Protein AF-0000000068718502 (afdb_homodimer)

InterPro domains:
  IPR004925 HpaB/PvcC/4-BUDH [PIRSF000331] (7-475)
  IPR004925 HpaB/PvcC/4-BUDH [PTHR36117] (6-474)
  IPR009100 Acyl-CoA dehydrogenase/oxidase, N-terminal and middle domain superfamily [SSF56645] (7-271)
  IPR024674 HpaB/PvcC/4-BUDH N-terminal [PF11794] (6-270)
  IPR024719 HpaB/PvcC/4-BUDH C-terminal [PF03241] (285-476)
  IPR036250 Acyl-CoA dehydrogenase-like, C-terminal [SSF47203] (261-476)
  IPR046373 Acyl-CoA oxidase/dehydrogenase, middle domain superfamily [G3DSA:2.40.110.10] (144-272)

Sequence (954 aa):
MQNLKDYYIKSLQDGRNVWLYGQKVDVTTDKHFAGTLSTISNLFTLFDDPIRRDSIGYVSPKTKGFVHTAFLVPNSYNELLMRRTAFETWSYATDGVMSRLSDYARSRLTGWYVSRYFYKKFDAQFPDKITSYYEKARDNHLFLSVVQRDPQINRSTESILNAKNLGLLRVTKETSDGIYLNGAKMVGTASPYSNDLLIYPLAKLTDTQKDLAHFLIVAANSPGLHMVCREPFANANSSTVDSPLSSQYDEMDALLIFDNVFVPWERVLLYNNPEALWKLKSDIASSSLAYHQAIVRLVVKLEFITAIACEIAEAIGATTYLHVQEKLGELIMQIETIRALLIAAEVEGTTNETKTYLPNFKYIETARNLGSKYYPRAIEILQLIGAGGFIQIPSSSNDFLSPIADLLKKYFKGTNIDAEQRTKLFKLAWDIIGSPLGSRHELYERFYAGDPIRNTAMQYVNYDKNHFKKMISKYLHMQNLKDYYIKSLQDGRNVWLYGQKVDVTTDKHFAGTLSTISNLFTLFDDPIRRDSIGYVSPKTKGFVHTAFLVPNSYNELLMRRTAFETWSYATDGVMSRLSDYARSRLTGWYVSRYFYKKFDAQFPDKITSYYEKARDNHLFLSVVQRDPQINRSTESILNAKNLGLLRVTKETSDGIYLNGAKMVGTASPYSNDLLIYPLAKLTDTQKDLAHFLIVAANSPGLHMVCREPFANANSSTVDSPLSSQYDEMDALLIFDNVFVPWERVLLYNNPEALWKLKSDIASSSLAYHQAIVRLVVKLEFITAIACEIAEAIGATTYLHVQEKLGELIMQIETIRALLIAAEVEGTTNETKTYLPNFKYIETARNLGSKYYPRAIEILQLIGAGGFIQIPSSSNDFLSPIADLLKKYFKGTNIDAEQRTKLFKLAWDIIGSPLGSRHELYERFYAGDPIRNTAMQYVNYDKNHFKKMISKYLH

Organism: Bacillus thuringiensis (NCBI:txid1428)

Structure (mmCIF, N/CA/C/O backbone):
data_AF-0000000068718502-model_v1
#
loop_
_entity.id
_entity.type
_entity.pdbx_description
1 polymer '4-hydroxyphenylacetate 3-hydroxylase'
#
loop_
_atom_site.group_PDB
_atom_site.id
_atom_site.type_symbol
_atom_site.label_atom_id
_atom_site.label_alt_id
_atom_site.label_comp_id
_atom_site.label_asym_id
_atom_site.label_entity_id
_atom_site.label_seq_id
_atom_site.pdbx_PDB_ins_code
_atom_site.Cartn_x
_atom_site.Cartn_y
_atom_site.Cartn_z
_atom_site.occupancy
_atom_site.B_iso_or_equiv
_atom_site.auth_seq_id
_atom_site.auth_comp_id
_atom_site.auth_asym_id
_atom_site.auth_atom_id
_atom_site.pdbx_PDB_model_num
ATOM 1 N N . MET A 1 1 ? -14.906 -23.766 -36.219 1 41.81 1 MET A N 1
ATOM 2 C CA . MET A 1 1 ? -13.828 -23.609 -35.25 1 41.81 1 MET A CA 1
ATOM 3 C C . MET A 1 1 ? -14.156 -24.375 -33.969 1 41.81 1 MET A C 1
ATOM 5 O O . MET A 1 1 ? -15.258 -24.25 -33.438 1 41.81 1 MET A O 1
ATOM 9 N N . GLN A 1 2 ? -13.547 -25.484 -33.75 1 58.84 2 GLN A N 1
ATOM 10 C CA . GLN A 1 2 ? -13.859 -26.328 -32.594 1 58.84 2 GLN A CA 1
ATOM 11 C C . GLN A 1 2 ? -13.891 -25.516 -31.312 1 58.84 2 GLN A C 1
ATOM 13 O O . GLN A 1 2 ? -13.07 -24.625 -31.109 1 58.84 2 GLN A O 1
ATOM 18 N N . ASN A 1 3 ? -14.992 -25.594 -30.547 1 81 3 ASN A N 1
ATOM 19 C CA . ASN A 1 3 ? -15.211 -24.969 -29.25 1 81 3 ASN A CA 1
ATOM 20 C C . ASN A 1 3 ? -14.062 -25.25 -28.297 1 81 3 ASN A C 1
ATOM 22 O O . ASN A 1 3 ? -13.656 -26.406 -28.141 1 81 3 ASN A O 1
ATOM 26 N N . LEU A 1 4 ? -13.359 -24.219 -27.906 1 85.5 4 LEU A N 1
ATOM 27 C CA . LEU A 1 4 ? -12.156 -24.344 -27.094 1 85.5 4 LEU A CA 1
ATOM 28 C C . LEU A 1 4 ? -12.406 -25.219 -25.875 1 85.5 4 LEU A C 1
ATOM 30 O O . LEU A 1 4 ? -11.516 -25.953 -25.438 1 85.5 4 LEU A O 1
ATOM 34 N N . LYS A 1 5 ? -13.586 -25.141 -25.375 1 87.69 5 LYS A N 1
ATOM 35 C CA . LYS A 1 5 ? -13.93 -25.984 -24.234 1 87.69 5 LYS A CA 1
ATOM 36 C C . LYS A 1 5 ? -13.812 -27.453 -24.578 1 87.69 5 LYS A C 1
ATOM 38 O O . LYS A 1 5 ? -13.148 -28.219 -23.875 1 87.69 5 LYS A O 1
ATOM 43 N N . ASP A 1 6 ? -14.422 -27.844 -25.594 1 89.69 6 ASP A N 1
ATOM 44 C CA . ASP A 1 6 ? -14.406 -29.234 -26.016 1 89.69 6 ASP A CA 1
ATOM 45 C C . ASP A 1 6 ? -12.992 -29.703 -26.359 1 89.69 6 ASP A C 1
ATOM 47 O O . ASP A 1 6 ? -12.602 -30.812 -26.031 1 89.69 6 ASP A O 1
ATOM 51 N N . TYR A 1 7 ? -12.336 -28.797 -26.969 1 92 7 TYR A N 1
ATOM 52 C CA . TYR A 1 7 ? -10.961 -29.109 -27.344 1 92 7 TYR A CA 1
ATOM 53 C C . TYR A 1 7 ? -10.102 -29.359 -26.109 1 92 7 TYR A C 1
ATOM 55 O O . TYR A 1 7 ? -9.297 -30.281 -26.078 1 92 7 TYR A O 1
ATOM 63 N N . TYR A 1 8 ? -10.258 -28.578 -25.156 1 95.19 8 TYR A N 1
ATOM 64 C CA . TYR A 1 8 ? -9.484 -28.703 -23.922 1 95.19 8 TYR A CA 1
ATOM 65 C C . TYR A 1 8 ? -9.781 -30.031 -23.234 1 95.19 8 TYR A C 1
ATOM 67 O O . TYR A 1 8 ? -8.859 -30.781 -22.891 1 95.19 8 TYR A O 1
ATOM 75 N N . ILE A 1 9 ? -11.062 -30.297 -23.047 1 96.12 9 ILE A N 1
ATOM 76 C CA . ILE A 1 9 ? -11.453 -31.531 -22.359 1 96.12 9 ILE A CA 1
ATOM 77 C C . ILE A 1 9 ? -10.93 -32.75 -23.125 1 96.12 9 ILE A C 1
ATOM 79 O O . ILE A 1 9 ? -10.391 -33.688 -22.531 1 96.12 9 ILE A O 1
ATOM 83 N N . LYS A 1 10 ? -11.016 -32.688 -24.406 1 96.06 10 LYS A N 1
ATOM 84 C CA . LYS A 1 10 ? -10.539 -33.781 -25.25 1 96.06 10 LYS A CA 1
ATOM 85 C C . LYS A 1 10 ? -9.031 -33.938 -25.141 1 96.06 10 LYS A C 1
ATOM 87 O O . LYS A 1 10 ? -8.516 -35.062 -25.172 1 96.06 10 LYS A O 1
ATOM 92 N N . SER A 1 11 ? -8.398 -32.875 -25.031 1 96.62 11 SER A N 1
ATOM 93 C CA . SER A 1 11 ? -6.945 -32.875 -24.969 1 96.62 11 SER A CA 1
ATOM 94 C C . SER A 1 11 ? -6.457 -33.562 -23.688 1 96.62 11 SER A C 1
ATOM 96 O O . SER A 1 11 ? -5.305 -34 -23.609 1 96.62 11 SER A O 1
ATOM 98 N N . LEU A 1 12 ? -7.289 -33.688 -22.719 1 97.31 12 LEU A N 1
ATOM 99 C CA . LEU A 1 12 ? -6.91 -34.312 -21.438 1 97.31 12 LEU A CA 1
ATOM 100 C C . LEU A 1 12 ? -7.102 -35.812 -21.484 1 97.31 12 LEU A C 1
ATOM 102 O O . LEU A 1 12 ? -6.641 -36.531 -20.578 1 97.31 12 LEU A O 1
ATOM 106 N N . GLN A 1 13 ? -7.828 -36.25 -22.5 1 96.69 13 GLN A N 1
ATOM 107 C CA . GLN A 1 13 ? -8.008 -37.656 -22.688 1 96.69 13 GLN A CA 1
ATOM 108 C C . GLN A 1 13 ? -6.844 -38.281 -23.469 1 96.69 13 GLN A C 1
ATOM 110 O O . GLN A 1 13 ? -7.027 -38.781 -24.578 1 96.69 13 GLN A O 1
ATOM 115 N N . ASP A 1 14 ? -5.734 -38.375 -22.875 1 96.75 14 ASP A N 1
ATOM 116 C CA . ASP A 1 14 ? -4.5 -38.719 -23.578 1 96.75 14 ASP A CA 1
ATOM 117 C C . ASP A 1 14 ? -3.775 -39.875 -22.906 1 96.75 14 ASP A C 1
ATOM 119 O O . ASP A 1 14 ? -2.584 -40.094 -23.141 1 96.75 14 ASP A O 1
ATOM 123 N N . GLY A 1 15 ? -4.445 -40.5 -22 1 95.62 15 GLY A N 1
ATOM 124 C CA . GLY A 1 15 ? -3.893 -41.688 -21.375 1 95.62 15 GLY A CA 1
ATOM 125 C C . GLY A 1 15 ? -2.998 -41.375 -20.188 1 95.62 15 GLY A C 1
ATOM 126 O O . GLY A 1 15 ? -2.277 -42.219 -19.688 1 95.62 15 GLY A O 1
ATOM 127 N N . ARG A 1 16 ? -3.037 -40.188 -19.672 1 97.5 16 ARG A N 1
ATOM 128 C CA . ARG A 1 16 ? -2.23 -39.75 -18.531 1 97.5 16 ARG A CA 1
ATOM 129 C C . ARG A 1 16 ? -2.512 -40.625 -17.312 1 97.5 16 ARG A C 1
ATOM 131 O O . ARG A 1 16 ? -3.561 -41.281 -17.234 1 97.5 16 ARG A O 1
ATOM 138 N N . ASN A 1 17 ? -1.459 -40.656 -16.422 1 96.88 17 ASN A N 1
ATOM 139 C CA . ASN A 1 17 ? -1.576 -41.438 -15.195 1 96.88 17 ASN A CA 1
ATOM 140 C C . ASN A 1 17 ? -1.861 -40.562 -13.984 1 96.88 17 ASN A C 1
ATOM 142 O O . ASN A 1 17 ? -0.935 -40.062 -13.352 1 96.88 17 ASN A O 1
ATOM 146 N N . VAL A 1 18 ? -3.146 -40.5 -13.625 1 97.31 18 VAL A N 1
ATOM 147 C CA . VAL A 1 18 ? -3.584 -39.75 -12.445 1 97.31 18 VAL A CA 1
ATOM 148 C C . VAL A 1 18 ? -4.168 -40.719 -11.422 1 97.31 18 VAL A C 1
ATOM 150 O O . VAL A 1 18 ? -4.98 -41.594 -11.766 1 97.31 18 VAL A O 1
ATOM 153 N N . TRP A 1 19 ? -3.688 -40.594 -10.203 1 94.69 19 TRP A N 1
ATOM 154 C CA . TRP A 1 19 ? -4.059 -41.531 -9.164 1 94.69 19 TRP A CA 1
ATOM 155 C C . TRP A 1 19 ? -4.84 -40.844 -8.047 1 94.69 19 TRP A C 1
ATOM 157 O O . TRP A 1 19 ? -4.422 -39.812 -7.551 1 94.69 19 TRP A O 1
ATOM 167 N N . LEU A 1 20 ? -5.961 -41.438 -7.762 1 91.88 20 LEU A N 1
ATOM 168 C CA . LEU A 1 20 ? -6.816 -41 -6.668 1 91.88 20 LEU A CA 1
ATOM 169 C C . LEU A 1 20 ? -7.352 -42.188 -5.879 1 91.88 20 LEU A C 1
ATOM 171 O O . LEU A 1 20 ? -7.879 -43.156 -6.461 1 91.88 20 LEU A O 1
ATOM 175 N N . TYR A 1 21 ? -7.117 -42.156 -4.609 1 90.12 21 TYR A N 1
ATOM 176 C CA . TYR A 1 21 ? -7.566 -43.219 -3.719 1 90.12 21 TYR A CA 1
ATOM 177 C C . TYR A 1 21 ? -7.066 -44.594 -4.195 1 90.12 21 TYR A C 1
ATOM 179 O O . TYR A 1 21 ? -7.828 -45.562 -4.234 1 90.12 21 TYR A O 1
ATOM 187 N N . GLY A 1 22 ? -5.887 -44.594 -4.672 1 90 22 GLY A N 1
ATOM 188 C CA . GLY A 1 22 ? -5.219 -45.812 -5.039 1 90 22 GLY A CA 1
ATOM 189 C C . GLY A 1 22 ? -5.637 -46.344 -6.398 1 90 22 GLY A C 1
ATOM 190 O O . GLY A 1 22 ? -5.23 -47.438 -6.801 1 90 22 GLY A O 1
ATOM 191 N N . GLN A 1 23 ? -6.375 -45.562 -7.133 1 94.25 23 GLN A N 1
ATOM 192 C CA . GLN A 1 23 ? -6.84 -46 -8.453 1 94.25 23 GLN A CA 1
ATOM 193 C C . GLN A 1 23 ? -6.496 -44.938 -9.508 1 94.25 23 GLN A C 1
ATOM 195 O O . GLN A 1 23 ? -6.504 -43.75 -9.234 1 94.25 23 GLN A O 1
ATOM 200 N N . LYS A 1 24 ? -6.18 -45.5 -10.656 1 95.25 24 LYS A N 1
ATOM 201 C CA . LYS A 1 24 ? -6.012 -44.594 -11.789 1 95.25 24 LYS A CA 1
ATOM 202 C C . LYS A 1 24 ? -7.355 -44.031 -12.234 1 95.25 24 LYS A C 1
ATOM 204 O O . LYS A 1 24 ? -8.344 -44.75 -12.336 1 95.25 24 LYS A O 1
ATOM 209 N N . VAL A 1 25 ? -7.402 -42.781 -12.461 1 95.69 25 VAL A N 1
ATOM 210 C CA . VAL A 1 25 ? -8.68 -42.156 -12.805 1 95.69 25 VAL A CA 1
ATOM 211 C C . VAL A 1 25 ? -8.531 -41.344 -14.094 1 95.69 25 VAL A C 1
ATOM 213 O O . VAL A 1 25 ? -7.418 -40.938 -14.469 1 95.69 25 VAL A O 1
ATOM 216 N N . ASP A 1 26 ? -9.617 -41.25 -14.805 1 96.56 26 ASP A N 1
ATOM 217 C CA . ASP A 1 26 ? -9.742 -40.281 -15.898 1 96.56 26 ASP A CA 1
ATOM 218 C C . ASP A 1 26 ? -10.25 -38.938 -15.398 1 96.56 26 ASP A C 1
ATOM 220 O O . ASP A 1 26 ? -11.398 -38.812 -14.969 1 96.56 26 ASP A O 1
ATOM 224 N N . VAL A 1 27 ? -9.438 -37.938 -15.523 1 96.19 27 VAL A N 1
ATOM 225 C CA . VAL A 1 27 ? -9.742 -36.656 -14.938 1 96.19 27 VAL A CA 1
ATOM 226 C C . VAL A 1 27 ? -11 -36.062 -15.578 1 96.19 27 VAL A C 1
ATOM 228 O O . VAL A 1 27 ? -11.727 -35.281 -14.953 1 96.19 27 VAL A O 1
ATOM 231 N N . THR A 1 28 ? -11.359 -36.406 -16.812 1 96.56 28 THR A N 1
ATOM 232 C CA . THR A 1 28 ? -12.469 -35.812 -17.531 1 96.56 28 THR A CA 1
ATOM 233 C C . THR A 1 28 ? -13.797 -36.406 -17.109 1 96.56 28 THR A C 1
ATOM 235 O O . THR A 1 28 ? -14.859 -35.844 -17.359 1 96.56 28 THR A O 1
ATOM 238 N N . THR A 1 29 ? -13.719 -37.562 -16.453 1 95.19 29 THR A N 1
ATOM 239 C CA . THR A 1 29 ? -14.961 -38.219 -16.078 1 95.19 29 THR A CA 1
ATOM 240 C C . THR A 1 29 ? -15.062 -38.344 -14.562 1 95.19 29 THR A C 1
ATOM 242 O O . THR A 1 29 ? -16.156 -38.594 -14.023 1 95.19 29 THR A O 1
ATOM 245 N N . ASP A 1 30 ? -13.953 -38.344 -13.906 1 93.75 30 ASP A N 1
ATOM 246 C CA . ASP A 1 30 ? -13.969 -38.469 -12.453 1 93.75 30 ASP A CA 1
ATOM 247 C C . ASP A 1 30 ? -14.703 -37.281 -11.812 1 93.75 30 ASP A C 1
ATOM 249 O O . ASP A 1 30 ? -14.438 -36.125 -12.133 1 93.75 30 ASP A O 1
ATOM 253 N N . LYS A 1 31 ? -15.562 -37.562 -10.875 1 92.31 31 LYS A N 1
ATOM 254 C CA . LYS A 1 31 ? -16.453 -36.594 -10.281 1 92.31 31 LYS A CA 1
ATOM 255 C C . LYS A 1 31 ? -15.688 -35.562 -9.477 1 92.31 31 LYS A C 1
ATOM 257 O O . LYS A 1 31 ? -16.141 -34.406 -9.312 1 92.31 31 LYS A O 1
ATOM 262 N N . HIS A 1 32 ? -14.531 -35.906 -8.945 1 91.19 32 HIS A N 1
ATOM 263 C CA . HIS A 1 32 ? -13.766 -35.031 -8.078 1 91.19 32 HIS A CA 1
ATOM 264 C C . HIS A 1 32 ? -13.117 -33.906 -8.867 1 91.19 32 HIS A C 1
ATOM 266 O O . HIS A 1 32 ? -12.664 -32.906 -8.289 1 91.19 32 HIS A O 1
ATOM 272 N N . PHE A 1 33 ? -13.117 -34 -10.211 1 94.56 33 PHE A N 1
ATOM 273 C CA . PHE A 1 33 ? -12.539 -33 -11.07 1 94.56 33 PHE A CA 1
ATOM 274 C C . PHE A 1 33 ? -13.625 -32.219 -11.812 1 94.56 33 PHE A C 1
ATOM 276 O O . PHE A 1 33 ? -13.344 -31.234 -12.492 1 94.56 33 PHE A O 1
ATOM 283 N N . ALA A 1 34 ? -14.883 -32.656 -11.672 1 93.69 34 ALA A N 1
ATOM 284 C CA . ALA A 1 34 ? -15.977 -32.156 -12.5 1 93.69 34 ALA A CA 1
ATOM 285 C C . ALA A 1 34 ? -16.156 -30.656 -12.312 1 93.69 34 ALA A C 1
ATOM 287 O O . ALA A 1 34 ? -16.281 -29.906 -13.289 1 93.69 34 ALA A O 1
ATOM 288 N N . GLY A 1 35 ? -16.25 -30.203 -11.07 1 93.25 35 GLY A N 1
ATOM 289 C CA . GLY A 1 35 ? -16.438 -28.797 -10.805 1 93.25 35 GLY A CA 1
ATOM 290 C C . GLY A 1 35 ? -15.312 -27.922 -11.344 1 93.25 35 GLY A C 1
ATOM 291 O O . GLY A 1 35 ? -15.562 -26.875 -11.945 1 93.25 35 GLY A O 1
ATOM 292 N N . THR A 1 36 ? -14.078 -28.344 -11.125 1 94.62 36 THR A N 1
ATOM 293 C CA . THR A 1 36 ? -12.906 -27.625 -11.586 1 94.62 36 THR A CA 1
ATOM 294 C C . THR A 1 36 ? -12.875 -27.531 -13.109 1 94.62 36 THR A C 1
ATOM 296 O O . THR A 1 36 ? -12.672 -26.453 -13.664 1 94.62 36 THR A O 1
ATOM 299 N N . LEU A 1 37 ? -13.125 -28.641 -13.773 1 95.94 37 LEU A N 1
ATOM 300 C CA . LEU A 1 37 ? -13.062 -28.688 -15.227 1 95.94 37 LEU A CA 1
ATOM 301 C C . LEU A 1 37 ? -14.203 -27.875 -15.844 1 95.94 37 LEU A C 1
ATOM 303 O O . LEU A 1 37 ? -14.031 -27.234 -16.875 1 95.94 37 LEU A O 1
ATOM 307 N N . SER A 1 38 ? -15.344 -27.938 -15.156 1 94.75 38 SER A N 1
ATOM 308 C CA . SER A 1 38 ? -16.453 -27.109 -15.609 1 94.75 38 SER A CA 1
ATOM 309 C C . SER A 1 38 ? -16.109 -25.625 -15.531 1 94.75 38 SER A C 1
ATOM 311 O O . SER A 1 38 ? -16.391 -24.859 -16.453 1 94.75 38 SER A O 1
ATOM 313 N N . THR A 1 39 ? -15.492 -25.25 -14.445 1 95.44 39 THR A N 1
ATOM 314 C CA . THR A 1 39 ? -15.078 -23.859 -14.25 1 95.44 39 THR A CA 1
ATOM 315 C C . THR A 1 39 ? -14.094 -23.438 -15.328 1 95.44 39 THR A C 1
ATOM 317 O O . THR A 1 39 ? -14.258 -22.391 -15.961 1 95.44 39 THR A O 1
ATOM 320 N N . ILE A 1 40 ? -13.07 -24.203 -15.602 1 96.56 40 ILE A N 1
ATOM 321 C CA . ILE A 1 40 ? -12.047 -23.891 -16.594 1 96.56 40 ILE A CA 1
ATOM 322 C C . ILE A 1 40 ? -12.664 -23.828 -17.984 1 96.56 40 ILE A C 1
ATOM 324 O O . ILE A 1 40 ? -12.375 -22.922 -18.766 1 96.56 40 ILE A O 1
ATOM 328 N N . SER A 1 41 ? -13.523 -24.797 -18.234 1 95.19 41 SER A N 1
ATOM 329 C CA . SER A 1 41 ? -14.227 -24.812 -19.516 1 95.19 41 SER A CA 1
ATOM 330 C C . SER A 1 41 ? -15.039 -23.547 -19.734 1 95.19 41 SER A C 1
ATOM 332 O O . SER A 1 41 ? -15.062 -23 -20.828 1 95.19 41 SER A O 1
ATOM 334 N N . ASN A 1 42 ? -15.711 -23.156 -18.672 1 94.5 42 ASN A N 1
ATOM 335 C CA . ASN A 1 42 ? -16.484 -21.922 -18.75 1 94.5 42 ASN A CA 1
ATOM 336 C C . ASN A 1 42 ? -15.602 -20.703 -19.047 1 94.5 42 ASN A C 1
ATOM 338 O O . ASN A 1 42 ? -16.016 -19.781 -19.75 1 94.5 42 ASN A O 1
ATOM 342 N N . LEU A 1 43 ? -14.414 -20.672 -18.516 1 95.94 43 LEU A N 1
ATOM 343 C CA . LEU A 1 43 ? -13.484 -19.594 -18.844 1 95.94 43 LEU A CA 1
ATOM 344 C C . LEU A 1 43 ? -13.125 -19.609 -20.328 1 95.94 43 LEU A C 1
ATOM 346 O O . LEU A 1 43 ? -13.047 -18.547 -20.953 1 95.94 43 LEU A O 1
ATOM 350 N N . PHE A 1 44 ? -12.953 -20.766 -20.891 1 95.38 44 PHE A N 1
ATOM 351 C CA . PHE A 1 44 ? -12.602 -20.891 -22.297 1 95.38 44 PHE A CA 1
ATOM 352 C C . PHE A 1 44 ? -13.758 -20.453 -23.188 1 95.38 44 PHE A C 1
ATOM 354 O O . PHE A 1 44 ? -13.547 -19.938 -24.281 1 95.38 44 PHE A O 1
ATOM 361 N N . THR A 1 45 ? -14.969 -20.609 -22.703 1 94.38 45 THR A N 1
ATOM 362 C CA . THR A 1 45 ? -16.125 -20.234 -23.484 1 94.38 45 THR A CA 1
ATOM 363 C C . THR A 1 45 ? -16.203 -18.719 -23.672 1 94.38 45 THR A C 1
ATOM 365 O O . THR A 1 45 ? -16.906 -18.219 -24.531 1 94.38 45 THR A O 1
ATOM 368 N N . LEU A 1 46 ? -15.469 -18.016 -22.812 1 93.62 46 LEU A N 1
ATOM 369 C CA . LEU A 1 46 ? -15.445 -16.562 -22.938 1 93.62 46 LEU A CA 1
ATOM 370 C C . LEU A 1 46 ? -14.875 -16.141 -24.297 1 93.62 46 LEU A C 1
ATOM 372 O O . LEU A 1 46 ? -15.164 -15.055 -24.797 1 93.62 46 LEU A O 1
ATOM 376 N N . PHE A 1 47 ? -14.117 -17.016 -24.953 1 93.62 47 PHE A N 1
ATOM 377 C CA . PHE A 1 47 ? -13.539 -16.734 -26.266 1 93.62 47 PHE A CA 1
ATOM 378 C C . PHE A 1 47 ? -14.602 -16.797 -27.344 1 93.62 47 PHE A C 1
ATOM 380 O O . PHE A 1 47 ? -14.383 -16.312 -28.469 1 93.62 47 PHE A O 1
ATOM 387 N N . ASP A 1 48 ? -15.797 -17.359 -27 1 90.88 48 ASP A N 1
ATOM 388 C CA . ASP A 1 48 ? -16.859 -17.547 -27.984 1 90.88 48 ASP A CA 1
ATOM 389 C C . ASP A 1 48 ? -17.672 -16.266 -28.141 1 90.88 48 ASP A C 1
ATOM 391 O O . ASP A 1 48 ? -18.359 -16.094 -29.156 1 90.88 48 ASP A O 1
ATOM 395 N N . ASP A 1 49 ? -17.656 -15.43 -27.125 1 90.12 49 ASP A N 1
ATOM 396 C CA . ASP A 1 49 ? -18.344 -14.141 -27.172 1 90.12 49 ASP A CA 1
ATOM 397 C C . ASP A 1 49 ? -17.391 -13.031 -27.594 1 90.12 49 ASP A C 1
ATOM 399 O O . ASP A 1 49 ? -16.375 -12.781 -26.922 1 90.12 49 ASP A O 1
ATOM 403 N N . PRO A 1 50 ? -17.734 -12.344 -28.594 1 89.44 50 PRO A N 1
ATOM 404 C CA . PRO A 1 50 ? -16.797 -11.352 -29.125 1 89.44 50 PRO A CA 1
ATOM 405 C C . PRO A 1 50 ? -16.438 -10.273 -28.109 1 89.44 50 PRO A C 1
ATOM 407 O O . PRO A 1 50 ? -15.273 -9.852 -28.031 1 89.44 50 PRO A O 1
ATOM 410 N N . ILE A 1 51 ? -17.438 -9.844 -27.391 1 89.25 51 ILE A N 1
ATOM 411 C CA . ILE A 1 51 ? -17.172 -8.797 -26.406 1 89.25 51 ILE A CA 1
ATOM 412 C C . ILE A 1 51 ? -16.266 -9.336 -25.297 1 89.25 51 ILE A C 1
ATOM 414 O O . ILE A 1 51 ? -15.289 -8.688 -24.906 1 89.25 51 ILE A O 1
ATOM 418 N N . ARG A 1 52 ? -16.5 -10.445 -24.844 1 90.31 52 ARG A N 1
ATOM 419 C CA . ARG A 1 52 ? -15.719 -11.047 -23.766 1 90.31 52 ARG A CA 1
ATOM 420 C C . ARG A 1 52 ? -14.359 -11.508 -24.266 1 90.31 52 ARG A C 1
ATOM 422 O O . ARG A 1 52 ? -13.367 -11.445 -23.531 1 90.31 52 ARG A O 1
ATOM 429 N N . ARG A 1 53 ? -14.398 -11.859 -25.453 1 93.38 53 ARG A N 1
ATOM 430 C CA . ARG A 1 53 ? -13.164 -12.328 -26.078 1 93.38 53 ARG A CA 1
ATOM 431 C C . ARG A 1 53 ? -12.133 -11.211 -26.156 1 93.38 53 ARG A C 1
ATOM 433 O O . ARG A 1 53 ? -10.945 -11.43 -25.906 1 93.38 53 ARG A O 1
ATOM 440 N N . ASP A 1 54 ? -12.586 -9.992 -26.438 1 93.38 54 ASP A N 1
ATOM 441 C CA . ASP A 1 54 ? -11.68 -8.852 -26.562 1 93.38 54 ASP A CA 1
ATOM 442 C C . ASP A 1 54 ? -11.094 -8.461 -25.219 1 93.38 54 ASP A C 1
ATOM 444 O O . ASP A 1 54 ? -10.016 -7.871 -25.141 1 93.38 54 ASP A O 1
ATOM 448 N N . SER A 1 55 ? -11.758 -8.859 -24.172 1 94.12 55 SER A N 1
ATOM 449 C CA . SER A 1 55 ? -11.289 -8.516 -22.844 1 94.12 55 SER A CA 1
ATOM 450 C C . SER A 1 55 ? -10.258 -9.516 -22.344 1 94.12 55 SER A C 1
ATOM 452 O O . SER A 1 55 ? -9.5 -9.219 -21.406 1 94.12 55 SER A O 1
ATOM 454 N N . ILE A 1 56 ? -10.133 -10.703 -23 1 96.88 56 ILE A N 1
ATOM 455 C CA . ILE A 1 56 ? -9.258 -11.719 -22.422 1 96.88 56 ILE A CA 1
ATOM 456 C C . ILE A 1 56 ? -8.234 -12.172 -23.453 1 96.88 56 ILE A C 1
ATOM 458 O O . ILE A 1 56 ? -7.293 -12.898 -23.141 1 96.88 56 ILE A O 1
ATOM 462 N N . GLY A 1 57 ? -8.406 -11.68 -24.703 1 97 57 GLY A N 1
ATOM 463 C CA . GLY A 1 57 ? -7.555 -12.211 -25.75 1 97 57 GLY A CA 1
ATOM 464 C C . GLY A 1 57 ? -6.984 -11.141 -26.656 1 97 57 GLY A C 1
ATOM 465 O O . GLY A 1 57 ? -7.336 -9.961 -26.531 1 97 57 GLY A O 1
ATOM 466 N N . TYR A 1 58 ? -6.055 -11.555 -27.469 1 97.19 58 TYR A N 1
ATOM 467 C CA . TYR A 1 58 ? -5.484 -10.781 -28.562 1 97.19 58 TYR A CA 1
ATOM 468 C C . TYR A 1 58 ? -5.238 -11.664 -29.781 1 97.19 58 TYR A C 1
ATOM 470 O O . TYR A 1 58 ? -5.32 -12.891 -29.688 1 97.19 58 TYR A O 1
ATOM 478 N N . VAL A 1 59 ? -4.988 -11.055 -30.891 1 96.69 59 VAL A N 1
ATOM 479 C CA . VAL A 1 59 ? -4.859 -11.789 -32.125 1 96.69 59 VAL A CA 1
ATOM 480 C C . VAL A 1 59 ? -3.434 -12.32 -32.281 1 96.69 59 VAL A C 1
ATOM 482 O O . VAL A 1 59 ? -2.471 -11.547 -32.25 1 96.69 59 VAL A O 1
ATOM 485 N N . SER A 1 60 ? -3.311 -13.656 -32.406 1 96.56 60 SER A N 1
ATOM 486 C CA . SER A 1 60 ? -2.01 -14.273 -32.625 1 96.56 60 SER A CA 1
ATOM 487 C C . SER A 1 60 ? -1.389 -13.812 -33.938 1 96.56 60 SER A C 1
ATOM 489 O O . SER A 1 60 ? -2.055 -13.797 -34.969 1 96.56 60 SER A O 1
ATOM 491 N N . PRO A 1 61 ? -0.158 -13.477 -33.875 1 94.69 61 PRO A N 1
ATOM 492 C CA . PRO A 1 61 ? 0.484 -13.047 -35.125 1 94.69 61 PRO A CA 1
ATOM 493 C C . PRO A 1 61 ? 0.634 -14.188 -36.125 1 94.69 61 PRO A C 1
ATOM 495 O O . PRO A 1 61 ? 0.712 -13.938 -37.344 1 94.69 61 PRO A O 1
ATOM 498 N N . LYS A 1 62 ? 0.643 -15.352 -35.688 1 94.75 62 LYS A N 1
ATOM 499 C CA . LYS A 1 62 ? 0.897 -16.5 -36.562 1 94.75 62 LYS A CA 1
ATOM 500 C C . LYS A 1 62 ? -0.403 -17.047 -37.156 1 94.75 62 LYS A C 1
ATOM 502 O O . LYS A 1 62 ? -0.547 -17.172 -38.375 1 94.75 62 LYS A O 1
ATOM 507 N N . THR A 1 63 ? -1.392 -17.297 -36.312 1 95.81 63 THR A N 1
ATOM 508 C CA . THR A 1 63 ? -2.6 -18 -36.719 1 95.81 63 THR A CA 1
ATOM 509 C C . THR A 1 63 ? -3.723 -17 -37 1 95.81 63 THR A C 1
ATOM 511 O O . THR A 1 63 ? -4.73 -17.359 -37.625 1 95.81 63 THR A O 1
ATOM 514 N N . LYS A 1 64 ? -3.66 -15.836 -36.5 1 95 64 LYS A N 1
ATOM 515 C CA . LYS A 1 64 ? -4.641 -14.758 -36.625 1 95 64 LYS A CA 1
ATOM 516 C C . LYS A 1 64 ? -5.902 -15.062 -35.844 1 95 64 LYS A C 1
ATOM 518 O O . LYS A 1 64 ? -6.914 -14.367 -35.969 1 95 64 LYS A O 1
ATOM 523 N N . GLY A 1 65 ? -5.805 -16.109 -35.062 1 93.88 65 GLY A N 1
ATOM 524 C CA . GLY A 1 65 ? -6.871 -16.391 -34.125 1 93.88 65 GLY A CA 1
ATOM 525 C C . GLY A 1 65 ? -6.645 -15.75 -32.781 1 93.88 65 GLY A C 1
ATOM 526 O O . GLY A 1 65 ? -5.535 -15.312 -32.469 1 93.88 65 GLY A O 1
ATOM 527 N N . PHE A 1 66 ? -7.711 -15.734 -31.969 1 95.38 66 PHE A N 1
ATOM 528 C CA . PHE A 1 66 ? -7.594 -15.141 -30.641 1 95.38 66 PHE A CA 1
ATOM 529 C C . PHE A 1 66 ? -6.934 -16.109 -29.672 1 95.38 66 PHE A C 1
ATOM 531 O O . PHE A 1 66 ? -7.227 -17.312 -29.688 1 95.38 66 PHE A O 1
ATOM 538 N N . VAL A 1 67 ? -6.027 -15.586 -28.938 1 97.31 67 VAL A N 1
ATOM 539 C CA . VAL A 1 67 ? -5.344 -16.344 -27.891 1 97.31 67 VAL A CA 1
ATOM 540 C C . VAL A 1 67 ? -5.344 -15.539 -26.594 1 97.31 67 VAL A C 1
ATOM 542 O O . VAL A 1 67 ? -5.645 -14.344 -26.594 1 97.31 67 VAL A O 1
ATOM 545 N N . HIS A 1 68 ? -5.09 -16.156 -25.531 1 97.88 68 HIS A N 1
ATOM 546 C CA . HIS A 1 68 ? -5.168 -15.492 -24.234 1 97.88 68 HIS A CA 1
ATOM 547 C C . HIS A 1 68 ? -4.07 -14.445 -24.078 1 97.88 68 HIS A C 1
ATOM 549 O O . HIS A 1 68 ? -2.924 -14.68 -24.469 1 97.88 68 HIS A O 1
ATOM 555 N N . THR A 1 69 ? -4.336 -13.391 -23.438 1 98.38 69 THR A N 1
ATOM 556 C CA . THR A 1 69 ? -3.457 -12.227 -23.344 1 98.38 69 THR A CA 1
ATOM 557 C C . THR A 1 69 ? -2.277 -12.523 -22.422 1 98.38 69 THR A C 1
ATOM 559 O O . THR A 1 69 ? -1.284 -11.797 -22.422 1 98.38 69 THR A O 1
ATOM 562 N N . ALA A 1 70 ? -2.289 -13.617 -21.641 1 98.5 70 ALA A N 1
ATOM 563 C CA . ALA A 1 70 ? -1.145 -14.023 -20.828 1 98.5 70 ALA A CA 1
ATOM 564 C C . ALA A 1 70 ? 0.08 -14.281 -21.703 1 98.5 70 ALA A C 1
ATOM 566 O O . ALA A 1 70 ? 1.216 -14.195 -21.234 1 98.5 70 ALA A O 1
ATOM 567 N N . PHE A 1 71 ? -0.181 -14.555 -23 1 98.69 71 PHE A N 1
ATOM 568 C CA . PHE A 1 71 ? 0.903 -14.812 -23.938 1 98.69 71 PHE A CA 1
ATOM 569 C C . PHE A 1 71 ? 1.367 -13.523 -24.594 1 98.69 71 PHE A C 1
ATOM 571 O O . PHE A 1 71 ? 2.369 -13.516 -25.312 1 98.69 71 PHE A O 1
ATOM 578 N N . LEU A 1 72 ? 0.705 -12.453 -24.375 1 98.5 72 LEU A N 1
ATOM 579 C CA . LEU A 1 72 ? 1.059 -11.172 -24.984 1 98.5 72 LEU A CA 1
ATOM 580 C C . LEU A 1 72 ? 2.355 -10.633 -24.391 1 98.5 72 LEU A C 1
ATOM 582 O O . LEU A 1 72 ? 2.498 -10.539 -23.172 1 98.5 72 LEU A O 1
ATOM 586 N N . VAL A 1 73 ? 3.303 -10.406 -25.234 1 98.38 73 VAL A N 1
ATOM 587 C CA . VAL A 1 73 ? 4.48 -9.641 -24.859 1 98.38 73 VAL A CA 1
ATOM 588 C C . VAL A 1 73 ? 4.164 -8.148 -24.922 1 98.38 73 VAL A C 1
ATOM 590 O O . VAL A 1 73 ? 4.105 -7.559 -26 1 98.38 73 VAL A O 1
ATOM 593 N N . PRO A 1 74 ? 4 -7.547 -23.734 1 98.44 74 PRO A N 1
ATOM 594 C CA . PRO A 1 74 ? 3.562 -6.148 -23.766 1 98.44 74 PRO A CA 1
ATOM 595 C C . PRO A 1 74 ? 4.668 -5.191 -24.203 1 98.44 74 PRO A C 1
ATOM 597 O O . PRO A 1 74 ? 5.785 -5.254 -23.688 1 98.44 74 PRO A O 1
ATOM 600 N N . ASN A 1 75 ? 4.363 -4.316 -25.078 1 97.62 75 ASN A N 1
ATOM 601 C CA . ASN A 1 75 ? 5.344 -3.348 -25.562 1 97.62 75 ASN A CA 1
ATOM 602 C C . ASN A 1 75 ? 4.984 -1.927 -25.141 1 97.62 75 ASN A C 1
ATOM 604 O O . ASN A 1 75 ? 5.625 -0.965 -25.562 1 97.62 75 ASN A O 1
ATOM 608 N N . SER A 1 76 ? 3.943 -1.809 -24.375 1 97.75 76 SER A N 1
ATOM 609 C CA . SER A 1 76 ? 3.492 -0.505 -23.906 1 97.75 76 SER A CA 1
ATOM 610 C C . SER A 1 76 ? 2.693 -0.635 -22.609 1 97.75 76 SER A C 1
ATOM 612 O O . SER A 1 76 ? 2.295 -1.737 -22.234 1 97.75 76 SER A O 1
ATOM 614 N N . TYR A 1 77 ? 2.48 0.541 -22 1 97.56 77 TYR A N 1
ATOM 615 C CA . TYR A 1 77 ? 1.624 0.621 -20.828 1 97.56 77 TYR A CA 1
ATOM 616 C C . TYR A 1 77 ? 0.236 0.064 -21.125 1 97.56 77 TYR A C 1
ATOM 618 O O . TYR A 1 77 ? -0.309 -0.711 -20.328 1 97.56 77 TYR A O 1
ATOM 626 N N . ASN A 1 78 ? -0.315 0.415 -22.219 1 97.62 78 ASN A N 1
ATOM 627 C CA . ASN A 1 78 ? -1.663 -0.017 -22.562 1 97.62 78 ASN A CA 1
ATOM 628 C C . ASN A 1 78 ? -1.737 -1.531 -22.75 1 97.62 78 ASN A C 1
ATOM 630 O O . ASN A 1 78 ? -2.738 -2.154 -22.391 1 97.62 78 ASN A O 1
ATOM 634 N N . GLU A 1 79 ? -0.765 -2.145 -23.328 1 98 79 GLU A N 1
ATOM 635 C CA . GLU A 1 79 ? -0.772 -3.592 -23.5 1 98 79 GLU A CA 1
ATOM 636 C C . GLU A 1 79 ? -0.631 -4.316 -22.172 1 98 79 GLU A C 1
ATOM 638 O O . GLU A 1 79 ? -1.16 -5.418 -22 1 98 79 GLU A O 1
ATOM 643 N N . LEU A 1 80 ? 0.147 -3.715 -21.266 1 98.25 80 LEU A N 1
ATOM 644 C CA . LEU A 1 80 ? 0.184 -4.277 -19.922 1 98.25 80 LEU A CA 1
ATOM 645 C C . LEU A 1 80 ? -1.198 -4.234 -19.281 1 98.25 80 LEU A C 1
ATOM 647 O O . LEU A 1 80 ? -1.584 -5.168 -18.562 1 98.25 80 LEU A O 1
ATOM 651 N N . LEU A 1 81 ? -1.954 -3.158 -19.594 1 98.12 81 LEU A N 1
ATOM 652 C CA . LEU A 1 81 ? -3.309 -3.045 -19.062 1 98.12 81 LEU A CA 1
ATOM 653 C C . LEU A 1 81 ? -4.23 -4.078 -19.703 1 98.12 81 LEU A C 1
ATOM 655 O O . LEU A 1 81 ? -5.164 -4.562 -19.062 1 98.12 81 LEU A O 1
ATOM 659 N N . MET A 1 82 ? -3.975 -4.398 -20.938 1 98.06 82 MET A N 1
ATOM 660 C CA . MET A 1 82 ? -4.723 -5.484 -21.562 1 98.06 82 MET A CA 1
ATOM 661 C C . MET A 1 82 ? -4.535 -6.785 -20.781 1 98.06 82 MET A C 1
ATOM 663 O O . MET A 1 82 ? -5.496 -7.535 -20.578 1 98.06 82 MET A O 1
ATOM 667 N N . ARG A 1 83 ? -3.32 -7.055 -20.391 1 98.44 83 ARG A N 1
ATOM 668 C CA . ARG A 1 83 ? -3.053 -8.242 -19.578 1 98.44 83 ARG A CA 1
ATOM 669 C C . ARG A 1 83 ? -3.812 -8.188 -18.266 1 98.44 83 ARG A C 1
ATOM 671 O O . ARG A 1 83 ? -4.449 -9.164 -17.875 1 98.44 83 ARG A O 1
ATOM 678 N N . ARG A 1 84 ? -3.744 -7.035 -17.641 1 98.25 84 ARG A N 1
ATOM 679 C CA . ARG A 1 84 ? -4.477 -6.875 -16.391 1 98.25 84 ARG A CA 1
ATOM 680 C C . ARG A 1 84 ? -5.953 -7.199 -16.562 1 98.25 84 ARG A C 1
ATOM 682 O O . ARG A 1 84 ? -6.551 -7.898 -15.75 1 98.25 84 ARG A O 1
ATOM 689 N N . THR A 1 85 ? -6.512 -6.645 -17.562 1 98.12 85 THR A N 1
ATOM 690 C CA . THR A 1 85 ? -7.934 -6.836 -17.828 1 98.12 85 THR A CA 1
ATOM 691 C C . THR A 1 85 ? -8.258 -8.312 -18 1 98.12 85 THR A C 1
ATOM 693 O O . THR A 1 85 ? -9.273 -8.797 -17.5 1 98.12 85 THR A O 1
ATOM 696 N N . ALA A 1 86 ? -7.461 -8.977 -18.703 1 98.25 86 ALA A N 1
ATOM 697 C CA . ALA A 1 86 ? -7.66 -10.406 -18.906 1 98.25 86 ALA A CA 1
ATOM 698 C C . ALA A 1 86 ? -7.586 -11.164 -17.578 1 98.25 86 ALA A C 1
ATOM 700 O O . ALA A 1 86 ? -8.422 -12.031 -17.297 1 98.25 86 ALA A O 1
ATOM 701 N N . PHE A 1 87 ? -6.578 -10.828 -16.781 1 98.38 87 PHE A N 1
ATOM 702 C CA . PHE A 1 87 ? -6.402 -11.477 -15.484 1 98.38 87 PHE A CA 1
ATOM 703 C C . PHE A 1 87 ? -7.57 -11.156 -14.555 1 98.38 87 PHE A C 1
ATOM 705 O O . PHE A 1 87 ? -8.047 -12.031 -13.828 1 98.38 87 PHE A O 1
ATOM 712 N N . GLU A 1 88 ? -8.023 -9.914 -14.586 1 97.88 88 GLU A N 1
ATOM 713 C CA . GLU A 1 88 ? -9.172 -9.531 -13.781 1 97.88 88 GLU A CA 1
ATOM 714 C C . GLU A 1 88 ? -10.422 -10.312 -14.188 1 97.88 88 GLU A C 1
ATOM 716 O O . GLU A 1 88 ? -11.172 -10.781 -13.336 1 97.88 88 GLU A O 1
ATOM 721 N N . THR A 1 89 ? -10.602 -10.422 -15.445 1 97.38 89 THR A N 1
ATOM 722 C CA . THR A 1 89 ? -11.781 -11.109 -15.953 1 97.38 89 THR A CA 1
ATOM 723 C C . THR A 1 89 ? -11.82 -12.555 -15.461 1 97.38 89 THR A C 1
ATOM 725 O O . THR A 1 89 ? -12.844 -13.016 -14.945 1 97.38 89 THR A O 1
ATOM 728 N N . TRP A 1 90 ? -10.734 -13.258 -15.594 1 97.31 90 TRP A N 1
ATOM 729 C CA . TRP A 1 90 ? -10.688 -14.641 -15.133 1 97.31 90 TRP A CA 1
ATOM 730 C C . TRP A 1 90 ? -10.766 -14.711 -13.609 1 97.31 90 TRP A C 1
ATOM 732 O O . TRP A 1 90 ? -11.383 -15.625 -13.055 1 97.31 90 TRP A O 1
ATOM 742 N N . SER A 1 91 ? -10.148 -13.766 -12.922 1 97.38 91 SER A N 1
ATOM 743 C CA . SER A 1 91 ? -10.164 -13.758 -11.461 1 97.38 91 SER A CA 1
ATOM 744 C C . SER A 1 91 ? -11.562 -13.492 -10.93 1 97.38 91 SER A C 1
ATOM 746 O O . SER A 1 91 ? -12.008 -14.156 -9.984 1 97.38 91 SER A O 1
ATOM 748 N N . TYR A 1 92 ? -12.258 -12.555 -11.516 1 96.75 92 TYR A N 1
ATOM 749 C CA . TYR A 1 92 ? -13.609 -12.266 -11.055 1 96.75 92 TYR A CA 1
ATOM 750 C C . TYR A 1 92 ? -14.547 -13.43 -11.352 1 96.75 92 TYR A C 1
ATOM 752 O O . TYR A 1 92 ? -15.477 -13.703 -10.586 1 96.75 92 TYR A O 1
ATOM 760 N N . ALA A 1 93 ? -14.281 -14.141 -12.43 1 95.56 93 ALA A N 1
ATOM 761 C CA . ALA A 1 93 ? -15.102 -15.305 -12.773 1 95.56 93 ALA A CA 1
ATOM 762 C C . ALA A 1 93 ? -14.961 -16.406 -11.727 1 95.56 93 ALA A C 1
ATOM 764 O O . ALA A 1 93 ? -15.844 -17.25 -11.586 1 95.56 93 ALA A O 1
ATOM 765 N N . THR A 1 94 ? -13.852 -16.406 -11.008 1 96.69 94 THR A N 1
ATOM 766 C CA . THR A 1 94 ? -13.602 -17.438 -10 1 96.69 94 THR A CA 1
ATOM 767 C C . THR A 1 94 ? -13.461 -16.812 -8.617 1 96.69 94 THR A C 1
ATOM 769 O O . THR A 1 94 ? -12.922 -17.438 -7.699 1 96.69 94 THR A O 1
ATOM 772 N N . ASP A 1 95 ? -13.734 -15.547 -8.484 1 96.19 95 ASP A N 1
ATOM 773 C CA . ASP A 1 95 ? -13.727 -14.773 -7.246 1 96.19 95 ASP A CA 1
ATOM 774 C C . ASP A 1 95 ? -12.336 -14.766 -6.609 1 96.19 95 ASP A C 1
ATOM 776 O O . ASP A 1 95 ? -12.211 -14.734 -5.387 1 96.19 95 ASP A O 1
ATOM 780 N N . GLY A 1 96 ? -11.344 -14.945 -7.426 1 96 96 GLY A N 1
ATOM 781 C CA . GLY A 1 96 ? -9.969 -14.922 -6.965 1 96 96 GLY A CA 1
ATOM 782 C C . GLY A 1 96 ? -9.562 -16.188 -6.223 1 96 96 GLY A C 1
ATOM 783 O O . GLY A 1 96 ? -8.43 -16.297 -5.746 1 96 96 GLY A O 1
ATOM 784 N N . VAL A 1 97 ? -10.414 -17.156 -6.121 1 95.25 97 VAL A N 1
ATOM 785 C CA . VAL A 1 97 ? -10.148 -18.359 -5.336 1 95.25 97 VAL A CA 1
ATOM 786 C C . VAL A 1 97 ? -9.188 -19.281 -6.09 1 95.25 97 VAL A C 1
ATOM 788 O O . VAL A 1 97 ? -8.258 -19.828 -5.496 1 95.25 97 VAL A O 1
ATOM 791 N N . MET A 1 98 ? -9.367 -19.391 -7.395 1 95 98 MET A N 1
ATOM 792 C CA . MET A 1 98 ? -8.461 -20.25 -8.164 1 95 98 MET A CA 1
ATOM 793 C C . MET A 1 98 ? -7.18 -19.5 -8.516 1 95 98 MET A C 1
ATOM 795 O O . MET A 1 98 ? -7.219 -18.484 -9.219 1 95 98 MET A O 1
ATOM 799 N N . SER A 1 99 ? -6.109 -19.984 -8.164 1 90.94 99 SER A N 1
ATOM 800 C CA . SER A 1 99 ? -4.836 -19.281 -8.258 1 90.94 99 SER A CA 1
ATOM 801 C C . SER A 1 99 ? -4.047 -19.734 -9.484 1 90.94 99 SER A C 1
ATOM 803 O O . SER A 1 99 ? -3.168 -19.016 -9.961 1 90.94 99 SER A O 1
ATOM 805 N N . ARG A 1 100 ? -4.355 -20.891 -9.961 1 92.25 100 ARG A N 1
ATOM 806 C CA . ARG A 1 100 ? -3.543 -21.469 -11.023 1 92.25 100 ARG A CA 1
ATOM 807 C C . ARG A 1 100 ? -4.395 -21.797 -12.25 1 92.25 100 ARG A C 1
ATOM 809 O O . ARG A 1 100 ? -4.426 -22.938 -12.703 1 92.25 100 ARG A O 1
ATOM 816 N N . LEU A 1 101 ? -4.906 -20.75 -12.844 1 93.56 101 LEU A N 1
ATOM 817 C CA . LEU A 1 101 ? -5.723 -20.875 -14.047 1 93.56 101 LEU A CA 1
ATOM 818 C C . LEU A 1 101 ? -4.855 -20.875 -15.297 1 93.56 101 LEU A C 1
ATOM 820 O O . LEU A 1 101 ? -5.324 -20.531 -16.391 1 93.56 101 LEU A O 1
ATOM 824 N N . SER A 1 102 ? -3.588 -21.156 -15.133 1 96 102 SER A N 1
ATOM 825 C CA . SER A 1 102 ? -2.582 -21.281 -16.188 1 96 102 SER A CA 1
ATOM 826 C C . SER A 1 102 ? -2.105 -19.906 -16.641 1 96 102 SER A C 1
ATOM 828 O O . SER A 1 102 ? -1.078 -19.797 -17.328 1 96 102 SER A O 1
ATOM 830 N N . ASP A 1 103 ? -2.879 -18.859 -16.391 1 97.38 103 ASP A N 1
ATOM 831 C CA . ASP A 1 103 ? -2.432 -17.531 -16.812 1 97.38 103 ASP A CA 1
ATOM 832 C C . ASP A 1 103 ? -1.137 -17.141 -16.109 1 97.38 103 ASP A C 1
ATOM 834 O O . ASP A 1 103 ? -0.301 -16.438 -16.672 1 97.38 103 ASP A O 1
ATOM 838 N N . TYR A 1 104 ? -0.954 -17.656 -14.961 1 97.06 104 TYR A N 1
ATOM 839 C CA . TYR A 1 104 ? 0.326 -17.469 -14.289 1 97.06 104 TYR A CA 1
ATOM 840 C C . TYR A 1 104 ? 1.442 -18.203 -15.023 1 97.06 104 TYR A C 1
ATOM 842 O O . TYR A 1 104 ? 2.467 -17.609 -15.359 1 97.06 104 TYR A O 1
ATOM 850 N N . ALA A 1 105 ? 1.293 -19.469 -15.242 1 98 105 ALA A N 1
ATOM 851 C CA . ALA A 1 105 ? 2.299 -20.281 -15.922 1 98 105 ALA A CA 1
ATOM 852 C C . ALA A 1 105 ? 2.557 -19.766 -17.344 1 98 105 ALA A C 1
ATOM 854 O O . ALA A 1 105 ? 3.701 -19.734 -17.797 1 98 105 ALA A O 1
ATOM 855 N N . ARG A 1 106 ? 1.454 -19.406 -18.031 1 98.56 106 ARG A N 1
ATOM 856 C CA . ARG A 1 106 ? 1.585 -18.812 -19.359 1 98.56 106 ARG A CA 1
ATOM 857 C C . ARG A 1 106 ? 2.428 -17.531 -19.312 1 98.56 106 ARG A C 1
ATOM 859 O O . ARG A 1 106 ? 3.238 -17.281 -20.203 1 98.56 106 ARG A O 1
ATOM 866 N N . SER A 1 107 ? 2.248 -16.812 -18.234 1 98.56 107 SER A N 1
ATOM 867 C CA . SER A 1 107 ? 2.996 -15.57 -18.078 1 98.56 107 SER A CA 1
ATOM 868 C C . SER A 1 107 ? 4.469 -15.844 -17.797 1 98.56 107 SER A C 1
ATOM 870 O O . SER A 1 107 ? 5.344 -15.117 -18.281 1 98.56 107 SER A O 1
ATOM 872 N N . ARG A 1 108 ? 4.73 -16.891 -17 1 98.12 108 ARG A N 1
ATOM 873 C CA . ARG A 1 108 ? 6.121 -17.297 -16.797 1 98.12 108 ARG A CA 1
ATOM 874 C C . ARG A 1 108 ? 6.781 -17.641 -18.125 1 98.12 108 ARG A C 1
ATOM 876 O O . ARG A 1 108 ? 7.871 -17.156 -18.438 1 98.12 108 ARG A O 1
ATOM 883 N N . LEU A 1 109 ? 6.102 -18.438 -18.875 1 98.69 109 LEU A N 1
ATOM 884 C CA . LEU A 1 109 ? 6.605 -18.875 -20.172 1 98.69 109 LEU A CA 1
ATOM 885 C C . LEU A 1 109 ? 6.859 -17.672 -21.078 1 98.69 109 LEU A C 1
ATOM 887 O O . LEU A 1 109 ? 7.898 -17.594 -21.734 1 98.69 109 LEU A O 1
ATOM 891 N N . THR A 1 110 ? 5.898 -16.766 -21.109 1 98.69 110 THR A N 1
ATOM 892 C CA . THR A 1 110 ? 6.02 -15.562 -21.922 1 98.69 110 THR A CA 1
ATOM 893 C C . THR A 1 110 ? 7.262 -14.766 -21.531 1 98.69 110 THR A C 1
ATOM 895 O O . THR A 1 110 ? 7.984 -14.266 -22.406 1 98.69 110 THR A O 1
ATOM 898 N N . GLY A 1 111 ? 7.492 -14.672 -20.266 1 98.44 111 GLY A N 1
ATOM 899 C CA . GLY A 1 111 ? 8.672 -13.969 -19.797 1 98.44 111 GLY A CA 1
ATOM 900 C C . GLY A 1 111 ? 9.969 -14.625 -20.234 1 98.44 111 GLY A C 1
ATOM 901 O O . GLY A 1 111 ? 10.906 -13.938 -20.641 1 98.44 111 GLY A O 1
ATOM 902 N N . TRP A 1 112 ? 10.062 -15.945 -20.125 1 98.44 112 TRP A N 1
ATOM 903 C CA . TRP A 1 112 ? 11.258 -16.656 -20.562 1 98.44 112 TRP A CA 1
ATOM 904 C C . TRP A 1 112 ? 11.445 -16.531 -22.062 1 98.44 112 TRP A C 1
ATOM 906 O O . TRP A 1 112 ? 12.578 -16.469 -22.562 1 98.44 112 TRP A O 1
ATOM 916 N N . TYR A 1 113 ? 10.359 -16.531 -22.797 1 98.44 113 TYR A N 1
ATOM 917 C CA . TYR A 1 113 ? 10.414 -16.266 -24.234 1 98.44 113 TYR A CA 1
ATOM 918 C C . TYR A 1 113 ? 11.008 -14.898 -24.531 1 98.44 113 TYR A C 1
ATOM 920 O O . TYR A 1 113 ? 11.828 -14.75 -25.438 1 98.44 113 TYR A O 1
ATOM 928 N N . VAL A 1 114 ? 10.602 -13.906 -23.797 1 98.12 114 VAL A N 1
ATOM 929 C CA . VAL A 1 114 ? 11.117 -12.547 -23.938 1 98.12 114 VAL A CA 1
ATOM 930 C C . VAL A 1 114 ? 12.633 -12.547 -23.75 1 98.12 114 VAL A C 1
ATOM 932 O O . VAL A 1 114 ? 13.359 -11.883 -24.484 1 98.12 114 VAL A O 1
ATOM 935 N N . SER A 1 115 ? 13.086 -13.352 -22.781 1 97.69 115 SER A N 1
ATOM 936 C CA . SER A 1 115 ? 14.5 -13.352 -22.406 1 97.69 115 SER A CA 1
ATOM 937 C C . SER A 1 115 ? 15.289 -14.391 -23.203 1 97.69 115 SER A C 1
ATOM 939 O O . SER A 1 115 ? 16.438 -14.688 -22.875 1 97.69 115 SER A O 1
ATOM 941 N N . ARG A 1 116 ? 14.781 -14.906 -24.219 1 97.69 116 ARG A N 1
ATOM 942 C CA . ARG A 1 116 ? 15.281 -16.109 -24.859 1 97.69 116 ARG A CA 1
ATOM 943 C C . ARG A 1 116 ? 16.719 -15.922 -25.344 1 97.69 116 ARG A C 1
ATOM 945 O O . ARG A 1 116 ? 17.531 -16.844 -25.281 1 97.69 116 ARG A O 1
ATOM 952 N N . TYR A 1 117 ? 17.125 -14.797 -25.797 1 97.19 117 TYR A N 1
ATOM 953 C CA . TYR A 1 117 ? 18.453 -14.602 -26.359 1 97.19 117 TYR A CA 1
ATOM 954 C C . TYR A 1 117 ? 19.5 -14.492 -25.25 1 97.19 117 TYR A C 1
ATOM 956 O O . TYR A 1 117 ? 20.688 -14.75 -25.469 1 97.19 117 TYR A O 1
ATOM 964 N N . PHE A 1 118 ? 19.078 -14.094 -24.094 1 96.44 118 PHE A N 1
ATOM 965 C CA . PHE A 1 118 ? 19.984 -14.102 -22.953 1 96.44 118 PHE A CA 1
ATOM 966 C C . PHE A 1 118 ? 20.469 -15.523 -22.641 1 96.44 118 PHE A C 1
ATOM 968 O O . PHE A 1 118 ? 21.625 -15.727 -22.281 1 96.44 118 PHE A O 1
ATOM 975 N N . TYR A 1 119 ? 19.656 -16.484 -22.812 1 97.56 119 TYR A N 1
ATOM 976 C CA . TYR A 1 119 ? 19.938 -17.844 -22.391 1 97.56 119 TYR A CA 1
ATOM 977 C C . TYR A 1 119 ? 20.719 -18.594 -23.469 1 97.56 119 TYR A C 1
ATOM 979 O O . TYR A 1 119 ? 21.125 -19.734 -23.266 1 97.56 119 TYR A O 1
ATOM 987 N N . LYS A 1 120 ? 20.953 -17.953 -24.547 1 97.25 120 LYS A N 1
ATOM 988 C CA . LYS A 1 120 ? 21.734 -18.547 -25.625 1 97.25 120 LYS A CA 1
ATOM 989 C C . LYS A 1 120 ? 23.141 -18.938 -25.141 1 97.25 120 LYS A C 1
ATOM 991 O O . LYS A 1 120 ? 23.688 -19.938 -25.594 1 97.25 120 LYS A O 1
ATOM 996 N N . LYS A 1 121 ? 23.656 -18.188 -24.219 1 96.94 121 LYS A N 1
ATOM 997 C CA . LYS A 1 121 ? 25.016 -18.438 -23.719 1 96.94 121 LYS A CA 1
ATOM 998 C C . LYS A 1 121 ? 25.078 -19.75 -22.938 1 96.94 121 LYS A C 1
ATOM 1000 O O . LYS A 1 121 ? 26.156 -20.328 -22.797 1 96.94 121 LYS A O 1
ATOM 1005 N N . PHE A 1 122 ? 23.938 -20.234 -22.516 1 96.44 122 PHE A N 1
ATOM 1006 C CA . PHE A 1 122 ? 23.906 -21.484 -21.75 1 96.44 122 PHE A CA 1
ATOM 1007 C C . PHE A 1 122 ? 23.531 -22.656 -22.656 1 96.44 122 PHE A C 1
ATOM 1009 O O . PHE A 1 122 ? 23.953 -23.781 -22.422 1 96.44 122 PHE A O 1
ATOM 1016 N N . ASP A 1 123 ? 22.641 -22.406 -23.625 1 96.25 123 ASP A N 1
ATOM 1017 C CA . ASP A 1 123 ? 22.219 -23.359 -24.641 1 96.25 123 ASP A CA 1
ATOM 1018 C C . ASP A 1 123 ? 21.906 -22.641 -25.953 1 96.25 123 ASP A C 1
ATOM 1020 O O . ASP A 1 123 ? 20.906 -21.938 -26.062 1 96.25 123 ASP A O 1
ATOM 1024 N N . ALA A 1 124 ? 22.719 -22.891 -26.938 1 97 124 ALA A N 1
ATOM 1025 C CA . ALA A 1 124 ? 22.625 -22.203 -28.234 1 97 124 ALA A CA 1
ATOM 1026 C C . ALA A 1 124 ? 21.25 -22.422 -28.859 1 97 124 ALA A C 1
ATOM 1028 O O . ALA A 1 124 ? 20.781 -21.578 -29.641 1 97 124 ALA A O 1
ATOM 1029 N N . GLN A 1 125 ? 20.609 -23.469 -28.516 1 97.44 125 GLN A N 1
ATOM 1030 C CA . GLN A 1 125 ? 19.312 -23.797 -29.125 1 97.44 125 GLN A CA 1
ATOM 1031 C C . GLN A 1 125 ? 18.156 -23.281 -28.281 1 97.44 125 GLN A C 1
ATOM 1033 O O . GLN A 1 125 ? 17 -23.391 -28.672 1 97.44 125 GLN A O 1
ATOM 1038 N N . PHE A 1 126 ? 18.438 -22.703 -27.156 1 98.06 126 PHE A N 1
ATOM 1039 C CA . PHE A 1 126 ? 17.391 -22.266 -26.234 1 98.06 126 PHE A CA 1
ATOM 1040 C C . PHE A 1 126 ? 16.406 -21.344 -26.922 1 98.06 126 PHE A C 1
ATOM 1042 O O . PHE A 1 126 ? 15.188 -21.547 -26.844 1 98.06 126 PHE A O 1
ATOM 1049 N N . PRO A 1 127 ? 16.828 -20.312 -27.703 1 98.38 127 PRO A N 1
ATOM 1050 C CA . PRO A 1 127 ? 15.883 -19.406 -28.344 1 98.38 127 PRO A CA 1
ATOM 1051 C C . PRO A 1 127 ? 14.922 -20.125 -29.297 1 98.38 127 PRO A C 1
ATOM 1053 O O . PRO A 1 127 ? 13.711 -19.859 -29.266 1 98.38 127 PRO A O 1
ATOM 1056 N N . ASP A 1 128 ? 15.461 -21.016 -30.047 1 98.38 128 ASP A N 1
ATOM 1057 C CA . ASP A 1 128 ? 14.617 -21.719 -31 1 98.38 128 ASP A CA 1
ATOM 1058 C C . ASP A 1 128 ? 13.648 -22.656 -30.281 1 98.38 128 ASP A C 1
ATOM 1060 O O . ASP A 1 128 ? 12.469 -22.734 -30.641 1 98.38 128 ASP A O 1
ATOM 1064 N N . LYS A 1 129 ? 14.172 -23.359 -29.328 1 98.25 129 LYS A N 1
ATOM 1065 C CA . LYS A 1 129 ? 13.344 -24.312 -28.594 1 98.25 129 LYS A CA 1
ATOM 1066 C C . LYS A 1 129 ? 12.18 -23.609 -27.891 1 98.25 129 LYS A C 1
ATOM 1068 O O . LYS A 1 129 ? 11.023 -24 -28.047 1 98.25 129 LYS A O 1
ATOM 1073 N N . ILE A 1 130 ? 12.453 -22.547 -27.188 1 98.62 130 ILE A N 1
ATOM 1074 C CA . ILE A 1 130 ? 11.422 -21.906 -26.391 1 98.62 130 ILE A CA 1
ATOM 1075 C C . ILE A 1 130 ? 10.453 -21.156 -27.312 1 98.62 130 ILE A C 1
ATOM 1077 O O . ILE A 1 130 ? 9.258 -21.062 -27.031 1 98.62 130 ILE A O 1
ATOM 1081 N N . THR A 1 131 ? 10.961 -20.594 -28.422 1 98.5 131 THR A N 1
ATOM 1082 C CA . THR A 1 131 ? 10.086 -19.938 -29.375 1 98.5 131 THR A CA 1
ATOM 1083 C C . THR A 1 131 ? 9.07 -20.906 -29.953 1 98.5 131 THR A C 1
ATOM 1085 O O . THR A 1 131 ? 7.871 -20.625 -30 1 98.5 131 THR A O 1
ATOM 1088 N N . SER A 1 132 ? 9.586 -22.016 -30.359 1 98.5 132 SER A N 1
ATOM 1089 C CA . SER A 1 132 ? 8.711 -23.047 -30.922 1 98.5 132 SER A CA 1
ATOM 1090 C C . SER A 1 132 ? 7.648 -23.469 -29.906 1 98.5 132 SER A C 1
ATOM 1092 O O . SER A 1 132 ? 6.469 -23.578 -30.25 1 98.5 132 SER A O 1
ATOM 1094 N N . TYR A 1 133 ? 8.023 -23.703 -28.75 1 98.62 133 TYR A N 1
ATOM 1095 C CA . TYR A 1 133 ? 7.074 -24.156 -27.734 1 98.62 133 TYR A CA 1
ATOM 1096 C C . TYR A 1 133 ? 6.094 -23.047 -27.375 1 98.62 133 TYR A C 1
ATOM 1098 O O . TYR A 1 133 ? 4.898 -23.281 -27.203 1 98.62 133 TYR A O 1
ATOM 1106 N N . TYR A 1 134 ? 6.637 -21.859 -27.156 1 98.69 134 TYR A N 1
ATOM 1107 C CA . TYR A 1 134 ? 5.809 -20.703 -26.828 1 98.69 134 TYR A CA 1
ATOM 1108 C C . TYR A 1 134 ? 4.695 -20.516 -27.859 1 98.69 134 TYR A C 1
ATOM 1110 O O . TYR A 1 134 ? 3.525 -20.375 -27.5 1 98.69 134 TYR A O 1
ATOM 1118 N N . GLU A 1 135 ? 5.02 -20.562 -29.109 1 98.62 135 GLU A N 1
ATOM 1119 C CA . GLU A 1 135 ? 4.035 -20.391 -30.172 1 98.62 135 GLU A CA 1
ATOM 1120 C C . GLU A 1 135 ? 3.031 -21.531 -30.188 1 98.62 135 GLU A C 1
ATOM 1122 O O . GLU A 1 135 ? 1.835 -21.312 -30.391 1 98.62 135 GLU A O 1
ATOM 1127 N N . LYS A 1 136 ? 3.525 -22.688 -29.953 1 98.12 136 LYS A N 1
ATOM 1128 C CA . LYS A 1 136 ? 2.641 -23.844 -29.891 1 98.12 136 LYS A CA 1
ATOM 1129 C C . LYS A 1 136 ? 1.655 -23.734 -28.734 1 98.12 136 LYS A C 1
ATOM 1131 O O . LYS A 1 136 ? 0.455 -23.953 -28.906 1 98.12 136 LYS A O 1
ATOM 1136 N N . ALA A 1 137 ? 2.176 -23.438 -27.562 1 98.38 137 ALA A N 1
ATOM 1137 C CA . ALA A 1 137 ? 1.336 -23.297 -26.375 1 98.38 137 ALA A CA 1
ATOM 1138 C C . ALA A 1 137 ? 0.304 -22.188 -26.562 1 98.38 137 ALA A C 1
ATOM 1140 O O . ALA A 1 137 ? -0.864 -22.359 -26.203 1 98.38 137 ALA A O 1
ATOM 1141 N N . ARG A 1 138 ? 0.757 -21.078 -27.078 1 98.25 138 ARG A N 1
ATOM 1142 C CA . ARG A 1 138 ? -0.106 -19.938 -27.328 1 98.25 138 ARG A CA 1
ATOM 1143 C C . ARG A 1 138 ? -1.228 -20.281 -28.297 1 98.25 138 ARG A C 1
ATOM 1145 O O . ARG A 1 138 ? -2.408 -20.125 -27.984 1 98.25 138 ARG A O 1
ATOM 1152 N N . ASP A 1 139 ? -0.899 -20.875 -29.422 1 97.62 139 ASP A N 1
ATOM 1153 C CA . ASP A 1 139 ? -1.825 -21.031 -30.531 1 97.62 139 ASP A CA 1
ATOM 1154 C C . ASP A 1 139 ? -2.744 -22.234 -30.328 1 97.62 139 ASP A C 1
ATOM 1156 O O . ASP A 1 139 ? -3.799 -22.328 -30.953 1 97.62 139 ASP A O 1
ATOM 1160 N N . ASN A 1 140 ? -2.355 -23.078 -29.422 1 96.31 140 ASN A N 1
ATOM 1161 C CA . ASN A 1 140 ? -3.203 -24.219 -29.125 1 96.31 140 ASN A CA 1
ATOM 1162 C C . ASN A 1 140 ? -3.865 -24.094 -27.766 1 96.31 140 ASN A C 1
ATOM 1164 O O . ASN A 1 140 ? -4.465 -25.047 -27.266 1 96.31 140 ASN A O 1
ATOM 1168 N N . HIS A 1 141 ? -3.715 -22.984 -27.078 1 96.44 141 HIS A N 1
ATOM 1169 C CA . HIS A 1 141 ? -4.359 -22.688 -25.812 1 96.44 141 HIS A CA 1
ATOM 1170 C C . HIS A 1 141 ? -4.004 -23.734 -24.75 1 96.44 141 HIS A C 1
ATOM 1172 O O . HIS A 1 141 ? -4.871 -24.188 -24.016 1 96.44 141 HIS A O 1
ATOM 1178 N N . LEU A 1 142 ? -2.762 -24.125 -24.75 1 97.62 142 LEU A N 1
ATOM 1179 C CA . LEU A 1 142 ? -2.365 -25.172 -23.797 1 97.62 142 LEU A CA 1
ATOM 1180 C C . LEU A 1 142 ? -2.506 -24.688 -22.359 1 97.62 142 LEU A C 1
ATOM 1182 O O . LEU A 1 142 ? -2.219 -23.516 -22.062 1 97.62 142 LEU A O 1
ATOM 1186 N N . PHE A 1 143 ? -3.076 -25.531 -21.5 1 98.06 143 PHE A N 1
ATOM 1187 C CA . PHE A 1 143 ? -3.105 -25.312 -20.062 1 98.06 143 PHE A CA 1
ATOM 1188 C C . PHE A 1 143 ? -1.811 -25.797 -19.422 1 98.06 143 PHE A C 1
ATOM 1190 O O . PHE A 1 143 ? -1.485 -26.984 -19.469 1 98.06 143 PHE A O 1
ATOM 1197 N N . LEU A 1 144 ? -1.067 -24.859 -18.797 1 98.19 144 LEU A N 1
ATOM 1198 C CA . LEU A 1 144 ? 0.272 -25.141 -18.297 1 98.19 144 LEU A CA 1
ATOM 1199 C C . LEU A 1 144 ? 0.314 -25.016 -16.781 1 98.19 144 LEU A C 1
ATOM 1201 O O . LEU A 1 144 ? -0.457 -24.25 -16.188 1 98.19 144 LEU A O 1
ATOM 1205 N N . SER A 1 145 ? 1.157 -25.75 -16.172 1 97.12 145 SER A N 1
ATOM 1206 C CA . SER A 1 145 ? 1.479 -25.609 -14.758 1 97.12 145 SER A CA 1
ATOM 1207 C C . SER A 1 145 ? 2.988 -25.578 -14.531 1 97.12 145 SER A C 1
ATOM 1209 O O . SER A 1 145 ? 3.748 -26.188 -15.281 1 97.12 145 SER A O 1
ATOM 1211 N N . VAL A 1 146 ? 3.395 -24.844 -13.539 1 95.88 146 VAL A N 1
ATOM 1212 C CA . VAL A 1 146 ? 4.797 -24.766 -13.141 1 95.88 146 VAL A CA 1
ATOM 1213 C C . VAL A 1 146 ? 5.031 -25.641 -11.914 1 95.88 146 VAL A C 1
ATOM 1215 O O . VAL A 1 146 ? 4.281 -25.562 -10.938 1 95.88 146 VAL A O 1
ATOM 1218 N N . VAL A 1 147 ? 6.004 -26.453 -11.992 1 94.31 147 VAL A N 1
ATOM 1219 C CA . VAL A 1 147 ? 6.332 -27.344 -10.883 1 94.31 147 VAL A CA 1
ATOM 1220 C C . VAL A 1 147 ? 7.785 -27.141 -10.461 1 94.31 147 VAL A C 1
ATOM 1222 O O . VAL A 1 147 ? 8.703 -27.422 -11.227 1 94.31 147 VAL A O 1
ATOM 1225 N N . GLN A 1 148 ? 7.977 -26.734 -9.203 1 90.19 148 GLN A N 1
ATOM 1226 C CA . GLN A 1 148 ? 9.32 -26.328 -8.805 1 90.19 148 GLN A CA 1
ATOM 1227 C C . GLN A 1 148 ? 9.766 -27.062 -7.543 1 90.19 148 GLN A C 1
ATOM 1229 O O . GLN A 1 148 ? 10.945 -27.406 -7.398 1 90.19 148 GLN A O 1
ATOM 1234 N N . ARG A 1 149 ? 8.906 -27.375 -6.707 1 80.81 149 ARG A N 1
ATOM 1235 C CA . ARG A 1 149 ? 9.242 -27.797 -5.352 1 80.81 149 ARG A CA 1
ATOM 1236 C C . ARG A 1 149 ? 9.625 -29.281 -5.324 1 80.81 149 ARG A C 1
ATOM 1238 O O . ARG A 1 149 ? 9.031 -30.094 -6.035 1 80.81 149 ARG A O 1
ATOM 1245 N N . ASP A 1 150 ? 10.562 -29.469 -4.484 1 82 150 ASP A N 1
ATOM 1246 C CA . ASP A 1 150 ? 10.977 -30.844 -4.215 1 82 150 ASP A CA 1
ATOM 1247 C C . ASP A 1 150 ? 10.227 -31.422 -3.018 1 82 150 ASP A C 1
ATOM 1249 O O . ASP A 1 150 ? 9.75 -30.672 -2.158 1 82 150 ASP A O 1
ATOM 1253 N N . PRO A 1 151 ? 10.117 -32.719 -3.051 1 75.62 151 PRO A N 1
ATOM 1254 C CA . PRO A 1 151 ? 9.508 -33.312 -1.857 1 75.62 151 PRO A CA 1
ATOM 1255 C C . PRO A 1 151 ? 10.266 -32.969 -0.577 1 75.62 151 PRO A C 1
ATOM 1257 O O . PRO A 1 151 ? 11.477 -32.75 -0.612 1 75.62 151 PRO A O 1
ATOM 1260 N N . GLN A 1 152 ? 9.516 -32.75 0.454 1 70.75 152 GLN A N 1
ATOM 1261 C CA . GLN A 1 152 ? 10.148 -32.469 1.733 1 70.75 152 GLN A CA 1
ATOM 1262 C C . GLN A 1 152 ? 11.039 -33.625 2.188 1 70.75 152 GLN A C 1
ATOM 1264 O O . GLN A 1 152 ? 10.57 -34.719 2.373 1 70.75 152 GLN A O 1
ATOM 1269 N N . ILE A 1 153 ? 12.195 -33.438 1.842 1 62.41 153 ILE A N 1
ATOM 1270 C CA . ILE A 1 153 ? 13.141 -34.469 2.258 1 62.41 153 ILE A CA 1
ATOM 1271 C C . ILE A 1 153 ? 13.898 -34 3.496 1 62.41 153 ILE A C 1
ATOM 1273 O O . ILE A 1 153 ? 13.797 -32.812 3.889 1 62.41 153 ILE A O 1
ATOM 1277 N N . ASN A 1 154 ? 14.477 -34.875 4.191 1 55.31 154 ASN A N 1
ATOM 1278 C CA . ASN A 1 154 ? 15.305 -34.531 5.344 1 55.31 154 ASN A CA 1
ATOM 1279 C C . ASN A 1 154 ? 16.359 -33.5 4.988 1 55.31 154 ASN A C 1
ATOM 1281 O O . ASN A 1 154 ? 17.219 -33.75 4.133 1 55.31 154 ASN A O 1
ATOM 1285 N N . ARG A 1 155 ? 16.281 -32.344 5.465 1 56.88 155 ARG A N 1
ATOM 1286 C CA . ARG A 1 155 ? 17.109 -31.188 5.102 1 56.88 155 ARG A CA 1
ATOM 1287 C C . ARG A 1 155 ? 18.359 -31.109 5.984 1 56.88 155 ARG A C 1
ATOM 1289 O O . ARG A 1 155 ? 19.094 -30.125 5.941 1 56.88 155 ARG A O 1
ATOM 1296 N N . SER A 1 156 ? 18.484 -32 6.754 1 55.97 156 SER A N 1
ATOM 1297 C CA . SER A 1 156 ? 19.703 -31.984 7.57 1 55.97 156 SER A CA 1
ATOM 1298 C C . SER A 1 156 ? 20.938 -32.219 6.723 1 55.97 156 SER A C 1
ATOM 1300 O O . SER A 1 156 ? 20.859 -32.812 5.645 1 55.97 156 SER A O 1
ATOM 1302 N N . THR A 1 157 ? 22.094 -31.422 6.871 1 52.16 157 THR A N 1
ATOM 1303 C CA . THR A 1 157 ? 23.359 -31.422 6.164 1 52.16 157 THR A CA 1
ATOM 1304 C C . THR A 1 157 ? 23.734 -32.844 5.711 1 52.16 157 THR A C 1
ATOM 1306 O O . THR A 1 157 ? 24.219 -33.031 4.594 1 52.16 157 THR A O 1
ATOM 1309 N N . GLU A 1 158 ? 23.641 -33.75 6.512 1 47.81 158 GLU A N 1
ATOM 1310 C CA . GLU A 1 158 ? 24.031 -35.094 6.215 1 47.81 158 GLU A CA 1
ATOM 1311 C C . GLU A 1 158 ? 23.203 -35.688 5.082 1 47.81 158 GLU A C 1
ATOM 1313 O O . GLU A 1 158 ? 23.703 -36.438 4.25 1 47.81 158 GLU A O 1
ATOM 1318 N N . SER A 1 159 ? 22.141 -35.281 4.984 1 49.25 159 SER A N 1
ATOM 1319 C CA . SER A 1 159 ? 21.188 -35.875 4.031 1 49.25 159 SER A CA 1
ATOM 1320 C C . SER A 1 159 ? 21.406 -35.312 2.631 1 49.25 159 SER A C 1
ATOM 1322 O O . SER A 1 159 ? 21.266 -36.031 1.64 1 49.25 159 SER A O 1
ATOM 1324 N N . ILE A 1 160 ? 21.891 -34.125 2.492 1 54.44 160 ILE A N 1
ATOM 1325 C CA . ILE A 1 160 ? 22.109 -33.469 1.196 1 54.44 160 ILE A CA 1
ATOM 1326 C C . ILE A 1 160 ? 23.297 -34.125 0.491 1 54.44 160 ILE A C 1
ATOM 1328 O O . ILE A 1 160 ? 23.297 -34.25 -0.736 1 54.44 160 ILE A O 1
ATOM 1332 N N . LEU A 1 161 ? 24.312 -34.656 1.26 1 52.22 161 LEU A N 1
ATOM 1333 C CA . LEU A 1 161 ? 25.516 -35.312 0.739 1 52.22 161 LEU A CA 1
ATOM 1334 C C . LEU A 1 161 ? 25.156 -36.594 0.009 1 52.22 161 LEU A C 1
ATOM 1336 O O . LEU A 1 161 ? 25.891 -37.031 -0.874 1 52.22 161 LEU A O 1
ATOM 1340 N N . ASN A 1 162 ? 24.094 -37.219 0.382 1 52.72 162 ASN A N 1
ATOM 1341 C CA . ASN A 1 162 ? 23.688 -38.469 -0.297 1 52.72 162 ASN A CA 1
ATOM 1342 C C . ASN A 1 162 ? 22.453 -38.25 -1.176 1 52.72 162 ASN A C 1
ATOM 1344 O O . ASN A 1 162 ? 21.484 -38.969 -1.088 1 52.72 162 ASN A O 1
ATOM 1348 N N . ALA A 1 163 ? 22.484 -37.219 -1.956 1 56.94 163 ALA A N 1
ATOM 1349 C CA . ALA A 1 163 ? 21.422 -36.656 -2.773 1 56.94 163 ALA A CA 1
ATOM 1350 C C . ALA A 1 163 ? 20.812 -37.719 -3.684 1 56.94 163 ALA A C 1
ATOM 1352 O O . ALA A 1 163 ? 19.625 -37.656 -4.02 1 56.94 163 ALA A O 1
ATOM 1353 N N . LYS A 1 164 ? 21.531 -38.75 -4.09 1 59.78 164 LYS A N 1
ATOM 1354 C CA . LYS A 1 164 ? 21.078 -39.812 -4.996 1 59.78 164 LYS A CA 1
ATOM 1355 C C . LYS A 1 164 ? 19.938 -40.594 -4.387 1 59.78 164 LYS A C 1
ATOM 1357 O O . LYS A 1 164 ? 19.109 -41.188 -5.109 1 59.78 164 LYS A O 1
ATOM 1362 N N . ASN A 1 165 ? 19.906 -40.594 -3.143 1 62 165 ASN A N 1
ATOM 1363 C CA . ASN A 1 165 ? 18.891 -41.375 -2.457 1 62 165 ASN A CA 1
ATOM 1364 C C . ASN A 1 165 ? 17.734 -40.531 -1.972 1 62 165 ASN A C 1
ATOM 1366 O O . ASN A 1 165 ? 16.844 -41 -1.265 1 62 165 ASN A O 1
ATOM 1370 N N . LEU A 1 166 ? 17.719 -39.281 -2.42 1 68.25 166 LEU A N 1
ATOM 1371 C CA . LEU A 1 166 ? 16.734 -38.406 -1.812 1 68.25 166 LEU A CA 1
ATOM 1372 C C . LEU A 1 166 ? 15.469 -38.344 -2.664 1 68.25 166 LEU A C 1
ATOM 1374 O O . LEU A 1 166 ? 14.5 -37.656 -2.297 1 68.25 166 LEU A O 1
ATOM 1378 N N . GLY A 1 167 ? 15.391 -39.125 -3.771 1 80.44 167 GLY A N 1
ATOM 1379 C CA . GLY A 1 167 ? 14.188 -39.188 -4.586 1 80.44 167 GLY A CA 1
ATOM 1380 C C . GLY A 1 167 ? 13.953 -37.938 -5.395 1 80.44 167 GLY A C 1
ATOM 1381 O O . GLY A 1 167 ? 12.852 -37.688 -5.883 1 80.44 167 GLY A O 1
ATOM 1382 N N . LEU A 1 168 ? 14.977 -37.125 -5.488 1 86.06 168 LEU A N 1
ATOM 1383 C CA . LEU A 1 168 ? 14.883 -35.906 -6.266 1 86.06 168 LEU A CA 1
ATOM 1384 C C . LEU A 1 168 ? 14.883 -36.188 -7.762 1 86.06 168 LEU A C 1
ATOM 1386 O O . LEU A 1 168 ? 15.43 -37.219 -8.195 1 86.06 168 LEU A O 1
ATOM 1390 N N . LEU A 1 169 ? 14.25 -35.344 -8.477 1 90.31 169 LEU A N 1
ATOM 1391 C CA . LEU A 1 169 ? 14.156 -35.562 -9.914 1 90.31 169 LEU A CA 1
ATOM 1392 C C . LEU A 1 169 ? 15.523 -35.375 -10.57 1 90.31 169 LEU A C 1
ATOM 1394 O O . LEU A 1 169 ? 16.156 -34.344 -10.445 1 90.31 169 LEU A O 1
ATOM 1398 N N . ARG A 1 170 ? 15.969 -36.406 -11.242 1 91.69 170 ARG A N 1
ATOM 1399 C CA . ARG A 1 170 ? 17.281 -36.375 -11.875 1 91.69 170 ARG A CA 1
ATOM 1400 C C . ARG A 1 170 ? 17.25 -37.062 -13.242 1 91.69 170 ARG A C 1
ATOM 1402 O O . ARG A 1 170 ? 16.359 -37.875 -13.523 1 91.69 170 ARG A O 1
ATOM 1409 N N . VAL A 1 171 ? 18.219 -36.781 -14.039 1 93.25 171 VAL A N 1
ATOM 1410 C CA . VAL A 1 171 ? 18.438 -37.469 -15.305 1 93.25 171 VAL A CA 1
ATOM 1411 C C . VAL A 1 171 ? 19.188 -38.781 -15.062 1 93.25 171 VAL A C 1
ATOM 1413 O O . VAL A 1 171 ? 20.25 -38.781 -14.43 1 93.25 171 VAL A O 1
ATOM 1416 N N . THR A 1 172 ? 18.703 -39.844 -15.602 1 92.38 172 THR A N 1
ATOM 1417 C CA . THR A 1 172 ? 19.312 -41.156 -15.328 1 92.38 172 THR A CA 1
ATOM 1418 C C . THR A 1 172 ? 19.875 -41.75 -16.609 1 92.38 172 THR A C 1
ATOM 1420 O O . THR A 1 172 ? 20.703 -42.656 -16.547 1 92.38 172 THR A O 1
ATOM 1423 N N . LYS A 1 173 ? 19.391 -41.25 -17.688 1 95.25 173 LYS A N 1
ATOM 1424 C CA . LYS A 1 173 ? 19.859 -41.781 -18.969 1 95.25 173 LYS A CA 1
ATOM 1425 C C . LYS A 1 173 ? 19.781 -40.688 -20.062 1 95.25 173 LYS A C 1
ATOM 1427 O O . LYS A 1 173 ? 18.828 -39.938 -20.109 1 95.25 173 LYS A O 1
ATOM 1432 N N . GLU A 1 174 ? 20.828 -40.656 -20.891 1 96 174 GLU A N 1
ATOM 1433 C CA . GLU A 1 174 ? 20.875 -39.781 -22.062 1 96 174 GLU A CA 1
ATOM 1434 C C . GLU A 1 174 ? 20.891 -40.594 -23.359 1 96 174 GLU A C 1
ATOM 1436 O O . GLU A 1 174 ? 21.578 -41.594 -23.438 1 96 174 GLU A O 1
ATOM 1441 N N . THR A 1 175 ? 20.078 -40.156 -24.25 1 97.06 175 THR A N 1
ATOM 1442 C CA . THR A 1 175 ? 20.094 -40.75 -25.578 1 97.06 175 THR A CA 1
ATOM 1443 C C . THR A 1 175 ? 20.234 -39.688 -26.656 1 97.06 175 THR A C 1
ATOM 1445 O O . THR A 1 175 ? 20.297 -38.5 -26.359 1 97.06 175 THR A O 1
ATOM 1448 N N . SER A 1 176 ? 20.297 -40.156 -27.891 1 97.19 176 SER A N 1
ATOM 1449 C CA . SER A 1 176 ? 20.391 -39.219 -29.016 1 97.19 176 SER A CA 1
ATOM 1450 C C . SER A 1 176 ? 19.109 -38.406 -29.156 1 97.19 176 SER A C 1
ATOM 1452 O O . SER A 1 176 ? 19.141 -37.25 -29.625 1 97.19 176 SER A O 1
ATOM 1454 N N . ASP A 1 177 ? 18.031 -38.938 -28.656 1 97.5 177 ASP A N 1
ATOM 1455 C CA . ASP A 1 177 ? 16.734 -38.312 -28.906 1 97.5 177 ASP A CA 1
ATOM 1456 C C . ASP A 1 177 ? 16.297 -37.469 -27.719 1 97.5 177 ASP A C 1
ATOM 1458 O O . ASP A 1 177 ? 15.391 -36.625 -27.828 1 97.5 177 ASP A O 1
ATOM 1462 N N . GLY A 1 178 ? 16.891 -37.812 -26.594 1 97.81 178 GLY A N 1
ATOM 1463 C CA . GLY A 1 178 ? 16.469 -37.094 -25.406 1 97.81 178 GLY A CA 1
ATOM 1464 C C . GLY A 1 178 ? 17.016 -37.688 -24.125 1 97.81 178 GLY A C 1
ATOM 1465 O O . GLY A 1 178 ? 18.109 -38.281 -24.125 1 97.81 178 GLY A O 1
ATOM 1466 N N . ILE A 1 179 ? 16.328 -37.375 -23.047 1 97.56 179 ILE A N 1
ATOM 1467 C CA . ILE A 1 179 ? 16.797 -37.844 -21.75 1 97.56 179 ILE A CA 1
ATOM 1468 C C . ILE A 1 179 ? 15.688 -38.625 -21.031 1 97.56 179 ILE A C 1
ATOM 1470 O O . ILE A 1 179 ? 14.516 -38.531 -21.422 1 97.56 179 ILE A O 1
ATOM 1474 N N . TYR A 1 180 ? 16.078 -39.406 -20.031 1 96.81 180 TYR A N 1
ATOM 1475 C CA . TYR A 1 180 ? 15.125 -40.094 -19.141 1 96.81 180 TYR A CA 1
ATOM 1476 C C . TYR A 1 180 ? 15.234 -39.562 -17.719 1 96.81 180 TYR A C 1
ATOM 1478 O O . TYR A 1 180 ? 16.328 -39.281 -17.234 1 96.81 180 TYR A O 1
ATOM 1486 N N . LEU A 1 181 ? 14.102 -39.375 -17.109 1 95.75 181 LEU A N 1
ATOM 1487 C CA . LEU A 1 181 ? 14.023 -38.812 -15.773 1 95.75 181 LEU A CA 1
ATOM 1488 C C . LEU A 1 181 ? 13.531 -39.844 -14.766 1 95.75 181 LEU A C 1
ATOM 1490 O O . LEU A 1 181 ? 12.641 -40.656 -15.07 1 95.75 181 LEU A O 1
ATOM 1494 N N . ASN A 1 182 ? 14.102 -39.844 -13.609 1 94 182 ASN A N 1
ATOM 1495 C CA . ASN A 1 182 ? 13.625 -40.562 -12.43 1 94 182 ASN A CA 1
ATOM 1496 C C . ASN A 1 182 ? 13.594 -39.656 -11.203 1 94 182 ASN A C 1
ATOM 1498 O O . ASN A 1 182 ? 14.453 -38.781 -11.039 1 94 182 ASN A O 1
ATOM 1502 N N . GLY A 1 183 ? 12.523 -39.906 -10.367 1 92 183 GLY A N 1
ATOM 1503 C CA . GLY A 1 183 ? 12.414 -39.125 -9.141 1 92 183 GLY A CA 1
ATOM 1504 C C . GLY A 1 183 ? 11.039 -38.531 -8.945 1 92 183 GLY A C 1
ATOM 1505 O O . GLY A 1 183 ? 10.047 -39.062 -9.445 1 92 183 GLY A O 1
ATOM 1506 N N . ALA A 1 184 ? 11.023 -37.438 -8.102 1 89.88 184 ALA A N 1
ATOM 1507 C CA . ALA A 1 184 ? 9.711 -36.875 -7.781 1 89.88 184 ALA A CA 1
ATOM 1508 C C . ALA A 1 184 ? 9.781 -35.344 -7.609 1 89.88 184 ALA A C 1
ATOM 1510 O O . ALA A 1 184 ? 10.859 -34.812 -7.359 1 89.88 184 ALA A O 1
ATOM 1511 N N . LYS A 1 185 ? 8.695 -34.719 -7.875 1 91.5 185 LYS A N 1
ATOM 1512 C CA . LYS A 1 185 ? 8.477 -33.312 -7.602 1 91.5 185 LYS A CA 1
ATOM 1513 C C . LYS A 1 185 ? 7.176 -33.094 -6.832 1 91.5 185 LYS A C 1
ATOM 1515 O O . LYS A 1 185 ? 6.223 -33.844 -6.988 1 91.5 185 LYS A O 1
ATOM 1520 N N . MET A 1 186 ? 7.211 -32.156 -5.922 1 83.19 186 MET A N 1
ATOM 1521 C CA . MET A 1 186 ? 6.055 -31.703 -5.164 1 83.19 186 MET A CA 1
ATOM 1522 C C . MET A 1 186 ? 6.016 -30.172 -5.102 1 83.19 186 MET A C 1
ATOM 1524 O O . MET A 1 186 ? 7.059 -29.531 -5.051 1 83.19 186 MET A O 1
ATOM 1528 N N . VAL A 1 187 ? 4.906 -29.516 -5.078 1 83 187 VAL A N 1
ATOM 1529 C CA . VAL A 1 187 ? 3.471 -29.719 -5.25 1 83 187 VAL A CA 1
ATOM 1530 C C . VAL A 1 187 ? 3.043 -29.234 -6.633 1 83 187 VAL A C 1
ATOM 1532 O O . VAL A 1 187 ? 3.111 -28.047 -6.93 1 83 187 VAL A O 1
ATOM 1535 N N . GLY A 1 188 ? 2.598 -30.219 -7.414 1 91.88 188 GLY A N 1
ATOM 1536 C CA . GLY A 1 188 ? 2.104 -29.875 -8.734 1 91.88 188 GLY A CA 1
ATOM 1537 C C . GLY A 1 188 ? 0.632 -29.5 -8.742 1 91.88 188 GLY A C 1
ATOM 1538 O O . GLY A 1 188 ? -0.22 -30.328 -9.07 1 91.88 188 GLY A O 1
ATOM 1539 N N . THR A 1 189 ? 0.399 -28.172 -8.398 1 93.56 189 THR A N 1
ATOM 1540 C CA . THR A 1 189 ? -0.974 -27.688 -8.469 1 93.56 189 THR A CA 1
ATOM 1541 C C . THR A 1 189 ? -1.461 -27.641 -9.914 1 93.56 189 THR A C 1
ATOM 1543 O O . THR A 1 189 ? -0.745 -27.172 -10.805 1 93.56 189 THR A O 1
ATOM 1546 N N . ALA A 1 190 ? -2.633 -28.234 -10.172 1 96.38 190 ALA A N 1
ATOM 1547 C CA . ALA A 1 190 ? -3.32 -28.234 -11.461 1 96.38 190 ALA A CA 1
ATOM 1548 C C . ALA A 1 190 ? -2.652 -29.188 -12.438 1 96.38 190 ALA A C 1
ATOM 1550 O O . ALA A 1 190 ? -3.117 -29.359 -13.57 1 96.38 190 ALA A O 1
ATOM 1551 N N . SER A 1 191 ? -1.662 -29.922 -12.031 1 95.94 191 SER A N 1
ATOM 1552 C CA . SER A 1 191 ? -0.91 -30.812 -12.922 1 95.94 191 SER A CA 1
ATOM 1553 C C . SER A 1 191 ? -1.802 -31.891 -13.508 1 95.94 191 SER A C 1
ATOM 1555 O O . SER A 1 191 ? -1.716 -32.188 -14.703 1 95.94 191 SER A O 1
ATOM 1557 N N . PRO A 1 192 ? -2.729 -32.438 -12.742 1 96.12 192 PRO A N 1
ATOM 1558 C CA . PRO A 1 192 ? -3.535 -33.531 -13.273 1 96.12 192 PRO A CA 1
ATOM 1559 C C . PRO A 1 192 ? -4.379 -33.125 -14.477 1 96.12 192 PRO A C 1
ATOM 1561 O O . PRO A 1 192 ? -4.766 -33.969 -15.281 1 96.12 192 PRO A O 1
ATOM 1564 N N . TYR A 1 193 ? -4.684 -31.859 -14.562 1 97.44 193 TYR A N 1
ATOM 1565 C CA . TYR A 1 193 ? -5.512 -31.438 -15.68 1 97.44 193 TYR A CA 1
ATOM 1566 C C . TYR A 1 193 ? -4.789 -30.375 -16.516 1 97.44 193 TYR A C 1
ATOM 1568 O O . TYR A 1 193 ? -5.418 -29.453 -17.047 1 97.44 193 TYR A O 1
ATOM 1576 N N . SER A 1 194 ? -3.5 -30.406 -16.547 1 98.12 194 SER A N 1
ATOM 1577 C CA . SER A 1 194 ? -2.668 -29.578 -17.406 1 98.12 194 SER A CA 1
ATOM 1578 C C . SER A 1 194 ? -2.186 -30.375 -18.625 1 98.12 194 SER A C 1
ATOM 1580 O O . SER A 1 194 ? -2.096 -31.594 -18.578 1 98.12 194 SER A O 1
ATOM 1582 N N . ASN A 1 195 ? -1.89 -29.625 -19.719 1 98.38 195 ASN A N 1
ATOM 1583 C CA . ASN A 1 195 ? -1.328 -30.281 -20.906 1 98.38 195 ASN A CA 1
ATOM 1584 C C . ASN A 1 195 ? 0.167 -30.531 -20.734 1 98.38 195 ASN A C 1
ATOM 1586 O O . ASN A 1 195 ? 0.653 -31.609 -21.094 1 98.38 195 ASN A O 1
ATOM 1590 N N . ASP A 1 196 ? 0.864 -29.562 -20.266 1 98.56 196 ASP A N 1
ATOM 1591 C CA . ASP A 1 196 ? 2.307 -29.672 -20.078 1 98.56 196 ASP A CA 1
ATOM 1592 C C . ASP A 1 196 ? 2.719 -29.094 -18.719 1 98.56 196 ASP A C 1
ATOM 1594 O O . ASP A 1 196 ? 1.98 -28.297 -18.125 1 98.56 196 ASP A O 1
ATOM 1598 N N . LEU A 1 197 ? 3.844 -29.531 -18.25 1 98.31 197 LEU A N 1
ATOM 1599 C CA . LEU A 1 197 ? 4.43 -29.109 -16.984 1 98.31 197 LEU A CA 1
ATOM 1600 C C . LEU A 1 197 ? 5.793 -28.453 -17.203 1 98.31 197 LEU A C 1
ATOM 1602 O O . LEU A 1 197 ? 6.676 -29.062 -17.812 1 98.31 197 LEU A O 1
ATOM 1606 N N . LEU A 1 198 ? 5.914 -27.234 -16.781 1 98.19 198 LEU A N 1
ATOM 1607 C CA . LEU A 1 198 ? 7.207 -26.547 -16.766 1 98.19 198 LEU A CA 1
ATOM 1608 C C . LEU A 1 198 ? 7.953 -26.844 -15.461 1 98.19 198 LEU A C 1
ATOM 1610 O O . LEU A 1 198 ? 7.559 -26.375 -14.391 1 98.19 198 LEU A O 1
ATOM 1614 N N . ILE A 1 199 ? 9.078 -27.547 -15.555 1 97.12 199 ILE A N 1
ATOM 1615 C CA . ILE A 1 199 ? 9.695 -28.094 -14.359 1 97.12 199 ILE A CA 1
ATOM 1616 C C . ILE A 1 199 ? 11.109 -27.547 -14.211 1 97.12 199 ILE A C 1
ATOM 1618 O O . ILE A 1 199 ? 11.914 -27.625 -15.141 1 97.12 199 ILE A O 1
ATOM 1622 N N . TYR A 1 200 ? 11.43 -26.984 -13.125 1 94.88 200 TYR A N 1
ATOM 1623 C CA . TYR A 1 200 ? 12.781 -26.594 -12.734 1 94.88 200 TYR A CA 1
ATOM 1624 C C . TYR A 1 200 ? 12.891 -26.484 -11.219 1 94.88 200 TYR A C 1
ATOM 1626 O O . TYR A 1 200 ? 11.898 -26.25 -10.531 1 94.88 200 TYR A O 1
ATOM 1634 N N . PRO A 1 201 ? 14.055 -26.672 -10.656 1 90.06 201 PRO A N 1
ATOM 1635 C CA . PRO A 1 201 ? 14.203 -26.656 -9.203 1 90.06 201 PRO A CA 1
ATOM 1636 C C . PRO A 1 201 ? 14.203 -25.234 -8.625 1 90.06 201 PRO A C 1
ATOM 1638 O O . PRO A 1 201 ? 14.75 -24.328 -9.242 1 90.06 201 PRO A O 1
ATOM 1641 N N . LEU A 1 202 ? 13.688 -25.109 -7.414 1 84.12 202 LEU A N 1
ATOM 1642 C CA . LEU A 1 202 ? 13.609 -23.828 -6.734 1 84.12 202 LEU A CA 1
ATOM 1643 C C . LEU A 1 202 ? 14.914 -23.516 -6.004 1 84.12 202 LEU A C 1
ATOM 1645 O O . LEU A 1 202 ? 15.336 -22.359 -5.93 1 84.12 202 LEU A O 1
ATOM 1649 N N . ALA A 1 203 ? 15.602 -24.516 -5.512 1 79.31 203 ALA A N 1
ATOM 1650 C CA . ALA A 1 203 ? 16.797 -24.344 -4.688 1 79.31 203 ALA A CA 1
ATOM 1651 C C . ALA A 1 203 ? 17.984 -23.906 -5.535 1 79.31 203 ALA A C 1
ATOM 1653 O O . ALA A 1 203 ? 18.094 -24.281 -6.707 1 79.31 203 ALA A O 1
ATOM 1654 N N . LYS A 1 204 ? 18.875 -23.156 -4.902 1 82.19 204 LYS A N 1
ATOM 1655 C CA . LYS A 1 204 ? 20.156 -22.859 -5.543 1 82.19 204 LYS A CA 1
ATOM 1656 C C . LYS A 1 204 ? 21.062 -24.094 -5.551 1 82.19 204 LYS A C 1
ATOM 1658 O O . LYS A 1 204 ? 21.375 -24.641 -4.496 1 82.19 204 LYS A O 1
ATOM 1663 N N . LEU A 1 205 ? 21.422 -24.438 -6.699 1 87.06 205 LEU A N 1
ATOM 1664 C CA . LEU A 1 205 ? 22.234 -25.641 -6.883 1 87.06 205 LEU A CA 1
ATOM 1665 C C . LEU A 1 205 ? 23.688 -25.281 -7.156 1 87.06 205 LEU A C 1
ATOM 1667 O O . LEU A 1 205 ? 23.984 -24.172 -7.625 1 87.06 205 LEU A O 1
ATOM 1671 N N . THR A 1 206 ? 24.516 -26.172 -6.777 1 89.06 206 THR A N 1
ATOM 1672 C CA . THR A 1 206 ? 25.938 -26.016 -7.039 1 89.06 206 THR A CA 1
ATOM 1673 C C . THR A 1 206 ? 26.391 -26.938 -8.164 1 89.06 206 THR A C 1
ATOM 1675 O O . THR A 1 206 ? 25.594 -27.734 -8.672 1 89.06 206 THR A O 1
ATOM 1678 N N . ASP A 1 207 ? 27.672 -26.875 -8.422 1 88.19 207 ASP A N 1
ATOM 1679 C CA . ASP A 1 207 ? 28.219 -27.672 -9.516 1 88.19 207 ASP A CA 1
ATOM 1680 C C . ASP A 1 207 ? 28.219 -29.156 -9.164 1 88.19 207 ASP A C 1
ATOM 1682 O O . ASP A 1 207 ? 28.188 -30 -10.055 1 88.19 207 ASP A O 1
ATOM 1686 N N . THR A 1 208 ? 28.203 -29.422 -7.902 1 85.88 208 THR A N 1
ATOM 1687 C CA . THR A 1 208 ? 28.172 -30.812 -7.477 1 85.88 208 THR A CA 1
ATOM 1688 C C . THR A 1 208 ? 26.781 -31.406 -7.637 1 85.88 208 THR A C 1
ATOM 1690 O O . THR A 1 208 ? 26.594 -32.625 -7.535 1 85.88 208 THR A O 1
ATOM 1693 N N . GLN A 1 209 ? 25.766 -30.562 -8.008 1 86.06 209 GLN A N 1
ATOM 1694 C CA . GLN A 1 209 ? 24.391 -31 -8.148 1 86.06 209 GLN A CA 1
ATOM 1695 C C . GLN A 1 209 ? 23.875 -30.734 -9.562 1 86.06 209 GLN A C 1
ATOM 1697 O O . GLN A 1 209 ? 22.688 -30.406 -9.75 1 86.06 209 GLN A O 1
ATOM 1702 N N . LYS A 1 210 ? 24.703 -30.797 -10.492 1 87 210 LYS A N 1
ATOM 1703 C CA . LYS A 1 210 ? 24.344 -30.438 -11.867 1 87 210 LYS A CA 1
ATOM 1704 C C . LYS A 1 210 ? 23.281 -31.391 -12.422 1 87 210 LYS A C 1
ATOM 1706 O O . LYS A 1 210 ? 22.484 -31 -13.273 1 87 210 LYS A O 1
ATOM 1711 N N . ASP A 1 211 ? 23.266 -32.594 -11.969 1 86.25 211 ASP A N 1
ATOM 1712 C CA . ASP A 1 211 ? 22.312 -33.594 -12.469 1 86.25 211 ASP A CA 1
ATOM 1713 C C . ASP A 1 211 ? 20.891 -33.25 -12.047 1 86.25 211 ASP A C 1
ATOM 1715 O O . ASP A 1 211 ? 19.938 -33.875 -12.531 1 86.25 211 ASP A O 1
ATOM 1719 N N . LEU A 1 212 ? 20.766 -32.25 -11.227 1 88.25 212 LEU A N 1
ATOM 1720 C CA . LEU A 1 212 ? 19.453 -31.766 -10.797 1 88.25 212 LEU A CA 1
ATOM 1721 C C . LEU A 1 212 ? 19.078 -30.484 -11.531 1 88.25 212 LEU A C 1
ATOM 1723 O O . LEU A 1 212 ? 17.922 -30.047 -11.477 1 88.25 212 LEU A O 1
ATOM 1727 N N . ALA A 1 213 ? 20 -29.938 -12.234 1 93.31 213 ALA A N 1
ATOM 1728 C CA . ALA A 1 213 ? 19.875 -28.547 -12.695 1 93.31 213 ALA A CA 1
ATOM 1729 C C . ALA A 1 213 ? 19.375 -28.5 -14.133 1 93.31 213 ALA A C 1
ATOM 1731 O O . ALA A 1 213 ? 20.141 -28.234 -15.055 1 93.31 213 ALA A O 1
ATOM 1732 N N . HIS A 1 214 ? 18.109 -28.703 -14.312 1 95.12 214 HIS A N 1
ATOM 1733 C CA . HIS A 1 214 ? 17.531 -28.672 -15.648 1 95.12 214 HIS A CA 1
ATOM 1734 C C . HIS A 1 214 ? 16.219 -27.891 -15.664 1 95.12 214 HIS A C 1
ATOM 1736 O O . HIS A 1 214 ? 15.562 -27.75 -14.625 1 95.12 214 HIS A O 1
ATOM 1742 N N . PHE A 1 215 ? 15.922 -27.312 -16.781 1 97.81 215 PHE A N 1
ATOM 1743 C CA . PHE A 1 215 ? 14.617 -26.75 -17.109 1 97.81 215 PHE A CA 1
ATOM 1744 C C . PHE A 1 215 ? 13.961 -27.547 -18.234 1 97.81 215 PHE A C 1
ATOM 1746 O O . PHE A 1 215 ? 14.477 -27.578 -19.359 1 97.81 215 PHE A O 1
ATOM 1753 N N . LEU A 1 216 ? 12.812 -28.141 -17.891 1 98.12 216 LEU A N 1
ATOM 1754 C CA . LEU A 1 216 ? 12.203 -29.125 -18.781 1 98.12 216 LEU A CA 1
ATOM 1755 C C . LEU A 1 216 ? 10.734 -28.797 -19.031 1 98.12 216 LEU A C 1
ATOM 1757 O O . LEU A 1 216 ? 10.062 -28.25 -18.156 1 98.12 216 LEU A O 1
ATOM 1761 N N . ILE A 1 217 ? 10.266 -29.078 -20.188 1 98.56 217 ILE A N 1
ATOM 1762 C CA . ILE A 1 217 ? 8.836 -29.156 -20.5 1 98.56 217 ILE A CA 1
ATOM 1763 C C . ILE A 1 217 ? 8.422 -30.625 -20.609 1 98.56 217 ILE A C 1
ATOM 1765 O O . ILE A 1 217 ? 8.867 -31.328 -21.516 1 98.56 217 ILE A O 1
ATOM 1769 N N . VAL A 1 218 ? 7.621 -31.062 -19.719 1 98.5 218 VAL A N 1
ATOM 1770 C CA . VAL A 1 218 ? 7.219 -32.469 -19.703 1 98.5 218 VAL A CA 1
ATOM 1771 C C . VAL A 1 218 ? 5.73 -32.594 -20.031 1 98.5 218 VAL A C 1
ATOM 1773 O O . VAL A 1 218 ? 4.902 -31.906 -19.406 1 98.5 218 VAL A O 1
ATOM 1776 N N . ALA A 1 219 ? 5.438 -33.406 -20.969 1 98.44 219 ALA A N 1
ATOM 1777 C CA . ALA A 1 219 ? 4.031 -33.656 -21.281 1 98.44 219 ALA A CA 1
ATOM 1778 C C . ALA A 1 219 ? 3.344 -34.375 -20.125 1 98.44 219 ALA A C 1
ATOM 1780 O O . ALA A 1 219 ? 3.902 -35.344 -19.562 1 98.44 219 ALA A O 1
ATOM 1781 N N . ALA A 1 220 ? 2.139 -33.969 -19.812 1 98 220 ALA A N 1
ATOM 1782 C CA . ALA A 1 220 ? 1.433 -34.562 -18.672 1 98 220 ALA A CA 1
ATOM 1783 C C . ALA A 1 220 ? 1.056 -36 -18.922 1 98 220 ALA A C 1
ATOM 1785 O O . ALA A 1 220 ? 0.791 -36.75 -17.984 1 98 220 ALA A O 1
ATOM 1786 N N . ASN A 1 221 ? 1.06 -36.375 -20.188 1 97.81 221 ASN A N 1
ATOM 1787 C CA . ASN A 1 221 ? 0.705 -37.75 -20.531 1 97.81 221 ASN A CA 1
ATOM 1788 C C . ASN A 1 221 ? 1.944 -38.594 -20.781 1 97.81 221 ASN A C 1
ATOM 1790 O O . ASN A 1 221 ? 1.852 -39.688 -21.375 1 97.81 221 ASN A O 1
ATOM 1794 N N . SER A 1 222 ? 3.055 -38.125 -20.422 1 98.06 222 SER A N 1
ATOM 1795 C CA . SER A 1 222 ? 4.273 -38.906 -20.656 1 98.06 222 SER A CA 1
ATOM 1796 C C . SER A 1 222 ? 4.191 -40.281 -20 1 98.06 222 SER A C 1
ATOM 1798 O O . SER A 1 222 ? 3.824 -40.375 -18.828 1 98.06 222 SER A O 1
ATOM 1800 N N . PRO A 1 223 ? 4.598 -41.312 -20.797 1 97.44 223 PRO A N 1
ATOM 1801 C CA . PRO A 1 223 ? 4.684 -42.625 -20.156 1 97.44 223 PRO A CA 1
ATOM 1802 C C . PRO A 1 223 ? 5.641 -42.656 -18.969 1 97.44 223 PRO A C 1
ATOM 1804 O O . PRO A 1 223 ? 6.738 -42.094 -19.047 1 97.44 223 PRO A O 1
ATOM 1807 N N . GLY A 1 224 ? 5.168 -43.188 -17.844 1 97.31 224 GLY A N 1
ATOM 1808 C CA . GLY A 1 224 ? 6.008 -43.281 -16.656 1 97.31 224 GLY A CA 1
ATOM 1809 C C . GLY A 1 224 ? 5.793 -42.125 -15.68 1 97.31 224 GLY A C 1
ATOM 1810 O O . GLY A 1 224 ? 6.262 -42.188 -14.539 1 97.31 224 GLY A O 1
ATOM 1811 N N . LEU A 1 225 ? 5.094 -41.062 -16.109 1 97.56 225 LEU A N 1
ATOM 1812 C CA . LEU A 1 225 ? 4.746 -40 -15.203 1 97.56 225 LEU A CA 1
ATOM 1813 C C . LEU A 1 225 ? 3.471 -40.312 -14.43 1 97.56 225 LEU A C 1
ATOM 1815 O O . LEU A 1 225 ? 2.422 -40.562 -15.039 1 97.56 225 LEU A O 1
ATOM 1819 N N . HIS A 1 226 ? 3.592 -40.438 -13.117 1 95.19 226 HIS A N 1
ATOM 1820 C CA . HIS A 1 226 ? 2.457 -40.688 -12.242 1 95.19 226 HIS A CA 1
ATOM 1821 C C . HIS A 1 226 ? 2.146 -39.469 -11.375 1 95.19 226 HIS A C 1
ATOM 1823 O O . HIS A 1 226 ? 3.025 -38.969 -10.672 1 95.19 226 HIS A O 1
ATOM 1829 N N . MET A 1 227 ? 0.897 -39.031 -11.445 1 96.56 227 MET A N 1
ATOM 1830 C CA . MET A 1 227 ? 0.453 -37.906 -10.617 1 96.56 227 MET A CA 1
ATOM 1831 C C . MET A 1 227 ? -0.473 -38.375 -9.5 1 96.56 227 MET A C 1
ATOM 1833 O O . MET A 1 227 ? -1.624 -38.75 -9.758 1 96.56 227 MET A O 1
ATOM 1837 N N . VAL A 1 228 ? 0.03 -38.312 -8.328 1 93.19 228 VAL A N 1
ATOM 1838 C CA . VAL A 1 228 ? -0.716 -38.812 -7.168 1 93.19 228 VAL A CA 1
ATOM 1839 C C . VAL A 1 228 ? -1.403 -37.625 -6.473 1 93.19 228 VAL A C 1
ATOM 1841 O O . VAL A 1 228 ? -0.746 -36.812 -5.824 1 93.19 228 VAL A O 1
ATOM 1844 N N . CYS A 1 229 ? -2.684 -37.688 -6.535 1 93.56 229 CYS A N 1
ATOM 1845 C CA . CYS A 1 229 ? -3.471 -36.562 -6.051 1 93.56 229 CYS A CA 1
ATOM 1846 C C . CYS A 1 229 ? -3.654 -36.625 -4.543 1 93.56 229 CYS A C 1
ATOM 1848 O O . CYS A 1 229 ? -3.674 -37.719 -3.965 1 93.56 229 CYS A O 1
ATOM 1850 N N . ARG A 1 230 ? -3.75 -35.5 -3.922 1 89.75 230 ARG A N 1
ATOM 1851 C CA . ARG A 1 230 ? -4.238 -35.438 -2.547 1 89.75 230 ARG A CA 1
ATOM 1852 C C . ARG A 1 230 ? -5.734 -35.719 -2.484 1 89.75 230 ARG A C 1
ATOM 1854 O O . ARG A 1 230 ? -6.379 -35.906 -3.52 1 89.75 230 ARG A O 1
ATOM 1861 N N . GLU A 1 231 ? -6.238 -35.781 -1.299 1 85.44 231 GLU A N 1
ATOM 1862 C CA . GLU A 1 231 ? -7.68 -35.906 -1.126 1 85.44 231 GLU A CA 1
ATOM 1863 C C . GLU A 1 231 ? -8.438 -34.75 -1.746 1 85.44 231 GLU A C 1
ATOM 1865 O O . GLU A 1 231 ? -8.047 -33.594 -1.583 1 85.44 231 GLU A O 1
ATOM 1870 N N . PRO A 1 232 ? -9.422 -35.125 -2.529 1 85.12 232 PRO A N 1
ATOM 1871 C CA . PRO A 1 232 ? -10.227 -34.031 -3.09 1 85.12 232 PRO A CA 1
ATOM 1872 C C . PRO A 1 232 ? -11 -33.25 -2.025 1 85.12 232 PRO A C 1
ATOM 1874 O O . PRO A 1 232 ? -11.492 -33.844 -1.062 1 85.12 232 PRO A O 1
ATOM 1877 N N . PHE A 1 233 ? -11.016 -32.031 -2.207 1 82.81 233 PHE A N 1
ATOM 1878 C CA . PHE A 1 233 ? -11.805 -31.172 -1.328 1 82.81 233 PHE A CA 1
ATOM 1879 C C . PHE A 1 233 ? -13.148 -30.844 -1.967 1 82.81 233 PHE A C 1
ATOM 1881 O O . PHE A 1 233 ? -14.008 -30.219 -1.329 1 82.81 233 PHE A O 1
ATOM 1888 N N . ALA A 1 234 ? -13.203 -31.219 -3.23 1 74.31 234 ALA A N 1
ATOM 1889 C CA . ALA A 1 234 ? -14.492 -31.078 -3.914 1 74.31 234 ALA A CA 1
ATOM 1890 C C . ALA A 1 234 ? -15.547 -31.984 -3.291 1 74.31 234 ALA A C 1
ATOM 1892 O O . ALA A 1 234 ? -15.32 -33.188 -3.123 1 74.31 234 ALA A O 1
ATOM 1893 N N . ASN A 1 235 ? -16.359 -31.422 -2.525 1 64.88 235 ASN A N 1
ATOM 1894 C CA . ASN A 1 235 ? -17.422 -32.219 -1.938 1 64.88 235 ASN A CA 1
ATOM 1895 C C . ASN A 1 235 ? -18.453 -32.656 -2.986 1 64.88 235 ASN A C 1
ATOM 1897 O O . ASN A 1 235 ? -19.422 -31.938 -3.234 1 64.88 235 ASN A O 1
ATOM 1901 N N . ALA A 1 236 ? -18.172 -33.781 -3.635 1 60 236 ALA A N 1
ATOM 1902 C CA . ALA A 1 236 ? -18.984 -34.25 -4.742 1 60 236 ALA A CA 1
ATOM 1903 C C . ALA A 1 236 ? -20.406 -34.562 -4.281 1 60 236 ALA A C 1
ATOM 1905 O O . ALA A 1 236 ? -21.344 -34.562 -5.086 1 60 236 ALA A O 1
ATOM 1906 N N . ASN A 1 237 ? -20.406 -34.812 -3.035 1 58.38 237 ASN A N 1
ATOM 1907 C CA . ASN A 1 237 ? -21.734 -35.156 -2.529 1 58.38 237 ASN A CA 1
ATOM 1908 C C . ASN A 1 237 ? -22.484 -33.906 -2.088 1 58.38 237 ASN A C 1
ATOM 1910 O O . ASN A 1 237 ? -23.688 -33.938 -1.815 1 58.38 237 ASN A O 1
ATOM 1914 N N . SER A 1 238 ? -21.672 -32.781 -2.125 1 60.78 238 SER A N 1
ATOM 1915 C CA . SER A 1 238 ? -22.328 -31.578 -1.657 1 60.78 238 SER A CA 1
ATOM 1916 C C . SER A 1 238 ? -22.75 -30.688 -2.826 1 60.78 238 SER A C 1
ATOM 1918 O O . SER A 1 238 ? -22.109 -30.672 -3.869 1 60.78 238 SER A O 1
ATOM 1920 N N . SER A 1 239 ? -23.984 -30.297 -2.713 1 69.44 239 SER A N 1
ATOM 1921 C CA . SER A 1 239 ? -24.578 -29.391 -3.695 1 69.44 239 SER A CA 1
ATOM 1922 C C . SER A 1 239 ? -23.828 -28.062 -3.734 1 69.44 239 SER A C 1
ATOM 1924 O O . SER A 1 239 ? -23.109 -27.719 -2.791 1 69.44 239 SER A O 1
ATOM 1926 N N . THR A 1 240 ? -23.875 -27.453 -4.824 1 78.62 240 THR A N 1
ATOM 1927 C CA . THR A 1 240 ? -23.312 -26.125 -5.031 1 78.62 240 THR A CA 1
ATOM 1928 C C . THR A 1 240 ? -23.875 -25.125 -4.023 1 78.62 240 THR A C 1
ATOM 1930 O O . THR A 1 240 ? -23.297 -24.062 -3.793 1 78.62 240 THR A O 1
ATOM 1933 N N . VAL A 1 241 ? -24.859 -25.562 -3.393 1 78.62 241 VAL A N 1
ATOM 1934 C CA . VAL A 1 241 ? -25.453 -24.672 -2.402 1 78.62 241 VAL A CA 1
ATOM 1935 C C . VAL A 1 241 ? -24.75 -24.844 -1.059 1 78.62 241 VAL A C 1
ATOM 1937 O O . VAL A 1 241 ? -24.453 -23.875 -0.368 1 78.62 241 VAL A O 1
ATOM 1940 N N . ASP A 1 242 ? -24.438 -26.078 -0.754 1 82.56 242 ASP A N 1
ATOM 1941 C CA . ASP A 1 242 ? -23.875 -26.359 0.562 1 82.56 242 ASP A CA 1
ATOM 1942 C C . ASP A 1 242 ? -22.359 -26.109 0.582 1 82.56 242 ASP A C 1
ATOM 1944 O O . ASP A 1 242 ? -21.781 -25.828 1.638 1 82.56 242 ASP A O 1
ATOM 1948 N N . SER A 1 243 ? -21.75 -26.234 -0.589 1 88.25 243 SER A N 1
ATOM 1949 C CA . SER A 1 243 ? -20.312 -25.984 -0.732 1 88.25 243 SER A CA 1
ATOM 1950 C C . SER A 1 243 ? -20.016 -25.25 -2.033 1 88.25 243 SER A C 1
ATOM 1952 O O . SER A 1 243 ? -19.359 -25.797 -2.922 1 88.25 243 SER A O 1
ATOM 1954 N N . PRO A 1 244 ? -20.375 -24.062 -2.01 1 90.38 244 PRO A N 1
ATOM 1955 C CA . PRO A 1 244 ? -20.359 -23.359 -3.291 1 90.38 244 PRO A CA 1
ATOM 1956 C C . PRO A 1 244 ? -18.953 -23.203 -3.869 1 90.38 244 PRO A C 1
ATOM 1958 O O . PRO A 1 244 ? -18.781 -23.188 -5.09 1 90.38 244 PRO A O 1
ATOM 1961 N N . LEU A 1 245 ? -17.922 -23.125 -3.057 1 93.44 245 LEU A N 1
ATOM 1962 C CA . LEU A 1 245 ? -16.562 -22.938 -3.555 1 93.44 245 LEU A CA 1
ATOM 1963 C C . LEU A 1 245 ? -15.867 -24.281 -3.76 1 93.44 245 LEU A C 1
ATOM 1965 O O . LEU A 1 245 ? -15.328 -24.531 -4.836 1 93.44 245 LEU A O 1
ATOM 1969 N N . SER A 1 246 ? -15.984 -25.141 -2.785 1 92 246 SER A N 1
ATOM 1970 C CA . SER A 1 246 ? -15.297 -26.438 -2.85 1 92 246 SER A CA 1
ATOM 1971 C C . SER A 1 246 ? -15.82 -27.281 -4.008 1 92 246 SER A C 1
ATOM 1973 O O . SER A 1 246 ? -15.062 -28.047 -4.602 1 92 246 SER A O 1
ATOM 1975 N N . SER A 1 247 ? -17.016 -27.078 -4.367 1 90.81 247 SER A N 1
ATOM 1976 C CA . SER A 1 247 ? -17.609 -27.875 -5.426 1 90.81 247 SER A CA 1
ATOM 1977 C C . SER A 1 247 ? -17.141 -27.406 -6.801 1 90.81 247 SER A C 1
ATOM 1979 O O . SER A 1 247 ? -17.281 -28.141 -7.785 1 90.81 247 SER A O 1
ATOM 1981 N N . GLN A 1 248 ? -16.5 -26.266 -6.816 1 92.56 248 GLN A N 1
ATOM 1982 C CA . GLN A 1 248 ? -16.203 -25.719 -8.133 1 92.56 248 GLN A CA 1
ATOM 1983 C C . GLN A 1 248 ? -14.734 -25.359 -8.273 1 92.56 248 GLN A C 1
ATOM 1985 O O . GLN A 1 248 ? -14.188 -25.359 -9.383 1 92.56 248 GLN A O 1
ATOM 1990 N N . TYR A 1 249 ? -14.094 -25.047 -7.195 1 94.19 249 TYR A N 1
ATOM 1991 C CA . TYR A 1 249 ? -12.836 -24.312 -7.336 1 94.19 249 TYR A CA 1
ATOM 1992 C C . TYR A 1 249 ? -11.68 -25.109 -6.719 1 94.19 249 TYR A C 1
ATOM 1994 O O . TYR A 1 249 ? -10.648 -24.531 -6.375 1 94.19 249 TYR A O 1
ATOM 2002 N N . ASP A 1 250 ? -11.797 -26.359 -6.594 1 93.62 250 ASP A N 1
ATOM 2003 C CA . ASP A 1 250 ? -10.727 -27.156 -6 1 93.62 250 ASP A CA 1
ATOM 2004 C C . ASP A 1 250 ? -9.594 -27.391 -6.992 1 93.62 250 ASP A C 1
ATOM 2006 O O . ASP A 1 250 ? -9.68 -28.297 -7.84 1 93.62 250 ASP A O 1
ATOM 2010 N N . GLU A 1 251 ? -8.562 -26.672 -6.848 1 93.94 251 GLU A N 1
ATOM 2011 C CA . GLU A 1 251 ? -7.363 -26.891 -7.648 1 93.94 251 GLU A CA 1
ATOM 2012 C C . GLU A 1 251 ? -6.539 -28.047 -7.094 1 93.94 251 GLU A C 1
ATOM 2014 O O . GLU A 1 251 ? -5.785 -27.875 -6.133 1 93.94 251 GLU A O 1
ATOM 2019 N N . MET A 1 252 ? -6.547 -29.125 -7.773 1 93.38 252 MET A N 1
ATOM 2020 C CA . MET A 1 252 ? -5.953 -30.359 -7.297 1 93.38 252 MET A CA 1
ATOM 2021 C C . MET A 1 252 ? -4.434 -30.25 -7.238 1 93.38 252 MET A C 1
ATOM 2023 O O . MET A 1 252 ? -3.805 -29.75 -8.164 1 93.38 252 MET A O 1
ATOM 2027 N N . ASP A 1 253 ? -3.885 -30.656 -6.109 1 92.44 253 ASP A N 1
ATOM 2028 C CA . ASP A 1 253 ? -2.441 -30.812 -5.949 1 92.44 253 ASP A CA 1
ATOM 2029 C C . ASP A 1 253 ? -2.029 -32.281 -6.109 1 92.44 253 ASP A C 1
ATOM 2031 O O . ASP A 1 253 ? -2.752 -33.188 -5.684 1 92.44 253 ASP A O 1
ATOM 2035 N N . ALA A 1 254 ? -0.824 -32.438 -6.703 1 93.25 254 ALA A N 1
ATOM 2036 C CA . ALA A 1 254 ? -0.375 -33.812 -6.898 1 93.25 254 ALA A CA 1
ATOM 2037 C C . ALA A 1 254 ? 1.128 -33.938 -6.668 1 93.25 254 ALA A C 1
ATOM 2039 O O . ALA A 1 254 ? 1.883 -33 -6.926 1 93.25 254 ALA A O 1
ATOM 2040 N N . LEU A 1 255 ? 1.5 -35.062 -6.113 1 90.62 255 LEU A N 1
ATOM 2041 C CA . LEU A 1 255 ? 2.885 -35.5 -6.172 1 90.62 255 LEU A CA 1
ATOM 2042 C C . LEU A 1 255 ? 3.205 -36.094 -7.543 1 90.62 255 LEU A C 1
ATOM 2044 O O . LEU A 1 255 ? 2.5 -37 -8.023 1 90.62 255 LEU A O 1
ATOM 2048 N N . LEU A 1 256 ? 4.223 -35.594 -8.156 1 94.5 256 LEU A N 1
ATOM 2049 C CA . LEU A 1 256 ? 4.637 -36.125 -9.461 1 94.5 256 LEU A CA 1
ATOM 2050 C C . LEU A 1 256 ? 5.785 -37.094 -9.312 1 94.5 256 LEU A C 1
ATOM 2052 O O . LEU A 1 256 ? 6.855 -36.75 -8.812 1 94.5 256 LEU A O 1
ATOM 2056 N N . ILE A 1 257 ? 5.555 -38.312 -9.742 1 93.25 257 ILE A N 1
ATOM 2057 C CA . ILE A 1 257 ? 6.574 -39.344 -9.719 1 93.25 257 ILE A CA 1
ATOM 2058 C C . ILE A 1 257 ? 7 -39.688 -11.148 1 93.25 257 ILE A C 1
ATOM 2060 O O . ILE A 1 257 ? 6.172 -40.062 -11.977 1 93.25 257 ILE A O 1
ATOM 2064 N N . PHE A 1 258 ? 8.219 -39.531 -11.383 1 95.56 258 PHE A N 1
ATOM 2065 C CA . PHE A 1 258 ? 8.812 -39.875 -12.672 1 95.56 258 PHE A CA 1
ATOM 2066 C C . PHE A 1 258 ? 9.5 -41.219 -12.641 1 95.56 258 PHE A C 1
ATOM 2068 O O . PHE A 1 258 ? 10.492 -41.406 -11.922 1 95.56 258 PHE A O 1
ATOM 2075 N N . ASP A 1 259 ? 8.969 -42.094 -13.344 1 95.94 259 ASP A N 1
ATOM 2076 C CA . ASP A 1 259 ? 9.523 -43.438 -13.492 1 95.94 259 ASP A CA 1
ATOM 2077 C C . ASP A 1 259 ? 9.992 -43.688 -14.922 1 95.94 259 ASP A C 1
ATOM 2079 O O . ASP A 1 259 ? 9.227 -44.188 -15.742 1 95.94 259 ASP A O 1
ATOM 2083 N N . ASN A 1 260 ? 11.188 -43.375 -15.148 1 97.06 260 ASN A N 1
ATOM 2084 C CA . ASN A 1 260 ? 11.789 -43.531 -16.469 1 97.06 260 ASN A CA 1
ATOM 2085 C C . ASN A 1 260 ? 11.031 -42.719 -17.516 1 97.06 260 ASN A C 1
ATOM 2087 O O . ASN A 1 260 ? 10.633 -43.281 -18.547 1 97.06 260 ASN A O 1
ATOM 2091 N N . VAL A 1 261 ? 10.82 -41.531 -17.297 1 97.75 261 VAL A N 1
ATOM 2092 C CA . VAL A 1 261 ? 10.055 -40.656 -18.188 1 97.75 261 VAL A CA 1
ATOM 2093 C C . VAL A 1 261 ? 10.961 -40.062 -19.25 1 97.75 261 VAL A C 1
ATOM 2095 O O . VAL A 1 261 ? 12 -39.469 -18.953 1 97.75 261 VAL A O 1
ATOM 2098 N N . PHE A 1 262 ? 10.586 -40.219 -20.453 1 98.31 262 PHE A N 1
ATOM 2099 C CA . PHE A 1 262 ? 11.359 -39.719 -21.578 1 98.31 262 PHE A CA 1
ATOM 2100 C C . PHE A 1 262 ? 10.984 -38.281 -21.906 1 98.31 262 PHE A C 1
ATOM 2102 O O . PHE A 1 262 ? 9.797 -37.938 -22 1 98.31 262 PHE A O 1
ATOM 2109 N N . VAL A 1 263 ? 11.977 -37.406 -22.062 1 98.25 263 VAL A N 1
ATOM 2110 C CA . VAL A 1 263 ? 11.812 -36.031 -22.516 1 98.25 263 VAL A CA 1
ATOM 2111 C C . VAL A 1 263 ? 12.703 -35.781 -23.734 1 98.25 263 VAL A C 1
ATOM 2113 O O . VAL A 1 263 ? 13.93 -35.875 -23.641 1 98.25 263 VAL A O 1
ATOM 2116 N N . PRO A 1 264 ? 12.148 -35.469 -24.859 1 98.31 264 PRO A N 1
ATOM 2117 C CA . PRO A 1 264 ? 12.953 -35.188 -26.047 1 98.31 264 PRO A CA 1
ATOM 2118 C C . PRO A 1 264 ? 13.789 -33.906 -25.906 1 98.31 264 PRO A C 1
ATOM 2120 O O . PRO A 1 264 ? 13.383 -32.969 -25.219 1 98.31 264 PRO A O 1
ATOM 2123 N N . TRP A 1 265 ? 14.867 -33.812 -26.641 1 97.69 265 TRP A N 1
ATOM 2124 C CA . TRP A 1 265 ? 15.82 -32.719 -26.516 1 97.69 265 TRP A CA 1
ATOM 2125 C C . TRP A 1 265 ? 15.156 -31.391 -26.812 1 97.69 265 TRP A C 1
ATOM 2127 O O . TRP A 1 265 ? 15.531 -30.359 -26.25 1 97.69 265 TRP A O 1
ATOM 2137 N N . GLU A 1 266 ? 14.195 -31.375 -27.672 1 97.38 266 GLU A N 1
ATOM 2138 C CA . GLU A 1 266 ? 13.5 -30.141 -28.031 1 97.38 266 GLU A CA 1
ATOM 2139 C C . GLU A 1 266 ? 12.758 -29.562 -26.828 1 97.38 266 GLU A C 1
ATOM 2141 O O . GLU A 1 266 ? 12.398 -28.375 -26.812 1 97.38 266 GLU A O 1
ATOM 2146 N N . ARG A 1 267 ? 12.539 -30.375 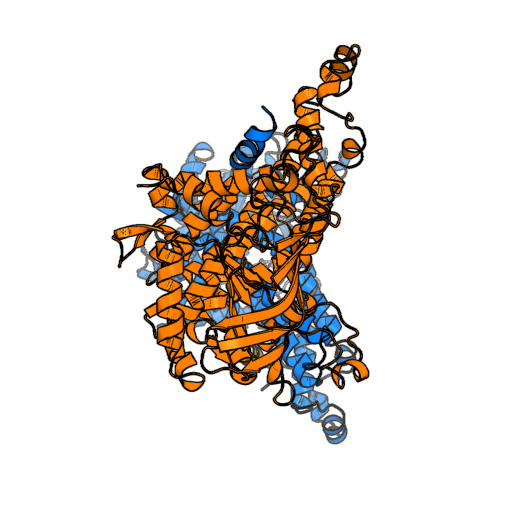-25.781 1 98.25 267 ARG A N 1
ATOM 2147 C CA . ARG A 1 267 ? 11.797 -29.969 -24.594 1 98.25 267 ARG A CA 1
ATOM 2148 C C . ARG A 1 267 ? 12.719 -29.859 -23.375 1 98.25 267 ARG A C 1
ATOM 2150 O O . ARG A 1 267 ? 12.25 -29.672 -22.25 1 98.25 267 ARG A O 1
ATOM 2157 N N . VAL A 1 268 ? 13.992 -30.094 -23.609 1 98.12 268 VAL A N 1
ATOM 2158 C CA . VAL A 1 268 ? 15.031 -29.812 -22.625 1 98.12 268 VAL A CA 1
ATOM 2159 C C . VAL A 1 268 ? 15.625 -28.438 -22.875 1 98.12 268 VAL A C 1
ATOM 2161 O O . VAL A 1 268 ? 16.547 -28.281 -23.672 1 98.12 268 VAL A O 1
ATOM 2164 N N . LEU A 1 269 ? 15.211 -27.469 -22.172 1 98.12 269 LEU A N 1
ATOM 2165 C CA . LEU A 1 269 ? 15.555 -26.078 -22.469 1 98.12 269 LEU A CA 1
ATOM 2166 C C . LEU A 1 269 ? 16.906 -25.703 -21.844 1 98.12 269 LEU A C 1
ATOM 2168 O O . LEU A 1 269 ? 17.688 -24.984 -22.453 1 98.12 269 LEU A O 1
ATOM 2172 N N . LEU A 1 270 ? 17.109 -26.094 -20.609 1 97.56 270 LEU A N 1
ATOM 2173 C CA . LEU A 1 270 ? 18.406 -26.016 -19.938 1 97.56 270 LEU A CA 1
ATOM 2174 C C . LEU A 1 270 ? 18.797 -27.359 -19.328 1 97.56 270 LEU A C 1
ATOM 2176 O O . LEU A 1 270 ? 17.938 -28.062 -18.781 1 97.56 270 LEU A O 1
ATOM 2180 N N . TYR A 1 271 ? 20.062 -27.672 -19.453 1 96.25 271 TYR A N 1
ATOM 2181 C CA . TYR A 1 271 ? 20.516 -29 -19.078 1 96.25 271 TYR A CA 1
ATOM 2182 C C . TYR A 1 271 ? 21.797 -28.938 -18.25 1 96.25 271 TYR A C 1
ATOM 2184 O O . TYR A 1 271 ? 22.797 -28.359 -18.688 1 96.25 271 TYR A O 1
ATOM 2192 N N . ASN A 1 272 ? 21.766 -29.5 -17.094 1 94.06 272 ASN A N 1
ATOM 2193 C CA . ASN A 1 272 ? 22.953 -29.688 -16.25 1 94.06 272 ASN A CA 1
ATOM 2194 C C . ASN A 1 272 ? 23.688 -28.375 -16.016 1 94.06 272 ASN A C 1
ATOM 2196 O O . ASN A 1 272 ? 24.906 -28.297 -16.172 1 94.06 272 ASN A O 1
ATOM 2200 N N . ASN A 1 273 ? 23 -27.391 -15.641 1 95.5 273 ASN A N 1
ATOM 2201 C CA . ASN A 1 273 ? 23.625 -26.078 -15.508 1 95.5 273 ASN A CA 1
ATOM 2202 C C . ASN A 1 273 ? 23.047 -25.281 -14.336 1 95.5 273 ASN A C 1
ATOM 2204 O O . ASN A 1 273 ? 22.141 -24.469 -14.516 1 95.5 273 ASN A O 1
ATOM 2208 N N . PRO A 1 274 ? 23.641 -25.391 -13.211 1 94.94 274 PRO A N 1
ATOM 2209 C CA . PRO A 1 274 ? 23.156 -24.703 -12.016 1 94.94 274 PRO A CA 1
ATOM 2210 C C . PRO A 1 274 ? 23.125 -23.188 -12.18 1 94.94 274 PRO A C 1
ATOM 2212 O O . PRO A 1 274 ? 22.172 -22.531 -11.719 1 94.94 274 PRO A O 1
ATOM 2215 N N . GLU A 1 275 ? 24.094 -22.641 -12.812 1 95.19 275 GLU A N 1
ATOM 2216 C CA . GLU A 1 275 ? 24.141 -21.188 -13.008 1 95.19 275 GLU A CA 1
ATOM 2217 C C . GLU A 1 275 ? 22.953 -20.719 -13.859 1 95.19 275 GLU A C 1
ATOM 2219 O O . GLU A 1 275 ? 22.312 -19.719 -13.531 1 95.19 275 GLU A O 1
ATOM 2224 N N . ALA A 1 276 ? 22.734 -21.422 -14.93 1 96.12 276 ALA A N 1
ATOM 2225 C CA . ALA A 1 276 ? 21.625 -21.078 -15.82 1 96.12 276 ALA A CA 1
ATOM 2226 C C . ALA A 1 276 ? 20.297 -21.141 -15.078 1 96.12 276 ALA A C 1
ATOM 2228 O O . ALA A 1 276 ? 19.422 -20.297 -15.281 1 96.12 276 ALA A O 1
ATOM 2229 N N . LEU A 1 277 ? 20.172 -22.094 -14.242 1 95.38 277 LEU A N 1
ATOM 2230 C CA . LEU A 1 277 ? 18.922 -22.266 -13.508 1 95.38 277 LEU A CA 1
ATOM 2231 C C . LEU A 1 277 ? 18.719 -21.125 -12.516 1 95.38 277 LEU A C 1
ATOM 2233 O O . LEU A 1 277 ? 17.594 -20.688 -12.289 1 95.38 277 LEU A O 1
ATOM 2237 N N . TRP A 1 278 ? 19.75 -20.719 -11.961 1 93.19 278 TRP A N 1
ATOM 2238 C CA . TRP A 1 278 ? 19.656 -19.594 -11.039 1 93.19 278 TRP A CA 1
ATOM 2239 C C . TRP A 1 278 ? 19.203 -18.344 -11.766 1 93.19 278 TRP A C 1
ATOM 2241 O O . TRP A 1 278 ? 18.375 -17.578 -11.25 1 93.19 278 TRP A O 1
ATOM 2251 N N . LYS A 1 279 ? 19.734 -18.156 -12.891 1 94.75 279 LYS A N 1
ATOM 2252 C CA . LYS A 1 279 ? 19.328 -17.016 -13.703 1 94.75 279 LYS A CA 1
ATOM 2253 C C . LYS A 1 279 ? 17.875 -17.125 -14.133 1 94.75 279 LYS A C 1
ATOM 2255 O O . LYS A 1 279 ? 17.141 -16.141 -14.164 1 94.75 279 LYS A O 1
ATOM 2260 N N . LEU A 1 280 ? 17.484 -18.344 -14.445 1 95.62 280 LEU A N 1
ATOM 2261 C CA . LEU A 1 280 ? 16.109 -18.609 -14.859 1 95.62 280 LEU A CA 1
ATOM 2262 C C . LEU A 1 280 ? 15.141 -18.266 -13.742 1 95.62 280 LEU A C 1
ATOM 2264 O O . LEU A 1 280 ? 14.109 -17.625 -13.977 1 95.62 280 LEU A O 1
ATOM 2268 N N . LYS A 1 281 ? 15.477 -18.656 -12.594 1 91.38 281 LYS A N 1
ATOM 2269 C CA . LYS A 1 281 ? 14.625 -18.438 -11.43 1 91.38 281 LYS A CA 1
ATOM 2270 C C . LYS A 1 281 ? 14.461 -16.938 -11.148 1 91.38 281 LYS A C 1
ATOM 2272 O O . LYS A 1 281 ? 13.383 -16.5 -10.742 1 91.38 281 LYS A O 1
ATOM 2277 N N . SER A 1 282 ? 15.477 -16.188 -11.398 1 90.19 282 SER A N 1
ATOM 2278 C CA . SER A 1 282 ? 15.492 -14.766 -11.07 1 90.19 282 SER A CA 1
ATOM 2279 C C . SER A 1 282 ? 15.219 -13.914 -12.305 1 90.19 282 SER A C 1
ATOM 2281 O O . SER A 1 282 ? 15.469 -12.703 -12.297 1 90.19 282 SER A O 1
ATOM 2283 N N . ASP A 1 283 ? 14.805 -14.602 -13.367 1 95.06 283 ASP A N 1
ATOM 2284 C CA . ASP A 1 283 ? 14.555 -13.875 -14.609 1 95.06 283 ASP A CA 1
ATOM 2285 C C . ASP A 1 283 ? 13.531 -12.766 -14.398 1 95.06 283 ASP A C 1
ATOM 2287 O O . ASP A 1 283 ? 12.406 -13.023 -13.961 1 95.06 283 ASP A O 1
ATOM 2291 N N . ILE A 1 284 ? 13.867 -11.602 -14.734 1 93.88 284 ILE A N 1
ATOM 2292 C CA . ILE A 1 284 ? 13.078 -10.414 -14.406 1 93.88 284 ILE A CA 1
ATOM 2293 C C . ILE A 1 284 ? 11.789 -10.414 -15.227 1 93.88 284 ILE A C 1
ATOM 2295 O O . ILE A 1 284 ? 10.711 -10.141 -14.703 1 93.88 284 ILE A O 1
ATOM 2299 N N . ALA A 1 285 ? 11.914 -10.672 -16.484 1 97.12 285 ALA A N 1
ATOM 2300 C CA . ALA A 1 285 ? 10.734 -10.641 -17.344 1 97.12 285 ALA A CA 1
ATOM 2301 C C . ALA A 1 285 ? 9.719 -11.703 -16.906 1 97.12 285 ALA A C 1
ATOM 2303 O O . ALA A 1 285 ? 8.531 -11.398 -16.75 1 97.12 285 ALA A O 1
ATOM 2304 N N . SER A 1 286 ? 10.195 -12.898 -16.703 1 97.62 286 SER A N 1
ATOM 2305 C CA . SER A 1 286 ? 9.32 -14 -16.328 1 97.62 286 SER A CA 1
ATOM 2306 C C . SER A 1 286 ? 8.656 -13.734 -14.977 1 97.62 286 SER A C 1
ATOM 2308 O O . SER A 1 286 ? 7.445 -13.898 -14.828 1 97.62 286 SER A O 1
ATOM 2310 N N . SER A 1 287 ? 9.43 -13.297 -14.016 1 96 287 SER A N 1
ATOM 2311 C CA . SER A 1 287 ? 8.906 -13.031 -12.68 1 96 287 SER A CA 1
ATOM 2312 C C . SER A 1 287 ? 7.918 -11.867 -12.695 1 96 287 SER A C 1
ATOM 2314 O O . SER A 1 287 ? 6.844 -11.961 -12.094 1 96 287 SER A O 1
ATOM 2316 N N . SER A 1 288 ? 8.266 -10.844 -13.352 1 97 288 SER A N 1
ATOM 2317 C CA . SER A 1 288 ? 7.434 -9.648 -13.352 1 97 288 SER A CA 1
ATOM 2318 C C . SER A 1 288 ? 6.078 -9.914 -14 1 97 288 SER A C 1
ATOM 2320 O O . SER A 1 288 ? 5.043 -9.5 -13.477 1 97 288 SER A O 1
ATOM 2322 N N . LEU A 1 289 ? 6.105 -10.594 -15.102 1 98.12 289 LEU A N 1
ATOM 2323 C CA . LEU A 1 289 ? 4.855 -10.844 -15.812 1 98.12 289 LEU A CA 1
ATOM 2324 C C . LEU A 1 289 ? 3.99 -11.836 -15.039 1 98.12 289 LEU A C 1
ATOM 2326 O O . LEU A 1 289 ? 2.766 -11.695 -15 1 98.12 289 LEU A O 1
ATOM 2330 N N . ALA A 1 290 ? 4.598 -12.797 -14.469 1 97.62 290 ALA A N 1
ATOM 2331 C CA . ALA A 1 290 ? 3.85 -13.812 -13.727 1 97.62 290 ALA A CA 1
ATOM 2332 C C . ALA A 1 290 ? 3.244 -13.234 -12.453 1 97.62 290 ALA A C 1
ATOM 2334 O O . ALA A 1 290 ? 2.066 -13.445 -12.164 1 97.62 290 ALA A O 1
ATOM 2335 N N . TYR A 1 291 ? 4.035 -12.492 -11.719 1 97.5 291 TYR A N 1
ATOM 2336 C CA . TYR A 1 291 ? 3.543 -11.969 -10.445 1 97.5 291 TYR A CA 1
ATOM 2337 C C . TYR A 1 291 ? 2.592 -10.797 -10.68 1 97.5 291 TYR A C 1
ATOM 2339 O O . TYR A 1 291 ? 1.785 -10.461 -9.805 1 97.5 291 TYR A O 1
ATOM 2347 N N . HIS A 1 292 ? 2.693 -10.148 -11.82 1 98.44 292 HIS A N 1
ATOM 2348 C CA . HIS A 1 292 ? 1.646 -9.211 -12.203 1 98.44 292 HIS A CA 1
ATOM 2349 C C . HIS A 1 292 ? 0.27 -9.867 -12.148 1 98.44 292 HIS A C 1
ATOM 2351 O O . HIS A 1 292 ? -0.663 -9.312 -11.562 1 98.44 292 HIS A O 1
ATOM 2357 N N . GLN A 1 293 ? 0.205 -11.016 -12.719 1 98.19 293 GLN A N 1
ATOM 2358 C CA . GLN A 1 293 ? -1.028 -11.797 -12.68 1 98.19 293 GLN A CA 1
ATOM 2359 C C . GLN A 1 293 ? -1.409 -12.141 -11.242 1 98.19 293 GLN A C 1
ATOM 2361 O O . GLN A 1 293 ? -2.576 -12.039 -10.859 1 98.19 293 GLN A O 1
ATOM 2366 N N . ALA A 1 294 ? -0.477 -12.562 -10.43 1 97.44 294 ALA A N 1
ATOM 2367 C CA . ALA A 1 294 ? -0.722 -13 -9.062 1 97.44 294 ALA A CA 1
ATOM 2368 C C . ALA A 1 294 ? -1.291 -11.867 -8.211 1 97.44 294 ALA A C 1
ATOM 2370 O O . ALA A 1 294 ? -2.166 -12.094 -7.375 1 97.44 294 ALA A O 1
ATOM 2371 N N . ILE A 1 295 ? -0.818 -10.695 -8.438 1 97.94 295 ILE A N 1
ATOM 2372 C CA . ILE A 1 295 ? -1.258 -9.562 -7.633 1 97.94 295 ILE A CA 1
ATOM 2373 C C . ILE A 1 295 ? -2.662 -9.141 -8.062 1 97.94 295 ILE A C 1
ATOM 2375 O O . ILE A 1 295 ? -3.471 -8.719 -7.227 1 97.94 295 ILE A O 1
ATOM 2379 N N . VAL A 1 296 ? -2.951 -9.195 -9.344 1 98.44 296 VAL A N 1
ATOM 2380 C CA . VAL A 1 296 ? -4.305 -8.93 -9.812 1 98.44 296 VAL A CA 1
ATOM 2381 C C . VAL A 1 296 ? -5.285 -9.883 -9.133 1 98.44 296 VAL A C 1
ATOM 2383 O O . VAL A 1 296 ? -6.328 -9.461 -8.633 1 98.44 296 VAL A O 1
ATOM 2386 N N . ARG A 1 297 ? -4.949 -11.102 -9.133 1 97.81 297 ARG A N 1
ATOM 2387 C CA . ARG A 1 297 ? -5.793 -12.109 -8.5 1 97.81 297 ARG A CA 1
ATOM 2388 C C . ARG A 1 297 ? -5.941 -11.836 -7.008 1 97.81 297 ARG A C 1
ATOM 2390 O O . ARG A 1 297 ? -7.02 -12.023 -6.441 1 97.81 297 ARG A O 1
ATOM 2397 N N . LEU A 1 298 ? -4.875 -11.445 -6.363 1 98.12 298 LEU A N 1
ATOM 2398 C CA . LEU A 1 298 ? -4.898 -11.164 -4.93 1 98.12 298 LEU A CA 1
ATOM 2399 C C . LEU A 1 298 ? -5.895 -10.062 -4.609 1 98.12 298 LEU A C 1
ATOM 2401 O O . LEU A 1 298 ? -6.609 -10.133 -3.609 1 98.12 298 LEU A O 1
ATOM 2405 N N . VAL A 1 299 ? -5.945 -8.992 -5.434 1 98.56 299 VAL A N 1
ATOM 2406 C CA . VAL A 1 299 ? -6.914 -7.918 -5.238 1 98.56 299 VAL A CA 1
ATOM 2407 C C . VAL A 1 299 ? -8.328 -8.492 -5.227 1 98.56 299 VAL A C 1
ATOM 2409 O O . VAL A 1 299 ? -9.109 -8.227 -4.305 1 98.56 299 VAL A O 1
ATOM 2412 N N . VAL A 1 300 ? -8.648 -9.305 -6.188 1 98.38 300 VAL A N 1
ATOM 2413 C CA . VAL A 1 300 ? -9.984 -9.867 -6.34 1 98.38 300 VAL A CA 1
ATOM 2414 C C . VAL A 1 300 ? -10.305 -10.781 -5.16 1 98.38 300 VAL A C 1
ATOM 2416 O O . VAL A 1 300 ? -11.422 -10.766 -4.637 1 98.38 300 VAL A O 1
ATOM 2419 N N . LYS A 1 301 ? -9.32 -11.57 -4.77 1 98.06 301 LYS A N 1
ATOM 2420 C CA . LYS A 1 301 ? -9.508 -12.484 -3.648 1 98.06 301 LYS A CA 1
ATOM 2421 C C . LYS A 1 301 ? -9.812 -11.727 -2.359 1 98.06 301 LYS A C 1
ATOM 2423 O O . LYS A 1 301 ? -10.703 -12.117 -1.601 1 98.06 301 LYS A O 1
ATOM 2428 N N . LEU A 1 302 ? -9.109 -10.672 -2.115 1 98.44 302 LEU A N 1
ATOM 2429 C CA . LEU A 1 302 ? -9.352 -9.859 -0.931 1 98.44 302 LEU A CA 1
ATOM 2430 C C . LEU A 1 302 ? -10.711 -9.18 -1.008 1 98.44 302 LEU A C 1
ATOM 2432 O O . LEU A 1 302 ? -11.406 -9.047 0.005 1 98.44 302 LEU A O 1
ATOM 2436 N N . GLU A 1 303 ? -11.086 -8.703 -2.162 1 98.44 303 GLU A N 1
ATOM 2437 C CA . GLU A 1 303 ? -12.414 -8.141 -2.35 1 98.44 303 GLU A CA 1
ATOM 2438 C C . GLU A 1 303 ? -13.5 -9.156 -1.996 1 98.44 303 GLU A C 1
ATOM 2440 O O . GLU A 1 303 ? -14.5 -8.812 -1.369 1 98.44 303 GLU A O 1
ATOM 2445 N N . PHE A 1 304 ? -13.289 -10.375 -2.418 1 98.31 304 PHE A N 1
ATOM 2446 C CA . PHE A 1 304 ? -14.281 -11.422 -2.197 1 98.31 304 PHE A CA 1
ATOM 2447 C C . PHE A 1 304 ? -14.469 -11.68 -0.708 1 98.31 304 PHE A C 1
ATOM 2449 O O . PHE A 1 304 ? -15.602 -11.742 -0.221 1 98.31 304 PHE A O 1
ATOM 2456 N N . ILE A 1 305 ? -13.398 -11.82 0.035 1 98.19 305 ILE A N 1
ATOM 2457 C CA . ILE A 1 305 ? -13.469 -12.031 1.477 1 98.19 305 ILE A CA 1
ATOM 2458 C C . ILE A 1 305 ? -14.172 -10.844 2.139 1 98.19 305 ILE A C 1
ATOM 2460 O O . ILE A 1 305 ? -15 -11.023 3.033 1 98.19 305 ILE A O 1
ATOM 2464 N N . THR A 1 306 ? -13.797 -9.648 1.699 1 98.56 306 THR A N 1
ATOM 2465 C CA . THR A 1 306 ? -14.391 -8.438 2.254 1 98.56 306 THR A CA 1
ATOM 2466 C C . THR A 1 306 ? -15.891 -8.391 1.978 1 98.56 306 THR A C 1
ATOM 2468 O O . THR A 1 306 ? -16.672 -8 2.846 1 98.56 306 THR A O 1
ATOM 2471 N N . ALA A 1 307 ? -16.266 -8.773 0.764 1 98.38 307 ALA A N 1
ATOM 2472 C CA . ALA A 1 307 ? -17.688 -8.82 0.401 1 98.38 307 ALA A CA 1
ATOM 2473 C C . ALA A 1 307 ? -18.453 -9.742 1.343 1 98.38 307 ALA A C 1
ATOM 2475 O O . ALA A 1 307 ? -19.531 -9.375 1.831 1 98.38 307 ALA A O 1
ATOM 2476 N N . ILE A 1 308 ? -17.906 -10.914 1.604 1 97.56 308 ILE A N 1
ATOM 2477 C CA . ILE A 1 308 ? -18.547 -11.875 2.496 1 97.56 308 ILE A CA 1
ATOM 2478 C C . ILE A 1 308 ? -18.641 -11.289 3.904 1 97.56 308 ILE A C 1
ATOM 2480 O O . ILE A 1 308 ? -19.688 -11.352 4.543 1 97.56 308 ILE A O 1
ATOM 2484 N N . ALA A 1 309 ? -17.578 -10.695 4.371 1 98 309 ALA A N 1
ATOM 2485 C CA . ALA A 1 309 ? -17.531 -10.133 5.719 1 98 309 ALA A CA 1
ATOM 2486 C C . ALA A 1 309 ? -18.562 -9.023 5.883 1 98 309 ALA A C 1
ATOM 2488 O O . ALA A 1 309 ? -19.25 -8.953 6.91 1 98 309 ALA A O 1
ATOM 2489 N N . CYS A 1 310 ? -18.641 -8.141 4.914 1 97.5 310 CYS A N 1
ATOM 2490 C CA . CYS A 1 310 ? -19.625 -7.055 4.957 1 97.5 310 CYS A CA 1
ATOM 2491 C C . CYS A 1 310 ? -21.047 -7.602 5.023 1 97.5 310 CYS A C 1
ATOM 2493 O O . CYS A 1 310 ? -21.859 -7.113 5.797 1 97.5 310 CYS A O 1
ATOM 2495 N N . GLU A 1 311 ? -21.328 -8.617 4.203 1 95.88 311 GLU A N 1
ATOM 2496 C CA . GLU A 1 311 ? -22.656 -9.188 4.164 1 95.88 311 GLU A CA 1
ATOM 2497 C C . GLU A 1 311 ? -23 -9.898 5.473 1 95.88 311 GLU A C 1
ATOM 2499 O O . GLU A 1 311 ? -24.141 -9.836 5.945 1 95.88 311 GLU A O 1
ATOM 2504 N N . ILE A 1 312 ? -22.062 -10.594 6.039 1 95.5 312 ILE A N 1
ATOM 2505 C CA . ILE A 1 312 ? -22.25 -11.266 7.316 1 95.5 312 ILE A CA 1
ATOM 2506 C C . ILE A 1 312 ? -22.562 -10.234 8.398 1 95.5 312 ILE A C 1
ATOM 2508 O O . ILE A 1 312 ? -23.5 -10.406 9.18 1 95.5 312 ILE A O 1
ATOM 2512 N N . ALA A 1 313 ? -21.766 -9.188 8.477 1 96.25 313 ALA A N 1
ATOM 2513 C CA . ALA A 1 313 ? -22 -8.141 9.461 1 96.25 313 ALA A CA 1
ATOM 2514 C C . ALA A 1 313 ? -23.391 -7.551 9.328 1 96.25 313 ALA A C 1
ATOM 2516 O O . ALA A 1 313 ? -24.062 -7.297 10.328 1 96.25 313 ALA A O 1
ATOM 2517 N N . GLU A 1 314 ? -23.828 -7.34 8.133 1 94.44 314 GLU A N 1
ATOM 2518 C CA . GLU A 1 314 ? -25.156 -6.824 7.887 1 94.44 314 GLU A CA 1
ATOM 2519 C C . GLU A 1 314 ? -26.234 -7.828 8.312 1 94.44 314 GLU A C 1
ATOM 2521 O O . GLU A 1 314 ? -27.234 -7.457 8.938 1 94.44 314 GLU A O 1
ATOM 2526 N N . ALA A 1 315 ? -26.047 -9.086 7.953 1 92.5 315 ALA A N 1
ATOM 2527 C CA . ALA A 1 315 ? -27 -10.148 8.242 1 92.5 315 ALA A CA 1
ATOM 2528 C C . ALA A 1 315 ? -27.219 -10.297 9.742 1 92.5 315 ALA A C 1
ATOM 2530 O O . ALA A 1 315 ? -28.328 -10.617 10.188 1 92.5 315 ALA A O 1
ATOM 2531 N N . ILE A 1 316 ? -26.25 -10 10.523 1 92 316 ILE A N 1
ATOM 2532 C CA . ILE A 1 316 ? -26.375 -10.234 11.961 1 92 316 ILE A CA 1
ATOM 2533 C C . ILE A 1 316 ? -26.578 -8.906 12.68 1 92 316 ILE A C 1
ATOM 2535 O O . ILE A 1 316 ? -26.594 -8.859 13.914 1 92 316 ILE A O 1
ATOM 2539 N N . GLY A 1 317 ? -26.641 -7.785 11.961 1 92.31 317 GLY A N 1
ATOM 2540 C CA . GLY A 1 317 ? -26.922 -6.48 12.531 1 92.31 317 GLY A CA 1
ATOM 2541 C C . GLY A 1 317 ? -25.75 -5.91 13.32 1 92.31 317 GLY A C 1
ATOM 2542 O O . GLY A 1 317 ? -25.953 -5.258 14.344 1 92.31 317 GLY A O 1
ATOM 2543 N N . ALA A 1 318 ? -24.594 -6.215 12.875 1 92.69 318 ALA A N 1
ATOM 2544 C CA . ALA A 1 318 ? -23.422 -5.82 13.648 1 92.69 318 ALA A CA 1
ATOM 2545 C C . ALA A 1 318 ? -22.719 -4.617 13.023 1 92.69 318 ALA A C 1
ATOM 2547 O O . ALA A 1 318 ? -21.672 -4.176 13.5 1 92.69 318 ALA A O 1
ATOM 2548 N N . THR A 1 319 ? -23.25 -3.992 12.008 1 93.81 319 THR A N 1
ATOM 2549 C CA . THR A 1 319 ? -22.578 -2.969 11.219 1 93.81 319 THR A CA 1
ATOM 2550 C C . THR A 1 319 ? -22.453 -1.671 12.008 1 93.81 319 THR A C 1
ATOM 2552 O O . THR A 1 319 ? -21.688 -0.779 11.633 1 93.81 319 THR A O 1
ATOM 2555 N N . THR A 1 320 ? -23.125 -1.484 13.141 1 92.75 320 THR A N 1
ATOM 2556 C CA . THR A 1 320 ? -23.125 -0.226 13.875 1 92.75 320 THR A CA 1
ATOM 2557 C C . THR A 1 320 ? -22.047 -0.245 14.961 1 92.75 320 THR A C 1
ATOM 2559 O O . THR A 1 320 ? -21.719 0.796 15.539 1 92.75 320 THR A O 1
ATOM 2562 N N . TYR A 1 321 ? -21.578 -1.465 15.281 1 93.56 321 TYR A N 1
ATOM 2563 C CA . TYR A 1 321 ? -20.562 -1.57 16.312 1 93.56 321 TYR A CA 1
ATOM 2564 C C . TYR A 1 321 ? -19.219 -1.076 15.797 1 93.56 321 TYR A C 1
ATOM 2566 O O . TYR A 1 321 ? -18.734 -1.524 14.75 1 93.56 321 TYR A O 1
ATOM 2574 N N . LEU A 1 322 ? -18.531 -0.258 16.609 1 94.75 322 LEU A N 1
ATOM 2575 C CA . LEU A 1 322 ? -17.281 0.385 16.203 1 94.75 322 LEU A CA 1
ATOM 2576 C C . LEU A 1 322 ? -16.188 -0.652 15.938 1 94.75 322 LEU A C 1
ATOM 2578 O O . LEU A 1 322 ? -15.438 -0.536 14.969 1 94.75 322 LEU A O 1
ATOM 2582 N N . HIS A 1 323 ? -16.094 -1.609 16.812 1 94.56 323 HIS A N 1
ATOM 2583 C CA . HIS A 1 323 ? -15.039 -2.594 16.656 1 94.56 323 HIS A CA 1
ATOM 2584 C C . HIS A 1 323 ? -15.242 -3.424 15.398 1 94.56 323 HIS A C 1
ATOM 2586 O O . HIS A 1 323 ? -14.273 -3.906 14.805 1 94.56 323 HIS A O 1
ATOM 2592 N N . VAL A 1 324 ? -16.484 -3.664 14.961 1 96.44 324 VAL A N 1
ATOM 2593 C CA . VAL A 1 324 ? -16.781 -4.363 13.711 1 96.44 324 VAL A CA 1
ATOM 2594 C C . VAL A 1 324 ? -16.438 -3.467 12.523 1 96.44 324 VAL A C 1
ATOM 2596 O O . VAL A 1 324 ? -15.797 -3.916 11.57 1 96.44 324 VAL A O 1
ATOM 2599 N N . GLN A 1 325 ? -16.812 -2.205 12.648 1 97.25 325 GLN A N 1
ATOM 2600 C CA . GLN A 1 325 ? -16.5 -1.246 11.586 1 97.25 325 GLN A CA 1
ATOM 2601 C C . GLN A 1 325 ? -15 -1.118 11.383 1 97.25 325 GLN A C 1
ATOM 2603 O O . GLN A 1 325 ? -14.523 -1.018 10.25 1 97.25 325 GLN A O 1
ATOM 2608 N N . GLU A 1 326 ? -14.273 -1.104 12.406 1 97.38 326 GLU A N 1
ATOM 2609 C CA . GLU A 1 326 ? -12.812 -1.012 12.312 1 97.38 326 GLU A CA 1
ATOM 2610 C C . GLU A 1 326 ? -12.234 -2.215 11.578 1 97.38 326 GLU A C 1
ATOM 2612 O O . GLU A 1 326 ? -11.328 -2.068 10.758 1 97.38 326 GLU A O 1
ATOM 2617 N N . LYS A 1 327 ? -12.695 -3.414 11.906 1 97.88 327 LYS A N 1
ATOM 2618 C CA . LYS A 1 327 ? -12.211 -4.625 11.25 1 97.88 327 LYS A CA 1
ATOM 2619 C C . LYS A 1 327 ? -12.547 -4.609 9.758 1 97.88 327 LYS A C 1
ATOM 2621 O O . LYS A 1 327 ? -11.711 -4.98 8.93 1 97.88 327 LYS A O 1
ATOM 2626 N N . LEU A 1 328 ? -13.789 -4.203 9.445 1 98.19 328 LEU A N 1
ATOM 2627 C CA . LEU A 1 328 ? -14.18 -4.102 8.047 1 98.19 328 LEU A CA 1
ATOM 2628 C C . LEU A 1 328 ? -13.359 -3.039 7.324 1 98.19 328 LEU A C 1
ATOM 2630 O O . LEU A 1 328 ? -13 -3.207 6.156 1 98.19 328 LEU A O 1
ATOM 2634 N N . GLY A 1 329 ? -13.062 -1.946 8.031 1 98.25 329 GLY A N 1
ATOM 2635 C CA . GLY A 1 329 ? -12.172 -0.93 7.48 1 98.25 329 GLY A CA 1
ATOM 2636 C C . GLY A 1 329 ? -10.781 -1.452 7.18 1 98.25 329 GLY A C 1
ATOM 2637 O O . GLY A 1 329 ? -10.18 -1.081 6.168 1 98.25 329 GLY A O 1
ATOM 2638 N N . GLU A 1 330 ? -10.289 -2.281 8.047 1 97.94 330 GLU A N 1
ATOM 2639 C CA . GLU A 1 330 ? -8.984 -2.902 7.824 1 97.94 330 GLU A CA 1
ATOM 2640 C C . GLU A 1 330 ? -8.977 -3.727 6.543 1 97.94 330 GLU A C 1
ATOM 2642 O O . GLU A 1 330 ? -8.008 -3.703 5.785 1 97.94 330 GLU A O 1
ATOM 2647 N N . LEU A 1 331 ? -10.055 -4.461 6.27 1 98.5 331 LEU A N 1
ATOM 2648 C CA . LEU A 1 331 ? -10.164 -5.25 5.047 1 98.5 331 LEU A CA 1
ATOM 2649 C C . LEU A 1 331 ? -10.133 -4.352 3.814 1 98.5 331 LEU A C 1
ATOM 2651 O O . LEU A 1 331 ? -9.453 -4.656 2.834 1 98.5 331 LEU A O 1
ATOM 2655 N N . ILE A 1 332 ? -10.844 -3.24 3.867 1 98.38 332 ILE A N 1
ATOM 2656 C CA . ILE A 1 332 ? -10.883 -2.299 2.756 1 98.38 332 ILE A CA 1
ATOM 2657 C C . ILE A 1 332 ? -9.5 -1.698 2.535 1 98.38 332 ILE A C 1
ATOM 2659 O O . ILE A 1 332 ? -9.047 -1.562 1.395 1 98.38 332 ILE A O 1
ATOM 2663 N N . MET A 1 333 ? -8.797 -1.387 3.605 1 98.06 333 MET A N 1
ATOM 2664 C CA . MET A 1 333 ? -7.438 -0.861 3.508 1 98.06 333 MET A CA 1
ATOM 2665 C C . MET A 1 333 ? -6.523 -1.851 2.795 1 98.06 333 MET A C 1
ATOM 2667 O O . MET A 1 333 ? -5.672 -1.452 1.998 1 98.06 333 MET A O 1
ATOM 2671 N N . GLN A 1 334 ? -6.688 -3.133 3.068 1 98.25 334 GLN A N 1
ATOM 2672 C CA . GLN A 1 334 ? -5.875 -4.156 2.416 1 98.25 334 GLN A CA 1
ATOM 2673 C C . GLN A 1 334 ? -6.102 -4.156 0.907 1 98.25 334 GLN A C 1
ATOM 2675 O O . GLN A 1 334 ? -5.145 -4.195 0.131 1 98.25 334 GLN A O 1
ATOM 2680 N N . ILE A 1 335 ? -7.371 -4.074 0.497 1 98.62 335 ILE A N 1
ATOM 2681 C CA . ILE A 1 335 ? -7.727 -4.082 -0.918 1 98.62 335 ILE A CA 1
ATOM 2682 C C . ILE A 1 335 ? -7.078 -2.893 -1.62 1 98.62 335 ILE A C 1
ATOM 2684 O O . ILE A 1 335 ? -6.383 -3.061 -2.627 1 98.62 335 ILE A O 1
ATOM 2688 N N . GLU A 1 336 ? -7.246 -1.725 -1.055 1 98.5 336 GLU A N 1
ATOM 2689 C CA . GLU A 1 336 ? -6.801 -0.503 -1.718 1 98.5 336 GLU A CA 1
ATOM 2690 C C . GLU A 1 336 ? -5.281 -0.401 -1.723 1 98.5 336 GLU A C 1
ATOM 2692 O O . GLU A 1 336 ? -4.691 0.16 -2.65 1 98.5 336 GLU A O 1
ATOM 2697 N N . THR A 1 337 ? -4.645 -0.995 -0.722 1 98.69 337 THR A N 1
ATOM 2698 C CA . THR A 1 337 ? -3.186 -1.055 -0.683 1 98.69 337 THR A CA 1
ATOM 2699 C C . THR A 1 337 ? -2.646 -1.885 -1.845 1 98.69 337 THR A C 1
ATOM 2701 O O . THR A 1 337 ? -1.785 -1.424 -2.596 1 98.69 337 THR A O 1
ATOM 2704 N N . ILE A 1 338 ? -3.145 -3.082 -2.004 1 98.75 338 ILE A N 1
ATOM 2705 C CA . ILE A 1 338 ? -2.66 -3.963 -3.061 1 98.75 338 ILE A CA 1
ATOM 2706 C C . ILE A 1 338 ? -3.014 -3.375 -4.426 1 98.75 338 ILE A C 1
ATOM 2708 O O . ILE A 1 338 ? -2.207 -3.42 -5.355 1 98.75 338 ILE A O 1
ATOM 2712 N N . ARG A 1 339 ? -4.191 -2.826 -4.523 1 98.62 339 ARG A N 1
ATOM 2713 C CA . ARG A 1 339 ? -4.586 -2.168 -5.766 1 98.62 339 ARG A CA 1
ATOM 2714 C C . ARG A 1 339 ? -3.619 -1.042 -6.121 1 98.62 339 ARG A C 1
ATOM 2716 O O . ARG A 1 339 ? -3.229 -0.892 -7.277 1 98.62 339 ARG A O 1
ATOM 2723 N N . ALA A 1 340 ? -3.271 -0.253 -5.133 1 98.81 340 ALA A N 1
ATOM 2724 C CA . ALA A 1 340 ? -2.348 0.855 -5.363 1 98.81 340 ALA A CA 1
ATOM 2725 C C . ALA A 1 340 ? -0.984 0.348 -5.82 1 98.81 340 ALA A C 1
ATOM 2727 O O . ALA A 1 340 ? -0.362 0.938 -6.707 1 98.81 340 ALA A O 1
ATOM 2728 N N . LEU A 1 341 ? -0.527 -0.671 -5.219 1 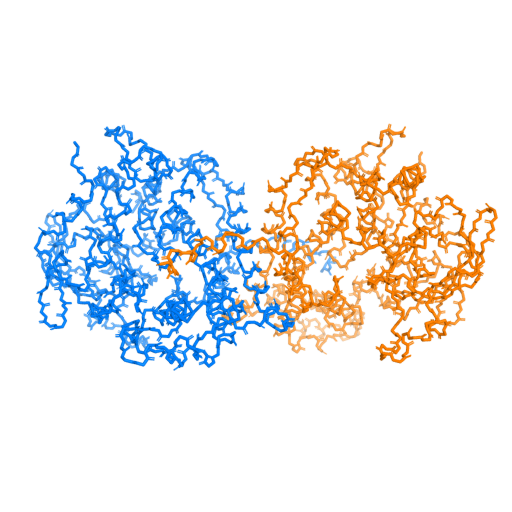98.81 341 LEU A N 1
ATOM 2729 C CA . LEU A 1 341 ? 0.754 -1.259 -5.598 1 98.81 341 LEU A CA 1
ATOM 2730 C C . LEU A 1 341 ? 0.714 -1.774 -7.031 1 98.81 341 LEU A C 1
ATOM 2732 O O . LEU A 1 341 ? 1.687 -1.628 -7.773 1 98.81 341 LEU A O 1
ATOM 2736 N N . LEU A 1 342 ? -0.402 -2.373 -7.395 1 98.69 342 LEU A N 1
ATOM 2737 C CA . LEU A 1 342 ? -0.594 -2.818 -8.773 1 98.69 342 LEU A CA 1
ATOM 2738 C C . LEU A 1 342 ? -0.513 -1.645 -9.742 1 98.69 342 LEU A C 1
ATOM 2740 O O . LEU A 1 342 ? 0.222 -1.699 -10.727 1 98.69 342 LEU A O 1
ATOM 2744 N N . ILE A 1 343 ? -1.198 -0.579 -9.445 1 98.56 343 ILE A N 1
ATOM 2745 C CA . ILE A 1 343 ? -1.241 0.607 -10.297 1 98.56 343 ILE A CA 1
ATOM 2746 C C . ILE A 1 343 ? 0.155 1.216 -10.406 1 98.56 343 ILE A C 1
ATOM 2748 O O . ILE A 1 343 ? 0.615 1.538 -11.5 1 98.56 343 ILE A O 1
ATOM 2752 N N . ALA A 1 344 ? 0.802 1.328 -9.281 1 98.62 344 ALA A N 1
ATOM 2753 C CA . ALA A 1 344 ? 2.145 1.903 -9.281 1 98.62 344 ALA A CA 1
ATOM 2754 C C . ALA A 1 344 ? 3.102 1.062 -10.125 1 98.62 344 ALA A C 1
ATOM 2756 O O . ALA A 1 344 ? 3.926 1.603 -10.867 1 98.62 344 ALA A O 1
ATOM 2757 N N . ALA A 1 345 ? 3.016 -0.274 -10.023 1 98.62 345 ALA A N 1
ATOM 2758 C CA . ALA A 1 345 ? 3.867 -1.176 -10.789 1 98.62 345 ALA A CA 1
ATOM 2759 C C . ALA A 1 345 ? 3.68 -0.96 -12.289 1 98.62 345 ALA A C 1
ATOM 2761 O O . ALA A 1 345 ? 4.648 -0.991 -13.055 1 98.62 345 ALA A O 1
ATOM 2762 N N . GLU A 1 346 ? 2.457 -0.75 -12.688 1 98.62 346 GLU A N 1
ATOM 2763 C CA . GLU A 1 346 ? 2.125 -0.579 -14.102 1 98.62 346 GLU A CA 1
ATOM 2764 C C . GLU A 1 346 ? 2.566 0.791 -14.609 1 98.62 346 GLU A C 1
ATOM 2766 O O . GLU A 1 346 ? 3.189 0.894 -15.664 1 98.62 346 GLU A O 1
ATOM 2771 N N . VAL A 1 347 ? 2.316 1.836 -13.82 1 97.88 347 VAL A N 1
ATOM 2772 C CA . VAL A 1 347 ? 2.57 3.219 -14.211 1 97.88 347 VAL A CA 1
ATOM 2773 C C . VAL A 1 347 ? 4.074 3.473 -14.266 1 97.88 347 VAL A C 1
ATOM 2775 O O . VAL A 1 347 ? 4.559 4.18 -15.156 1 97.88 347 VAL A O 1
ATOM 2778 N N . GLU A 1 348 ? 4.773 2.9 -13.336 1 97.5 348 GLU A N 1
ATOM 2779 C CA . GLU A 1 348 ? 6.215 3.104 -13.289 1 97.5 348 GLU A CA 1
ATOM 2780 C C . GLU A 1 348 ? 6.957 1.963 -13.977 1 97.5 348 GLU A C 1
ATOM 2782 O O . GLU A 1 348 ? 8.133 1.711 -13.688 1 97.5 348 GLU A O 1
ATOM 2787 N N . GLY A 1 349 ? 6.277 1.228 -14.852 1 97.44 349 GLY A N 1
ATOM 2788 C CA . GLY A 1 349 ? 6.945 0.21 -15.648 1 97.44 349 GLY A CA 1
ATOM 2789 C C . GLY A 1 349 ? 8.008 0.777 -16.562 1 97.44 349 GLY A C 1
ATOM 2790 O O . GLY A 1 349 ? 8.062 1.989 -16.797 1 97.44 349 GLY A O 1
ATOM 2791 N N . THR A 1 350 ? 8.891 -0.052 -17.031 1 96.31 350 THR A N 1
ATOM 2792 C CA . THR A 1 350 ? 9.953 0.379 -17.938 1 96.31 350 THR A CA 1
ATOM 2793 C C . THR A 1 350 ? 10.078 -0.577 -19.125 1 96.31 350 THR A C 1
ATOM 2795 O O . THR A 1 350 ? 9.703 -1.748 -19.016 1 96.31 350 THR A O 1
ATOM 2798 N N . THR A 1 351 ? 10.555 -0.034 -20.188 1 96.75 351 THR A N 1
ATOM 2799 C CA . THR A 1 351 ? 10.844 -0.841 -21.375 1 96.75 351 THR A CA 1
ATOM 2800 C C . THR A 1 351 ? 12.266 -1.4 -21.312 1 96.75 351 THR A C 1
ATOM 2802 O O . THR A 1 351 ? 13.219 -0.656 -21.109 1 96.75 351 THR A O 1
ATOM 2805 N N . ASN A 1 352 ? 12.344 -2.668 -21.438 1 92.94 352 ASN A N 1
ATOM 2806 C CA . ASN A 1 352 ? 13.664 -3.281 -21.375 1 92.94 352 ASN A CA 1
ATOM 2807 C C . ASN A 1 352 ? 14.328 -3.338 -22.734 1 92.94 352 ASN A C 1
ATOM 2809 O O . ASN A 1 352 ? 13.836 -2.732 -23.703 1 92.94 352 ASN A O 1
ATOM 2813 N N . GLU A 1 353 ? 15.461 -3.971 -22.844 1 90.19 353 GLU A N 1
ATOM 2814 C CA . GLU A 1 353 ? 16.266 -3.984 -24.062 1 90.19 353 GLU A CA 1
ATOM 2815 C C . GLU A 1 353 ? 15.539 -4.699 -25.203 1 90.19 353 GLU A C 1
ATOM 2817 O O . GLU A 1 353 ? 15.781 -4.418 -26.375 1 90.19 353 GLU A O 1
ATOM 2822 N N . THR A 1 354 ? 14.602 -5.586 -24.875 1 92.44 354 THR A N 1
ATOM 2823 C CA . THR A 1 354 ? 13.852 -6.332 -25.891 1 92.44 354 THR A CA 1
ATOM 2824 C C . THR A 1 354 ? 12.578 -5.586 -26.281 1 92.44 354 THR A C 1
ATOM 2826 O O . THR A 1 354 ? 11.68 -6.164 -26.891 1 92.44 354 THR A O 1
ATOM 2829 N N . LYS A 1 355 ? 12.461 -4.352 -25.812 1 94.06 355 LYS A N 1
ATOM 2830 C CA . LYS A 1 355 ? 11.32 -3.488 -26.094 1 94.06 355 LYS A CA 1
ATOM 2831 C C . LYS A 1 355 ? 10.055 -4.012 -25.422 1 94.06 355 LYS A C 1
ATOM 2833 O O . LYS A 1 355 ? 8.953 -3.844 -25.953 1 94.06 355 LYS A O 1
ATOM 2838 N N . THR A 1 356 ? 10.234 -4.754 -24.422 1 97.56 356 THR A N 1
ATOM 2839 C CA . THR A 1 356 ? 9.125 -5.238 -23.609 1 97.56 356 THR A CA 1
ATOM 2840 C C . THR A 1 356 ? 8.875 -4.309 -22.422 1 97.56 356 THR A C 1
ATOM 2842 O O . THR A 1 356 ? 9.805 -3.955 -21.688 1 97.56 356 THR A O 1
ATOM 2845 N N . TYR A 1 357 ? 7.633 -3.83 -22.297 1 98.38 357 TYR A N 1
ATOM 2846 C CA . TYR A 1 357 ? 7.25 -3.01 -21.141 1 98.38 357 TYR A CA 1
ATOM 2847 C C . TYR A 1 357 ? 6.922 -3.879 -19.938 1 98.38 357 TYR A C 1
ATOM 2849 O O . TYR A 1 357 ? 5.941 -4.625 -19.953 1 98.38 357 TYR A O 1
ATOM 2857 N N . LEU A 1 358 ? 7.766 -3.832 -18.953 1 98.19 358 LEU A N 1
ATOM 2858 C CA . LEU A 1 358 ? 7.602 -4.652 -17.75 1 98.19 358 LEU A CA 1
ATOM 2859 C C . LEU A 1 358 ? 7.164 -3.805 -16.562 1 98.19 358 LEU A C 1
ATOM 2861 O O . LEU A 1 358 ? 7.625 -2.67 -16.406 1 98.19 358 LEU A O 1
ATOM 2865 N N . PRO A 1 359 ? 6.219 -4.312 -15.781 1 98.06 359 PRO A N 1
ATOM 2866 C CA . PRO A 1 359 ? 5.879 -3.574 -14.555 1 98.06 359 PRO A CA 1
ATOM 2867 C C . PRO A 1 359 ? 7.07 -3.42 -13.617 1 98.06 359 PRO A C 1
ATOM 2869 O O . PRO A 1 359 ? 7.973 -4.262 -13.609 1 98.06 359 PRO A O 1
ATOM 2872 N N . ASN A 1 360 ? 7.125 -2.326 -12.844 1 97.5 360 ASN A N 1
ATOM 2873 C CA . ASN A 1 360 ? 8.18 -2.119 -11.859 1 97.5 360 ASN A CA 1
ATOM 2874 C C . ASN A 1 360 ? 8.117 -3.16 -10.742 1 97.5 360 ASN A C 1
ATOM 2876 O O . ASN A 1 360 ? 7.176 -3.17 -9.953 1 97.5 360 ASN A O 1
ATOM 2880 N N . PHE A 1 361 ? 9.102 -3.941 -10.633 1 96.06 361 PHE A N 1
ATOM 2881 C CA . PHE A 1 361 ? 9.062 -5.148 -9.82 1 96.06 361 PHE A CA 1
ATOM 2882 C C . PHE A 1 361 ? 9.055 -4.797 -8.336 1 96.06 361 PHE A C 1
ATOM 2884 O O . PHE A 1 361 ? 8.57 -5.574 -7.512 1 96.06 361 PHE A O 1
ATOM 2891 N N . LYS A 1 362 ? 9.562 -3.643 -7.898 1 95.44 362 LYS A N 1
ATOM 2892 C CA . LYS A 1 362 ? 9.609 -3.293 -6.484 1 95.44 362 LYS A CA 1
ATOM 2893 C C . LYS A 1 362 ? 8.203 -3.26 -5.883 1 95.44 362 LYS A C 1
ATOM 2895 O O . LYS A 1 362 ? 8.008 -3.676 -4.738 1 95.44 362 LYS A O 1
ATOM 2900 N N . TYR A 1 363 ? 7.25 -2.781 -6.633 1 98 363 TYR A N 1
ATOM 2901 C CA . TYR A 1 363 ? 5.875 -2.727 -6.148 1 98 363 TYR A CA 1
ATOM 2902 C C . TYR A 1 363 ? 5.234 -4.109 -6.164 1 98 363 TYR A C 1
ATOM 2904 O O . TYR A 1 363 ? 4.449 -4.445 -5.277 1 98 363 TYR A O 1
ATOM 2912 N N . ILE A 1 364 ? 5.555 -4.906 -7.16 1 96.81 364 ILE A N 1
ATOM 2913 C CA . ILE A 1 364 ? 5.066 -6.277 -7.246 1 96.81 364 ILE A CA 1
ATOM 2914 C C . ILE A 1 364 ? 5.57 -7.086 -6.055 1 96.81 364 ILE A C 1
ATOM 2916 O O . ILE A 1 364 ? 4.801 -7.801 -5.41 1 96.81 364 ILE A O 1
ATOM 2920 N N . GLU A 1 365 ? 6.84 -6.949 -5.828 1 96.31 365 GLU A N 1
ATOM 2921 C CA . GLU A 1 365 ? 7.457 -7.648 -4.707 1 96.31 365 GLU A CA 1
ATOM 2922 C C . GLU A 1 365 ? 6.82 -7.234 -3.383 1 96.31 365 GLU A C 1
ATOM 2924 O O . GLU A 1 365 ? 6.562 -8.078 -2.521 1 96.31 365 GLU A O 1
ATOM 2929 N N . THR A 1 366 ? 6.551 -5.992 -3.205 1 98.19 366 THR A N 1
ATOM 2930 C CA . THR A 1 366 ? 5.914 -5.477 -1.997 1 98.19 366 THR A CA 1
ATOM 2931 C C . THR A 1 366 ? 4.508 -6.051 -1.842 1 98.19 366 THR A C 1
ATOM 2933 O O . THR A 1 366 ? 4.125 -6.488 -0.754 1 98.19 366 THR A O 1
ATOM 2936 N N . ALA A 1 367 ? 3.75 -6.02 -2.908 1 98.12 367 ALA A N 1
ATOM 2937 C CA . ALA A 1 367 ? 2.393 -6.562 -2.881 1 98.12 367 ALA A CA 1
ATOM 2938 C C . ALA A 1 367 ? 2.402 -8.047 -2.523 1 98.12 367 ALA A C 1
ATOM 2940 O O . ALA A 1 367 ? 1.583 -8.5 -1.724 1 98.12 367 ALA A O 1
ATOM 2941 N N . ARG A 1 368 ? 3.318 -8.742 -3.168 1 96.38 368 ARG A N 1
ATOM 2942 C CA . ARG A 1 368 ? 3.447 -10.172 -2.918 1 96.38 368 ARG A CA 1
ATOM 2943 C C . ARG A 1 368 ? 3.758 -10.445 -1.449 1 96.38 368 ARG A C 1
ATOM 2945 O O . ARG A 1 368 ? 3.137 -11.312 -0.829 1 96.38 368 ARG A O 1
ATOM 2952 N N . ASN A 1 369 ? 4.676 -9.742 -0.871 1 96.56 369 ASN A N 1
ATOM 2953 C CA . ASN A 1 369 ? 5.074 -9.938 0.521 1 96.56 369 ASN A CA 1
ATOM 2954 C C . ASN A 1 369 ? 3.951 -9.555 1.481 1 96.56 369 ASN A C 1
ATOM 2956 O O . ASN A 1 369 ? 3.732 -10.227 2.488 1 96.56 369 ASN A O 1
ATOM 2960 N N . LEU A 1 370 ? 3.24 -8.484 1.165 1 97.31 370 LEU A N 1
ATOM 2961 C CA . LEU A 1 370 ? 2.102 -8.086 1.985 1 97.31 370 LEU A CA 1
ATOM 2962 C C . LEU A 1 370 ? 0.985 -9.125 1.903 1 97.31 370 LEU A C 1
ATOM 2964 O O . LEU A 1 370 ? 0.286 -9.367 2.889 1 97.31 370 LEU A O 1
ATOM 2968 N N . GLY A 1 371 ? 0.81 -9.688 0.728 1 96.75 371 GLY A N 1
ATOM 2969 C CA . GLY A 1 371 ? -0.249 -10.656 0.523 1 96.75 371 GLY A CA 1
ATOM 2970 C C . GLY A 1 371 ? -0.17 -11.836 1.479 1 96.75 371 GLY A C 1
ATOM 2971 O O . GLY A 1 371 ? -1.196 -12.328 1.956 1 96.75 371 GLY A O 1
ATOM 2972 N N . SER A 1 372 ? 1.013 -12.25 1.767 1 95.12 372 SER A N 1
ATOM 2973 C CA . SER A 1 372 ? 1.218 -13.398 2.648 1 95.12 372 SER A CA 1
ATOM 2974 C C . SER A 1 372 ? 0.756 -13.086 4.07 1 95.12 372 SER A C 1
ATOM 2976 O O . SER A 1 372 ? 0.501 -14 4.855 1 95.12 372 SER A O 1
ATOM 2978 N N . LYS A 1 373 ? 0.591 -11.844 4.367 1 95.06 373 LYS A N 1
ATOM 2979 C CA . LYS A 1 373 ? 0.118 -11.422 5.684 1 95.06 373 LYS A CA 1
ATOM 2980 C C . LYS A 1 373 ? -1.348 -11 5.629 1 95.06 373 LYS A C 1
ATOM 2982 O O . LYS A 1 373 ? -2.115 -11.289 6.551 1 95.06 373 LYS A O 1
ATOM 2987 N N . TYR A 1 374 ? -1.702 -10.32 4.602 1 97.19 374 TYR A N 1
ATOM 2988 C CA . TYR A 1 374 ? -3.031 -9.727 4.488 1 97.19 374 TYR A CA 1
ATOM 2989 C C . TYR A 1 374 ? -4.102 -10.805 4.398 1 97.19 374 TYR A C 1
ATOM 2991 O O . TYR A 1 374 ? -5.152 -10.703 5.035 1 97.19 374 TYR A O 1
ATOM 2999 N N . TYR A 1 375 ? -3.879 -11.867 3.633 1 96.81 375 TYR A N 1
ATOM 3000 C CA . TYR A 1 375 ? -4.938 -12.844 3.418 1 96.81 375 TYR A CA 1
ATOM 3001 C C . TYR A 1 375 ? -5.254 -13.594 4.707 1 96.81 375 TYR A C 1
ATOM 3003 O O . TYR A 1 375 ? -6.414 -13.656 5.129 1 96.81 375 TYR A O 1
ATOM 3011 N N . PRO A 1 376 ? -4.238 -14.172 5.406 1 95.75 376 PRO A N 1
ATOM 3012 C CA . PRO A 1 376 ? -4.555 -14.812 6.688 1 95.75 376 PRO A CA 1
ATOM 3013 C C . PRO A 1 376 ? -5.246 -13.867 7.664 1 95.75 376 PRO A C 1
ATOM 3015 O O . PRO A 1 376 ? -6.156 -14.273 8.391 1 95.75 376 PRO A O 1
ATOM 3018 N N . ARG A 1 377 ? -4.836 -12.633 7.68 1 97.19 377 ARG A N 1
ATOM 3019 C CA . ARG A 1 377 ? -5.48 -11.641 8.531 1 97.19 377 ARG A CA 1
ATOM 3020 C C . ARG A 1 377 ? -6.934 -11.43 8.125 1 97.19 377 ARG A C 1
ATOM 3022 O O . ARG A 1 377 ? -7.809 -11.273 8.977 1 97.19 377 ARG A O 1
ATOM 3029 N N . ALA A 1 378 ? -7.207 -11.398 6.879 1 97.81 378 ALA A N 1
ATOM 3030 C CA . ALA A 1 378 ? -8.57 -11.242 6.387 1 97.81 378 ALA A CA 1
ATOM 3031 C C . ALA A 1 378 ? -9.445 -12.406 6.832 1 97.81 378 ALA A C 1
ATOM 3033 O O . ALA A 1 378 ? -10.594 -12.211 7.238 1 97.81 378 ALA A O 1
ATOM 3034 N N . ILE A 1 379 ? -8.883 -13.602 6.75 1 96.62 379 ILE A N 1
ATOM 3035 C CA . ILE A 1 379 ? -9.602 -14.789 7.191 1 96.62 379 ILE A CA 1
ATOM 3036 C C . ILE A 1 379 ? -9.898 -14.688 8.688 1 96.62 379 ILE A C 1
ATOM 3038 O O . ILE A 1 379 ? -11.016 -14.977 9.125 1 96.62 379 ILE A O 1
ATOM 3042 N N . GLU A 1 380 ? -8.953 -14.273 9.43 1 96.19 380 GLU A N 1
ATOM 3043 C CA . GLU A 1 380 ? -9.133 -14.102 10.867 1 96.19 380 GLU A CA 1
ATOM 3044 C C . GLU A 1 380 ? -10.25 -13.102 11.164 1 96.19 380 GLU A C 1
ATOM 3046 O O . GLU A 1 380 ? -11.094 -13.344 12.031 1 96.19 380 GLU A O 1
ATOM 3051 N N . ILE A 1 381 ? -10.25 -12 10.477 1 97.5 381 ILE A N 1
ATOM 3052 C CA . ILE A 1 381 ? -11.258 -10.969 10.68 1 97.5 381 ILE A CA 1
ATOM 3053 C C . ILE A 1 381 ? -12.641 -11.523 10.375 1 97.5 381 ILE A C 1
ATOM 3055 O O . ILE A 1 381 ? -13.594 -11.289 11.125 1 97.5 381 ILE A O 1
ATOM 3059 N N . LEU A 1 382 ? -12.742 -12.266 9.25 1 96.38 382 LEU A N 1
ATOM 3060 C CA . LEU A 1 382 ? -14.016 -12.891 8.906 1 96.38 382 LEU A CA 1
ATOM 3061 C C . LEU A 1 382 ? -14.484 -13.828 10.008 1 96.38 382 LEU A C 1
ATOM 3063 O O . LEU A 1 382 ? -15.664 -13.836 10.367 1 96.38 382 LEU A O 1
ATOM 3067 N N . GLN A 1 383 ? -13.57 -14.586 10.617 1 94.56 383 GLN A N 1
ATOM 3068 C CA . GLN A 1 383 ? -13.891 -15.484 11.727 1 94.56 383 GLN A CA 1
ATOM 3069 C C . GLN A 1 383 ? -14.359 -14.703 12.945 1 94.56 383 GLN A C 1
ATOM 3071 O O . GLN A 1 383 ? -15.32 -15.102 13.617 1 94.56 383 GLN A O 1
ATOM 3076 N N . LEU A 1 384 ? -13.742 -13.602 13.203 1 94.56 384 LEU A N 1
ATOM 3077 C CA . LEU A 1 384 ? -14.047 -12.797 14.375 1 94.56 384 LEU A CA 1
ATOM 3078 C C . LEU A 1 384 ? -15.422 -12.141 14.234 1 94.56 384 LEU A C 1
ATOM 3080 O O . LEU A 1 384 ? -16.125 -11.969 15.227 1 94.56 384 LEU A O 1
ATOM 3084 N N . ILE A 1 385 ? -15.773 -11.797 13.023 1 94.19 385 ILE A N 1
ATOM 3085 C CA . ILE A 1 385 ? -17.047 -11.133 12.797 1 94.19 385 ILE A CA 1
ATOM 3086 C C . ILE A 1 385 ? -18.188 -12.156 12.828 1 94.19 385 ILE A C 1
ATOM 3088 O O . ILE A 1 385 ? -19.203 -11.938 13.484 1 94.19 385 ILE A O 1
ATOM 3092 N N . GLY A 1 386 ? -18 -13.281 12.172 1 91.38 386 GLY A N 1
ATOM 3093 C CA . GLY A 1 386 ? -19.047 -14.289 12.117 1 91.38 386 GLY A CA 1
ATOM 3094 C C . GLY A 1 386 ? -19.172 -15.094 13.398 1 91.38 386 GLY A C 1
ATOM 3095 O O . GLY A 1 386 ? -20.266 -15.555 13.742 1 91.38 386 GLY A O 1
ATOM 3096 N N . ALA A 1 387 ? -18.062 -15.367 14.047 1 87.5 387 ALA A N 1
ATOM 3097 C CA . ALA A 1 387 ? -17.969 -16.016 15.344 1 87.5 387 ALA A CA 1
ATOM 3098 C C . ALA A 1 387 ? -18.828 -17.297 15.383 1 87.5 387 ALA A C 1
ATOM 3100 O O . ALA A 1 387 ? -18.672 -18.172 14.523 1 87.5 387 ALA A O 1
ATOM 3101 N N . GLY A 1 388 ? -19.672 -17.391 16.312 1 77 388 GLY A N 1
ATOM 3102 C CA . GLY A 1 388 ? -20.484 -18.578 16.547 1 77 388 GLY A CA 1
ATOM 3103 C C . GLY A 1 388 ? -21.484 -18.844 15.422 1 77 388 GLY A C 1
ATOM 3104 O O . GLY A 1 388 ? -21.953 -19.969 15.273 1 77 388 GLY A O 1
ATOM 3105 N N . GLY A 1 389 ? -21.703 -17.922 14.578 1 81.38 389 GLY A N 1
ATOM 3106 C CA . GLY A 1 389 ? -22.641 -18.078 13.469 1 81.38 389 GLY A CA 1
ATOM 3107 C C . GLY A 1 389 ? -22.203 -19.156 12.492 1 81.38 389 GLY A C 1
ATOM 3108 O O . GLY A 1 389 ? -23.047 -19.75 11.812 1 81.38 389 GLY A O 1
ATOM 3109 N N . PHE A 1 390 ? -21 -19.5 12.477 1 82.62 390 PHE A N 1
ATOM 3110 C CA . PHE A 1 390 ? -20.469 -20.469 11.516 1 82.62 390 PHE A CA 1
ATOM 3111 C C . PHE A 1 390 ? -20.75 -21.891 11.977 1 82.62 390 PHE A C 1
ATOM 3113 O O . PHE A 1 390 ? -20.812 -22.812 11.156 1 82.62 390 PHE A O 1
ATOM 3120 N N . ILE A 1 391 ? -20.984 -22.031 13.289 1 75.38 391 ILE A N 1
ATOM 3121 C CA . ILE A 1 391 ? -21.094 -23.391 13.82 1 75.38 391 ILE A CA 1
ATOM 3122 C C . ILE A 1 391 ? -22.562 -23.75 13.992 1 75.38 391 ILE A C 1
ATOM 3124 O O . ILE A 1 391 ? -22.906 -24.922 14.156 1 75.38 391 ILE A O 1
ATOM 3128 N N . GLN A 1 392 ? -23.438 -22.812 13.742 1 71 392 GLN A N 1
ATOM 3129 C CA . GLN A 1 392 ? -24.844 -23.047 14.023 1 71 392 GLN A CA 1
ATOM 3130 C C . GLN A 1 392 ? -25.641 -23.203 12.734 1 71 392 GLN A C 1
ATOM 3132 O O . GLN A 1 392 ? -26.875 -23.25 12.75 1 71 392 GLN A O 1
ATOM 3137 N N . ILE A 1 393 ? -25.031 -23.562 11.703 1 75.88 393 ILE A N 1
ATOM 3138 C CA . ILE A 1 393 ? -25.75 -23.594 10.438 1 75.88 393 ILE A CA 1
ATOM 3139 C C . ILE A 1 393 ? -26.297 -25 10.188 1 75.88 393 ILE A C 1
ATOM 3141 O O . ILE A 1 393 ? -25.688 -25.984 10.617 1 75.88 393 ILE A O 1
ATOM 3145 N N . PRO A 1 394 ? -27.469 -24.984 9.633 1 75.69 394 PRO A N 1
ATOM 3146 C CA . PRO A 1 394 ? -28.016 -26.297 9.297 1 75.69 394 PRO A CA 1
ATOM 3147 C C . PRO A 1 394 ? -27.062 -27.141 8.461 1 75.69 394 PRO A C 1
ATOM 3149 O O . PRO A 1 394 ? -26.188 -26.594 7.781 1 75.69 394 PRO A O 1
ATOM 3152 N N . SER A 1 395 ? -27.266 -28.438 8.562 1 72.81 395 SER A N 1
ATOM 3153 C CA . SER A 1 395 ? -26.359 -29.359 7.883 1 72.81 395 SER A CA 1
ATOM 3154 C C . SER A 1 395 ? -26.438 -29.188 6.367 1 72.81 395 SER A C 1
ATOM 3156 O O . SER A 1 395 ? -25.438 -29.406 5.664 1 72.81 395 SER A O 1
ATOM 3158 N N . SER A 1 396 ? -27.641 -28.922 5.898 1 80.25 396 SER A N 1
ATOM 3159 C CA . SER A 1 396 ? -27.859 -28.766 4.461 1 80.25 396 SER A CA 1
ATOM 3160 C C . SER A 1 396 ? -29.016 -27.828 4.168 1 80.25 396 SER A C 1
ATOM 3162 O O . SER A 1 396 ? -29.891 -27.625 5.016 1 80.25 396 SER A O 1
ATOM 3164 N N . SER A 1 397 ? -28.953 -27.281 2.967 1 80.56 397 SER A N 1
ATOM 3165 C CA . SER A 1 397 ? -30.094 -26.484 2.514 1 80.56 397 SER A CA 1
ATOM 3166 C C . SER A 1 397 ? -31.344 -27.328 2.381 1 80.56 397 SER A C 1
ATOM 3168 O O . SER A 1 397 ? -32.469 -26.812 2.4 1 80.56 397 SER A O 1
ATOM 3170 N N . ASN A 1 398 ? -31.156 -28.547 2.336 1 80.56 398 ASN A N 1
ATOM 3171 C CA . ASN A 1 398 ? -32.281 -29.469 2.25 1 80.56 398 ASN A CA 1
ATOM 3172 C C . ASN A 1 398 ? -33.125 -29.453 3.521 1 80.56 398 ASN A C 1
ATOM 3174 O O . ASN A 1 398 ? -34.281 -29.906 3.523 1 80.56 398 ASN A O 1
ATOM 3178 N N . ASP A 1 399 ? -32.531 -28.969 4.5 1 83.25 399 ASP A N 1
ATOM 3179 C CA . ASP A 1 399 ? -33.25 -28.875 5.762 1 83.25 399 ASP A CA 1
ATOM 3180 C C . ASP A 1 399 ? -34.469 -27.969 5.625 1 83.25 399 ASP A C 1
ATOM 3182 O O . ASP A 1 399 ? -35.438 -28.109 6.355 1 83.25 399 ASP A O 1
ATOM 3186 N N . PHE A 1 400 ? -34.438 -27.141 4.719 1 87.56 400 PHE A N 1
ATOM 3187 C CA . PHE A 1 400 ? -35.562 -26.203 4.523 1 87.56 400 PHE A CA 1
ATOM 3188 C C . PHE A 1 400 ? -36.688 -26.875 3.764 1 87.56 400 PHE A C 1
ATOM 3190 O O . PHE A 1 400 ? -37.75 -26.281 3.576 1 87.56 400 PHE A O 1
ATOM 3197 N N . LEU A 1 401 ? -36.5 -28.141 3.352 1 86.44 401 LEU A N 1
ATOM 3198 C CA . LEU A 1 401 ? -37.562 -28.938 2.723 1 86.44 401 LEU A CA 1
ATOM 3199 C C . LEU A 1 401 ? -38.125 -29.969 3.701 1 86.44 401 LEU A C 1
ATOM 3201 O O . LEU A 1 401 ? -39.031 -30.703 3.365 1 86.44 401 LEU A O 1
ATOM 3205 N N . SER A 1 402 ? -37.594 -29.938 4.852 1 85.75 402 SER A N 1
ATOM 3206 C CA . SER A 1 402 ? -37.969 -30.906 5.875 1 85.75 402 SER A CA 1
ATOM 3207 C C . SER A 1 402 ? -39.25 -30.438 6.598 1 85.75 402 SER A C 1
ATOM 3209 O O . SER A 1 402 ? -39.688 -29.312 6.406 1 85.75 402 SER A O 1
ATOM 3211 N N . PRO A 1 403 ? -39.75 -31.312 7.434 1 86.88 403 PRO A N 1
ATOM 3212 C CA . PRO A 1 403 ? -40.969 -30.953 8.188 1 86.88 403 PRO A CA 1
ATOM 3213 C C . PRO A 1 403 ? -40.75 -29.812 9.172 1 86.88 403 PRO A C 1
ATOM 3215 O O . PRO A 1 403 ? -41.688 -29.203 9.641 1 86.88 403 PRO A O 1
ATOM 3218 N N . ILE A 1 404 ? -39.594 -29.484 9.492 1 86.5 404 ILE A N 1
ATOM 3219 C CA . ILE A 1 404 ? -39.344 -28.438 10.469 1 86.5 404 ILE A CA 1
ATOM 3220 C C . ILE A 1 404 ? -38.969 -27.156 9.742 1 86.5 404 ILE A C 1
ATOM 3222 O O . ILE A 1 404 ? -38.406 -26.234 10.352 1 86.5 404 ILE A O 1
ATOM 3226 N N . ALA A 1 405 ? -39.156 -27.125 8.469 1 88.44 405 ALA A N 1
ATOM 3227 C CA . ALA A 1 405 ? -38.781 -26 7.637 1 88.44 405 ALA A CA 1
ATOM 3228 C C . ALA A 1 405 ? -39.312 -24.688 8.211 1 88.44 405 ALA A C 1
ATOM 3230 O O . ALA A 1 405 ? -38.594 -23.672 8.227 1 88.44 405 ALA A O 1
ATOM 3231 N N . ASP A 1 406 ? -40.5 -24.641 8.656 1 87.62 406 ASP A N 1
ATOM 3232 C CA . ASP A 1 406 ? -41.094 -23.422 9.188 1 87.62 406 ASP A CA 1
ATOM 3233 C C . ASP A 1 406 ? -40.375 -22.938 10.445 1 87.62 406 ASP A C 1
ATOM 3235 O O . ASP A 1 406 ? -40.219 -21.734 10.656 1 87.62 406 ASP A O 1
ATOM 3239 N N . LEU A 1 407 ? -39.969 -23.875 11.219 1 83.75 407 LEU A N 1
ATOM 3240 C CA . LEU A 1 407 ? -39.188 -23.531 12.406 1 83.75 407 LEU A CA 1
ATOM 3241 C C . LEU A 1 407 ? -37.844 -22.922 12.031 1 83.75 407 LEU A C 1
ATOM 3243 O O . LEU A 1 407 ? -37.406 -21.953 12.641 1 83.75 407 LEU A O 1
ATOM 3247 N N . LEU A 1 408 ? -37.281 -23.547 11.055 1 86.12 408 LEU A N 1
ATOM 3248 C CA . LEU A 1 408 ? -36 -23.031 10.594 1 86.12 408 LEU A CA 1
ATOM 3249 C C . LEU A 1 408 ? -36.125 -21.609 10.055 1 86.12 408 LEU A C 1
ATOM 3251 O O . LEU A 1 408 ? -35.312 -20.75 10.367 1 86.12 408 LEU A O 1
ATOM 3255 N N . LYS A 1 409 ? -37.156 -21.422 9.281 1 88.69 409 LYS A N 1
ATOM 3256 C CA . LYS A 1 409 ? -37.375 -20.109 8.703 1 88.69 409 LYS A CA 1
ATOM 3257 C C . LYS A 1 409 ? -37.594 -19.062 9.789 1 88.69 409 LYS A C 1
ATOM 3259 O O . LYS A 1 409 ? -37.188 -17.906 9.641 1 88.69 409 LYS A O 1
ATOM 3264 N N . LYS A 1 410 ? -38.156 -19.484 10.828 1 84.38 410 LYS A N 1
ATOM 3265 C CA . LYS A 1 410 ? -38.438 -18.578 11.93 1 84.38 410 LYS A CA 1
ATOM 3266 C C . LYS A 1 410 ? -37.188 -18.281 12.758 1 84.38 410 LYS A C 1
ATOM 3268 O O . LYS A 1 410 ? -36.938 -17.125 13.117 1 84.38 410 LYS A O 1
ATOM 3273 N N . TYR A 1 411 ? -36.406 -19.281 12.969 1 81.25 411 TYR A N 1
ATOM 3274 C CA . TYR A 1 411 ? -35.375 -19.141 13.984 1 81.25 411 TYR A CA 1
ATOM 3275 C C . TYR A 1 411 ? -34.031 -18.812 13.352 1 81.25 411 TYR A C 1
ATOM 3277 O O . TYR A 1 411 ? -33.094 -18.359 14.031 1 81.25 411 TYR A O 1
ATOM 3285 N N . PHE A 1 412 ? -33.875 -18.984 12.133 1 82 412 PHE A N 1
ATOM 3286 C CA . PHE A 1 412 ? -32.594 -18.75 11.492 1 82 412 PHE A CA 1
ATOM 3287 C C . PHE A 1 412 ? -32.625 -17.469 10.664 1 82 412 PHE A C 1
ATOM 3289 O O . PHE A 1 412 ? -31.75 -17.219 9.844 1 82 412 PHE A O 1
ATOM 3296 N N . LYS A 1 413 ? -33.625 -16.75 10.875 1 83.25 413 LYS A N 1
ATOM 3297 C CA . LYS A 1 413 ? -33.75 -15.477 10.164 1 83.25 413 LYS A CA 1
ATOM 3298 C C . LYS A 1 413 ? -32.719 -14.477 10.656 1 83.25 413 LYS A C 1
ATOM 3300 O O . LYS A 1 413 ? -32.344 -14.477 11.836 1 83.25 413 LYS A O 1
ATOM 3305 N N . GLY A 1 414 ? -32.219 -13.719 9.734 1 84.62 414 GLY A N 1
ATOM 3306 C CA . GLY A 1 414 ? -31.328 -12.633 10.078 1 84.62 414 GLY A CA 1
ATOM 3307 C C . GLY A 1 414 ? -32.031 -11.281 10.156 1 84.62 414 GLY A C 1
ATOM 3308 O O . GLY A 1 414 ? -33.25 -11.203 10.117 1 84.62 414 GLY A O 1
ATOM 3309 N N . THR A 1 415 ? -31.297 -10.18 10.438 1 84.31 415 THR A N 1
ATOM 3310 C CA . THR A 1 415 ? -31.859 -8.836 10.586 1 84.31 415 THR A CA 1
ATOM 3311 C C . THR A 1 415 ? -32.531 -8.391 9.305 1 84.31 415 THR A C 1
ATOM 3313 O O . THR A 1 415 ? -33.688 -7.898 9.336 1 84.31 415 THR A O 1
ATOM 3316 N N . ASN A 1 416 ? -32 -8.648 8.039 1 83.75 416 ASN A N 1
ATOM 3317 C CA . ASN A 1 416 ? -32.562 -8.234 6.762 1 83.75 416 ASN A CA 1
ATOM 3318 C C . ASN A 1 416 ? -32.375 -9.289 5.684 1 83.75 416 ASN A C 1
ATOM 3320 O O . ASN A 1 416 ? -32.125 -8.961 4.523 1 83.75 416 ASN A O 1
ATOM 3324 N N . ILE A 1 417 ? -32.406 -10.5 6.172 1 89.06 417 ILE A N 1
ATOM 3325 C CA . ILE A 1 417 ? -32.188 -11.617 5.258 1 89.06 417 ILE A CA 1
ATOM 3326 C C . ILE A 1 417 ? -32.969 -12.836 5.738 1 89.06 417 ILE A C 1
ATOM 3328 O O . ILE A 1 417 ? -33.094 -13.078 6.941 1 89.06 417 ILE A O 1
ATOM 3332 N N . ASP A 1 418 ? -33.594 -13.492 4.82 1 89.88 418 ASP A N 1
ATOM 3333 C CA . ASP A 1 418 ? -34.375 -14.648 5.242 1 89.88 418 ASP A CA 1
ATOM 3334 C C . ASP A 1 418 ? -33.469 -15.82 5.617 1 89.88 418 ASP A C 1
ATOM 3336 O O . ASP A 1 418 ? -32.25 -15.758 5.426 1 89.88 418 ASP A O 1
ATOM 3340 N N . ALA A 1 419 ? -34.062 -16.797 6.176 1 86.62 419 ALA A N 1
ATOM 3341 C CA . ALA A 1 419 ? -33.344 -17.922 6.754 1 86.62 419 ALA A CA 1
ATOM 3342 C C . ALA A 1 419 ? -32.562 -18.672 5.684 1 86.62 419 ALA A C 1
ATOM 3344 O O . ALA A 1 419 ? -31.438 -19.109 5.922 1 86.62 419 ALA A O 1
ATOM 3345 N N . GLU A 1 420 ? -33.125 -18.828 4.578 1 88.31 420 GLU A N 1
ATOM 3346 C CA . GLU A 1 420 ? -32.438 -19.562 3.508 1 88.31 420 GLU A CA 1
ATOM 3347 C C . GLU A 1 420 ? -31.234 -18.812 2.986 1 88.31 420 GLU A C 1
ATOM 3349 O O . GLU A 1 420 ? -30.156 -19.391 2.838 1 88.31 420 GLU A O 1
ATOM 3354 N N . GLN A 1 421 ? -31.438 -17.562 2.754 1 90.5 421 GLN A N 1
ATOM 3355 C CA . GLN A 1 421 ? -30.344 -16.734 2.277 1 90.5 421 GLN A CA 1
ATOM 3356 C C . GLN A 1 421 ? -29.234 -16.641 3.322 1 90.5 421 GLN A C 1
ATOM 3358 O O . GLN A 1 421 ? -28.047 -16.656 2.98 1 90.5 421 GLN A O 1
ATOM 3363 N N . ARG A 1 422 ? -29.656 -16.516 4.465 1 89.75 422 ARG A N 1
ATOM 3364 C CA . ARG A 1 422 ? -28.672 -16.484 5.543 1 89.75 422 ARG A CA 1
ATOM 3365 C C . ARG A 1 422 ? -27.859 -17.766 5.598 1 89.75 422 ARG A C 1
ATOM 3367 O O . ARG A 1 422 ? -26.641 -17.734 5.758 1 89.75 422 ARG A O 1
ATOM 3374 N N . THR A 1 423 ? -28.562 -18.828 5.52 1 88.31 423 THR A N 1
ATOM 3375 C CA . THR A 1 423 ? -27.891 -20.125 5.543 1 88.31 423 THR A CA 1
ATOM 3376 C C . THR A 1 423 ? -26.906 -20.25 4.387 1 88.31 423 THR A C 1
ATOM 3378 O O . THR A 1 423 ? -25.766 -20.688 4.574 1 88.31 423 THR A O 1
ATOM 3381 N N . LYS A 1 424 ? -27.297 -19.828 3.223 1 91 424 LYS A N 1
ATOM 3382 C CA . LYS A 1 424 ? -26.422 -19.844 2.059 1 91 424 LYS A CA 1
ATOM 3383 C C . LYS A 1 424 ? -25.172 -19 2.289 1 91 424 LYS A C 1
ATOM 3385 O O . LYS A 1 424 ? -24.062 -19.406 1.953 1 91 424 LYS A O 1
ATOM 3390 N N . LEU A 1 425 ? -25.375 -17.844 2.832 1 92.75 425 LEU A N 1
ATOM 3391 C CA . LEU A 1 425 ? -24.281 -16.922 3.107 1 92.75 425 LEU A CA 1
ATOM 3392 C C . LEU A 1 425 ? -23.281 -17.531 4.074 1 92.75 425 LEU A C 1
ATOM 3394 O O . LEU A 1 425 ? -22.078 -17.484 3.842 1 92.75 425 LEU A O 1
ATOM 3398 N N . PHE A 1 426 ? -23.75 -18.125 5.07 1 90.75 426 PHE A N 1
ATOM 3399 C CA . PHE A 1 426 ? -22.859 -18.688 6.086 1 90.75 426 PHE A CA 1
ATOM 3400 C C . PHE A 1 426 ? -22.188 -19.953 5.586 1 90.75 426 PHE A C 1
ATOM 3402 O O . PHE A 1 426 ? -21.062 -20.266 5.984 1 90.75 426 PHE A O 1
ATOM 3409 N N . LYS A 1 427 ? -22.859 -20.672 4.77 1 90.44 427 LYS A N 1
ATOM 3410 C CA . LYS A 1 427 ? -22.219 -21.812 4.141 1 90.44 427 LYS A CA 1
ATOM 3411 C C . LYS A 1 427 ? -21.078 -21.375 3.219 1 90.44 427 LYS A C 1
ATOM 3413 O O . LYS A 1 427 ? -20.016 -22.016 3.18 1 90.44 427 LYS A O 1
ATOM 3418 N N . LEU A 1 428 ? -21.344 -20.344 2.471 1 93.06 428 LEU A N 1
ATOM 3419 C CA . LEU A 1 428 ? -20.297 -19.75 1.638 1 93.06 428 LEU A CA 1
ATOM 3420 C C . LEU A 1 428 ? -19.094 -19.344 2.48 1 93.06 428 LEU A C 1
ATOM 3422 O O . LEU A 1 428 ? -17.953 -19.672 2.15 1 93.06 428 LEU A O 1
ATOM 3426 N N . ALA A 1 429 ? -19.391 -18.656 3.562 1 93.94 429 ALA A N 1
ATOM 3427 C CA . ALA A 1 429 ? -18.328 -18.188 4.445 1 93.94 429 ALA A CA 1
ATOM 3428 C C . ALA A 1 429 ? -17.578 -19.359 5.066 1 93.94 429 ALA A C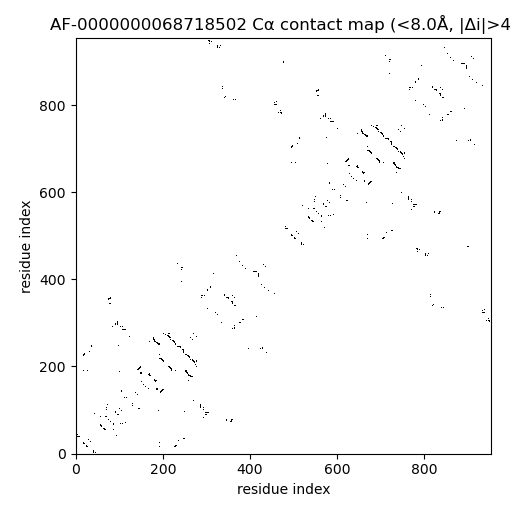 1
ATOM 3430 O O . ALA A 1 429 ? -16.344 -19.328 5.145 1 93.94 429 ALA A O 1
ATOM 3431 N N . TRP A 1 430 ? -18.281 -20.344 5.469 1 90.12 430 TRP A N 1
ATOM 3432 C CA . TRP A 1 430 ? -17.656 -21.516 6.066 1 90.12 430 TRP A CA 1
ATOM 3433 C C . TRP A 1 430 ? -16.75 -22.234 5.062 1 90.12 430 TRP A C 1
ATOM 3435 O O . TRP A 1 430 ? -15.688 -22.734 5.418 1 90.12 430 TRP A O 1
ATOM 3445 N N . ASP A 1 431 ? -17.219 -22.297 3.861 1 91.81 431 ASP A N 1
ATOM 3446 C CA . ASP A 1 431 ? -16.469 -22.938 2.795 1 91.81 431 ASP A CA 1
ATOM 3447 C C . ASP A 1 431 ? -15.109 -22.281 2.605 1 91.81 431 ASP A C 1
ATOM 3449 O O . ASP A 1 431 ? -14.148 -22.922 2.174 1 91.81 431 ASP A O 1
ATOM 3453 N N . ILE A 1 432 ? -14.984 -21.047 2.994 1 92.56 432 ILE A N 1
ATOM 3454 C CA . ILE A 1 432 ? -13.734 -20.312 2.805 1 92.56 432 ILE A CA 1
ATOM 3455 C C . ILE A 1 432 ? -12.898 -20.375 4.078 1 92.56 432 ILE A C 1
ATOM 3457 O O . ILE A 1 432 ? -11.664 -20.375 4.02 1 92.56 432 ILE A O 1
ATOM 346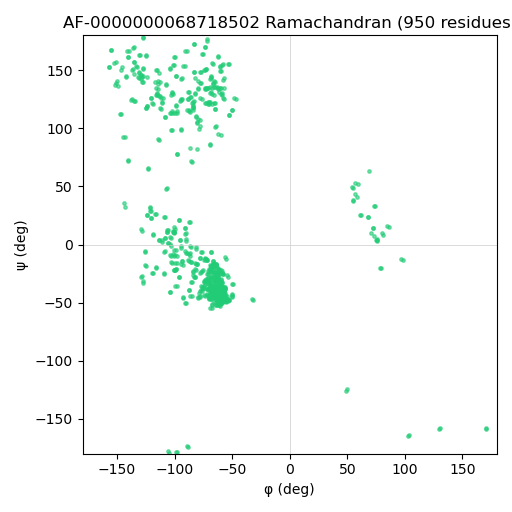1 N N . ILE A 1 433 ? -13.492 -20.516 5.223 1 90.94 433 ILE A N 1
ATOM 3462 C CA . ILE A 1 433 ? -12.703 -20.359 6.445 1 90.94 433 ILE A CA 1
ATOM 3463 C C . ILE A 1 433 ? -12.531 -21.719 7.121 1 90.94 433 ILE A C 1
ATOM 3465 O O . ILE A 1 433 ? -11.578 -21.922 7.879 1 90.94 433 ILE A O 1
ATOM 3469 N N . GLY A 1 434 ? -13.398 -22.578 6.887 1 86.75 434 GLY A N 1
ATOM 3470 C CA . GLY A 1 434 ? -13.422 -23.75 7.746 1 86.75 434 GLY A CA 1
ATOM 3471 C C . GLY A 1 434 ? -13.328 -25.062 6.98 1 86.75 434 GLY A C 1
ATOM 3472 O O . GLY A 1 434 ? -13.117 -26.125 7.574 1 86.75 434 GLY A O 1
ATOM 3473 N N . SER A 1 435 ? -13.594 -25.047 5.734 1 87.31 435 SER A N 1
ATOM 3474 C CA . SER A 1 435 ? -13.492 -26.25 4.93 1 87.31 435 SER A CA 1
ATOM 3475 C C . SER A 1 435 ? -12.039 -26.609 4.633 1 87.31 435 SER A C 1
ATOM 3477 O O . SER A 1 435 ? -11.148 -25.781 4.828 1 87.31 435 SER A O 1
ATOM 3479 N N . PRO A 1 436 ? -11.852 -27.844 4.199 1 86.56 436 PRO A N 1
ATOM 3480 C CA . PRO A 1 436 ? -10.5 -28.172 3.746 1 86.56 436 PRO A CA 1
ATOM 3481 C C . PRO A 1 436 ? -9.992 -27.266 2.635 1 86.56 436 PRO A C 1
ATOM 3483 O O . PRO A 1 436 ? -8.812 -26.906 2.609 1 86.56 436 PRO A O 1
ATOM 3486 N N . LEU A 1 437 ? -10.891 -26.891 1.767 1 90.56 437 LEU A N 1
ATOM 3487 C CA . LEU A 1 437 ? -10.5 -25.953 0.719 1 90.56 437 LEU A CA 1
ATOM 3488 C C . LEU A 1 437 ? -10.039 -24.641 1.319 1 90.56 437 LEU A C 1
ATOM 3490 O O . LEU A 1 437 ? -9 -24.109 0.929 1 90.56 437 LEU A O 1
ATOM 3494 N N . GLY A 1 438 ? -10.859 -24.125 2.188 1 91.25 438 GLY A N 1
ATOM 3495 C CA . GLY A 1 438 ? -10.492 -22.875 2.854 1 91.25 438 GLY A CA 1
ATOM 3496 C C . GLY A 1 438 ? -9.156 -22.953 3.57 1 91.25 438 GLY A C 1
ATOM 3497 O O . GLY A 1 438 ? -8.344 -22.047 3.479 1 91.25 438 GLY A O 1
ATOM 3498 N N . SER A 1 439 ? -8.961 -24.031 4.262 1 86 439 SER A N 1
ATOM 3499 C CA . SER A 1 439 ? -7.703 -24.234 4.973 1 86 439 SER A CA 1
ATOM 3500 C C . SER A 1 439 ? -6.527 -24.281 4.004 1 86 439 SER A C 1
ATOM 3502 O O . SER A 1 439 ? -5.461 -23.734 4.281 1 86 439 SER A O 1
ATOM 3504 N N . ARG A 1 440 ? -6.688 -24.953 2.971 1 89.69 440 ARG A N 1
ATOM 3505 C CA . ARG A 1 440 ? -5.656 -25 1.941 1 89.69 440 ARG A CA 1
ATOM 3506 C C . ARG A 1 440 ? -5.305 -23.609 1.438 1 89.69 440 ARG A C 1
ATOM 3508 O O . ARG A 1 440 ? -4.125 -23.281 1.275 1 89.69 440 ARG A O 1
ATOM 3515 N N . HIS A 1 441 ? -6.285 -22.844 1.181 1 91.69 441 HIS A N 1
ATOM 3516 C CA . HIS A 1 441 ? -6.047 -21.516 0.639 1 91.69 441 HIS A CA 1
ATOM 3517 C C . HIS A 1 441 ? -5.297 -20.641 1.639 1 91.69 441 HIS A C 1
ATOM 3519 O O . HIS A 1 441 ? -4.414 -19.859 1.255 1 91.69 441 HIS A O 1
ATOM 3525 N N . GLU A 1 442 ? -5.645 -20.703 2.846 1 89.75 442 GLU A N 1
ATOM 3526 C CA . GLU A 1 442 ? -4.938 -19.922 3.855 1 89.75 442 GLU A CA 1
ATOM 3527 C C . GLU A 1 442 ? -3.461 -20.312 3.914 1 89.75 442 GLU A C 1
ATOM 3529 O O . GLU A 1 442 ? -2.586 -19.438 3.932 1 89.75 442 GLU A O 1
ATOM 3534 N N . LEU A 1 443 ? -3.236 -21.609 3.9 1 81.5 443 LEU A N 1
ATOM 3535 C CA . LEU A 1 443 ? -1.864 -22.109 3.92 1 81.5 443 LEU A CA 1
ATOM 3536 C C . LEU A 1 443 ? -1.128 -21.719 2.643 1 81.5 443 LEU A C 1
ATOM 3538 O O . LEU A 1 443 ? 0.011 -21.25 2.695 1 81.5 443 LEU A O 1
ATOM 3542 N N . TYR A 1 444 ? -1.797 -21.906 1.591 1 88.19 444 TYR A N 1
ATOM 3543 C CA . TYR A 1 444 ? -1.218 -21.609 0.283 1 88.19 444 TYR A CA 1
ATOM 3544 C C . TYR A 1 444 ? -0.835 -20.141 0.17 1 88.19 444 TYR A C 1
ATOM 3546 O O . TYR A 1 444 ? 0.26 -19.812 -0.294 1 88.19 444 TYR A O 1
ATOM 3554 N N . GLU A 1 445 ? -1.648 -19.25 0.599 1 90.25 445 GLU A N 1
ATOM 3555 C CA . GLU A 1 445 ? -1.391 -17.828 0.488 1 90.25 445 GLU A CA 1
ATOM 3556 C C . GLU A 1 445 ? -0.272 -17.391 1.431 1 90.25 445 GLU A C 1
ATOM 3558 O O . GLU A 1 445 ? 0.495 -16.484 1.113 1 90.25 445 GLU A O 1
ATOM 3563 N N . ARG A 1 446 ? -0.117 -18.016 2.521 1 86.69 446 ARG A N 1
ATOM 3564 C CA . ARG A 1 446 ? 0.969 -17.734 3.451 1 86.69 446 ARG A CA 1
ATOM 3565 C C . ARG A 1 446 ? 2.326 -17.969 2.801 1 86.69 446 ARG A C 1
ATOM 3567 O O . ARG A 1 446 ? 3.293 -17.266 3.086 1 86.69 446 ARG A O 1
ATOM 3574 N N . PHE A 1 447 ? 2.352 -18.969 1.867 1 83.56 447 PHE A N 1
ATOM 3575 C CA . PHE A 1 447 ? 3.627 -19.375 1.295 1 83.56 447 PHE A CA 1
ATOM 3576 C C . PHE A 1 447 ? 3.598 -19.281 -0.225 1 83.56 447 PHE A C 1
ATOM 3578 O O . PHE A 1 447 ? 4.281 -20.031 -0.916 1 83.56 447 PHE A O 1
ATOM 3585 N N . TYR A 1 448 ? 2.766 -18.438 -0.663 1 82.88 448 TYR A N 1
ATOM 3586 C CA . TYR A 1 448 ? 2.508 -18.328 -2.094 1 82.88 448 TYR A CA 1
ATOM 3587 C C . TYR A 1 448 ? 3.811 -18.219 -2.877 1 82.88 448 TYR A C 1
ATOM 3589 O O . TYR A 1 448 ? 3.969 -18.859 -3.924 1 82.88 448 TYR A O 1
ATOM 3597 N N . ALA A 1 449 ? 4.707 -17.422 -2.404 1 83.5 449 ALA A N 1
ATOM 3598 C CA . ALA A 1 449 ? 5.965 -17.188 -3.111 1 83.5 449 ALA A CA 1
ATOM 3599 C C . ALA A 1 449 ? 7.156 -17.672 -2.287 1 83.5 449 ALA A C 1
ATOM 3601 O O . ALA A 1 449 ? 8.25 -17.109 -2.381 1 83.5 449 ALA A O 1
ATOM 3602 N N . GLY A 1 450 ? 6.918 -18.625 -1.441 1 85.06 450 GLY A N 1
ATOM 3603 C CA . GLY A 1 450 ? 7.996 -19.141 -0.609 1 85.06 450 GLY A CA 1
ATOM 3604 C C . GLY A 1 450 ? 7.934 -18.625 0.821 1 85.06 450 GLY A C 1
ATOM 3605 O O . GLY A 1 450 ? 6.883 -18.172 1.279 1 85.06 450 GLY A O 1
ATOM 3606 N N . ASP A 1 451 ? 9.023 -18.797 1.486 1 87.5 451 ASP A N 1
ATOM 3607 C CA . ASP A 1 451 ? 9.109 -18.391 2.889 1 87.5 451 ASP A CA 1
ATOM 3608 C C . ASP A 1 451 ? 8.977 -16.891 3.045 1 87.5 451 ASP A C 1
ATOM 3610 O O . ASP A 1 451 ? 9.812 -16.125 2.543 1 87.5 451 ASP A O 1
ATOM 3614 N N . PRO A 1 452 ? 7.973 -16.5 3.824 1 90.62 452 PRO A N 1
ATOM 3615 C CA . PRO A 1 452 ? 7.723 -15.062 3.922 1 90.62 452 PRO A CA 1
ATOM 3616 C C . PRO A 1 452 ? 8.875 -14.312 4.594 1 90.62 452 PRO A C 1
ATOM 3618 O O . PRO A 1 452 ? 9.141 -13.164 4.25 1 90.62 452 PRO A O 1
ATOM 3621 N N . ILE A 1 453 ? 9.508 -14.875 5.539 1 91 453 ILE A N 1
ATOM 3622 C CA . ILE A 1 453 ? 10.625 -14.234 6.227 1 91 453 ILE A CA 1
ATOM 3623 C C . ILE A 1 453 ? 11.766 -13.992 5.238 1 91 453 ILE A C 1
ATOM 3625 O O . ILE A 1 453 ? 12.289 -12.883 5.148 1 91 453 ILE A O 1
ATOM 3629 N N . ARG A 1 454 ? 12.062 -14.977 4.426 1 90.94 454 ARG A N 1
ATOM 3630 C CA . ARG A 1 454 ? 13.141 -14.867 3.449 1 90.94 454 ARG A CA 1
ATOM 3631 C C . ARG A 1 454 ? 12.773 -13.875 2.346 1 90.94 454 ARG A C 1
ATOM 3633 O O . ARG A 1 454 ? 13.625 -13.109 1.888 1 90.94 454 ARG A O 1
ATOM 3640 N N . ASN A 1 455 ? 11.586 -13.953 1.94 1 93.19 455 ASN A N 1
ATOM 3641 C CA . ASN A 1 455 ? 11.141 -13.039 0.898 1 93.19 455 ASN A CA 1
ATOM 3642 C C . ASN A 1 455 ? 11.266 -11.586 1.34 1 93.19 455 ASN A C 1
ATOM 3644 O O . ASN A 1 455 ? 11.758 -10.742 0.586 1 93.19 455 ASN A O 1
ATOM 3648 N N . THR A 1 456 ? 10.883 -11.305 2.557 1 95.31 456 THR A N 1
ATOM 3649 C CA . THR A 1 456 ? 10.977 -9.945 3.09 1 95.31 456 THR A CA 1
ATOM 3650 C C . THR A 1 456 ? 12.438 -9.539 3.266 1 95.31 456 THR A C 1
ATOM 3652 O O . THR A 1 456 ? 12.812 -8.406 2.957 1 95.31 456 THR A O 1
ATOM 3655 N N . ALA A 1 457 ? 13.203 -10.445 3.703 1 95.81 457 ALA A N 1
ATOM 3656 C CA . ALA A 1 457 ? 14.633 -10.18 3.859 1 95.81 457 ALA A CA 1
ATOM 3657 C C . ALA A 1 457 ? 15.281 -9.875 2.514 1 95.81 457 ALA A C 1
ATOM 3659 O O . ALA A 1 457 ? 16.109 -8.969 2.412 1 95.81 457 ALA A O 1
ATOM 3660 N N . MET A 1 458 ? 14.883 -10.656 1.542 1 93.31 458 MET A N 1
ATOM 3661 C CA . MET A 1 458 ? 15.469 -10.484 0.214 1 93.31 458 MET A CA 1
ATOM 3662 C C . MET A 1 458 ? 15.117 -9.117 -0.361 1 93.31 458 MET A C 1
ATOM 3664 O O . MET A 1 458 ? 15.898 -8.531 -1.117 1 93.31 458 MET A O 1
ATOM 3668 N N . GLN A 1 459 ? 14.016 -8.633 0.005 1 94.81 459 GLN A N 1
ATOM 3669 C CA . GLN A 1 459 ? 13.648 -7.289 -0.44 1 94.81 459 GLN A CA 1
ATOM 3670 C C . GLN A 1 459 ? 14.656 -6.254 0.04 1 94.81 459 GLN A C 1
ATOM 3672 O O . GLN A 1 459 ? 14.984 -5.316 -0.689 1 94.81 459 GLN A O 1
ATOM 3677 N N . TYR A 1 460 ? 15.133 -6.375 1.222 1 96.5 460 TYR A N 1
ATOM 3678 C CA . TYR A 1 460 ? 16.188 -5.5 1.72 1 96.5 460 TYR A CA 1
ATOM 3679 C C . TYR A 1 460 ? 17.484 -5.723 0.955 1 96.5 460 TYR A C 1
ATOM 3681 O O . TYR A 1 460 ? 18.125 -4.766 0.503 1 96.5 460 TYR A O 1
ATOM 3689 N N . VAL A 1 461 ? 17.766 -6.98 0.792 1 94.75 461 VAL A N 1
ATOM 3690 C CA . VAL A 1 461 ? 19.062 -7.32 0.193 1 94.75 461 VAL A CA 1
ATOM 3691 C C . VAL A 1 461 ? 19.141 -6.746 -1.221 1 94.75 461 VAL A C 1
ATOM 3693 O O . VAL A 1 461 ? 20.156 -6.168 -1.605 1 94.75 461 VAL A O 1
ATOM 3696 N N . ASN A 1 462 ? 18.078 -6.824 -1.953 1 92.25 462 ASN A N 1
ATOM 3697 C CA . ASN A 1 462 ? 18.078 -6.465 -3.369 1 92.25 462 ASN A CA 1
ATOM 3698 C C . ASN A 1 462 ? 17.797 -4.98 -3.57 1 92.25 462 ASN A C 1
ATOM 3700 O O . ASN A 1 462 ? 18 -4.449 -4.664 1 92.25 462 ASN A O 1
ATOM 3704 N N . TYR A 1 463 ? 17.438 -4.266 -2.535 1 95.19 463 TYR A N 1
ATOM 3705 C CA . TYR A 1 463 ? 17 -2.881 -2.666 1 95.19 463 TYR A CA 1
ATOM 3706 C C . TYR A 1 463 ? 18.203 -1.951 -2.852 1 95.19 463 TYR A C 1
ATOM 3708 O O . TYR A 1 463 ? 19.234 -2.129 -2.211 1 95.19 463 TYR A O 1
ATOM 3716 N N . ASP A 1 464 ? 18.047 -0.982 -3.746 1 93.94 464 ASP A N 1
ATOM 3717 C CA . ASP A 1 464 ? 19.062 0.047 -3.898 1 93.94 464 ASP A CA 1
ATOM 3718 C C . ASP A 1 464 ? 19.094 0.979 -2.689 1 93.94 464 ASP A C 1
ATOM 3720 O O . ASP A 1 464 ? 18.141 1.719 -2.447 1 93.94 464 ASP A O 1
ATOM 3724 N N . LYS A 1 465 ? 20.234 1.074 -1.99 1 95 465 LYS A N 1
ATOM 3725 C CA . LYS A 1 465 ? 20.297 1.819 -0.736 1 95 465 LYS A CA 1
ATOM 3726 C C . LYS A 1 465 ? 21.047 3.131 -0.914 1 95 465 LYS A C 1
ATOM 3728 O O . LYS A 1 465 ? 21.297 3.852 0.057 1 95 465 LYS A O 1
ATOM 3733 N N . ASN A 1 466 ? 21.344 3.533 -2.111 1 94.56 466 ASN A N 1
ATOM 3734 C CA . ASN A 1 466 ? 22.109 4.746 -2.355 1 94.56 466 ASN A CA 1
ATOM 3735 C C . ASN A 1 466 ? 21.375 5.992 -1.893 1 94.56 466 ASN A C 1
ATOM 3737 O O . ASN A 1 466 ? 21.969 6.902 -1.316 1 94.56 466 ASN A O 1
ATOM 3741 N N . HIS A 1 467 ? 20.172 5.973 -2.18 1 94.81 467 HIS A N 1
ATOM 3742 C CA . HIS A 1 467 ? 19.375 7.113 -1.761 1 94.81 467 HIS A CA 1
ATOM 3743 C C . HIS A 1 467 ? 19.375 7.266 -0.244 1 94.81 467 HIS A C 1
ATOM 3745 O O . HIS A 1 467 ? 19.453 8.383 0.271 1 94.81 467 HIS A O 1
ATOM 3751 N N . PHE A 1 468 ? 19.312 6.164 0.467 1 95.69 468 PHE A N 1
ATOM 3752 C CA . PHE A 1 468 ? 19.328 6.18 1.925 1 95.69 468 PHE A CA 1
ATOM 3753 C C . PHE A 1 468 ? 20.656 6.727 2.436 1 95.69 468 PHE A C 1
ATOM 3755 O O . PHE A 1 468 ? 20.688 7.559 3.344 1 95.69 468 PHE A O 1
ATOM 3762 N N . LYS A 1 469 ? 21.688 6.301 1.802 1 94.38 469 LYS A N 1
ATOM 3763 C CA . LYS A 1 469 ? 23.016 6.758 2.195 1 94.38 469 LYS A CA 1
ATOM 3764 C C . LYS A 1 469 ? 23.156 8.266 2.012 1 94.38 469 LYS A C 1
ATOM 3766 O O . LYS A 1 469 ? 23.719 8.945 2.865 1 94.38 469 LYS A O 1
ATOM 3771 N N . LYS A 1 470 ? 22.641 8.711 0.995 1 94.62 470 LYS A N 1
ATOM 3772 C CA . LYS A 1 470 ? 22.703 10.148 0.712 1 94.62 470 LYS A CA 1
ATOM 3773 C C . LYS A 1 470 ? 21.922 10.945 1.745 1 94.62 470 LYS A C 1
ATOM 3775 O O . LYS A 1 470 ? 22.344 12.023 2.162 1 94.62 470 LYS A O 1
ATOM 3780 N N . MET A 1 471 ? 20.875 10.508 2.158 1 94.44 471 MET A N 1
ATOM 3781 C CA . MET A 1 471 ? 20.016 11.203 3.109 1 94.44 471 MET A CA 1
ATOM 3782 C C . MET A 1 471 ? 20.719 11.414 4.438 1 94.44 471 MET A C 1
ATOM 3784 O O . MET A 1 471 ? 20.562 12.453 5.082 1 94.44 471 MET A O 1
ATOM 3788 N N . ILE A 1 472 ? 21.562 10.477 4.828 1 94 472 ILE A N 1
ATOM 3789 C CA . ILE A 1 472 ? 22.109 10.531 6.176 1 94 472 ILE A CA 1
ATOM 3790 C C . ILE A 1 472 ? 23.531 11.094 6.133 1 94 472 ILE A C 1
ATOM 3792 O O . ILE A 1 472 ? 24.094 11.461 7.168 1 94 472 ILE A O 1
ATOM 3796 N N . SER A 1 473 ? 24.062 11.258 4.969 1 93.62 473 SER A N 1
ATOM 3797 C CA . SER A 1 473 ? 25.453 11.664 4.816 1 93.62 473 SER A CA 1
ATOM 3798 C C . SER A 1 473 ? 25.703 13.008 5.488 1 93.62 473 SER A C 1
ATOM 3800 O O . SER A 1 473 ? 26.781 13.219 6.066 1 93.62 473 SER A O 1
ATOM 3802 N N . LYS A 1 474 ? 24.766 13.883 5.457 1 91.75 474 LYS A N 1
ATOM 3803 C CA . LYS A 1 474 ? 24.938 15.227 6.004 1 91.75 474 LYS A CA 1
ATOM 3804 C C . LYS A 1 474 ? 25.062 15.188 7.523 1 91.75 474 LYS A C 1
ATOM 3806 O O . LYS A 1 474 ? 25.547 16.141 8.133 1 91.75 474 LYS A O 1
ATOM 3811 N N . TYR A 1 475 ? 24.656 14.164 8.094 1 92.25 475 TYR A N 1
ATOM 3812 C CA . TYR A 1 475 ? 24.719 14.07 9.547 1 92.25 475 TYR A CA 1
ATOM 3813 C C . TYR A 1 475 ? 26 13.391 10 1 92.25 475 TYR A C 1
ATOM 3815 O O . TYR A 1 475 ? 26.359 13.445 11.18 1 92.25 475 TYR A O 1
ATOM 3823 N N . LEU A 1 476 ? 26.703 12.758 9.102 1 88.69 476 LEU A N 1
ATOM 3824 C CA . LEU A 1 476 ? 27.859 11.938 9.484 1 88.69 476 LEU A CA 1
ATOM 3825 C C . LEU A 1 476 ? 29.156 12.664 9.195 1 88.69 476 LEU A C 1
ATOM 3827 O O . LEU A 1 476 ? 30.219 12.289 9.711 1 88.69 476 LEU A O 1
ATOM 3831 N N . HIS A 1 477 ? 29.203 13.719 8.398 1 79.75 477 HIS A N 1
ATOM 3832 C CA . HIS A 1 477 ? 30.422 14.453 8.117 1 79.75 477 HIS A CA 1
ATOM 3833 C C . HIS A 1 477 ? 30.562 15.68 9.008 1 79.75 477 HIS A C 1
ATOM 3835 O O . HIS A 1 477 ? 29.547 16.234 9.461 1 79.75 477 HIS A O 1
ATOM 3841 N N . MET B 1 1 ? 13.992 43.094 -4.715 1 41.34 1 MET B N 1
ATOM 3842 C CA . MET B 1 1 ? 12.969 42.188 -4.188 1 41.34 1 MET B CA 1
ATOM 3843 C C . MET B 1 1 ? 13.375 41.656 -2.824 1 41.34 1 MET B C 1
ATOM 3845 O O . MET B 1 1 ? 14.5 41.188 -2.65 1 41.34 1 MET B O 1
ATOM 3849 N N . GLN B 1 2 ? 12.844 42.156 -1.779 1 58.56 2 GLN B N 1
ATOM 3850 C CA . GLN B 1 2 ? 13.219 41.781 -0.424 1 58.56 2 GLN B CA 1
ATOM 3851 C C . GLN B 1 2 ? 13.289 40.25 -0.274 1 58.56 2 GLN B C 1
ATOM 3853 O O . GLN B 1 2 ? 12.445 39.531 -0.814 1 58.56 2 GLN B O 1
ATOM 3858 N N . ASN B 1 3 ? 14.414 39.719 0.182 1 81.25 3 ASN B N 1
ATOM 3859 C CA . ASN B 1 3 ? 14.664 38.312 0.475 1 81.25 3 ASN B CA 1
ATOM 3860 C C . ASN B 1 3 ? 13.562 37.719 1.348 1 81.25 3 ASN B C 1
ATOM 3862 O O . ASN B 1 3 ? 13.195 38.281 2.369 1 81.25 3 ASN B O 1
ATOM 3866 N N . LEU B 1 4 ? 12.852 36.781 0.806 1 85.94 4 LEU B N 1
ATOM 3867 C CA . LEU B 1 4 ? 11.688 36.188 1.455 1 85.94 4 LEU B CA 1
ATOM 3868 C C . LEU B 1 4 ? 12.008 35.781 2.891 1 85.94 4 LEU B C 1
ATOM 3870 O O . LEU B 1 4 ? 11.156 35.875 3.773 1 85.94 4 LEU B O 1
ATOM 3874 N N . LYS B 1 5 ? 13.211 35.375 3.086 1 88.06 5 LYS B N 1
ATOM 3875 C CA . LYS B 1 5 ? 13.625 35 4.434 1 88.06 5 LYS B CA 1
ATOM 3876 C C . LYS B 1 5 ? 13.523 36.188 5.391 1 88.06 5 LYS B C 1
ATOM 3878 O O . LYS B 1 5 ? 12.906 36.094 6.453 1 88.06 5 LYS B O 1
ATOM 3883 N N . ASP B 1 6 ? 14.086 37.219 5.027 1 89.81 6 ASP B N 1
ATOM 3884 C CA . ASP B 1 6 ? 14.078 38.406 5.871 1 89.81 6 ASP B CA 1
ATOM 3885 C C . ASP B 1 6 ? 12.664 38.938 6.07 1 89.81 6 ASP B C 1
ATOM 3887 O O . ASP B 1 6 ? 12.305 39.375 7.168 1 89.81 6 ASP B O 1
ATOM 3891 N N . TYR B 1 7 ? 11.961 38.844 5.027 1 92.06 7 TYR B N 1
ATOM 3892 C CA . TYR B 1 7 ? 10.578 39.312 5.098 1 92.06 7 TYR B CA 1
ATOM 3893 C C . TYR B 1 7 ? 9.781 38.469 6.098 1 92.06 7 TYR B C 1
ATOM 3895 O O . TYR B 1 7 ? 8.984 39.031 6.871 1 92.06 7 TYR B O 1
ATOM 3903 N N . TYR B 1 8 ? 9.969 37.25 6.07 1 95.06 8 TYR B N 1
ATOM 3904 C CA . TYR B 1 8 ? 9.25 36.344 6.973 1 95.06 8 TYR B CA 1
ATOM 3905 C C . TYR B 1 8 ? 9.609 36.656 8.43 1 95.06 8 TYR B C 1
ATOM 3907 O O . TYR B 1 8 ? 8.719 36.844 9.266 1 95.06 8 TYR B O 1
ATOM 3915 N N . ILE B 1 9 ? 10.898 36.688 8.695 1 96.06 9 ILE B N 1
ATOM 3916 C CA . ILE B 1 9 ? 11.344 36.938 10.062 1 96.06 9 ILE B CA 1
ATOM 3917 C C . ILE B 1 9 ? 10.812 38.281 10.547 1 96.06 9 ILE B C 1
ATOM 3919 O O . ILE B 1 9 ? 10.32 38.375 11.68 1 96.06 9 ILE B O 1
ATOM 3923 N N . LYS B 1 10 ? 10.844 39.25 9.719 1 96 10 LYS B N 1
ATOM 3924 C CA . LYS B 1 10 ? 10.352 40.594 10.07 1 96 10 LYS B CA 1
ATOM 3925 C C . LYS B 1 10 ? 8.852 40.562 10.336 1 96 10 LYS B C 1
ATOM 3927 O O . LYS B 1 10 ? 8.359 41.281 11.211 1 96 10 LYS B O 1
ATOM 3932 N N . SER B 1 11 ? 8.195 39.781 9.578 1 96.56 11 SER B N 1
ATOM 3933 C CA . SER B 1 11 ? 6.742 39.719 9.703 1 96.56 11 SER B CA 1
ATOM 3934 C C . SER B 1 11 ? 6.328 39.125 11.047 1 96.56 11 SER B C 1
ATOM 3936 O O . SER B 1 11 ? 5.188 39.312 11.484 1 96.56 11 SER B O 1
ATOM 3938 N N . LEU B 1 12 ? 7.215 38.469 11.727 1 97.25 12 LEU B N 1
ATOM 3939 C CA . LEU B 1 12 ? 6.91 37.844 13.008 1 97.25 12 LEU B CA 1
ATOM 3940 C C . LEU B 1 12 ? 7.129 38.812 14.156 1 97.25 12 LEU B C 1
ATOM 3942 O O . LEU B 1 12 ? 6.723 38.562 15.289 1 97.25 12 LEU B O 1
ATOM 3946 N N . GLN B 1 13 ? 7.812 39.906 13.82 1 96.62 13 GLN B N 1
ATOM 3947 C CA . GLN B 1 13 ? 8.016 40.938 14.812 1 96.62 13 GLN B CA 1
ATOM 3948 C C . GLN B 1 13 ? 6.832 41.906 14.852 1 96.62 13 GLN B C 1
ATOM 3950 O O . GLN B 1 13 ? 6.977 43.094 14.547 1 96.62 13 GLN B O 1
ATOM 3955 N N . ASP B 1 14 ? 5.758 41.469 15.352 1 96.69 14 ASP B N 1
ATOM 3956 C CA . ASP B 1 14 ? 4.5 42.219 15.227 1 96.69 14 ASP B CA 1
ATOM 3957 C C . ASP B 1 14 ? 3.832 42.375 16.594 1 96.69 14 ASP B C 1
ATOM 3959 O O . ASP B 1 14 ? 2.635 42.656 16.672 1 96.69 14 ASP B O 1
ATOM 3963 N N . GLY B 1 15 ? 4.547 42.094 17.609 1 95.56 15 GLY B N 1
ATOM 3964 C CA . GLY B 1 15 ? 4.051 42.312 18.969 1 95.56 15 GLY B CA 1
ATOM 3965 C C . GLY B 1 15 ? 3.205 41.156 19.484 1 95.56 15 GLY B C 1
ATOM 3966 O O . GLY B 1 15 ? 2.527 41.281 20.5 1 95.56 15 GLY B O 1
ATOM 3967 N N . ARG B 1 16 ? 3.246 40.031 18.875 1 97.44 16 ARG B N 1
ATOM 3968 C CA . ARG B 1 16 ? 2.488 38.844 19.297 1 97.44 16 ARG B CA 1
ATOM 3969 C C . ARG B 1 16 ? 2.844 38.469 20.719 1 97.44 16 ARG B C 1
ATOM 3971 O O . ARG B 1 16 ? 3.91 38.812 21.219 1 97.44 16 ARG B O 1
ATOM 3978 N N . ASN B 1 17 ? 1.835 37.75 21.344 1 96.69 17 ASN B N 1
ATOM 3979 C CA . ASN B 1 17 ? 2.027 37.281 22.719 1 96.69 17 ASN B CA 1
ATOM 3980 C C . ASN B 1 17 ? 2.346 35.781 22.766 1 96.69 17 ASN B C 1
ATOM 3982 O O . ASN B 1 17 ? 1.438 34.938 22.781 1 96.69 17 ASN B O 1
ATOM 3986 N N . VAL B 1 18 ? 3.641 35.5 22.875 1 97.25 18 VAL B N 1
ATOM 3987 C CA . VAL B 1 18 ? 4.113 34.125 23.016 1 97.25 18 VAL B CA 1
ATOM 3988 C C . VAL B 1 18 ? 4.766 33.938 24.375 1 97.25 18 VAL B C 1
ATOM 3990 O O . VAL B 1 18 ? 5.578 34.75 24.812 1 97.25 18 VAL B O 1
ATOM 3993 N N . TRP B 1 19 ? 4.34 32.875 25.047 1 94.62 19 TRP B N 1
ATOM 3994 C CA . TRP B 1 19 ? 4.781 32.656 26.422 1 94.62 19 TRP B CA 1
ATOM 3995 C C . TRP B 1 19 ? 5.594 31.391 26.547 1 94.62 19 TRP B C 1
ATOM 3997 O O . TRP B 1 19 ? 5.176 30.328 26.047 1 94.62 19 TRP B O 1
ATOM 4007 N N . LEU B 1 20 ? 6.734 31.547 27.141 1 91.75 20 LEU B N 1
ATOM 4008 C CA . LEU B 1 20 ? 7.633 30.438 27.438 1 91.75 20 LEU B CA 1
ATOM 4009 C C . LEU B 1 20 ? 8.227 30.562 28.828 1 91.75 20 LEU B C 1
ATOM 4011 O O . LEU B 1 20 ? 8.75 31.625 29.188 1 91.75 20 LEU B O 1
ATOM 4015 N N . TYR B 1 21 ? 8.047 29.547 29.594 1 89.94 21 TYR B N 1
ATOM 4016 C CA . TYR B 1 21 ? 8.555 29.516 30.969 1 89.94 21 TYR B CA 1
ATOM 4017 C C . TYR B 1 21 ? 8.055 30.719 31.766 1 89.94 21 TYR B C 1
ATOM 4019 O O . TYR B 1 21 ? 8.836 31.375 32.469 1 89.94 21 TYR B O 1
ATOM 4027 N N . GLY B 1 22 ? 6.852 31.062 31.5 1 89.88 22 GLY B N 1
ATOM 4028 C CA . GLY B 1 22 ? 6.191 32.125 32.281 1 89.88 22 GLY B CA 1
ATOM 4029 C C . GLY B 1 22 ? 6.562 33.5 31.828 1 89.88 22 GLY B C 1
ATOM 4030 O O . GLY B 1 22 ? 6.156 34.5 32.438 1 89.88 22 GLY B O 1
ATOM 4031 N N . GLN B 1 23 ? 7.266 33.625 30.734 1 94.12 23 GLN B N 1
ATOM 4032 C CA . GLN B 1 23 ? 7.68 34.938 30.234 1 94.12 23 GLN B CA 1
ATOM 4033 C C . GLN B 1 23 ? 7.262 35.094 28.781 1 94.12 23 GLN B C 1
ATOM 4035 O O . GLN B 1 23 ? 7.25 34.125 28 1 94.12 23 GLN B O 1
ATOM 4040 N N . LYS B 1 24 ? 6.914 36.344 28.5 1 95.19 24 LYS B N 1
ATOM 4041 C CA . LYS B 1 24 ? 6.676 36.656 27.109 1 95.19 24 LYS B CA 1
ATOM 4042 C C . LYS B 1 24 ? 7.98 36.688 26.312 1 95.19 24 LYS B C 1
ATOM 4044 O O . LYS B 1 24 ? 8.984 37.219 26.781 1 95.19 24 LYS B O 1
ATOM 4049 N N . VAL B 1 25 ? 8 36.094 25.188 1 95.62 25 VAL B N 1
ATOM 4050 C CA . VAL B 1 25 ? 9.242 36 24.422 1 95.62 25 VAL B CA 1
ATOM 4051 C C . VAL B 1 25 ? 9.016 36.5 23 1 95.62 25 VAL B C 1
ATOM 4053 O O . VAL B 1 25 ? 7.879 36.531 22.516 1 95.62 25 VAL B O 1
ATOM 4056 N N . ASP B 1 26 ? 10.062 37 22.438 1 96.5 26 ASP B N 1
ATOM 4057 C CA . ASP B 1 26 ? 10.117 37.281 21 1 96.5 26 ASP B CA 1
ATOM 4058 C C . ASP B 1 26 ? 10.617 36.062 20.219 1 96.5 26 ASP B C 1
ATOM 4060 O O . ASP B 1 26 ? 11.781 35.688 20.344 1 96.5 26 ASP B O 1
ATOM 4064 N N . VAL B 1 27 ? 9.781 35.531 19.406 1 96.12 27 VAL B N 1
ATOM 4065 C CA . VAL B 1 27 ? 10.078 34.281 18.75 1 96.12 27 VAL B CA 1
ATOM 4066 C C . VAL B 1 27 ? 11.289 34.438 17.828 1 96.12 27 VAL B C 1
ATOM 4068 O O . VAL B 1 27 ? 12.023 33.469 17.578 1 96.12 27 VAL B O 1
ATOM 4071 N N . THR B 1 28 ? 11.602 35.625 17.312 1 96.56 28 THR B N 1
ATOM 4072 C CA . THR B 1 28 ? 12.672 35.844 16.344 1 96.56 28 THR B CA 1
ATOM 4073 C C . THR B 1 28 ? 14.023 35.906 17.031 1 96.56 28 THR B C 1
ATOM 4075 O O . THR B 1 28 ? 15.07 35.781 16.391 1 96.56 28 THR B O 1
ATOM 4078 N N . THR B 1 29 ? 14 36.094 18.328 1 95.19 29 THR B N 1
ATOM 4079 C CA . THR B 1 29 ? 15.273 36.25 19.031 1 95.19 29 THR B CA 1
ATOM 4080 C C . THR B 1 29 ? 15.445 35.156 20.078 1 95.19 29 THR B C 1
ATOM 4082 O O . THR B 1 29 ? 16.562 34.906 20.531 1 95.19 29 THR B O 1
ATOM 4085 N N . ASP B 1 30 ? 14.367 34.625 20.516 1 93.69 30 ASP B N 1
ATOM 4086 C CA . ASP B 1 30 ? 14.461 33.562 21.531 1 93.69 30 ASP B CA 1
ATOM 4087 C C . ASP B 1 30 ? 15.195 32.344 20.969 1 93.69 30 ASP B C 1
ATOM 4089 O O . ASP B 1 30 ? 14.883 31.859 19.875 1 93.69 30 ASP B O 1
ATOM 4093 N N . LYS B 1 31 ? 16.094 31.797 21.734 1 92.19 31 LYS B N 1
ATOM 4094 C CA . LYS B 1 31 ? 17 30.734 21.281 1 92.19 31 LYS B CA 1
ATOM 4095 C C . LYS B 1 31 ? 16.234 29.453 21.016 1 92.19 31 LYS B C 1
ATOM 4097 O O . LYS B 1 31 ? 16.672 28.625 20.203 1 92.19 31 LYS B O 1
ATOM 4102 N N . HIS B 1 32 ? 15.125 29.234 21.672 1 91.12 32 HIS B N 1
ATOM 4103 C CA . HIS B 1 32 ? 14.375 28 21.562 1 91.12 32 HIS B CA 1
ATOM 4104 C C . HIS B 1 32 ? 13.672 27.891 20.219 1 91.12 32 HIS B C 1
ATOM 4106 O O . HIS B 1 32 ? 13.219 26.812 19.828 1 91.12 32 HIS B O 1
ATOM 4112 N N . PHE B 1 33 ? 13.609 29.016 19.469 1 94.44 33 PHE B N 1
ATOM 4113 C CA . PHE B 1 33 ? 12.977 29.031 18.156 1 94.44 33 PHE B CA 1
ATOM 4114 C C . PHE B 1 33 ? 14.008 29.156 17.047 1 94.44 33 PHE B C 1
ATOM 4116 O O . PHE B 1 33 ? 13.68 29.062 15.867 1 94.44 33 PHE B O 1
ATOM 4123 N N . ALA B 1 34 ? 15.281 29.344 17.438 1 93.62 34 ALA B N 1
ATOM 4124 C CA . ALA B 1 34 ? 16.328 29.703 16.469 1 93.62 34 ALA B CA 1
ATOM 4125 C C . ALA B 1 34 ? 16.484 28.625 15.406 1 93.62 34 ALA B C 1
ATOM 4127 O O . ALA B 1 34 ? 16.547 28.938 14.211 1 93.62 34 ALA B O 1
ATOM 4128 N N . GLY B 1 35 ? 16.625 27.375 15.82 1 93.19 35 GLY B N 1
ATOM 4129 C CA . GLY B 1 35 ? 16.781 26.297 14.875 1 93.19 35 GLY B CA 1
ATOM 4130 C C . GLY B 1 35 ? 15.625 26.156 13.914 1 93.19 35 GLY B C 1
ATOM 4131 O O . GLY B 1 35 ? 15.82 25.984 12.711 1 93.19 35 GLY B O 1
ATOM 4132 N N . THR B 1 36 ? 14.414 26.219 14.43 1 94.56 36 THR B N 1
ATOM 4133 C CA . THR B 1 36 ? 13.203 26.094 13.625 1 94.56 36 THR B CA 1
ATOM 4134 C C . THR B 1 36 ? 13.109 27.219 12.617 1 94.56 36 THR B C 1
ATOM 4136 O O . THR B 1 36 ? 12.852 26.984 11.43 1 94.56 36 THR B O 1
ATOM 4139 N N . LEU B 1 37 ? 13.344 28.453 13.062 1 95.88 37 LEU B N 1
ATOM 4140 C CA . LEU B 1 37 ? 13.219 29.609 12.188 1 95.88 37 LEU B CA 1
ATOM 4141 C C . LEU B 1 37 ? 14.312 29.609 11.133 1 95.88 37 LEU B C 1
ATOM 4143 O O . LEU B 1 37 ? 14.078 30.031 9.992 1 95.88 37 LEU B O 1
ATOM 4147 N N . SER B 1 38 ? 15.484 29.141 11.555 1 94.75 38 SER B N 1
ATOM 4148 C CA . SER B 1 38 ? 16.562 29 10.57 1 94.75 38 SER B CA 1
ATOM 4149 C C . SER B 1 38 ? 16.172 28.016 9.477 1 94.75 38 SER B C 1
ATOM 4151 O O . SER B 1 38 ? 16.406 28.266 8.289 1 94.75 38 SER B O 1
ATOM 4153 N N . THR B 1 39 ? 15.602 26.922 9.875 1 95.44 39 THR B N 1
ATOM 4154 C CA . THR B 1 39 ? 15.172 25.891 8.93 1 95.44 39 THR B CA 1
ATOM 4155 C C . THR B 1 39 ? 14.125 26.453 7.973 1 95.44 39 THR B C 1
ATOM 4157 O O . THR B 1 39 ? 14.242 26.297 6.754 1 95.44 39 THR B O 1
ATOM 4160 N N . ILE B 1 40 ? 13.109 27.125 8.445 1 96.5 40 ILE B N 1
ATOM 4161 C CA . ILE B 1 40 ? 12.039 27.672 7.633 1 96.5 40 ILE B CA 1
ATOM 4162 C C . ILE B 1 40 ? 12.594 28.75 6.699 1 96.5 40 ILE B C 1
ATOM 4164 O O . ILE B 1 40 ? 12.242 28.797 5.52 1 96.5 40 ILE B O 1
ATOM 4168 N N . SER B 1 41 ? 13.461 29.562 7.262 1 95.12 41 SER B N 1
ATOM 4169 C CA . SER B 1 41 ? 14.102 30.594 6.453 1 95.12 41 SER B CA 1
ATOM 4170 C C . SER B 1 41 ? 14.875 29.984 5.289 1 95.12 41 SER B C 1
ATOM 4172 O O . SER B 1 41 ? 14.836 30.5 4.172 1 95.12 41 SER B O 1
ATOM 4174 N N . ASN B 1 42 ? 15.586 28.922 5.598 1 94.44 42 ASN B N 1
ATOM 4175 C CA . ASN B 1 42 ? 16.344 28.234 4.555 1 94.44 42 ASN B CA 1
ATOM 4176 C C . ASN B 1 42 ? 15.414 27.703 3.465 1 94.44 42 ASN B C 1
ATOM 4178 O O . ASN B 1 42 ? 15.781 27.688 2.287 1 94.44 42 ASN B O 1
ATOM 4182 N N . LEU B 1 43 ? 14.25 27.234 3.814 1 95.88 43 LEU B N 1
ATOM 4183 C CA . LEU B 1 43 ? 13.273 26.797 2.82 1 95.88 43 LEU B CA 1
ATOM 4184 C C . LEU B 1 43 ? 12.859 27.953 1.922 1 95.88 43 LEU B C 1
ATOM 4186 O O . LEU B 1 43 ? 12.727 27.781 0.707 1 95.88 43 LEU B O 1
ATOM 4190 N N . PHE B 1 44 ? 12.68 29.109 2.492 1 95.31 44 PHE B N 1
ATOM 4191 C CA . PHE B 1 44 ? 12.273 30.281 1.726 1 95.31 44 PHE B CA 1
ATOM 4192 C C . PHE B 1 44 ? 13.383 30.734 0.782 1 95.31 44 PHE B C 1
ATOM 4194 O O . PHE B 1 44 ? 13.109 31.266 -0.296 1 95.31 44 PHE B O 1
ATOM 4201 N N . THR B 1 45 ? 14.609 30.469 1.147 1 94.31 45 THR B N 1
ATOM 4202 C CA . THR B 1 45 ? 15.734 30.875 0.307 1 94.31 45 THR B CA 1
ATOM 4203 C C . THR B 1 45 ? 15.758 30.062 -0.988 1 94.31 45 THR B C 1
ATOM 4205 O O . THR B 1 45 ? 16.422 30.453 -1.954 1 94.31 45 THR B O 1
ATOM 4208 N N . LEU B 1 46 ? 15.055 28.953 -0.974 1 93.62 46 LEU B N 1
ATOM 4209 C CA . LEU B 1 46 ? 14.984 28.156 -2.191 1 93.62 46 LEU B CA 1
ATOM 4210 C C . LEU B 1 46 ? 14.352 28.938 -3.33 1 93.62 46 LEU B C 1
ATOM 4212 O O . LEU B 1 46 ? 14.594 28.656 -4.504 1 93.62 46 LEU B O 1
ATOM 4216 N N . PHE B 1 47 ? 13.578 29.969 -3.025 1 93.62 47 PHE B N 1
ATOM 4217 C CA . PHE B 1 47 ? 12.938 30.812 -4.031 1 93.62 47 PHE B CA 1
ATOM 4218 C C . PHE B 1 47 ? 13.953 31.719 -4.715 1 93.62 47 PHE B C 1
ATOM 4220 O O . PHE B 1 47 ? 13.672 32.281 -5.77 1 93.62 47 PHE B O 1
ATOM 4227 N N . ASP B 1 48 ? 15.18 31.812 -4.113 1 90.75 48 ASP B N 1
ATOM 4228 C CA . ASP B 1 48 ? 16.203 32.719 -4.629 1 90.75 48 ASP B CA 1
ATOM 4229 C C . ASP B 1 48 ? 16.984 32.062 -5.762 1 90.75 48 ASP B C 1
ATOM 4231 O O . ASP B 1 48 ? 17.641 32.75 -6.555 1 90.75 48 ASP B O 1
ATOM 4235 N N . ASP B 1 49 ? 16.984 30.75 -5.789 1 90 49 ASP B N 1
ATOM 4236 C CA . ASP B 1 49 ? 17.641 29.984 -6.848 1 90 49 ASP B CA 1
ATOM 4237 C C . ASP B 1 49 ? 16.641 29.609 -7.938 1 90 49 ASP B C 1
ATOM 4239 O O . ASP B 1 49 ? 15.664 28.906 -7.672 1 90 49 ASP B O 1
ATOM 4243 N N . PRO B 1 50 ? 16.922 29.984 -9.109 1 89.38 50 PRO B N 1
ATOM 4244 C CA . PRO B 1 50 ? 15.945 29.766 -10.18 1 89.38 50 PRO B CA 1
ATOM 4245 C C . PRO B 1 50 ? 15.602 28.281 -10.367 1 89.38 50 PRO B C 1
ATOM 4247 O O . PRO B 1 50 ? 14.438 27.953 -10.602 1 89.38 50 PRO B O 1
ATOM 4250 N N . ILE B 1 51 ? 16.609 27.469 -10.297 1 89.12 51 ILE B N 1
ATOM 4251 C CA . ILE B 1 51 ? 16.359 26.047 -10.492 1 89.12 51 ILE B CA 1
ATOM 4252 C C . ILE B 1 51 ? 15.523 25.5 -9.344 1 89.12 51 ILE B C 1
ATOM 4254 O O . ILE B 1 51 ? 14.547 24.766 -9.562 1 89.12 51 ILE B O 1
ATOM 4258 N N . ARG B 1 52 ? 15.812 25.828 -8.195 1 90.31 52 ARG B N 1
ATOM 4259 C CA . ARG B 1 52 ? 15.094 25.344 -7.023 1 90.31 52 ARG B CA 1
ATOM 4260 C C . ARG B 1 52 ? 13.719 26 -6.906 1 90.31 52 ARG B C 1
ATOM 4262 O O . ARG B 1 52 ? 12.758 25.359 -6.469 1 90.31 52 ARG B O 1
ATOM 4269 N N . ARG B 1 53 ? 13.727 27.156 -7.375 1 93.19 53 ARG B N 1
ATOM 4270 C CA . ARG B 1 53 ? 12.477 27.906 -7.34 1 93.19 53 ARG B CA 1
ATOM 4271 C C . ARG B 1 53 ? 11.414 27.25 -8.219 1 93.19 53 ARG B C 1
ATOM 4273 O O . ARG B 1 53 ? 10.25 27.172 -7.832 1 93.19 53 ARG B O 1
ATOM 4280 N N . ASP B 1 54 ? 11.828 26.734 -9.367 1 93.31 54 ASP B N 1
ATOM 4281 C CA . ASP B 1 54 ? 10.891 26.109 -10.297 1 93.31 54 ASP B CA 1
ATOM 4282 C C . ASP B 1 54 ? 10.359 24.797 -9.734 1 93.31 54 ASP B C 1
ATOM 4284 O O . ASP B 1 54 ? 9.273 24.359 -10.109 1 93.31 54 ASP B O 1
ATOM 4288 N N . SER B 1 55 ? 11.07 24.25 -8.812 1 94.12 55 SER B N 1
ATOM 4289 C CA . SER B 1 55 ? 10.656 22.969 -8.234 1 94.12 55 SER B CA 1
ATOM 4290 C C . SER B 1 55 ? 9.664 23.188 -7.094 1 94.12 55 SER B C 1
ATOM 4292 O O . SER B 1 55 ? 8.938 22.266 -6.711 1 94.12 55 SER B O 1
ATOM 4294 N N . ILE B 1 56 ? 9.547 24.438 -6.562 1 96.88 56 ILE B N 1
ATOM 4295 C CA . ILE B 1 56 ? 8.719 24.594 -5.375 1 96.88 56 ILE B CA 1
ATOM 4296 C C . ILE B 1 56 ? 7.664 25.672 -5.617 1 96.88 56 ILE B C 1
ATOM 4298 O O . ILE B 1 56 ? 6.754 25.859 -4.805 1 96.88 56 ILE B O 1
ATOM 4302 N N . GLY B 1 57 ? 7.773 26.344 -6.789 1 97 57 GLY B N 1
ATOM 4303 C CA . GLY B 1 57 ? 6.891 27.469 -6.984 1 97 57 GLY B CA 1
ATOM 4304 C C . GLY B 1 57 ? 6.258 27.516 -8.359 1 97 57 GLY B C 1
ATOM 4305 O O . GLY B 1 57 ? 6.598 26.703 -9.227 1 97 57 GLY B O 1
ATOM 4306 N N . TYR B 1 58 ? 5.297 28.375 -8.492 1 97.19 58 TYR B N 1
ATOM 4307 C CA . TYR B 1 58 ? 4.664 28.75 -9.75 1 97.19 58 TYR B CA 1
ATOM 4308 C C . TYR B 1 58 ? 4.379 30.25 -9.805 1 97.19 58 TYR B C 1
ATOM 4310 O O . TYR B 1 58 ? 4.492 30.938 -8.789 1 97.19 58 TYR B O 1
ATOM 4318 N N . VAL B 1 59 ? 4.07 30.734 -10.945 1 96.69 59 VAL B N 1
ATOM 4319 C CA . VAL B 1 59 ? 3.898 32.156 -11.148 1 96.69 59 VAL B CA 1
ATOM 4320 C C . VAL B 1 59 ? 2.482 32.594 -10.758 1 96.69 59 VAL B C 1
ATOM 4322 O O . VAL B 1 59 ? 1.505 32.062 -11.305 1 96.69 59 VAL B O 1
ATOM 4325 N N . SER B 1 60 ? 2.381 33.5 -9.781 1 96.5 60 SER B N 1
ATOM 4326 C CA . SER B 1 60 ? 1.083 34.031 -9.375 1 96.5 60 SER B CA 1
ATOM 4327 C C . SER B 1 60 ? 0.396 34.75 -10.531 1 96.5 60 SER B C 1
ATOM 4329 O O . SER B 1 60 ? 1.016 35.594 -11.211 1 96.5 60 SER B O 1
ATOM 4331 N N . PRO B 1 61 ? -0.837 34.469 -10.688 1 94.62 61 PRO B N 1
ATOM 4332 C CA . PRO B 1 61 ? -1.542 35.156 -11.766 1 94.62 61 PRO B CA 1
ATOM 4333 C C . PRO B 1 61 ? -1.713 36.656 -11.5 1 94.62 61 PRO B C 1
ATOM 4335 O O . PRO B 1 61 ? -1.847 37.438 -12.438 1 94.62 61 PRO B O 1
ATOM 4338 N N . LYS B 1 62 ? -1.68 37.062 -10.32 1 94.69 62 LYS B N 1
ATOM 4339 C CA . LYS B 1 62 ? -1.946 38.438 -9.945 1 94.69 62 LYS B CA 1
ATOM 4340 C C . LYS B 1 62 ? -0.662 39.25 -9.93 1 94.69 62 LYS B C 1
ATOM 4342 O O . LYS B 1 62 ? -0.574 40.281 -10.594 1 94.69 62 LYS B O 1
ATOM 4347 N N . THR B 1 63 ? 0.37 38.781 -9.266 1 95.75 63 THR B N 1
ATOM 4348 C CA . THR B 1 63 ? 1.572 39.562 -9.047 1 95.75 63 THR B CA 1
ATOM 4349 C C . THR B 1 63 ? 2.66 39.188 -10.047 1 95.75 63 THR B C 1
ATOM 4351 O O . THR B 1 63 ? 3.646 39.906 -10.203 1 95.75 63 THR B O 1
ATOM 4354 N N . LYS B 1 64 ? 2.598 38.062 -10.625 1 94.94 64 LYS B N 1
ATOM 4355 C CA . LYS B 1 64 ? 3.549 37.531 -11.594 1 94.94 64 LYS B CA 1
ATOM 4356 C C . LYS B 1 64 ? 4.852 37.125 -10.914 1 94.94 64 LYS B C 1
ATOM 4358 O O . LYS B 1 64 ? 5.836 36.812 -11.586 1 94.94 64 LYS B O 1
ATOM 4363 N N . GLY B 1 65 ? 4.809 37.188 -9.617 1 93.81 65 GLY B N 1
ATOM 4364 C CA . GLY B 1 65 ? 5.918 36.625 -8.852 1 93.81 65 GLY B CA 1
ATOM 4365 C C . GLY B 1 65 ? 5.738 35.156 -8.508 1 93.81 65 GLY B C 1
ATOM 4366 O O . GLY B 1 65 ? 4.633 34.625 -8.602 1 93.81 65 GLY B O 1
ATOM 4367 N N . PHE B 1 66 ? 6.844 34.562 -8.07 1 95.38 66 PHE B N 1
ATOM 4368 C CA . PHE B 1 66 ? 6.773 33.156 -7.715 1 95.38 66 PHE B CA 1
ATOM 4369 C C . PHE B 1 66 ? 6.176 32.969 -6.324 1 95.38 66 PHE B C 1
ATOM 4371 O O . PHE B 1 66 ? 6.492 33.719 -5.406 1 95.38 66 PHE B O 1
ATOM 4378 N N . VAL B 1 67 ? 5.285 32.062 -6.238 1 97.25 67 VAL B N 1
ATOM 4379 C CA . VAL B 1 67 ? 4.668 31.688 -4.969 1 97.25 67 VAL B CA 1
ATOM 4380 C C . VAL B 1 67 ? 4.707 30.172 -4.789 1 97.25 67 VAL B C 1
ATOM 4382 O O . VAL B 1 67 ? 4.98 29.438 -5.742 1 97.25 67 VAL B O 1
ATOM 4385 N N . HIS B 1 68 ? 4.523 29.703 -3.645 1 97.88 68 HIS B N 1
ATOM 4386 C CA . HIS B 1 68 ? 4.645 28.281 -3.357 1 97.88 68 HIS B CA 1
ATOM 4387 C C . HIS B 1 68 ? 3.531 27.484 -4.031 1 97.88 68 HIS B C 1
ATOM 4389 O O . HIS B 1 68 ? 2.375 27.922 -4.039 1 97.88 68 HIS B O 1
ATOM 4395 N N . THR B 1 69 ? 3.811 26.328 -4.477 1 98.38 69 THR B N 1
ATOM 4396 C CA . THR B 1 69 ? 2.91 25.516 -5.281 1 98.38 69 THR B CA 1
ATOM 4397 C C . THR B 1 69 ? 1.779 24.953 -4.426 1 98.38 69 THR B C 1
ATOM 4399 O O . THR B 1 69 ? 0.77 24.484 -4.953 1 98.38 69 THR B O 1
ATOM 4402 N N . ALA B 1 70 ? 1.846 25.016 -3.092 1 98.5 70 ALA B N 1
ATOM 4403 C CA . ALA B 1 70 ? 0.747 24.625 -2.219 1 98.5 70 ALA B CA 1
ATOM 4404 C C . ALA B 1 70 ? -0.51 25.438 -2.504 1 98.5 70 ALA B C 1
ATOM 4406 O O . ALA B 1 70 ? -1.626 24.984 -2.23 1 98.5 70 ALA B O 1
ATOM 4407 N N . PHE B 1 71 ? -0.304 26.625 -3.102 1 98.62 71 PHE B N 1
ATOM 4408 C CA . PHE B 1 71 ? -1.423 27.5 -3.43 1 98.62 71 PHE B CA 1
ATOM 4409 C C . PHE B 1 71 ? -1.945 27.219 -4.832 1 98.62 71 PHE B C 1
ATOM 4411 O O . PHE B 1 71 ? -2.977 27.75 -5.238 1 98.62 71 PHE B O 1
ATOM 4418 N N . LEU B 1 72 ? -1.293 26.375 -5.562 1 98.5 72 LEU B N 1
ATOM 4419 C CA . LEU B 1 72 ? -1.701 26.062 -6.926 1 98.5 72 LEU B CA 1
ATOM 4420 C C . LEU B 1 72 ? -2.984 25.234 -6.93 1 98.5 72 LEU B C 1
ATOM 4422 O O . LEU B 1 72 ? -3.074 24.219 -6.234 1 98.5 72 LEU B O 1
ATOM 4426 N N . VAL B 1 73 ? -3.977 25.719 -7.582 1 98.38 73 VAL B N 1
ATOM 4427 C CA . VAL B 1 73 ? -5.156 24.922 -7.898 1 98.38 73 VAL B CA 1
ATOM 4428 C C . VAL B 1 73 ? -4.875 24.047 -9.117 1 98.38 73 VAL B C 1
ATOM 4430 O O . VAL B 1 73 ? -4.879 24.531 -10.25 1 98.38 73 VAL B O 1
ATOM 4433 N N . PRO B 1 74 ? -4.672 22.766 -8.859 1 98.44 74 PRO B N 1
ATOM 4434 C CA . PRO B 1 74 ? -4.266 21.922 -9.992 1 98.44 74 PRO B CA 1
ATOM 4435 C C . PRO B 1 74 ? -5.41 21.656 -10.961 1 98.44 74 PRO B C 1
ATOM 4437 O O . PRO B 1 74 ? -6.504 21.266 -10.547 1 98.44 74 PRO B O 1
ATOM 4440 N N . ASN B 1 75 ? -5.156 21.797 -12.211 1 97.62 75 ASN B N 1
ATOM 4441 C CA . ASN B 1 75 ? -6.184 21.547 -13.219 1 97.62 75 ASN B CA 1
ATOM 4442 C C . ASN B 1 75 ? -5.836 20.344 -14.086 1 97.62 75 ASN B C 1
ATOM 4444 O O . ASN B 1 75 ? -6.512 20.062 -15.078 1 97.62 75 ASN B O 1
ATOM 4448 N N . SER B 1 76 ? -4.766 19.703 -13.758 1 97.75 76 SER B N 1
ATOM 4449 C CA . SER B 1 76 ? -4.32 18.531 -14.508 1 97.75 76 SER B CA 1
ATOM 4450 C C . SER B 1 76 ? -3.463 17.625 -13.633 1 97.75 76 SER B C 1
ATOM 4452 O O . SER B 1 76 ? -3.027 18.016 -12.555 1 97.75 76 SER B O 1
ATOM 4454 N N . TYR B 1 77 ? -3.25 16.406 -14.195 1 97.56 77 TYR B N 1
ATOM 4455 C CA . TYR B 1 77 ? -2.346 15.461 -13.562 1 97.56 77 TYR B CA 1
ATOM 4456 C C . TYR B 1 77 ? -0.961 16.062 -13.375 1 97.56 77 TYR B C 1
ATOM 4458 O O . TYR B 1 77 ? -0.366 15.938 -12.297 1 97.56 77 TYR B O 1
ATOM 4466 N N . ASN B 1 78 ? -0.467 16.719 -14.344 1 97.62 78 ASN B N 1
ATOM 4467 C CA . ASN B 1 78 ? 0.873 17.281 -14.289 1 97.62 78 ASN B CA 1
ATOM 4468 C C . ASN B 1 78 ? 0.974 18.375 -13.219 1 97.62 78 ASN B C 1
ATOM 4470 O O . ASN B 1 78 ? 2.004 18.5 -12.555 1 97.62 78 ASN B O 1
ATOM 4474 N N . GLU B 1 79 ? -0.014 19.172 -13.047 1 97.94 79 GLU B N 1
ATOM 4475 C CA . GLU B 1 79 ? 0.018 20.219 -12.023 1 97.94 79 GLU B CA 1
ATOM 4476 C C . GLU B 1 79 ? -0.049 19.625 -10.625 1 97.94 79 GLU B C 1
ATOM 4478 O O . GLU B 1 79 ? 0.51 20.188 -9.68 1 97.94 79 GLU B O 1
ATOM 4483 N N . LEU B 1 80 ? -0.797 18.531 -10.5 1 98.25 80 LEU B N 1
ATOM 4484 C CA . LEU B 1 80 ? -0.763 17.828 -9.227 1 98.25 80 LEU B CA 1
ATOM 4485 C C . LEU B 1 80 ? 0.645 17.328 -8.922 1 98.25 80 LEU B C 1
ATOM 4487 O O . LEU B 1 80 ? 1.082 17.359 -7.766 1 98.25 80 LEU B O 1
ATOM 4491 N N . LEU B 1 81 ? 1.362 16.922 -9.992 1 98.12 81 LEU B N 1
ATOM 4492 C CA . LEU B 1 81 ? 2.734 16.453 -9.812 1 98.12 81 LEU B CA 1
ATOM 4493 C C . LEU B 1 81 ? 3.652 17.609 -9.438 1 98.12 81 LEU B C 1
ATOM 4495 O O . LEU B 1 81 ? 4.625 17.438 -8.703 1 98.12 81 LEU B O 1
ATOM 4499 N N . MET B 1 82 ? 3.348 18.766 -9.945 1 98.06 82 MET B N 1
ATOM 4500 C CA . MET B 1 82 ? 4.094 19.953 -9.516 1 98.06 82 MET B CA 1
ATOM 4501 C C . MET B 1 82 ? 3.971 20.156 -8.008 1 98.06 82 MET B C 1
ATOM 4503 O O . MET B 1 82 ? 4.953 20.469 -7.344 1 98.06 82 MET B O 1
ATOM 4507 N N . ARG B 1 83 ? 2.779 19.984 -7.496 1 98.38 83 ARG B N 1
ATOM 4508 C CA . ARG B 1 83 ? 2.574 20.078 -6.055 1 98.38 83 ARG B CA 1
ATOM 4509 C C . ARG B 1 83 ? 3.391 19.031 -5.312 1 98.38 83 ARG B C 1
ATOM 4511 O O . ARG B 1 83 ? 4.066 19.344 -4.328 1 98.38 83 ARG B O 1
ATOM 4518 N N . ARG B 1 84 ? 3.332 17.828 -5.824 1 98.25 84 ARG B N 1
ATOM 4519 C CA . ARG B 1 84 ? 4.117 16.75 -5.207 1 98.25 84 ARG B CA 1
ATOM 4520 C C . ARG B 1 84 ? 5.59 17.141 -5.133 1 98.25 84 ARG B C 1
ATOM 4522 O O . ARG B 1 84 ? 6.238 16.938 -4.102 1 98.25 84 ARG B O 1
ATOM 4529 N N . THR B 1 85 ? 6.086 17.578 -6.215 1 98.12 85 THR B N 1
ATOM 4530 C CA . THR B 1 85 ? 7.5 17.938 -6.293 1 98.12 85 THR B CA 1
ATOM 4531 C C . THR B 1 85 ? 7.848 19 -5.258 1 98.12 85 THR B C 1
ATOM 4533 O O . THR B 1 85 ? 8.891 18.922 -4.605 1 98.12 85 THR B O 1
ATOM 4536 N N . ALA B 1 86 ? 7.039 19.938 -5.137 1 98.25 86 ALA B N 1
ATOM 4537 C CA . ALA B 1 86 ? 7.262 21 -4.148 1 98.25 86 ALA B CA 1
ATOM 4538 C C . ALA B 1 86 ? 7.262 20.422 -2.734 1 98.25 86 ALA B C 1
ATOM 4540 O O . ALA B 1 86 ? 8.125 20.766 -1.922 1 98.25 86 ALA B O 1
ATOM 4541 N N . PHE B 1 87 ? 6.277 19.562 -2.453 1 98.38 87 PHE B N 1
ATOM 4542 C CA . PHE B 1 87 ? 6.176 18.953 -1.134 1 98.38 87 PHE B CA 1
ATOM 4543 C C . PHE B 1 87 ? 7.375 18.062 -0.857 1 98.38 87 PHE B C 1
ATOM 4545 O O . PHE B 1 87 ? 7.902 18.047 0.258 1 98.38 87 PHE B O 1
ATOM 4552 N N . GLU B 1 88 ? 7.793 17.312 -1.869 1 97.81 88 GLU B N 1
ATOM 4553 C CA . GLU B 1 88 ? 8.977 16.469 -1.727 1 97.81 88 GLU B CA 1
ATOM 4554 C C . GLU B 1 88 ? 10.219 17.297 -1.423 1 97.81 88 GLU B C 1
ATOM 4556 O O . GLU B 1 88 ? 11.016 16.938 -0.557 1 97.81 88 GLU B O 1
ATOM 4561 N N . THR B 1 89 ? 10.352 18.359 -2.119 1 97.31 89 THR B N 1
ATOM 4562 C CA . THR B 1 89 ? 11.523 19.219 -1.948 1 97.31 89 THR B CA 1
ATOM 4563 C C . THR B 1 89 ? 11.617 19.719 -0.514 1 97.31 89 THR B C 1
ATOM 4565 O O . THR B 1 89 ? 12.672 19.625 0.12 1 97.31 89 THR B O 1
ATOM 4568 N N . TRP B 1 90 ? 10.539 20.25 -0.003 1 97.31 90 TRP B N 1
ATOM 4569 C CA . TRP B 1 90 ? 10.547 20.75 1.368 1 97.31 90 TRP B CA 1
ATOM 4570 C C . TRP B 1 90 ? 10.688 19.594 2.365 1 97.31 90 TRP B C 1
ATOM 4572 O O . TRP B 1 90 ? 11.352 19.75 3.396 1 97.31 90 TRP B O 1
ATOM 4582 N N . SER B 1 91 ? 10.078 18.453 2.076 1 97.31 91 SER B N 1
ATOM 4583 C CA . SER B 1 91 ? 10.164 17.312 2.977 1 97.31 91 SER B CA 1
ATOM 4584 C C . SER B 1 91 ? 11.578 16.766 3.037 1 97.31 91 SER B C 1
ATOM 4586 O O . SER B 1 91 ? 12.078 16.438 4.117 1 97.31 91 SER B O 1
ATOM 4588 N N . TYR B 1 92 ? 12.227 16.656 1.91 1 96.69 92 TYR B N 1
ATOM 4589 C CA . TYR B 1 92 ? 13.594 16.156 1.901 1 96.69 92 TYR B CA 1
ATOM 4590 C C . TYR B 1 92 ? 14.539 17.125 2.59 1 96.69 92 TYR B C 1
ATOM 4592 O O . TYR B 1 92 ? 15.508 16.703 3.232 1 96.69 92 TYR B O 1
ATOM 4600 N N . ALA B 1 93 ? 14.242 18.406 2.494 1 95.5 93 ALA B N 1
ATOM 4601 C CA . ALA B 1 93 ? 15.07 19.406 3.15 1 95.5 93 ALA B CA 1
ATOM 4602 C C . ALA B 1 93 ? 15 19.266 4.668 1 95.5 93 ALA B C 1
ATOM 4604 O O . ALA B 1 93 ? 15.906 19.703 5.379 1 95.5 93 ALA B O 1
ATOM 4605 N N . THR B 1 94 ? 13.922 18.688 5.168 1 96.62 94 THR B N 1
ATOM 4606 C CA . THR B 1 94 ? 13.75 18.531 6.605 1 96.62 94 THR B CA 1
ATOM 4607 C C . THR B 1 94 ? 13.648 17.047 6.98 1 96.62 94 THR B C 1
ATOM 4609 O O . THR B 1 94 ? 13.172 16.703 8.062 1 96.62 94 THR B O 1
ATOM 4612 N N . ASP B 1 95 ? 13.898 16.172 6.055 1 96.19 95 ASP B N 1
ATOM 4613 C CA . ASP B 1 95 ? 13.938 14.719 6.223 1 96.19 95 ASP B CA 1
ATOM 4614 C C . ASP B 1 95 ? 12.578 14.188 6.676 1 96.19 95 ASP B C 1
ATOM 4616 O O . ASP B 1 95 ? 12.5 13.203 7.406 1 96.19 95 ASP B O 1
ATOM 4620 N N . GLY B 1 96 ? 11.555 14.922 6.359 1 95.94 96 GLY B N 1
ATOM 4621 C CA . GLY B 1 96 ? 10.195 14.516 6.688 1 95.94 96 GLY B CA 1
ATOM 4622 C C . GLY B 1 96 ? 9.859 14.711 8.156 1 95.94 96 GLY B C 1
ATOM 4623 O O . GLY B 1 96 ? 8.75 14.383 8.586 1 95.94 96 GLY B O 1
ATOM 4624 N N . VAL B 1 97 ? 10.734 15.266 8.953 1 95.19 97 VAL B N 1
ATOM 4625 C CA . VAL B 1 97 ? 10.539 15.391 10.391 1 95.19 97 VAL B CA 1
ATOM 4626 C C . VAL B 1 97 ? 9.562 16.531 10.68 1 95.19 97 VAL B C 1
ATOM 4628 O O . VAL B 1 97 ? 8.68 16.391 11.539 1 95.19 97 VAL B O 1
ATOM 4631 N N . MET B 1 98 ? 9.672 17.609 9.945 1 94.94 98 MET B N 1
ATOM 4632 C CA . MET B 1 98 ? 8.758 18.734 10.172 1 94.94 98 MET B CA 1
ATOM 4633 C C . MET B 1 98 ? 7.445 18.516 9.43 1 94.94 98 MET B C 1
ATOM 4635 O O . MET B 1 98 ? 7.434 18.453 8.195 1 94.94 98 MET B O 1
ATOM 4639 N N . SER B 1 99 ? 6.406 18.516 10.086 1 90.75 99 SER B N 1
ATOM 4640 C CA . SER B 1 99 ? 5.113 18.125 9.531 1 90.75 99 SER B CA 1
ATOM 4641 C C . SER B 1 99 ? 4.281 19.344 9.156 1 90.75 99 SER B C 1
ATOM 4643 O O . SER B 1 99 ? 3.369 19.25 8.336 1 90.75 99 SER B O 1
ATOM 4645 N N . ARG B 1 100 ? 4.59 20.453 9.758 1 92.06 100 ARG B N 1
ATOM 4646 C CA . ARG B 1 100 ? 3.738 21.625 9.586 1 92.06 100 ARG B CA 1
ATOM 4647 C C . ARG B 1 100 ? 4.535 22.797 9.039 1 92.06 100 ARG B C 1
ATOM 4649 O O . ARG B 1 100 ? 4.566 23.875 9.656 1 92.06 100 ARG B O 1
ATOM 4656 N N . LEU B 1 101 ? 5.004 22.625 7.828 1 93.5 101 LEU B N 1
ATOM 4657 C CA . LEU B 1 101 ? 5.77 23.656 7.145 1 93.5 101 LEU B CA 1
ATOM 4658 C C . LEU B 1 101 ? 4.844 24.625 6.41 1 93.5 101 LEU B C 1
ATOM 4660 O O . LEU B 1 101 ? 5.254 25.266 5.441 1 93.5 101 LEU B O 1
ATOM 4664 N N . SER B 1 102 ? 3.596 24.641 6.797 1 95.94 102 SER B N 1
ATOM 4665 C CA . SER B 1 102 ? 2.545 25.516 6.281 1 95.94 102 SER B CA 1
ATOM 4666 C C . SER B 1 102 ? 2.02 25.016 4.941 1 95.94 102 SER B C 1
ATOM 4668 O O . SER B 1 102 ? 0.959 25.453 4.484 1 95.94 102 SER B O 1
ATOM 4670 N N . ASP B 1 103 ? 2.785 24.188 4.242 1 97.31 103 ASP B N 1
ATOM 4671 C CA . ASP B 1 103 ? 2.289 23.688 2.963 1 97.31 103 ASP B CA 1
ATOM 4672 C C . ASP B 1 103 ? 1.021 22.859 3.148 1 97.31 103 ASP B C 1
ATOM 4674 O O . ASP B 1 103 ? 0.147 22.844 2.279 1 97.31 103 ASP B O 1
ATOM 4678 N N . TYR B 1 104 ? 0.897 22.297 4.281 1 97.06 104 TYR B N 1
ATOM 4679 C CA . TYR B 1 104 ? -0.353 21.609 4.609 1 97.06 104 TYR B CA 1
ATOM 4680 C C . TYR B 1 104 ? -1.486 22.625 4.777 1 97.06 104 TYR B C 1
ATOM 4682 O O . TYR B 1 104 ? -2.537 22.484 4.141 1 97.06 104 TYR B O 1
ATOM 4690 N N . ALA B 1 105 ? -1.314 23.594 5.621 1 98 105 ALA B N 1
ATOM 4691 C CA . ALA B 1 105 ? -2.334 24.594 5.883 1 98 105 ALA B CA 1
ATOM 4692 C C . ALA B 1 105 ? -2.666 25.375 4.613 1 98 105 ALA B C 1
ATOM 4694 O O . ALA B 1 105 ? -3.83 25.703 4.355 1 98 105 ALA B O 1
ATOM 4695 N N . ARG B 1 106 ? -1.606 25.719 3.848 1 98.56 106 ARG B N 1
ATOM 4696 C CA . ARG B 1 106 ? -1.81 26.391 2.564 1 98.56 106 ARG B CA 1
ATOM 4697 C C . ARG B 1 106 ? -2.676 25.547 1.64 1 98.56 106 ARG B C 1
ATOM 4699 O O . ARG B 1 106 ? -3.531 26.078 0.925 1 98.56 106 ARG B O 1
ATOM 4706 N N . SER B 1 107 ? -2.465 24.25 1.741 1 98.56 107 SER B N 1
ATOM 4707 C CA . SER B 1 107 ? -3.234 23.344 0.9 1 98.56 107 SER B CA 1
ATOM 4708 C C . SER B 1 107 ? -4.688 23.266 1.357 1 98.56 107 SER B C 1
ATOM 4710 O O . SER B 1 107 ? -5.598 23.156 0.533 1 98.56 107 SER B O 1
ATOM 4712 N N . ARG B 1 108 ? -4.887 23.281 2.67 1 98.06 108 ARG B N 1
ATOM 4713 C CA . ARG B 1 108 ? -6.254 23.344 3.176 1 98.06 108 ARG B CA 1
ATOM 4714 C C . ARG B 1 108 ? -6.973 24.594 2.662 1 98.06 108 ARG B C 1
ATOM 4716 O O . ARG B 1 108 ? -8.086 24.5 2.135 1 98.06 108 ARG B O 1
ATOM 4723 N N . LEU B 1 109 ? -6.309 25.688 2.787 1 98.69 109 LEU B N 1
ATOM 4724 C CA . LEU B 1 109 ? -6.859 26.953 2.34 1 98.69 109 LEU B CA 1
ATOM 4725 C C . LEU B 1 109 ? -7.18 26.922 0.85 1 98.69 109 LEU B C 1
ATOM 4727 O O . LEU B 1 109 ? -8.25 27.359 0.429 1 98.69 109 LEU B O 1
ATOM 4731 N N . THR B 1 110 ? -6.238 26.406 0.08 1 98.69 110 THR B N 1
ATOM 4732 C CA . THR B 1 110 ? -6.426 26.297 -1.363 1 98.69 110 THR B CA 1
ATOM 4733 C C . THR B 1 110 ? -7.664 25.469 -1.689 1 98.69 110 THR B C 1
ATOM 4735 O O . THR B 1 110 ? -8.438 25.812 -2.58 1 98.69 110 THR B O 1
ATOM 4738 N N . GLY B 1 111 ? -7.836 24.406 -0.958 1 98.44 111 GLY B N 1
ATOM 4739 C CA . GLY B 1 111 ? -9.016 23.578 -1.172 1 98.44 111 GLY B CA 1
ATOM 4740 C C . GLY B 1 111 ? -10.312 24.281 -0.868 1 98.44 111 GLY B C 1
ATOM 4741 O O . GLY B 1 111 ? -11.289 24.156 -1.614 1 98.44 111 GLY B O 1
ATOM 4742 N N . TRP B 1 112 ? -10.375 25.016 0.236 1 98.44 112 TRP B N 1
ATOM 4743 C CA . TRP B 1 112 ? -11.578 25.781 0.57 1 98.44 112 TRP B CA 1
ATOM 4744 C C . TRP B 1 112 ? -11.836 26.875 -0.452 1 98.44 112 TRP B C 1
ATOM 4746 O O . TRP B 1 112 ? -12.984 27.203 -0.749 1 98.44 112 TRP B O 1
ATOM 4756 N N . TYR B 1 113 ? -10.781 27.469 -0.962 1 98.44 113 TYR B N 1
ATOM 4757 C CA . TYR B 1 113 ? -10.906 28.438 -2.047 1 98.44 113 TYR B CA 1
ATOM 4758 C C . TYR B 1 113 ? -11.539 27.797 -3.277 1 98.44 113 TYR B C 1
ATOM 4760 O O . TYR B 1 113 ? -12.406 28.391 -3.916 1 98.44 113 TYR B O 1
ATOM 4768 N N . VAL B 1 114 ? -11.125 26.625 -3.617 1 98.12 114 VAL B N 1
ATOM 4769 C CA . VAL B 1 114 ? -11.672 25.875 -4.746 1 98.12 114 VAL B CA 1
ATOM 4770 C C . VAL B 1 114 ? -13.172 25.688 -4.559 1 98.12 114 VAL B C 1
ATOM 4772 O O . VAL B 1 114 ? -13.945 25.828 -5.504 1 98.12 114 VAL B O 1
ATOM 4775 N N . SER B 1 115 ? -13.57 25.422 -3.314 1 97.69 115 SER B N 1
ATOM 4776 C CA . SER B 1 115 ? -14.961 25.094 -3.012 1 97.69 115 SER B CA 1
ATOM 4777 C C . SER B 1 115 ? -15.766 26.344 -2.658 1 97.69 115 SER B C 1
ATOM 4779 O O . SER B 1 115 ? -16.891 26.25 -2.166 1 97.69 115 SER B O 1
ATOM 4781 N N . ARG B 1 116 ? -15.297 27.469 -2.904 1 97.69 116 ARG B N 1
ATOM 4782 C CA . ARG B 1 116 ? -15.797 28.719 -2.34 1 97.69 116 ARG B CA 1
ATOM 4783 C C . ARG B 1 116 ? -17.266 28.938 -2.717 1 97.69 116 ARG B C 1
ATOM 4785 O O . ARG B 1 116 ? -18.047 29.453 -1.912 1 97.69 116 ARG B O 1
ATOM 4792 N N . TYR B 1 117 ? -17.703 28.594 -3.857 1 97.25 117 TYR B N 1
ATOM 4793 C CA . TYR B 1 117 ? -19.062 28.891 -4.297 1 97.25 117 TYR B CA 1
ATOM 4794 C C . TYR B 1 117 ? -20.062 27.922 -3.65 1 97.25 117 TYR B C 1
ATOM 4796 O O . TYR B 1 117 ? -21.234 28.25 -3.531 1 97.25 117 TYR B O 1
ATOM 4804 N N . PHE B 1 118 ? -19.594 26.781 -3.258 1 96.5 118 PHE B N 1
ATOM 4805 C CA . PHE B 1 118 ? -20.453 25.875 -2.502 1 96.5 118 PHE B CA 1
ATOM 4806 C C . PHE B 1 118 ? -20.875 26.5 -1.184 1 96.5 118 PHE B C 1
ATOM 4808 O O . PHE B 1 118 ? -22.016 26.328 -0.74 1 96.5 118 PHE B O 1
ATOM 4815 N N . TYR B 1 119 ? -20.062 27.25 -0.571 1 97.56 119 TYR B N 1
ATOM 4816 C CA . TYR B 1 119 ? -20.297 27.766 0.772 1 97.56 119 TYR B CA 1
ATOM 4817 C C . TYR B 1 119 ? -21.109 29.062 0.726 1 97.56 119 TYR B C 1
ATOM 4819 O O . TYR B 1 119 ? -21.484 29.594 1.768 1 97.56 119 TYR B O 1
ATOM 4827 N N . LYS B 1 120 ? -21.422 29.5 -0.442 1 97.25 120 LYS B N 1
ATOM 4828 C CA . LYS B 1 120 ? -22.234 30.688 -0.611 1 97.25 120 LYS B CA 1
ATOM 4829 C C . LYS B 1 120 ? -23.594 30.531 0.061 1 97.25 120 LYS B C 1
ATOM 4831 O O . LYS B 1 120 ? -24.156 31.5 0.579 1 97.25 120 LYS B O 1
ATOM 4836 N N . LYS B 1 121 ? -24.109 29.328 0.076 1 97 121 LYS B N 1
ATOM 4837 C CA . LYS B 1 121 ? -25.422 29.062 0.64 1 97 121 LYS B CA 1
ATOM 4838 C C . LYS B 1 121 ? -25.422 29.281 2.152 1 97 121 LYS B C 1
ATOM 4840 O O . LYS B 1 121 ? -26.484 29.5 2.752 1 97 121 LYS B O 1
ATOM 4845 N N . PHE B 1 122 ? -24.266 29.25 2.75 1 96.5 122 PHE B N 1
ATOM 4846 C CA . PHE B 1 122 ? -24.172 29.438 4.195 1 96.5 122 PHE B CA 1
ATOM 4847 C C . PHE B 1 122 ? -23.812 30.875 4.531 1 96.5 122 PHE B C 1
ATOM 4849 O O . PHE B 1 122 ? -24.203 31.391 5.582 1 96.5 122 PHE B O 1
ATOM 4856 N N . ASP B 1 123 ? -22.969 31.516 3.707 1 96.31 123 ASP B N 1
ATOM 4857 C CA . ASP B 1 123 ? -22.578 32.906 3.791 1 96.31 123 ASP B CA 1
ATOM 4858 C C . ASP B 1 123 ? -22.328 33.5 2.4 1 96.31 123 ASP B C 1
ATOM 4860 O O . ASP B 1 123 ? -21.359 33.156 1.736 1 96.31 123 ASP B O 1
ATOM 4864 N N . ALA B 1 124 ? -23.172 34.406 2.008 1 97 124 ALA B N 1
ATOM 4865 C CA . ALA B 1 124 ? -23.156 35 0.666 1 97 124 ALA B CA 1
ATOM 4866 C C . ALA B 1 124 ? -21.812 35.656 0.379 1 97 124 ALA B C 1
ATOM 4868 O O . ALA B 1 124 ? -21.391 35.75 -0.779 1 97 124 ALA B O 1
ATOM 4869 N N . GLN B 1 125 ? -21.125 36.062 1.401 1 97.44 125 GLN B N 1
ATOM 4870 C CA . GLN B 1 125 ? -19.859 36.75 1.214 1 97.44 125 GLN B CA 1
ATOM 4871 C C . GLN B 1 125 ? -18.672 35.812 1.292 1 97.44 125 GLN B C 1
ATOM 4873 O O . GLN B 1 125 ? -17.531 36.219 1.078 1 97.44 125 GLN B O 1
ATOM 4878 N N . PHE B 1 126 ? -18.906 34.531 1.542 1 98 126 PHE B N 1
ATOM 4879 C CA . PHE B 1 126 ? -17.844 33.562 1.725 1 98 126 PHE B CA 1
ATOM 4880 C C . PHE B 1 126 ? -16.906 33.562 0.523 1 98 126 PHE B C 1
ATOM 4882 O O . PHE B 1 126 ? -15.68 33.656 0.681 1 98 126 PHE B O 1
ATOM 4889 N N . PRO B 1 127 ? -17.391 33.531 -0.736 1 98.38 127 PRO B N 1
ATOM 4890 C CA . PRO B 1 127 ? -16.484 33.469 -1.887 1 98.38 127 PRO B CA 1
ATOM 4891 C C . PRO B 1 127 ? -15.547 34.688 -1.96 1 98.38 127 PRO B C 1
ATOM 4893 O O . PRO B 1 127 ? -14.352 34.531 -2.201 1 98.38 127 PRO B O 1
ATOM 4896 N N . ASP B 1 128 ? -16.094 35.812 -1.702 1 98.38 128 ASP B N 1
ATOM 4897 C CA . ASP B 1 128 ? -15.289 37.031 -1.777 1 98.38 128 ASP B CA 1
ATOM 4898 C C . ASP B 1 128 ? -14.266 37.062 -0.646 1 98.38 128 ASP B C 1
ATOM 4900 O O . ASP B 1 128 ? -13.102 37.438 -0.867 1 98.38 128 ASP B O 1
ATOM 4904 N N . LYS B 1 129 ? -14.727 36.75 0.521 1 98.25 129 LYS B N 1
ATOM 4905 C CA . LYS B 1 129 ? -13.852 36.781 1.685 1 98.25 129 LYS B CA 1
ATOM 4906 C C . LYS B 1 129 ? -12.672 35.812 1.512 1 98.25 129 LYS B C 1
ATOM 4908 O O . LYS B 1 129 ? -11.516 36.219 1.689 1 98.25 129 LYS B O 1
ATOM 4913 N N . ILE B 1 130 ? -12.938 34.625 1.135 1 98.62 130 ILE B N 1
ATOM 4914 C CA . ILE B 1 130 ? -11.883 33.594 1.071 1 98.62 130 ILE B CA 1
ATOM 4915 C C . ILE B 1 130 ? -10.977 33.875 -0.128 1 98.62 130 ILE B C 1
ATOM 4917 O O . ILE B 1 130 ? -9.773 33.625 -0.075 1 98.62 130 ILE B O 1
ATOM 4921 N N . THR B 1 131 ? -11.547 34.375 -1.216 1 98.5 131 THR B N 1
ATOM 4922 C CA . THR B 1 131 ? -10.734 34.75 -2.371 1 98.5 131 THR B CA 1
ATOM 4923 C C . THR B 1 131 ? -9.719 35.812 -2.002 1 98.5 131 THR B C 1
ATOM 4925 O O . THR B 1 131 ? -8.531 35.688 -2.314 1 98.5 131 THR B O 1
ATOM 4928 N N . SER B 1 132 ? -10.227 36.812 -1.374 1 98.5 132 SER B N 1
ATOM 4929 C CA . SER B 1 132 ? -9.359 37.906 -0.957 1 98.5 132 SER B CA 1
ATOM 4930 C C . SER B 1 132 ? -8.242 37.406 -0.046 1 98.5 132 SER B C 1
ATOM 4932 O O . SER B 1 132 ? -7.074 37.781 -0.236 1 98.5 132 SER B O 1
ATOM 4934 N N . TYR B 1 133 ? -8.555 36.625 0.869 1 98.62 133 TYR B N 1
ATOM 4935 C CA . TYR B 1 133 ? -7.555 36.156 1.809 1 98.62 133 TYR B CA 1
ATOM 4936 C C . TYR B 1 133 ? -6.586 35.188 1.122 1 98.62 133 TYR B C 1
ATOM 4938 O O . TYR B 1 133 ? -5.379 35.25 1.363 1 98.62 133 TYR B O 1
ATOM 4946 N N . TYR B 1 134 ? -7.141 34.281 0.347 1 98.69 134 TYR B N 1
ATOM 4947 C CA . TYR B 1 134 ? -6.324 33.312 -0.396 1 98.69 134 TYR B CA 1
ATOM 4948 C C . TYR B 1 134 ? -5.266 34.031 -1.222 1 98.69 134 TYR B C 1
ATOM 4950 O O . TYR B 1 134 ? -4.082 33.688 -1.167 1 98.69 134 TYR B O 1
ATOM 4958 N N . GLU B 1 135 ? -5.641 35.031 -1.947 1 98.62 135 GLU B N 1
ATOM 4959 C CA . GLU B 1 135 ? -4.711 35.781 -2.787 1 98.62 135 GLU B CA 1
ATOM 4960 C C . GLU B 1 135 ? -3.684 36.531 -1.943 1 98.62 135 GLU B C 1
ATOM 4962 O O . GLU B 1 135 ? -2.504 36.562 -2.297 1 98.62 135 GLU B O 1
ATOM 4967 N N . LYS B 1 136 ? -4.148 37.031 -0.864 1 98.12 136 LYS B N 1
ATOM 4968 C CA . LYS B 1 136 ? -3.238 37.75 0.041 1 98.12 136 LYS B CA 1
ATOM 4969 C C . LYS B 1 136 ? -2.201 36.781 0.62 1 98.12 136 LYS B C 1
ATOM 4971 O O . LYS B 1 136 ? -1.007 37.094 0.632 1 98.12 136 LYS B O 1
ATOM 4976 N N . ALA B 1 137 ? -2.674 35.688 1.124 1 98.38 137 ALA B N 1
ATOM 4977 C CA . ALA B 1 137 ? -1.782 34.688 1.715 1 98.38 137 ALA B CA 1
ATOM 4978 C C . ALA B 1 137 ? -0.786 34.156 0.685 1 98.38 137 ALA B C 1
ATOM 4980 O O . ALA B 1 137 ? 0.402 34 0.983 1 98.38 137 ALA B O 1
ATOM 4981 N N . ARG B 1 138 ? -1.289 33.875 -0.48 1 98.25 138 ARG B N 1
ATOM 4982 C CA . ARG B 1 138 ? -0.464 33.375 -1.575 1 98.25 138 ARG B CA 1
ATOM 4983 C C . ARG B 1 138 ? 0.62 34.375 -1.949 1 98.25 138 ARG B C 1
ATOM 4985 O O . ARG B 1 138 ? 1.809 34.031 -1.934 1 98.25 138 ARG B O 1
ATOM 4992 N N . ASP B 1 139 ? 0.262 35.594 -2.16 1 97.62 139 ASP B N 1
ATOM 4993 C CA . ASP B 1 139 ? 1.141 36.594 -2.777 1 97.62 139 ASP B CA 1
ATOM 4994 C C . ASP B 1 139 ? 2.094 37.188 -1.749 1 97.62 139 ASP B C 1
ATOM 4996 O O . ASP B 1 139 ? 3.123 37.781 -2.111 1 97.62 139 ASP B O 1
ATOM 5000 N N . ASN B 1 140 ? 1.764 37 -0.507 1 96.25 140 ASN B N 1
ATOM 5001 C CA . ASN B 1 140 ? 2.648 37.5 0.539 1 96.25 140 ASN B CA 1
ATOM 5002 C C . ASN B 1 140 ? 3.367 36.375 1.259 1 96.25 140 ASN B C 1
ATOM 5004 O O . ASN B 1 140 ? 4.012 36.594 2.285 1 96.25 140 ASN B O 1
ATOM 5008 N N . HIS B 1 141 ? 3.221 35.156 0.812 1 96.38 141 HIS B N 1
ATOM 5009 C CA . HIS B 1 141 ? 3.912 33.969 1.348 1 96.38 141 HIS B CA 1
ATOM 5010 C C . HIS B 1 141 ? 3.629 33.812 2.836 1 96.38 141 HIS B C 1
ATOM 5012 O O . HIS B 1 141 ? 4.539 33.531 3.617 1 96.38 141 HIS B O 1
ATOM 5018 N N . LEU B 1 142 ? 2.398 34 3.195 1 97.56 142 LEU B N 1
ATOM 5019 C CA . LEU B 1 142 ? 2.068 33.906 4.613 1 97.56 142 LEU B CA 1
ATOM 5020 C C . LEU B 1 142 ? 2.264 32.469 5.121 1 97.56 142 LEU B C 1
ATOM 5022 O O . LEU B 1 142 ? 1.965 31.516 4.41 1 97.56 142 LEU B O 1
ATOM 5026 N N . PHE B 1 143 ? 2.885 32.344 6.305 1 98 143 PHE B N 1
ATOM 5027 C CA . PHE B 1 143 ? 2.971 31.078 7.023 1 98 143 PHE B CA 1
ATOM 5028 C C . PHE B 1 143 ? 1.717 30.844 7.855 1 98 143 PHE B C 1
ATOM 5030 O O . PHE B 1 143 ? 1.414 31.609 8.766 1 98 143 PHE B O 1
ATOM 5037 N N . LEU B 1 144 ? 0.986 29.766 7.535 1 98.19 144 LEU B N 1
ATOM 5038 C CA . LEU B 1 144 ? -0.324 29.516 8.125 1 98.19 144 LEU B CA 1
ATOM 5039 C C . LEU B 1 144 ? -0.302 28.25 8.969 1 98.19 144 LEU B C 1
ATOM 5041 O O . LEU B 1 144 ? 0.476 27.328 8.695 1 98.19 144 LEU B O 1
ATOM 5045 N N . SER B 1 145 ? -1.096 28.219 9.961 1 97.12 145 SER B N 1
ATOM 5046 C CA . SER B 1 145 ? -1.356 27.016 10.75 1 97.12 145 SER B CA 1
ATOM 5047 C C . SER B 1 145 ? -2.854 26.781 10.922 1 97.12 145 SER B C 1
ATOM 5049 O O . SER B 1 145 ? -3.635 27.734 10.969 1 97.12 145 SER B O 1
ATOM 5051 N N . VAL B 1 146 ? -3.225 25.547 11 1 95.88 146 VAL B N 1
ATOM 5052 C CA . VAL B 1 146 ? -4.605 25.156 11.25 1 95.88 146 VAL B CA 1
ATOM 5053 C C . VAL B 1 146 ? -4.766 24.719 12.711 1 95.88 146 VAL B C 1
ATOM 5055 O O . VAL B 1 146 ? -3.969 23.938 13.219 1 95.88 146 VAL B O 1
ATOM 5058 N N . VAL B 1 147 ? -5.727 25.281 13.344 1 94.25 147 VAL B N 1
ATOM 5059 C CA . VAL B 1 147 ? -5.98 24.953 14.742 1 94.25 147 VAL B CA 1
ATOM 5060 C C . VAL B 1 147 ? -7.414 24.469 14.914 1 94.25 147 VAL B C 1
ATOM 5062 O O . VAL B 1 147 ? -8.367 25.219 14.703 1 94.25 147 VAL B O 1
ATOM 5065 N N . GLN B 1 148 ? -7.555 23.219 15.391 1 90.25 148 GLN B N 1
ATOM 5066 C CA . GLN B 1 148 ? -8.891 22.625 15.391 1 90.25 148 GLN B CA 1
ATOM 5067 C C . GLN B 1 148 ? -9.25 22.094 16.766 1 90.25 148 GLN B C 1
ATOM 5069 O O . GLN B 1 148 ? -10.406 22.188 17.188 1 90.25 148 GLN B O 1
ATOM 5074 N N . ARG B 1 149 ? -8.344 21.641 17.469 1 81.88 149 ARG B N 1
ATOM 5075 C CA . ARG B 1 149 ? -8.594 20.844 18.656 1 81.88 149 ARG B CA 1
ATOM 5076 C C . ARG B 1 149 ? -8.953 21.719 19.844 1 81.88 149 ARG B C 1
ATOM 5078 O O . ARG B 1 149 ? -8.375 22.797 20.031 1 81.88 149 ARG B O 1
ATOM 5085 N N . ASP B 1 150 ? -9.867 21.188 20.547 1 81.38 150 ASP B N 1
ATOM 5086 C CA . ASP B 1 150 ? -10.25 21.812 21.812 1 81.38 150 ASP B CA 1
ATOM 5087 C C . ASP B 1 150 ? -9.445 21.25 22.984 1 81.38 150 ASP B C 1
ATOM 5089 O O . ASP B 1 150 ? -8.938 20.125 22.906 1 81.38 150 ASP B O 1
ATOM 5093 N N . PRO B 1 151 ? -9.32 22.062 23.969 1 75.62 151 PRO B N 1
ATOM 5094 C CA . PRO B 1 151 ? -8.656 21.516 25.156 1 75.62 151 PRO B CA 1
ATOM 5095 C C . PRO B 1 151 ? -9.359 20.281 25.703 1 75.62 151 PRO B C 1
ATOM 5097 O O . PRO B 1 151 ? -10.578 20.141 25.547 1 75.62 151 PRO B O 1
ATOM 5100 N N . GLN B 1 152 ? -8.586 19.359 26.172 1 70.69 152 GLN B N 1
ATOM 5101 C CA . GLN B 1 152 ? -9.164 18.156 26.75 1 70.69 152 GLN B CA 1
ATOM 5102 C C . GLN B 1 152 ? -10.016 18.5 27.969 1 70.69 152 GLN B C 1
ATOM 5104 O O . GLN B 1 152 ? -9.516 19.062 28.953 1 70.69 152 GLN B O 1
ATOM 5109 N N . ILE B 1 153 ? -11.203 18.625 27.672 1 62.59 153 ILE B N 1
ATOM 5110 C CA . ILE B 1 153 ? -12.117 18.922 28.781 1 62.59 153 ILE B CA 1
ATOM 5111 C C . ILE B 1 153 ? -12.828 17.641 29.203 1 62.59 153 ILE B C 1
ATOM 5113 O O . ILE B 1 153 ? -12.734 16.609 28.531 1 62.59 153 ILE B O 1
ATOM 5117 N N . ASN B 1 154 ? -13.359 17.656 30.344 1 55.25 154 ASN B N 1
ATOM 5118 C CA . ASN B 1 154 ? -14.148 16.531 30.828 1 55.25 154 ASN B CA 1
ATOM 5119 C C . ASN B 1 154 ? -15.242 16.141 29.828 1 55.25 154 ASN B C 1
ATOM 5121 O O . ASN B 1 154 ? -16.125 16.953 29.516 1 55.25 154 ASN B O 1
ATOM 5125 N N . ARG B 1 155 ? -15.156 15.055 29.219 1 56.19 155 ARG B N 1
ATOM 5126 C CA . ARG B 1 155 ? -16.016 14.609 28.125 1 56.19 155 ARG B CA 1
ATOM 5127 C C . ARG B 1 155 ? -17.219 13.836 28.656 1 56.19 155 ARG B C 1
ATOM 5129 O O . ARG B 1 155 ? -17.969 13.242 27.875 1 56.19 155 ARG B O 1
ATOM 5136 N N . SER B 1 156 ? -17.312 13.789 29.859 1 55.78 156 SER B N 1
ATOM 5137 C CA . SER B 1 156 ? -18.484 13.094 30.375 1 55.78 156 SER B CA 1
ATOM 5138 C C . SER B 1 156 ? -19.766 13.883 30.094 1 55.78 156 SER B C 1
ATOM 5140 O O . SER B 1 156 ? -19.719 15.094 29.891 1 55.78 156 SER B O 1
ATOM 5142 N N . THR B 1 157 ? -20.891 13.25 29.625 1 52.06 157 THR B N 1
ATOM 5143 C CA . THR B 1 157 ? -22.203 13.766 29.234 1 52.06 157 THR B CA 1
ATOM 5144 C C . THR B 1 157 ? -22.562 14.992 30.062 1 52.06 157 THR B C 1
ATOM 5146 O O . THR B 1 157 ? -23.094 15.969 29.531 1 52.06 157 THR B O 1
ATOM 5149 N N . GLU B 1 158 ? -22.406 14.922 31.266 1 47.78 158 GLU B N 1
ATOM 5150 C CA . GLU B 1 158 ? -22.797 16 32.156 1 47.78 158 GLU B CA 1
ATOM 5151 C C . GLU B 1 158 ? -22 17.266 31.891 1 47.78 158 GLU B C 1
ATOM 5153 O O . GLU B 1 158 ? -22.531 18.375 31.969 1 47.78 158 GLU B O 1
ATOM 5158 N N . SER B 1 159 ? -20.938 17.125 31.484 1 48.94 159 SER B N 1
ATOM 5159 C CA . SER B 1 159 ? -20.016 18.25 31.312 1 48.94 159 SER B CA 1
ATOM 5160 C C . SER B 1 159 ? -20.281 18.984 30 1 48.94 159 SER B C 1
ATOM 5162 O O . SER B 1 159 ? -20.188 20.203 29.953 1 48.94 159 SER B O 1
ATOM 5164 N N . ILE B 1 160 ? -20.781 18.344 29.016 1 54.34 160 ILE B N 1
ATOM 5165 C CA . ILE B 1 160 ? -21.062 18.953 27.719 1 54.34 160 ILE B CA 1
ATOM 5166 C C . ILE B 1 160 ? -22.266 19.875 27.812 1 54.34 160 ILE B C 1
ATOM 5168 O O . ILE B 1 160 ? -22.328 20.922 27.156 1 54.34 160 ILE B O 1
ATOM 5172 N N . LEU B 1 161 ? -23.234 19.594 28.719 1 51.97 161 LEU B N 1
ATOM 5173 C CA . LEU B 1 161 ? -24.453 20.375 28.938 1 51.97 161 LEU B CA 1
ATOM 5174 C C . LEU B 1 161 ? -24.109 21.75 29.5 1 51.97 161 LEU B C 1
ATOM 5176 O O . LEU B 1 161 ? -24.875 22.703 29.312 1 51.97 161 LEU B O 1
ATOM 5180 N N . ASN B 1 162 ? -23.047 21.859 30.203 1 53.06 162 ASN B N 1
ATOM 5181 C CA . ASN B 1 162 ? -22.672 23.172 30.75 1 53.06 162 ASN B CA 1
ATOM 5182 C C . ASN B 1 162 ? -21.484 23.75 30 1 53.06 162 ASN B C 1
ATOM 5184 O O . ASN B 1 162 ? -20.5 24.172 30.609 1 53.06 162 ASN B O 1
ATOM 5188 N N . ALA B 1 163 ? -21.562 23.734 28.719 1 57.03 163 ALA B N 1
ATOM 5189 C CA . ALA B 1 163 ? -20.516 24.062 27.734 1 57.03 163 ALA B CA 1
ATOM 5190 C C . ALA B 1 163 ? -19.938 25.453 27.984 1 57.03 163 ALA B C 1
ATOM 5192 O O . ALA B 1 163 ? -18.781 25.703 27.688 1 57.03 163 ALA B O 1
ATOM 5193 N N . LYS B 1 164 ? -20.641 26.391 28.578 1 60.03 164 LYS B N 1
ATOM 5194 C CA . LYS B 1 164 ? -20.219 27.781 28.812 1 60.03 164 LYS B CA 1
ATOM 5195 C C . LYS B 1 164 ? -19.031 27.828 29.766 1 60.03 164 LYS B C 1
ATOM 5197 O O . LYS B 1 164 ? -18.25 28.781 29.734 1 60.03 164 LYS B O 1
ATOM 5202 N N . ASN B 1 165 ? -18.938 26.859 30.531 1 61.94 165 ASN B N 1
ATOM 5203 C CA . ASN B 1 165 ? -17.875 26.844 31.531 1 61.94 165 ASN B CA 1
ATOM 5204 C C . ASN B 1 165 ? -16.719 25.953 31.109 1 61.94 165 ASN B C 1
ATOM 5206 O O . ASN B 1 165 ? -15.789 25.719 31.906 1 61.94 165 ASN B O 1
ATOM 5210 N N . LEU B 1 166 ? -16.75 25.531 29.875 1 67.81 166 LEU B N 1
ATOM 5211 C CA . LEU B 1 166 ? -15.75 24.516 29.516 1 67.81 166 LEU B CA 1
ATOM 5212 C C . LEU B 1 166 ? -14.523 25.172 28.875 1 67.81 166 LEU B C 1
ATOM 5214 O O . LEU B 1 166 ? -13.555 24.484 28.531 1 67.81 166 LEU B O 1
ATOM 5218 N N . GLY B 1 167 ? -14.477 26.531 28.797 1 80.25 167 GLY B N 1
ATOM 5219 C CA . GLY B 1 167 ? -13.312 27.219 28.281 1 80.25 167 GLY B CA 1
ATOM 5220 C C . GLY B 1 167 ? -13.141 27.078 26.781 1 80.25 167 GLY B C 1
ATOM 5221 O O . GLY B 1 167 ? -12.062 27.328 26.25 1 80.25 167 GLY B O 1
ATOM 5222 N N . LEU B 1 168 ? -14.172 26.625 26.141 1 85.94 168 LEU B N 1
ATOM 5223 C CA . LEU B 1 168 ? -14.141 26.469 24.703 1 85.94 168 LEU B CA 1
ATOM 5224 C C . LEU B 1 168 ? -14.203 27.828 24 1 85.94 168 LEU B C 1
ATOM 5226 O O . LEU B 1 168 ? -14.742 28.781 24.562 1 85.94 168 LEU B O 1
ATOM 5230 N N . LEU B 1 169 ? -13.625 27.859 22.875 1 90.12 169 LEU B N 1
ATOM 5231 C CA . LEU B 1 169 ? -13.594 29.109 22.125 1 90.12 169 LEU B CA 1
ATOM 5232 C C . LEU B 1 169 ? -14.992 29.5 21.656 1 90.12 169 LEU B C 1
ATOM 5234 O O . LEU B 1 169 ? -15.641 28.734 20.938 1 90.12 169 LEU B O 1
ATOM 5238 N N . ARG B 1 170 ? -15.445 30.656 22.062 1 91.62 170 ARG B N 1
ATOM 5239 C CA . ARG B 1 170 ? -16.781 31.109 21.703 1 91.62 170 ARG B CA 1
ATOM 5240 C C . ARG B 1 170 ? -16.797 32.594 21.375 1 91.62 170 ARG B C 1
ATOM 5242 O O . ARG B 1 170 ? -15.906 33.344 21.797 1 91.62 170 ARG B O 1
ATOM 5249 N N . VAL B 1 171 ? -17.812 33 20.703 1 93.19 171 VAL B N 1
ATOM 5250 C CA . VAL B 1 171 ? -18.078 34.438 20.453 1 93.19 171 VAL B CA 1
ATOM 5251 C C . VAL B 1 171 ? -18.781 35.031 21.672 1 93.19 171 VAL B C 1
ATOM 5253 O O . VAL B 1 171 ? -19.812 34.531 22.109 1 93.19 171 VAL B O 1
ATOM 5256 N N . THR B 1 172 ? -18.281 36.125 22.156 1 92.31 172 THR B N 1
ATOM 5257 C CA . THR B 1 172 ? -18.859 36.719 23.359 1 92.31 172 THR B CA 1
ATOM 5258 C C . THR B 1 172 ? -19.469 38.094 23.078 1 92.31 172 THR B C 1
ATOM 5260 O O . THR B 1 172 ? -20.266 38.594 23.859 1 92.31 172 THR B O 1
ATOM 5263 N N . LYS B 1 173 ? -19.031 38.656 21.984 1 95.25 173 LYS B N 1
ATOM 5264 C CA . LYS B 1 173 ? -19.562 39.969 21.625 1 95.25 173 LYS B CA 1
ATOM 5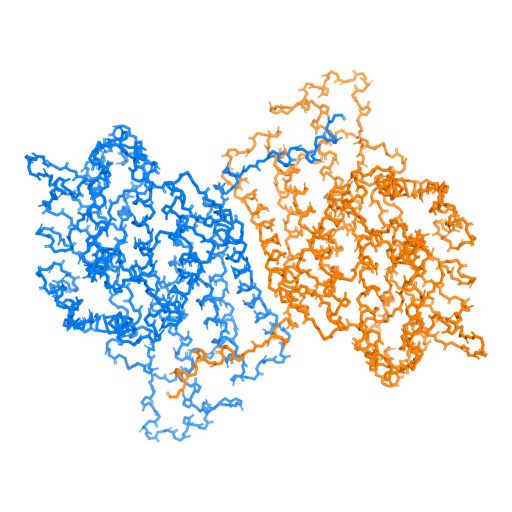265 C C . LYS B 1 173 ? -19.562 40.125 20.109 1 95.25 173 LYS B C 1
ATOM 5267 O O . LYS B 1 173 ? -18.609 39.719 19.422 1 95.25 173 LYS B O 1
ATOM 5272 N N . GLU B 1 174 ? -20.641 40.75 19.578 1 96 174 GLU B N 1
ATOM 5273 C CA . GLU B 1 174 ? -20.75 41.094 18.172 1 96 174 GLU B CA 1
ATOM 5274 C C . GLU B 1 174 ? -20.812 42.625 18 1 96 174 GLU B C 1
ATOM 5276 O O . GLU B 1 174 ? -21.484 43.312 18.781 1 96 174 GLU B O 1
ATOM 5281 N N . THR B 1 175 ? -20.047 43.062 17.062 1 97 175 THR B N 1
ATOM 5282 C CA . THR B 1 175 ? -20.109 44.5 16.719 1 97 175 THR B CA 1
ATOM 5283 C C . THR B 1 175 ? -20.328 44.688 15.227 1 97 175 THR B C 1
ATOM 5285 O O . THR B 1 175 ? -20.391 43.688 14.477 1 97 175 THR B O 1
ATOM 5288 N N . SER B 1 176 ? -20.422 45.938 14.82 1 97.12 176 SER B N 1
ATOM 5289 C CA . SER B 1 176 ? -20.594 46.219 13.398 1 97.12 176 SER B CA 1
ATOM 5290 C C . SER B 1 176 ? -19.344 45.875 12.609 1 97.12 176 SER B C 1
ATOM 5292 O O . SER B 1 176 ? -19.422 45.531 11.43 1 97.12 176 SER B O 1
ATOM 5294 N N . ASP B 1 177 ? -18.234 45.812 13.297 1 97.44 177 ASP B N 1
ATOM 5295 C CA . ASP B 1 177 ? -16.953 45.656 12.609 1 97.44 177 ASP B CA 1
ATOM 5296 C C . ASP B 1 177 ? -16.469 44.219 12.656 1 97.44 177 ASP B C 1
ATOM 5298 O O . ASP B 1 177 ? -15.602 43.812 11.891 1 97.44 177 ASP B O 1
ATOM 5302 N N . GLY B 1 178 ? -17 43.531 13.648 1 97.81 178 GLY B N 1
ATOM 5303 C CA . GLY B 1 178 ? -16.547 42.156 13.812 1 97.81 178 GLY B CA 1
ATOM 5304 C C . GLY B 1 178 ? -17.031 41.531 15.102 1 97.81 178 GLY B C 1
ATOM 5305 O O . GLY B 1 178 ? -18.109 41.844 15.609 1 97.81 178 GLY B O 1
ATOM 5306 N N . ILE B 1 179 ? -16.297 40.5 15.492 1 97.56 179 ILE B N 1
ATOM 5307 C CA . ILE B 1 179 ? -16.703 39.75 16.672 1 97.56 179 ILE B CA 1
ATOM 5308 C C . ILE B 1 179 ? -15.547 39.719 17.672 1 97.56 179 ILE B C 1
ATOM 5310 O O . ILE B 1 179 ? -14.398 40 17.312 1 97.56 179 ILE B O 1
ATOM 5314 N N . TYR B 1 180 ? -15.875 39.375 18.938 1 96.81 180 TYR B N 1
ATOM 5315 C CA . TYR B 1 180 ? -14.875 39.156 19.969 1 96.81 180 TYR B CA 1
ATOM 5316 C C . TYR B 1 180 ? -14.93 37.688 20.453 1 96.81 180 TYR B C 1
ATOM 5318 O O . TYR B 1 180 ? -16.016 37.125 20.594 1 96.81 180 TYR B O 1
ATOM 5326 N N . LEU B 1 181 ? -13.781 37.156 20.656 1 95.75 181 LEU B N 1
ATOM 5327 C CA . LEU B 1 181 ? -13.656 35.75 21.031 1 95.75 181 LEU B CA 1
ATOM 5328 C C . LEU B 1 181 ? -13.094 35.625 22.438 1 95.75 181 LEU B C 1
ATOM 5330 O O . LEU B 1 181 ? -12.195 36.375 22.828 1 95.75 181 LEU B O 1
ATOM 5334 N N . ASN B 1 182 ? -13.617 34.688 23.188 1 93.94 182 ASN B N 1
ATOM 5335 C CA . ASN B 1 182 ? -13.07 34.219 24.453 1 93.94 182 ASN B CA 1
ATOM 5336 C C . ASN B 1 182 ? -13 32.688 24.5 1 93.94 182 ASN B C 1
ATOM 5338 O O . ASN B 1 182 ? -13.875 32.031 23.969 1 93.94 182 ASN B O 1
ATOM 5342 N N . GLY B 1 183 ? -11.891 32.25 25.172 1 92 183 GLY B N 1
ATOM 5343 C CA . GLY B 1 183 ? -11.742 30.797 25.312 1 92 183 GLY B CA 1
ATOM 5344 C C . GLY B 1 183 ? -10.375 30.297 24.891 1 92 183 GLY B C 1
ATOM 5345 O O . GLY B 1 183 ? -9.391 31.031 24.953 1 92 183 GLY B O 1
ATOM 5346 N N . ALA B 1 184 ? -10.344 28.938 24.562 1 89.94 184 ALA B N 1
ATOM 5347 C CA . ALA B 1 184 ? -9.023 28.391 24.281 1 89.94 184 ALA B CA 1
ATOM 5348 C C . ALA B 1 184 ? -9.109 27.297 23.203 1 89.94 184 ALA B C 1
ATOM 5350 O O . ALA B 1 184 ? -10.18 26.719 22.984 1 89.94 184 ALA B O 1
ATOM 5351 N N . LYS B 1 185 ? -8.102 27.156 22.484 1 91.31 185 LYS B N 1
ATOM 5352 C CA . LYS B 1 185 ? -7.84 26.047 21.578 1 91.31 185 LYS B CA 1
ATOM 5353 C C . LYS B 1 185 ? -6.496 25.375 21.891 1 91.31 185 LYS B C 1
ATOM 5355 O O . LYS B 1 185 ? -5.586 26.031 22.406 1 91.31 185 LYS B O 1
ATOM 5360 N N . MET B 1 186 ? -6.602 24.062 21.688 1 84.12 186 MET B N 1
ATOM 5361 C CA . MET B 1 186 ? -5.375 23.344 22.016 1 84.12 186 MET B CA 1
ATOM 5362 C C . MET B 1 186 ? -4.742 22.734 20.766 1 84.12 186 MET B C 1
ATOM 5364 O O . MET B 1 186 ? -5.445 22.359 19.828 1 84.12 186 MET B O 1
ATOM 5368 N N . VAL B 1 187 ? -3.432 22.75 20.969 1 80 187 VAL B N 1
ATOM 5369 C CA . VAL B 1 187 ? -2.297 22.234 20.219 1 80 187 VAL B CA 1
ATOM 5370 C C . VAL B 1 187 ? -2.135 23.031 18.922 1 80 187 VAL B C 1
ATOM 5372 O O . VAL B 1 187 ? -2.461 22.531 17.844 1 80 187 VAL B O 1
ATOM 5375 N N . GLY B 1 188 ? -1.892 24.125 19.031 1 91.94 188 GLY B N 1
ATOM 5376 C CA . GLY B 1 188 ? -1.525 24.938 17.891 1 91.94 188 GLY B CA 1
ATOM 5377 C C . GLY B 1 188 ? -0.075 24.781 17.469 1 91.94 188 GLY B C 1
ATOM 5378 O O . GLY B 1 188 ? 0.773 25.594 17.812 1 91.94 188 GLY B O 1
ATOM 5379 N N . THR B 1 189 ? 0.099 23.641 16.656 1 93.38 189 THR B N 1
ATOM 5380 C CA . THR B 1 189 ? 1.451 23.422 16.156 1 93.38 189 THR B CA 1
ATOM 5381 C C . THR B 1 189 ? 1.861 24.547 15.195 1 93.38 189 THR B C 1
ATOM 5383 O O . THR B 1 189 ? 1.091 24.922 14.312 1 93.38 189 THR B O 1
ATOM 5386 N N . ALA B 1 190 ? 3.023 25.141 15.445 1 96.31 190 ALA B N 1
ATOM 5387 C CA . ALA B 1 190 ? 3.648 26.172 14.609 1 96.31 190 ALA B CA 1
ATOM 5388 C C . ALA B 1 190 ? 2.955 27.516 14.781 1 96.31 190 ALA B C 1
ATOM 5390 O O . ALA B 1 190 ? 3.371 28.516 14.195 1 96.31 190 ALA B O 1
ATOM 5391 N N . SER B 1 191 ? 2 27.625 15.672 1 95.81 191 SER B N 1
ATOM 5392 C CA . SER B 1 191 ? 1.227 28.844 15.844 1 95.81 191 SER B CA 1
ATOM 5393 C C . SER B 1 191 ? 2.113 30.016 16.281 1 95.81 191 SER B C 1
ATOM 5395 O O . SER B 1 191 ? 1.979 31.125 15.789 1 95.81 191 SER B O 1
ATOM 5397 N N . PRO B 1 192 ? 3.086 29.766 17.141 1 96 192 PRO B N 1
ATOM 5398 C CA . PRO B 1 192 ? 3.893 30.891 17.641 1 96 192 PRO B CA 1
ATOM 5399 C C . PRO B 1 192 ? 4.672 31.594 16.531 1 96 192 PRO B C 1
ATOM 5401 O O . PRO B 1 192 ? 5.035 32.75 16.688 1 96 192 PRO B O 1
ATOM 5404 N N . TYR B 1 193 ? 4.957 30.891 15.477 1 97.44 193 TYR B N 1
ATOM 5405 C CA . TYR B 1 193 ? 5.719 31.516 14.406 1 97.44 193 TYR B CA 1
ATOM 5406 C C . TYR B 1 193 ? 4.938 31.5 13.102 1 97.44 193 TYR B C 1
ATOM 5408 O O . TYR B 1 193 ? 5.516 31.359 12.023 1 97.44 193 TYR B O 1
ATOM 5416 N N . SER B 1 194 ? 3.646 31.516 13.172 1 98.12 194 SER B N 1
ATOM 5417 C CA . SER B 1 194 ? 2.758 31.656 12.023 1 98.12 194 SER B CA 1
ATOM 5418 C C . SER B 1 194 ? 2.236 33.094 11.914 1 98.12 194 SER B C 1
ATOM 5420 O O . SER B 1 194 ? 2.178 33.812 12.906 1 98.12 194 SER B O 1
ATOM 5422 N N . ASN B 1 195 ? 1.875 33.469 10.664 1 98.31 195 ASN B N 1
ATOM 5423 C CA . ASN B 1 195 ? 1.271 34.781 10.453 1 98.31 195 ASN B CA 1
ATOM 5424 C C . ASN B 1 195 ? -0.208 34.781 10.828 1 98.31 195 ASN B C 1
ATOM 5426 O O . ASN B 1 195 ? -0.689 35.719 11.477 1 98.31 195 ASN B O 1
ATOM 5430 N N . ASP B 1 196 ? -0.905 33.812 10.398 1 98.56 196 ASP B N 1
ATOM 5431 C CA . ASP B 1 196 ? -2.334 33.688 10.664 1 98.56 196 ASP B CA 1
ATOM 5432 C C . ASP B 1 196 ? -2.695 32.25 11.07 1 98.56 196 ASP B C 1
ATOM 5434 O O . ASP B 1 196 ? -1.948 31.312 10.789 1 98.56 196 ASP B O 1
ATOM 5438 N N . LEU B 1 197 ? -3.789 32.125 11.758 1 98.25 197 LEU B N 1
ATOM 5439 C CA . LEU B 1 197 ? -4.328 30.859 12.234 1 98.25 197 LEU B CA 1
ATOM 5440 C C . LEU B 1 197 ? -5.715 30.594 11.656 1 98.25 197 LEU B C 1
ATOM 5442 O O . LEU B 1 197 ? -6.609 31.438 11.781 1 98.25 197 LEU B O 1
ATOM 5446 N N . LEU B 1 198 ? -5.844 29.5 10.969 1 98.19 198 LEU B N 1
ATOM 5447 C CA . LEU B 1 198 ? -7.148 29.047 10.516 1 98.19 198 LEU B CA 1
ATOM 5448 C C . LEU B 1 198 ? -7.828 28.188 11.586 1 98.19 198 LEU B C 1
ATOM 5450 O O . LEU B 1 198 ? -7.391 27.078 11.859 1 98.19 198 LEU B O 1
ATOM 5454 N N . ILE B 1 199 ? -8.938 28.672 12.117 1 97.06 199 ILE B N 1
ATOM 5455 C CA . ILE B 1 199 ? -9.492 28.062 13.32 1 97.06 199 ILE B CA 1
ATOM 5456 C C . ILE B 1 199 ? -10.914 27.562 13.047 1 97.06 199 ILE B C 1
ATOM 5458 O O . ILE B 1 199 ? -11.758 28.328 12.57 1 97.06 199 ILE B O 1
ATOM 5462 N N . TYR B 1 200 ? -11.188 26.375 13.297 1 94.94 200 TYR B N 1
ATOM 5463 C CA . TYR B 1 200 ? -12.523 25.797 13.289 1 94.94 200 TYR B CA 1
ATOM 5464 C C . TYR B 1 200 ? -12.578 24.531 14.156 1 94.94 200 TYR B C 1
ATOM 5466 O O . TYR B 1 200 ? -11.555 23.875 14.359 1 94.94 200 TYR B O 1
ATOM 5474 N N . PRO B 1 201 ? -13.703 24.188 14.695 1 90.06 201 PRO B N 1
ATOM 5475 C CA . PRO B 1 201 ? -13.789 23.031 15.594 1 90.06 201 PRO B CA 1
ATOM 5476 C C . PRO B 1 201 ? -13.789 21.703 14.844 1 90.06 201 PRO B C 1
ATOM 5478 O O . PRO B 1 201 ? -14.375 21.609 13.766 1 90.06 201 PRO B O 1
ATOM 5481 N N . LEU B 1 202 ? -13.234 20.688 15.484 1 84.06 202 LEU B N 1
ATOM 5482 C CA . LEU B 1 202 ? -13.156 19.344 14.898 1 84.06 202 LEU B CA 1
ATOM 5483 C C . LEU B 1 202 ? -14.43 18.562 15.164 1 84.06 202 LEU B C 1
ATOM 5485 O O . LEU B 1 202 ? -14.867 17.781 14.32 1 84.06 202 LEU B O 1
ATOM 5489 N N . ALA B 1 203 ? -15.078 18.781 16.266 1 79.19 203 ALA B N 1
ATOM 5490 C CA . ALA B 1 203 ? -16.234 18.016 16.688 1 79.19 203 ALA B CA 1
ATOM 5491 C C . ALA B 1 203 ? -17.484 18.375 15.875 1 79.19 203 ALA B C 1
ATOM 5493 O O . ALA B 1 203 ? -17.625 19.516 15.453 1 79.19 203 ALA B O 1
ATOM 5494 N N . LYS B 1 204 ? -18.359 17.375 15.727 1 82.19 204 LYS B N 1
ATOM 5495 C CA . LYS B 1 204 ? -19.672 17.672 15.148 1 82.19 204 LYS B CA 1
ATOM 5496 C C . LYS B 1 204 ? -20.547 18.422 16.141 1 82.19 204 LYS B C 1
ATOM 5498 O O . LYS B 1 204 ? -20.797 17.922 17.25 1 82.19 204 LYS B O 1
ATOM 5503 N N . LEU B 1 205 ? -20.953 19.531 15.734 1 87.06 205 LEU B N 1
ATOM 5504 C CA . LEU B 1 205 ? -21.734 20.406 16.594 1 87.06 205 LEU B CA 1
ATOM 5505 C C . LEU B 1 205 ? -23.203 20.375 16.219 1 87.06 205 LEU B C 1
ATOM 5507 O O . LEU B 1 205 ? -23.547 20.047 15.07 1 87.06 205 LEU B O 1
ATOM 5511 N N . THR B 1 206 ? -24 20.609 17.188 1 89 206 THR B N 1
ATOM 5512 C CA . THR B 1 206 ? -25.438 20.688 16.969 1 89 206 THR B CA 1
ATOM 5513 C C . THR B 1 206 ? -25.906 22.141 17.016 1 89 206 THR B C 1
ATOM 5515 O O . THR B 1 206 ? -25.125 23.047 17.281 1 89 206 THR B O 1
ATOM 5518 N N . ASP B 1 207 ? -27.203 22.266 16.844 1 88.12 207 ASP B N 1
ATOM 5519 C CA . ASP B 1 207 ? -27.781 23.609 16.812 1 88.12 207 ASP B CA 1
ATOM 5520 C C . ASP B 1 207 ? -27.734 24.266 18.203 1 88.12 207 ASP B C 1
ATOM 5522 O O . ASP B 1 207 ? -27.734 25.484 18.312 1 88.12 207 ASP B O 1
ATOM 5526 N N . THR B 1 208 ? -27.672 23.453 19.188 1 85.75 208 THR B N 1
ATOM 5527 C CA . THR B 1 208 ? -27.594 23.984 20.547 1 85.75 208 THR B CA 1
ATOM 5528 C C . THR B 1 208 ? -26.188 24.5 20.844 1 85.75 208 THR B C 1
ATOM 5530 O O . THR B 1 208 ? -25.969 25.188 21.844 1 85.75 208 THR B O 1
ATOM 5533 N N . GLN B 1 209 ? -25.203 24.281 19.922 1 86.12 209 GLN B N 1
ATOM 5534 C CA . GLN B 1 209 ? -23.828 24.688 20.109 1 86.12 209 GLN B CA 1
ATOM 5535 C C . GLN B 1 209 ? -23.375 25.641 19 1 86.12 209 GLN B C 1
ATOM 5537 O O . GLN B 1 209 ? -22.219 25.609 18.578 1 86.12 209 GLN B O 1
ATOM 5542 N N . LYS B 1 210 ? -24.25 26.391 18.5 1 87 210 LYS B N 1
ATOM 5543 C CA . LYS B 1 210 ? -23.969 27.266 17.359 1 87 210 LYS B CA 1
ATOM 5544 C C . LYS B 1 210 ? -22.922 28.297 17.719 1 87 210 LYS B C 1
ATOM 5546 O O . LYS B 1 210 ? -22.156 28.75 16.844 1 87 210 LYS B O 1
ATOM 5551 N N . ASP B 1 211 ? -22.844 28.703 18.922 1 86.19 211 ASP B N 1
ATOM 5552 C CA . ASP B 1 211 ? -21.891 29.719 19.359 1 86.19 211 ASP B CA 1
ATOM 5553 C C . ASP B 1 211 ? -20.453 29.219 19.297 1 86.19 211 ASP B C 1
ATOM 5555 O O . ASP B 1 211 ? -19.516 29.984 19.438 1 86.19 211 ASP B O 1
ATOM 5559 N N . LEU B 1 212 ? -20.312 27.938 19 1 88.19 212 LEU B N 1
ATOM 5560 C CA . LEU B 1 212 ? -19 27.344 18.844 1 88.19 212 LEU B CA 1
ATOM 5561 C C . LEU B 1 212 ? -18.688 27.125 17.359 1 88.19 212 LEU B C 1
ATOM 5563 O O . LEU B 1 212 ? -17.531 26.844 17 1 88.19 212 LEU B O 1
ATOM 5567 N N . ALA B 1 213 ? -19.656 27.312 16.531 1 93.25 213 ALA B N 1
ATOM 5568 C CA . ALA B 1 213 ? -19.578 26.828 15.156 1 93.25 213 ALA B CA 1
ATOM 5569 C C . ALA B 1 213 ? -19.141 27.938 14.203 1 93.25 213 ALA B C 1
ATOM 5571 O O . ALA B 1 213 ? -19.953 28.469 13.461 1 93.25 213 ALA B O 1
ATOM 5572 N N . HIS B 1 214 ? -17.875 28.219 14.195 1 95.12 214 HIS B N 1
ATOM 5573 C CA . HIS B 1 214 ? -17.359 29.266 13.328 1 95.12 214 HIS B CA 1
ATOM 5574 C C . HIS B 1 214 ? -16.062 28.828 12.641 1 95.12 214 HIS B C 1
ATOM 5576 O O . HIS B 1 214 ? -15.367 27.938 13.148 1 95.12 214 HIS B O 1
ATOM 5582 N N . PHE B 1 215 ? -15.836 29.328 11.484 1 97.75 215 PHE B N 1
ATOM 5583 C CA . PHE B 1 215 ? -14.562 29.281 10.773 1 97.75 215 PHE B CA 1
ATOM 5584 C C . PHE B 1 215 ? -13.938 30.656 10.664 1 97.75 215 PHE B C 1
ATOM 5586 O O . PHE B 1 215 ? -14.5 31.547 10.023 1 97.75 215 PHE B O 1
ATOM 5593 N N . LEU B 1 216 ? -12.766 30.797 11.297 1 98.06 216 LEU B N 1
ATOM 5594 C CA . LEU B 1 216 ? -12.172 32.125 11.492 1 98.06 216 LEU B CA 1
ATOM 5595 C C . LEU B 1 216 ? -10.727 32.125 11.016 1 98.06 216 LEU B C 1
ATOM 5597 O O . LEU B 1 216 ? -10.023 31.125 11.094 1 98.06 216 LEU B O 1
ATOM 5601 N N . ILE B 1 217 ? -10.305 33.219 10.492 1 98.56 217 ILE B N 1
ATOM 5602 C CA . ILE B 1 217 ? -8.898 33.562 10.305 1 98.56 217 ILE B CA 1
ATOM 5603 C C . ILE B 1 217 ? -8.453 34.562 11.359 1 98.56 217 ILE B C 1
ATOM 5605 O O . ILE B 1 217 ? -8.922 35.688 11.375 1 98.56 217 ILE B O 1
ATOM 5609 N N . VAL B 1 218 ? -7.598 34.156 12.219 1 98.44 218 VAL B N 1
ATOM 5610 C CA . VAL B 1 218 ? -7.168 35.031 13.305 1 98.44 218 VAL B CA 1
ATOM 5611 C C . VAL B 1 218 ? -5.691 35.375 13.133 1 98.44 218 VAL B C 1
ATOM 5613 O O . VAL B 1 218 ? -4.852 34.5 12.945 1 98.44 218 VAL B O 1
ATOM 5616 N N . ALA B 1 219 ? -5.43 36.656 13.172 1 98.44 219 ALA B N 1
ATOM 5617 C CA . ALA B 1 219 ? -4.031 37.062 13.117 1 98.44 219 ALA B CA 1
ATOM 5618 C C . ALA B 1 219 ? -3.275 36.625 14.367 1 98.44 219 ALA B C 1
ATOM 5620 O O . ALA B 1 219 ? -3.789 36.75 15.484 1 98.44 219 ALA B O 1
ATOM 5621 N N . ALA B 1 220 ? -2.064 36.156 14.188 1 97.94 220 ALA B N 1
ATOM 5622 C CA . ALA B 1 220 ? -1.296 35.625 15.312 1 97.94 220 ALA B CA 1
ATOM 5623 C C . ALA B 1 220 ? -0.899 36.75 16.281 1 97.94 220 ALA B C 1
ATOM 5625 O O . ALA B 1 220 ? -0.579 36.469 17.438 1 97.94 220 ALA B O 1
ATOM 5626 N N . ASN B 1 221 ? -0.951 37.969 15.773 1 97.75 221 ASN B N 1
ATOM 5627 C CA . ASN B 1 221 ? -0.582 39.094 16.625 1 97.75 221 ASN B CA 1
ATOM 5628 C C . ASN B 1 221 ? -1.812 39.812 17.188 1 97.75 221 ASN B C 1
ATOM 5630 O O . ASN B 1 221 ? -1.722 40.938 17.672 1 97.75 221 ASN B O 1
ATOM 5634 N N . SER B 1 222 ? -2.918 39.188 17.109 1 98 222 SER B N 1
ATOM 5635 C CA . SER B 1 222 ? -4.129 39.844 17.625 1 98 222 SER B CA 1
ATOM 5636 C C . SER B 1 222 ? -3.988 40.156 19.094 1 98 222 SER B C 1
ATOM 5638 O O . SER B 1 222 ? -3.574 39.312 19.891 1 98 222 SER B O 1
ATOM 5640 N N . PRO B 1 223 ? -4.414 41.438 19.438 1 97.44 223 PRO B N 1
ATOM 5641 C CA . PRO B 1 223 ? -4.441 41.75 20.859 1 97.44 223 PRO B CA 1
ATOM 5642 C C . PRO B 1 223 ? -5.344 40.812 21.656 1 97.44 223 PRO B C 1
ATOM 5644 O O . PRO B 1 223 ? -6.453 40.5 21.203 1 97.44 223 PRO B O 1
ATOM 5647 N N . GLY B 1 224 ? -4.801 40.25 22.734 1 97.25 224 GLY B N 1
ATOM 5648 C CA . GLY B 1 224 ? -5.586 39.375 23.594 1 97.25 224 GLY B CA 1
ATOM 5649 C C . GLY B 1 224 ? -5.348 37.906 23.297 1 97.25 224 GLY B C 1
ATOM 5650 O O . GLY B 1 224 ? -5.766 37.031 24.062 1 97.25 224 GLY B O 1
ATOM 5651 N N . LEU B 1 225 ? -4.695 37.594 22.156 1 97.5 225 LEU B N 1
ATOM 5652 C CA . LEU B 1 225 ? -4.328 36.219 21.875 1 97.5 225 LEU B CA 1
ATOM 5653 C C . LEU B 1 225 ? -3.012 35.875 22.547 1 97.5 225 LEU B C 1
ATOM 5655 O O . LEU B 1 225 ? -1.986 36.5 22.312 1 97.5 225 LEU B O 1
ATOM 5659 N N . HIS B 1 226 ? -3.064 34.906 23.453 1 95.06 226 HIS B N 1
ATOM 5660 C CA . HIS B 1 226 ? -1.886 34.406 24.141 1 95.06 226 HIS B CA 1
ATOM 5661 C C . HIS B 1 226 ? -1.563 32.969 23.719 1 95.06 226 HIS B C 1
ATOM 5663 O O . HIS B 1 226 ? -2.422 32.094 23.797 1 95.06 226 HIS B O 1
ATOM 5669 N N . MET B 1 227 ? -0.326 32.781 23.281 1 96.5 227 MET B N 1
ATOM 5670 C CA . MET B 1 227 ? 0.131 31.438 22.891 1 96.5 227 MET B CA 1
ATOM 5671 C C . MET B 1 227 ? 1.115 30.891 23.922 1 96.5 227 MET B C 1
ATOM 5673 O O . MET B 1 227 ? 2.262 31.344 24 1 96.5 227 MET B O 1
ATOM 5677 N N . VAL B 1 228 ? 0.663 29.922 24.625 1 93.12 228 VAL B N 1
ATOM 5678 C CA . VAL B 1 228 ? 1.472 29.328 25.688 1 93.12 228 VAL B CA 1
ATOM 5679 C C . VAL B 1 228 ? 2.164 28.062 25.172 1 93.12 228 VAL B C 1
ATOM 5681 O O . VAL B 1 228 ? 1.52 27.047 24.953 1 93.12 228 VAL B O 1
ATOM 5684 N N . CYS B 1 229 ? 3.439 28.172 25.109 1 93.44 229 CYS B N 1
ATOM 5685 C CA . CYS B 1 229 ? 4.223 27.109 24.484 1 93.44 229 CYS B CA 1
ATOM 5686 C C . CYS B 1 229 ? 4.477 25.984 25.469 1 93.44 229 CYS B C 1
ATOM 5688 O O . CYS B 1 229 ? 4.543 26.203 26.688 1 93.44 229 CYS B O 1
ATOM 5690 N N . ARG B 1 230 ? 4.57 24.797 24.969 1 89.56 230 ARG B N 1
ATOM 5691 C CA . ARG B 1 230 ? 5.117 23.703 25.766 1 89.56 230 ARG B CA 1
ATOM 5692 C C . ARG B 1 230 ? 6.621 23.859 25.953 1 89.56 230 ARG B C 1
ATOM 5694 O O . ARG B 1 230 ? 7.223 24.797 25.422 1 89.56 230 ARG B O 1
ATOM 5701 N N . GLU B 1 231 ? 7.18 22.953 26.703 1 85.06 231 GLU B N 1
ATOM 5702 C CA . GLU B 1 231 ? 8.633 22.953 26.859 1 85.06 231 GLU B CA 1
ATOM 5703 C C . GLU B 1 231 ? 9.336 22.734 25.531 1 85.06 231 GLU B C 1
ATOM 5705 O O . GLU B 1 231 ? 8.93 21.875 24.734 1 85.06 231 GLU B O 1
ATOM 5710 N N . PRO B 1 232 ? 10.297 23.594 25.297 1 84.75 232 PRO B N 1
ATOM 5711 C CA . PRO B 1 232 ? 11.055 23.375 24.062 1 84.75 232 PRO B CA 1
ATOM 5712 C C . PRO B 1 232 ? 11.859 22.078 24.078 1 84.75 232 PRO B C 1
ATOM 5714 O O . PRO B 1 232 ? 12.398 21.703 25.125 1 84.75 232 PRO B O 1
ATOM 5717 N N . PHE B 1 233 ? 11.852 21.469 22.984 1 82.44 233 PHE B N 1
ATOM 5718 C CA . PHE B 1 233 ? 12.664 20.266 22.828 1 82.44 233 PHE B CA 1
ATOM 5719 C C . PHE B 1 233 ? 13.961 20.578 22.109 1 82.44 233 PHE B C 1
ATOM 5721 O O . PHE B 1 233 ? 14.836 19.719 21.984 1 82.44 233 PHE B O 1
ATOM 5728 N N . ALA B 1 234 ? 13.969 21.812 21.625 1 74.12 234 ALA B N 1
ATOM 5729 C CA . ALA B 1 234 ? 15.219 22.297 21.031 1 74.12 234 ALA B CA 1
ATOM 5730 C C . ALA B 1 234 ? 16.312 22.391 22.078 1 74.12 234 ALA B C 1
ATOM 5732 O O . ALA B 1 234 ? 16.125 23 23.141 1 74.12 234 ALA B O 1
ATOM 5733 N N . ASN B 1 235 ? 17.156 21.438 22.094 1 64.5 235 ASN B N 1
ATOM 5734 C CA . ASN B 1 235 ? 18.25 21.5 23.047 1 64.5 235 ASN B CA 1
ATOM 5735 C C . ASN B 1 235 ? 19.25 22.609 22.703 1 64.5 235 ASN B C 1
ATOM 5737 O O . ASN B 1 235 ? 20.203 22.375 21.953 1 64.5 235 ASN B O 1
ATOM 5741 N N . ALA B 1 236 ? 18.938 23.797 23.172 1 59.25 236 ALA B N 1
ATOM 5742 C CA . ALA B 1 236 ? 19.719 24.984 22.828 1 59.25 236 ALA B CA 1
ATOM 5743 C C . ALA B 1 236 ? 21.172 24.844 23.297 1 59.25 236 ALA B C 1
ATOM 5745 O O . ALA B 1 236 ? 22.062 25.484 22.766 1 59.25 236 ALA B O 1
ATOM 5746 N N . ASN B 1 237 ? 21.219 24.031 24.281 1 57.41 237 ASN B N 1
ATOM 5747 C CA . ASN B 1 237 ? 22.578 23.844 24.781 1 57.41 237 ASN B CA 1
ATOM 5748 C C . ASN B 1 237 ? 23.312 22.75 24.031 1 57.41 237 ASN B C 1
ATOM 5750 O O . ASN B 1 237 ? 24.531 22.594 24.188 1 57.41 237 ASN B O 1
ATOM 5754 N N . SER B 1 238 ? 22.484 22.094 23.172 1 60.47 238 SER B N 1
ATOM 5755 C CA . SER B 1 238 ? 23.125 20.984 22.469 1 60.47 238 SER B CA 1
ATOM 5756 C C . SER B 1 238 ? 23.484 21.359 21.031 1 60.47 238 SER B C 1
ATOM 5758 O O . SER B 1 238 ? 22.781 22.156 20.406 1 60.47 238 SER B O 1
ATOM 5760 N N . SER B 1 239 ? 24.719 21.062 20.734 1 69.38 239 SER B N 1
ATOM 5761 C CA . SER B 1 239 ? 25.234 21.281 19.391 1 69.38 239 SER B CA 1
ATOM 5762 C C . SER B 1 239 ? 24.453 20.469 18.359 1 69.38 239 SER B C 1
ATOM 5764 O O . SER B 1 239 ? 23.781 19.5 18.703 1 69.38 239 SER B O 1
ATOM 5766 N N . THR B 1 240 ? 24.438 20.938 17.203 1 78.75 240 THR B N 1
ATOM 5767 C CA . THR B 1 240 ? 23.828 20.25 16.062 1 78.75 240 THR B CA 1
ATOM 5768 C C . THR B 1 240 ? 24.438 18.859 15.875 1 78.75 240 THR B C 1
ATOM 5770 O O . THR B 1 240 ? 23.844 18.016 15.203 1 78.75 240 THR B O 1
ATOM 5773 N N . VAL B 1 241 ? 25.453 18.672 16.562 1 78.62 241 VAL B N 1
ATOM 5774 C CA . VAL B 1 241 ? 26.078 17.359 16.453 1 78.62 241 VAL B CA 1
ATOM 5775 C C . VAL B 1 241 ? 25.438 16.391 17.453 1 78.62 241 VAL B C 1
ATOM 5777 O O . VAL B 1 241 ? 25.156 15.234 17.125 1 78.62 241 VAL B O 1
ATOM 5780 N N . ASP B 1 242 ? 25.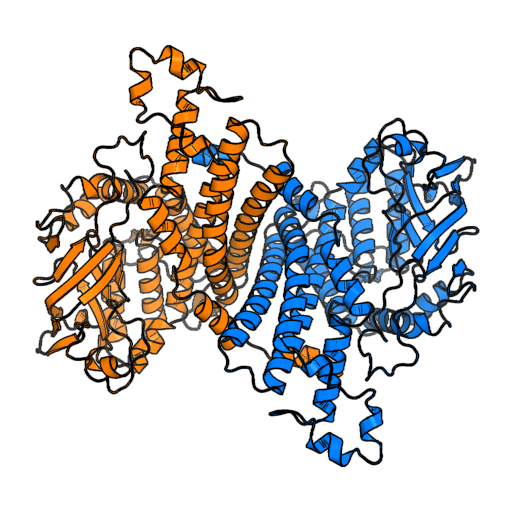156 16.906 18.625 1 82.5 242 ASP B N 1
ATOM 5781 C CA . ASP B 1 242 ? 24.656 16.047 19.688 1 82.5 242 ASP B CA 1
ATOM 5782 C C . ASP B 1 242 ? 23.156 15.828 19.562 1 82.5 242 ASP B C 1
ATOM 5784 O O . ASP B 1 242 ? 22.625 14.812 20.031 1 82.5 242 ASP B O 1
ATOM 5788 N N . SER B 1 243 ? 22.484 16.812 18.969 1 88.19 243 SER B N 1
ATOM 5789 C CA . SER B 1 243 ? 21.047 16.734 18.75 1 88.19 243 SER B CA 1
ATOM 5790 C C . SER B 1 243 ? 20.656 17.297 17.391 1 88.19 243 SER B C 1
ATOM 5792 O O . SER B 1 243 ? 19.984 18.312 17.312 1 88.19 243 SER B O 1
ATOM 5794 N N . PRO B 1 244 ? 21 16.562 16.469 1 90.31 244 PRO B N 1
ATOM 5795 C CA . PRO B 1 244 ? 20.922 17.125 15.117 1 90.31 244 PRO B CA 1
ATOM 5796 C C . PRO B 1 244 ? 19.484 17.453 14.695 1 90.31 244 PRO B C 1
ATOM 5798 O O . PRO B 1 244 ? 19.266 18.391 13.945 1 90.31 244 PRO B O 1
ATOM 5801 N N . LEU B 1 245 ? 18.484 16.734 15.188 1 93.38 245 LEU B N 1
ATOM 5802 C CA . LEU B 1 245 ? 17.109 16.984 14.789 1 93.38 245 LEU B CA 1
ATOM 5803 C C . LEU B 1 245 ? 16.422 17.953 15.742 1 93.38 245 LEU B C 1
ATOM 5805 O O . LEU B 1 245 ? 15.844 18.953 15.312 1 93.38 245 LEU B O 1
ATOM 5809 N N . SER B 1 246 ? 16.609 17.734 17.031 1 92 246 SER B N 1
ATOM 5810 C CA . SER B 1 246 ? 15.953 18.578 18.031 1 92 246 SER B CA 1
ATOM 5811 C C . SER B 1 246 ? 16.438 20.016 17.938 1 92 246 SER B C 1
ATOM 5813 O O . SER B 1 246 ? 15.68 20.953 18.219 1 92 246 SER B O 1
ATOM 5815 N N . SER B 1 247 ? 17.609 20.203 17.5 1 90.75 247 SER B N 1
ATOM 5816 C CA . SER B 1 247 ? 18.188 21.547 17.453 1 90.75 247 SER B CA 1
ATOM 5817 C C . SER B 1 247 ? 17.641 22.328 16.25 1 90.75 247 SER B C 1
ATOM 5819 O O . SER B 1 247 ? 17.734 23.547 16.219 1 90.75 247 SER B O 1
ATOM 5821 N N . GLN B 1 248 ? 16.969 21.609 15.383 1 92.5 248 GLN B N 1
ATOM 5822 C CA . GLN B 1 248 ? 16.609 22.297 14.141 1 92.5 248 GLN B CA 1
ATOM 5823 C C . GLN B 1 248 ? 15.117 22.141 13.844 1 92.5 248 GLN B C 1
ATOM 5825 O O . GLN B 1 248 ? 14.523 23 13.188 1 92.5 248 GLN B O 1
ATOM 5830 N N . TYR B 1 249 ? 14.523 21.094 14.297 1 94.12 249 TYR B N 1
ATOM 5831 C CA . TYR B 1 249 ? 13.242 20.719 13.703 1 94.12 249 TYR B CA 1
ATOM 5832 C C . TYR B 1 249 ? 12.141 20.703 14.75 1 94.12 249 TYR B C 1
ATOM 5834 O O . TYR B 1 249 ? 11.117 20.031 14.57 1 94.12 249 TYR B O 1
ATOM 5842 N N . ASP B 1 250 ? 12.281 21.391 15.812 1 93.5 250 ASP B N 1
ATOM 5843 C CA . ASP B 1 250 ? 11.266 21.391 16.859 1 93.5 250 ASP B CA 1
ATOM 5844 C C . ASP B 1 250 ? 10.094 22.297 16.484 1 93.5 250 ASP B C 1
ATOM 5846 O O . ASP B 1 250 ? 10.148 23.516 16.672 1 93.5 250 ASP B O 1
ATOM 5850 N N . GLU B 1 251 ? 9.07 21.703 16.016 1 93.81 251 GLU B N 1
ATOM 5851 C CA . GLU B 1 251 ? 7.84 22.438 15.75 1 93.81 251 GLU B CA 1
ATOM 5852 C C . GLU B 1 251 ? 7.059 22.703 17.031 1 93.81 251 GLU B C 1
ATOM 5854 O O . GLU B 1 251 ? 6.348 21.812 17.531 1 93.81 251 GLU B O 1
ATOM 5859 N N . MET B 1 252 ? 7.055 23.906 17.469 1 93.25 252 MET B N 1
ATOM 5860 C CA . MET B 1 252 ? 6.508 24.297 18.766 1 93.25 252 MET B CA 1
ATOM 5861 C C . MET B 1 252 ? 4.992 24.156 18.781 1 93.25 252 MET B C 1
ATOM 5863 O O . MET B 1 252 ? 4.312 24.562 17.828 1 93.25 252 MET B O 1
ATOM 5867 N N . ASP B 1 253 ? 4.504 23.5 19.812 1 92.5 253 ASP B N 1
ATOM 5868 C CA . ASP B 1 253 ? 3.074 23.438 20.094 1 92.5 253 ASP B CA 1
ATOM 5869 C C . ASP B 1 253 ? 2.691 24.469 21.172 1 92.5 253 ASP B C 1
ATOM 5871 O O . ASP B 1 253 ? 3.455 24.703 22.109 1 92.5 253 ASP B O 1
ATOM 5875 N N . ALA B 1 254 ? 1.463 25 20.969 1 93.19 254 ALA B N 1
ATOM 5876 C CA . ALA B 1 254 ? 1.04 26 21.953 1 93.19 254 ALA B CA 1
ATOM 5877 C C . ALA B 1 254 ? -0.448 25.859 22.266 1 93.19 254 ALA B C 1
ATOM 5879 O O . ALA B 1 254 ? -1.237 25.484 21.391 1 93.19 254 ALA B O 1
ATOM 5880 N N . LEU B 1 255 ? -0.775 26.109 23.5 1 90.56 255 LEU B N 1
ATOM 5881 C CA . LEU B 1 255 ? -2.148 26.422 23.891 1 90.56 255 LEU B CA 1
ATOM 5882 C C . LEU B 1 255 ? -2.52 27.844 23.516 1 90.56 255 LEU B C 1
ATOM 5884 O O . LEU B 1 255 ? -1.815 28.797 23.875 1 90.56 255 LEU B O 1
ATOM 5888 N N . LEU B 1 256 ? -3.58 27.984 22.797 1 94.5 256 LEU B N 1
ATOM 5889 C CA . LEU B 1 256 ? -4.043 29.312 22.406 1 94.5 256 LEU B CA 1
ATOM 5890 C C . LEU B 1 256 ? -5.164 29.797 23.312 1 94.5 256 LEU B C 1
ATOM 5892 O O . LEU B 1 256 ? -6.219 29.156 23.391 1 94.5 256 LEU B O 1
ATOM 5896 N N . ILE B 1 257 ? -4.918 30.891 23.969 1 93.19 257 ILE B N 1
ATOM 5897 C CA . ILE B 1 257 ? -5.914 31.5 24.859 1 93.19 257 ILE B CA 1
ATOM 5898 C C . ILE B 1 257 ? -6.398 32.812 24.25 1 93.19 257 ILE B C 1
ATOM 5900 O O . ILE B 1 257 ? -5.602 33.719 23.984 1 93.19 257 ILE B O 1
ATOM 5904 N N . PHE B 1 258 ? -7.637 32.875 24.062 1 95.5 258 PHE B N 1
ATOM 5905 C CA . PHE B 1 258 ? -8.281 34.062 23.531 1 95.5 258 PHE B CA 1
ATOM 5906 C C . PHE B 1 258 ? -8.938 34.875 24.641 1 95.5 258 PHE B C 1
ATOM 5908 O O . PHE B 1 258 ? -9.891 34.406 25.281 1 95.5 258 PHE B O 1
ATOM 5915 N N . ASP B 1 259 ? -8.422 36 24.859 1 95.81 259 ASP B N 1
ATOM 5916 C CA . ASP B 1 259 ? -8.953 36.938 25.844 1 95.81 259 ASP B CA 1
ATOM 5917 C C . ASP B 1 259 ? -9.477 38.188 25.172 1 95.81 259 ASP B C 1
ATOM 5919 O O . ASP B 1 259 ? -8.75 39.188 25.031 1 95.81 259 ASP B O 1
ATOM 5923 N N . ASN B 1 260 ? -10.695 38.156 24.859 1 96.94 260 ASN B N 1
ATOM 5924 C CA . ASN B 1 260 ? -11.352 39.25 24.172 1 96.94 260 ASN B CA 1
ATOM 5925 C C . ASN B 1 260 ? -10.664 39.594 22.859 1 96.94 260 ASN B C 1
ATOM 5927 O O . ASN B 1 260 ? -10.297 40.75 22.625 1 96.94 260 ASN B O 1
ATOM 5931 N N . VAL B 1 261 ? -10.461 38.688 22.047 1 97.69 261 VAL B N 1
ATOM 5932 C CA . VAL B 1 261 ? -9.758 38.844 20.781 1 97.69 261 VAL B CA 1
ATOM 5933 C C . VAL B 1 261 ? -10.727 39.312 19.703 1 97.69 261 VAL B C 1
ATOM 5935 O O . VAL B 1 261 ? -11.758 38.688 19.484 1 97.69 261 VAL B O 1
ATOM 5938 N N . PHE B 1 262 ? -10.398 40.344 19.062 1 98.25 262 PHE B N 1
ATOM 5939 C CA . PHE B 1 262 ? -11.242 40.906 18 1 98.25 262 PHE B CA 1
ATOM 5940 C C . PHE B 1 262 ? -10.906 40.281 16.656 1 98.25 262 PHE B C 1
ATOM 5942 O O . PHE B 1 262 ? -9.734 40.156 16.297 1 98.25 262 PHE B O 1
ATOM 5949 N N . VAL B 1 263 ? -11.922 39.844 15.93 1 98.25 263 VAL B N 1
ATOM 5950 C CA . VAL B 1 263 ? -11.812 39.344 14.562 1 98.25 263 VAL B CA 1
ATOM 5951 C C . VAL B 1 263 ? -12.758 40.125 13.648 1 98.25 263 VAL B C 1
ATOM 5953 O O . VAL B 1 263 ? -13.977 40.094 13.836 1 98.25 263 VAL B O 1
ATOM 5956 N N . PRO B 1 264 ? -12.25 40.812 12.695 1 98.31 264 PRO B N 1
ATOM 5957 C CA . PRO B 1 264 ? -13.125 41.562 11.781 1 98.31 264 PRO B CA 1
ATOM 5958 C C . PRO B 1 264 ? -13.977 40.656 10.906 1 98.31 264 PRO B C 1
ATOM 5960 O O . PRO B 1 264 ? -13.562 39.531 10.57 1 98.31 264 PRO B O 1
ATOM 5963 N N . TRP B 1 265 ? -15.086 41.125 10.422 1 97.69 265 TRP B N 1
ATOM 5964 C CA . TRP B 1 265 ? -16.062 40.312 9.688 1 97.69 265 TRP B CA 1
ATOM 5965 C C . TRP B 1 265 ? -15.445 39.75 8.422 1 97.69 265 TRP B C 1
ATOM 5967 O O . TRP B 1 265 ? -15.812 38.656 7.98 1 97.69 265 TRP B O 1
ATOM 5977 N N . GLU B 1 266 ? -14.516 40.438 7.836 1 97.38 266 GLU B N 1
ATOM 5978 C CA . GLU B 1 266 ? -13.859 39.938 6.617 1 97.38 266 GLU B CA 1
ATOM 5979 C C . GLU B 1 266 ? -13.078 38.656 6.875 1 97.38 266 GLU B C 1
ATOM 5981 O O . GLU B 1 266 ? -12.75 37.938 5.938 1 97.38 266 GLU B O 1
ATOM 5986 N N . ARG B 1 267 ? -12.797 38.375 8.156 1 98.25 267 ARG B N 1
ATOM 5987 C CA . ARG B 1 267 ? -12.016 37.188 8.523 1 98.25 267 ARG B CA 1
ATOM 5988 C C . ARG B 1 267 ? -12.883 36.156 9.242 1 98.25 267 ARG B C 1
ATOM 5990 O O . ARG B 1 267 ? -12.367 35.156 9.766 1 98.25 267 ARG B O 1
ATOM 5997 N N . VAL B 1 268 ? -14.156 36.469 9.336 1 98.06 268 VAL B N 1
ATOM 5998 C CA . VAL B 1 268 ? -15.156 35.5 9.781 1 98.06 268 VAL B CA 1
ATOM 5999 C C . VAL B 1 268 ? -15.789 34.812 8.57 1 98.06 268 VAL B C 1
ATOM 6001 O O . VAL B 1 268 ? -16.75 35.344 7.992 1 98.06 268 VAL B O 1
ATOM 6004 N N . LEU B 1 269 ? -15.375 33.656 8.227 1 98.06 269 LEU B N 1
ATOM 6005 C CA . LEU B 1 269 ? -15.758 33.031 6.977 1 98.06 269 LEU B CA 1
ATOM 6006 C C . LEU B 1 269 ? -17.078 32.281 7.137 1 98.06 269 LEU B C 1
ATOM 6008 O O . LEU B 1 269 ? -17.906 32.281 6.219 1 98.06 269 LEU B O 1
ATOM 6012 N N . LEU B 1 270 ? -17.219 31.547 8.219 1 97.5 270 LEU B N 1
ATOM 6013 C CA . LEU B 1 270 ? -18.484 30.938 8.625 1 97.5 270 LEU B CA 1
ATOM 6014 C C . LEU B 1 270 ? -18.812 31.297 10.07 1 97.5 270 LEU B C 1
ATOM 6016 O O . LEU B 1 270 ? -17.922 31.328 10.922 1 97.5 270 LEU B O 1
ATOM 6020 N N . TYR B 1 271 ? -20.094 31.562 10.289 1 96.19 271 TYR B N 1
ATOM 6021 C CA . TYR B 1 271 ? -20.5 32.094 11.586 1 96.19 271 TYR B CA 1
ATOM 6022 C C . TYR B 1 271 ? -21.75 31.375 12.094 1 96.19 271 TYR B C 1
ATOM 6024 O O . TYR B 1 271 ? -22.781 31.344 11.414 1 96.19 271 TYR B O 1
ATOM 6032 N N . ASN B 1 272 ? -21.656 30.812 13.258 1 94.06 272 ASN B N 1
ATOM 6033 C CA . ASN B 1 272 ? -22.781 30.25 13.984 1 94.06 272 ASN B CA 1
ATOM 6034 C C . ASN B 1 272 ? -23.547 29.219 13.141 1 94.06 272 ASN B C 1
ATOM 6036 O O . ASN B 1 272 ? -24.766 29.281 13.039 1 94.06 272 ASN B O 1
ATOM 6040 N N . ASN B 1 273 ? -22.859 28.344 12.562 1 95.44 273 ASN B N 1
ATOM 6041 C CA . ASN B 1 273 ? -23.5 27.406 11.648 1 95.44 273 ASN B CA 1
ATOM 6042 C C . ASN B 1 273 ? -22.891 26.016 11.734 1 95.44 273 ASN B C 1
ATOM 6044 O O . ASN B 1 273 ? -22 25.672 10.945 1 95.44 273 ASN B O 1
ATOM 6048 N N . PRO B 1 274 ? -23.438 25.188 12.539 1 94.88 274 PRO B N 1
ATOM 6049 C CA . PRO B 1 274 ? -22.906 23.828 12.719 1 94.88 274 PRO B CA 1
ATOM 6050 C C . PRO B 1 274 ? -22.906 23.016 11.43 1 94.88 274 PRO B C 1
ATOM 6052 O O . PRO B 1 274 ? -21.953 22.266 11.164 1 94.88 274 PRO B O 1
ATOM 6055 N N . GLU B 1 275 ? -23.922 23.141 10.656 1 95.25 275 GLU B N 1
ATOM 6056 C CA . GLU B 1 275 ? -24 22.406 9.398 1 95.25 275 GLU B CA 1
ATOM 6057 C C . GLU B 1 275 ? -22.875 22.797 8.453 1 95.25 275 GLU B C 1
ATOM 6059 O O . GLU B 1 275 ? -22.219 21.938 7.848 1 95.25 275 GLU B O 1
ATOM 6064 N N . ALA B 1 276 ? -22.688 24.094 8.32 1 96.19 276 ALA B N 1
ATOM 6065 C CA . ALA B 1 276 ? -21.625 24.594 7.453 1 96.19 276 ALA B CA 1
ATOM 6066 C C . ALA B 1 276 ? -20.25 24.078 7.898 1 96.19 276 ALA B C 1
ATOM 6068 O O . ALA B 1 276 ? -19.422 23.734 7.066 1 96.19 276 ALA B O 1
ATOM 6069 N N . LEU B 1 277 ? -20.078 24.031 9.164 1 95.38 277 LEU B N 1
ATOM 6070 C CA . LEU B 1 277 ? -18.797 23.578 9.695 1 95.38 277 LEU B CA 1
ATOM 6071 C C . LEU B 1 277 ? -18.578 22.109 9.398 1 95.38 277 LEU B C 1
ATOM 6073 O O . LEU B 1 277 ? -17.438 21.688 9.156 1 95.38 277 LEU B O 1
ATOM 6077 N N . TRP B 1 278 ? -19.578 21.391 9.484 1 93.25 278 TRP B N 1
ATOM 6078 C CA . TRP B 1 278 ? -19.453 19.969 9.172 1 93.25 278 TRP B CA 1
ATOM 6079 C C . TRP B 1 278 ? -19.062 19.766 7.711 1 93.25 278 TRP B C 1
ATOM 6081 O O . TRP B 1 278 ? -18.234 18.922 7.398 1 93.25 278 TRP B O 1
ATOM 6091 N N . LYS B 1 279 ? -19.672 20.516 6.887 1 94.75 279 LYS B N 1
ATOM 6092 C CA . LYS B 1 279 ? -19.328 20.453 5.469 1 94.75 279 LYS B CA 1
ATOM 6093 C C . LYS B 1 279 ? -17.891 20.906 5.23 1 94.75 279 LYS B C 1
ATOM 6095 O O . LYS B 1 279 ? -17.188 20.328 4.395 1 94.75 279 LYS B O 1
ATOM 6100 N N . LEU B 1 280 ? -17.484 21.906 5.965 1 95.62 280 LEU B N 1
ATOM 6101 C CA . LEU B 1 280 ? -16.125 22.422 5.855 1 95.62 280 LEU B CA 1
ATOM 6102 C C . LEU B 1 280 ? -15.102 21.359 6.242 1 95.62 280 LEU B C 1
ATOM 6104 O O . LEU B 1 280 ? -14.102 21.172 5.547 1 95.62 280 LEU B O 1
ATOM 6108 N N . LYS B 1 281 ? -15.383 20.688 7.285 1 91.38 281 LYS B N 1
ATOM 6109 C CA . LYS B 1 281 ? -14.484 19.656 7.793 1 91.38 281 LYS B CA 1
ATOM 6110 C C . LYS B 1 281 ? -14.336 18.516 6.793 1 91.38 281 LYS B C 1
ATOM 6112 O O . LYS B 1 281 ? -13.25 17.953 6.645 1 91.38 281 LYS B O 1
ATOM 6117 N N . SER B 1 282 ? -15.383 18.219 6.094 1 90.19 282 SER B N 1
ATOM 6118 C CA . SER B 1 282 ? -15.414 17.078 5.184 1 90.19 282 SER B CA 1
ATOM 6119 C C . SER B 1 282 ? -15.211 17.531 3.738 1 90.19 282 SER B C 1
ATOM 6121 O O . SER B 1 282 ? -15.484 16.766 2.807 1 90.19 282 SER B O 1
ATOM 6123 N N . ASP B 1 283 ? -14.828 18.797 3.594 1 95.19 283 ASP B N 1
ATOM 6124 C CA . ASP B 1 283 ? -14.664 19.312 2.242 1 95.19 283 ASP B CA 1
ATOM 6125 C C . ASP B 1 283 ? -13.648 18.484 1.454 1 95.19 283 ASP B C 1
ATOM 6127 O O . ASP B 1 283 ? -12.5 18.328 1.878 1 95.19 283 ASP B O 1
ATOM 6131 N N . ILE B 1 284 ? -14.023 18.016 0.356 1 93.94 284 ILE B N 1
ATOM 6132 C CA . ILE B 1 284 ? -13.25 17.047 -0.406 1 93.94 284 ILE B CA 1
ATOM 6133 C C . ILE B 1 284 ? -12 17.719 -0.98 1 93.94 284 ILE B C 1
ATOM 6135 O O . ILE B 1 284 ? -10.906 17.156 -0.924 1 93.94 284 ILE B O 1
ATOM 6139 N N . ALA B 1 285 ? -12.172 18.859 -1.544 1 97.19 285 ALA B N 1
ATOM 6140 C CA . ALA B 1 285 ? -11.039 19.547 -2.154 1 97.19 285 ALA B CA 1
ATOM 6141 C C . ALA B 1 285 ? -9.977 19.891 -1.11 1 97.19 285 ALA B C 1
ATOM 6143 O O . ALA B 1 285 ? -8.789 19.609 -1.304 1 97.19 285 ALA B O 1
ATOM 6144 N N . SER B 1 286 ? -10.422 20.453 -0.016 1 97.62 286 SER B N 1
ATOM 6145 C CA . SER B 1 286 ? -9.5 20.859 1.042 1 97.62 286 SER B CA 1
ATOM 6146 C C . SER B 1 286 ? -8.789 19.656 1.642 1 97.62 286 SER B C 1
ATOM 6148 O O . SER B 1 286 ? -7.566 19.656 1.798 1 97.62 286 SER B O 1
ATOM 6150 N N . SER B 1 287 ? -9.531 18.609 1.918 1 96 287 SER B N 1
ATOM 6151 C CA . SER B 1 287 ? -8.953 17.406 2.518 1 96 287 SER B CA 1
ATOM 6152 C C . SER B 1 287 ? -7.992 16.719 1.556 1 96 287 SER B C 1
ATOM 6154 O O . SER B 1 287 ? -6.891 16.328 1.944 1 96 287 SER B O 1
ATOM 6156 N N . SER B 1 288 ? -8.391 16.594 0.357 1 97 288 SER B N 1
ATOM 6157 C CA . SER B 1 288 ? -7.586 15.859 -0.62 1 97 288 SER B CA 1
ATOM 6158 C C . SER B 1 288 ? -6.258 16.562 -0.877 1 97 288 SER B C 1
ATOM 6160 O O . SER B 1 288 ? -5.207 15.914 -0.927 1 97 288 SER B O 1
ATOM 6162 N N . LEU B 1 289 ? -6.316 17.844 -1.026 1 98.12 289 LEU B N 1
ATOM 6163 C CA . LEU B 1 289 ? -5.094 18.594 -1.323 1 98.12 289 LEU B CA 1
ATOM 6164 C C . LEU B 1 289 ? -4.168 18.625 -0.11 1 98.12 289 LEU B C 1
ATOM 6166 O O . LEU B 1 289 ? -2.949 18.531 -0.25 1 98.12 289 LEU B O 1
ATOM 6170 N N . ALA B 1 290 ? -4.734 18.75 1.033 1 97.62 290 ALA B N 1
ATOM 6171 C CA . ALA B 1 290 ? -3.932 18.812 2.252 1 97.62 290 ALA B CA 1
ATOM 6172 C C . ALA B 1 290 ? -3.285 17.469 2.561 1 97.62 290 ALA B C 1
ATOM 6174 O O . ALA B 1 290 ? -2.09 17.406 2.857 1 97.62 290 ALA B O 1
ATOM 6175 N N . TYR B 1 291 ? -4.062 16.422 2.475 1 97.44 291 TYR B N 1
ATOM 6176 C CA . TYR B 1 291 ? -3.525 15.109 2.826 1 97.44 291 TYR B CA 1
ATOM 6177 C C . TYR B 1 291 ? -2.611 14.578 1.726 1 97.44 291 TYR B C 1
ATOM 6179 O O . TYR B 1 291 ? -1.775 13.711 1.971 1 97.44 291 TYR B O 1
ATOM 6187 N N . HIS B 1 292 ? -2.773 15.078 0.511 1 98.38 292 HIS B N 1
ATOM 6188 C CA . HIS B 1 292 ? -1.766 14.812 -0.51 1 98.38 292 HIS B CA 1
ATOM 6189 C C . HIS B 1 292 ? -0.374 15.203 -0.024 1 98.38 292 HIS B C 1
ATOM 6191 O O . HIS B 1 292 ? 0.571 14.414 -0.136 1 98.38 292 HIS B O 1
ATOM 6197 N N . GLN B 1 293 ? -0.307 16.375 0.527 1 98.12 293 GLN B N 1
ATOM 6198 C CA . GLN B 1 293 ? 0.945 16.844 1.107 1 98.12 293 GLN B CA 1
ATOM 6199 C C . GLN B 1 293 ? 1.396 15.938 2.252 1 98.12 293 GLN B C 1
ATOM 6201 O O . GLN B 1 293 ? 2.578 15.602 2.354 1 98.12 293 GLN B O 1
ATOM 6206 N N . ALA B 1 294 ? 0.509 15.547 3.123 1 97.38 294 ALA B N 1
ATOM 6207 C CA . ALA B 1 294 ? 0.824 14.758 4.309 1 97.38 294 ALA B CA 1
ATOM 6208 C C . ALA B 1 294 ? 1.402 13.398 3.926 1 97.38 294 ALA B C 1
ATOM 6210 O O . ALA B 1 294 ? 2.318 12.898 4.582 1 97.38 294 ALA B O 1
ATOM 6211 N N . ILE B 1 295 ? 0.898 12.836 2.883 1 97.88 295 ILE B N 1
ATOM 6212 C CA . ILE B 1 295 ? 1.347 11.508 2.473 1 97.88 295 ILE B CA 1
ATOM 6213 C C . ILE B 1 295 ? 2.721 11.609 1.814 1 97.88 295 ILE B C 1
ATOM 6215 O O . ILE B 1 295 ? 3.555 10.711 1.963 1 97.88 295 ILE B O 1
ATOM 6219 N N . VAL B 1 296 ? 2.949 12.656 1.051 1 98.38 296 VAL B N 1
ATOM 6220 C CA . VAL B 1 296 ? 4.273 12.883 0.488 1 98.38 296 VAL B CA 1
ATOM 6221 C C . VAL B 1 296 ? 5.305 12.969 1.612 1 98.38 296 VAL B C 1
ATOM 6223 O O . VAL B 1 296 ? 6.359 12.328 1.547 1 98.38 296 VAL B O 1
ATOM 6226 N N . ARG B 1 297 ? 4.996 13.727 2.588 1 97.75 297 ARG B N 1
ATOM 6227 C CA . ARG B 1 297 ? 5.887 13.875 3.732 1 97.75 297 ARG B CA 1
ATOM 6228 C C . ARG B 1 297 ? 6.098 12.539 4.441 1 97.75 297 ARG B C 1
ATOM 6230 O O . ARG B 1 297 ? 7.203 12.234 4.887 1 97.75 297 ARG B O 1
ATOM 6237 N N . LEU B 1 298 ? 5.051 11.766 4.574 1 98.06 298 LEU B N 1
ATOM 6238 C CA . LEU B 1 298 ? 5.133 10.469 5.242 1 98.06 298 LEU B CA 1
ATOM 6239 C C . LEU B 1 298 ? 6.121 9.555 4.531 1 98.06 298 LEU B C 1
ATOM 6241 O O . LEU B 1 298 ? 6.887 8.836 5.18 1 98.06 298 LEU B O 1
ATOM 6245 N N . VAL B 1 299 ? 6.109 9.531 3.182 1 98.56 299 VAL B N 1
ATOM 6246 C CA . VAL B 1 299 ? 7.059 8.727 2.42 1 98.56 299 VAL B CA 1
ATOM 6247 C C . VAL B 1 299 ? 8.484 9.109 2.809 1 98.56 299 VAL B C 1
ATOM 6249 O O . VAL B 1 299 ? 9.297 8.242 3.141 1 98.56 299 VAL B O 1
ATOM 6252 N N . VAL B 1 300 ? 8.781 10.383 2.84 1 98.38 300 VAL B N 1
ATOM 6253 C CA . VAL B 1 300 ? 10.125 10.883 3.119 1 98.38 300 VAL B CA 1
ATOM 6254 C C . VAL B 1 300 ? 10.516 10.531 4.555 1 98.38 300 VAL B C 1
ATOM 6256 O O . VAL B 1 300 ? 11.648 10.133 4.816 1 98.38 300 VAL B O 1
ATOM 6259 N N . LYS B 1 301 ? 9.57 10.695 5.461 1 98.06 301 LYS B N 1
ATOM 6260 C CA . LYS B 1 301 ? 9.82 10.391 6.863 1 98.06 301 LYS B CA 1
ATOM 6261 C C . LYS B 1 301 ? 10.172 8.922 7.059 1 98.06 301 LYS B C 1
ATOM 6263 O O . LYS B 1 301 ? 11.102 8.586 7.793 1 98.06 301 LYS B O 1
ATOM 6268 N N . LEU B 1 302 ? 9.461 8.055 6.418 1 98.38 302 LEU B N 1
ATOM 6269 C CA . LEU B 1 302 ? 9.734 6.625 6.5 1 98.38 302 LEU B CA 1
ATOM 6270 C C . LEU B 1 302 ? 11.078 6.293 5.859 1 98.38 302 LEU B C 1
ATOM 6272 O O . LEU B 1 302 ? 11.812 5.434 6.352 1 98.38 302 LEU B O 1
ATOM 6276 N N . GLU B 1 303 ? 11.391 6.91 4.754 1 98.44 303 GLU B N 1
ATOM 6277 C CA . GLU B 1 303 ? 12.703 6.738 4.137 1 98.44 303 GLU B CA 1
ATOM 6278 C C . GLU B 1 303 ? 13.82 7.117 5.102 1 98.44 303 GLU B C 1
ATOM 6280 O O . GLU B 1 303 ? 14.844 6.434 5.172 1 98.44 303 GLU B O 1
ATOM 6285 N N . PHE B 1 304 ? 13.609 8.195 5.805 1 98.31 304 PHE B N 1
ATOM 6286 C CA . PHE B 1 304 ? 14.641 8.695 6.715 1 98.31 304 PHE B CA 1
ATOM 6287 C C . PHE B 1 304 ? 14.898 7.699 7.836 1 98.31 304 PHE B C 1
ATOM 6289 O O . PHE B 1 304 ? 16.047 7.383 8.133 1 98.31 304 PHE B O 1
ATOM 6296 N N . ILE B 1 305 ? 13.859 7.18 8.453 1 98.19 305 ILE B N 1
ATOM 6297 C CA . ILE B 1 305 ? 14 6.184 9.508 1 98.19 305 ILE B CA 1
ATOM 6298 C C . ILE B 1 305 ? 14.703 4.945 8.961 1 98.19 305 ILE B C 1
ATOM 6300 O O . ILE B 1 305 ? 15.578 4.371 9.617 1 98.19 305 ILE B O 1
ATOM 6304 N N . THR B 1 306 ? 14.289 4.539 7.773 1 98.56 306 THR B N 1
ATOM 6305 C CA . THR B 1 306 ? 14.875 3.361 7.141 1 98.56 306 THR B CA 1
ATOM 6306 C C . THR B 1 306 ? 16.359 3.58 6.863 1 98.56 306 THR B C 1
ATOM 6308 O O . THR B 1 306 ? 17.172 2.676 7.062 1 98.56 306 THR B O 1
ATOM 6311 N N . ALA B 1 307 ? 16.688 4.777 6.387 1 98.38 307 ALA B N 1
ATOM 6312 C CA . ALA B 1 307 ? 18.094 5.125 6.137 1 98.38 307 ALA B CA 1
ATOM 6313 C C . ALA B 1 307 ? 18.922 4.973 7.402 1 98.38 307 ALA B C 1
ATOM 6315 O O . ALA B 1 307 ? 20 4.383 7.371 1 98.38 307 ALA B O 1
ATOM 6316 N N . ILE B 1 308 ? 18.422 5.492 8.508 1 97.56 308 ILE B N 1
ATOM 6317 C CA . ILE B 1 308 ? 19.125 5.406 9.781 1 97.56 308 ILE B CA 1
ATOM 6318 C C . ILE B 1 308 ? 19.266 3.943 10.195 1 97.56 308 ILE B C 1
ATOM 6320 O O . ILE B 1 308 ? 20.344 3.504 10.594 1 97.56 308 ILE B O 1
ATOM 6324 N N . ALA B 1 309 ? 18.203 3.174 10.07 1 98 309 ALA B N 1
ATOM 6325 C CA . ALA B 1 309 ? 18.203 1.768 10.469 1 98 309 ALA B CA 1
ATOM 6326 C C . ALA B 1 309 ? 19.219 0.97 9.656 1 98 309 ALA B C 1
ATOM 6328 O O . ALA B 1 309 ? 19.953 0.136 10.203 1 98 309 ALA B O 1
ATOM 6329 N N . CYS B 1 310 ? 19.234 1.186 8.359 1 97.5 310 CYS B N 1
ATOM 6330 C CA . CYS B 1 310 ? 20.188 0.496 7.492 1 97.5 310 CYS B CA 1
ATOM 6331 C C . CYS B 1 310 ? 21.625 0.814 7.891 1 97.5 310 CYS B C 1
ATOM 6333 O O . CYS B 1 310 ? 22.469 -0.08 7.953 1 97.5 310 CYS B O 1
ATOM 6335 N N . GLU B 1 311 ? 21.891 2.094 8.172 1 95.88 311 GLU B N 1
ATOM 6336 C CA . GLU B 1 311 ? 23.234 2.508 8.531 1 95.88 311 GLU B CA 1
ATOM 6337 C C . GLU B 1 311 ? 23.641 1.934 9.891 1 95.88 311 GLU B C 1
ATOM 6339 O O . GLU B 1 311 ? 24.797 1.548 10.078 1 95.88 311 GLU B O 1
ATOM 6344 N N . ILE B 1 312 ? 22.75 1.906 10.828 1 95.44 312 ILE B N 1
ATOM 6345 C CA . ILE B 1 312 ? 23.016 1.331 12.141 1 95.44 312 ILE B CA 1
ATOM 6346 C C . ILE B 1 312 ? 23.344 -0.153 11.992 1 95.44 312 ILE B C 1
ATOM 6348 O O . ILE B 1 312 ? 24.328 -0.639 12.57 1 95.44 312 ILE B O 1
ATOM 6352 N N . ALA B 1 313 ? 22.547 -0.876 11.258 1 96.25 313 ALA B N 1
ATOM 6353 C CA . ALA B 1 313 ? 22.797 -2.299 11.039 1 96.25 313 ALA B CA 1
ATOM 6354 C C . ALA B 1 313 ? 24.172 -2.531 10.43 1 96.25 313 ALA B C 1
ATOM 6356 O O . ALA B 1 313 ? 24.891 -3.459 10.828 1 96.25 313 ALA B O 1
ATOM 6357 N N . GLU B 1 314 ? 24.531 -1.722 9.492 1 94.44 314 GLU B N 1
ATOM 6358 C CA . GLU B 1 314 ? 25.844 -1.821 8.875 1 94.44 314 GLU B CA 1
ATOM 6359 C C . GLU B 1 314 ? 26.953 -1.506 9.875 1 94.44 314 GLU B C 1
ATOM 6361 O O . GLU B 1 314 ? 27.969 -2.203 9.922 1 94.44 314 GLU B O 1
ATOM 6366 N N . ALA B 1 315 ? 26.797 -0.444 10.648 1 92.44 315 ALA B N 1
ATOM 6367 C CA . ALA B 1 315 ? 27.781 0.013 11.609 1 92.44 315 ALA B CA 1
ATOM 6368 C C . ALA B 1 315 ? 28.078 -1.063 12.648 1 92.44 315 ALA B C 1
ATOM 6370 O O . ALA B 1 315 ? 29.203 -1.188 13.125 1 92.44 315 ALA B O 1
ATOM 6371 N N . ILE B 1 316 ? 27.125 -1.875 12.945 1 91.94 316 ILE B N 1
ATOM 6372 C CA . ILE B 1 316 ? 27.328 -2.85 14.016 1 91.94 316 ILE B CA 1
ATOM 6373 C C . ILE B 1 316 ? 27.531 -4.238 13.414 1 91.94 316 ILE B C 1
ATOM 6375 O O . ILE B 1 316 ? 27.609 -5.23 14.141 1 91.94 316 ILE B O 1
ATOM 6379 N N . GLY B 1 317 ? 27.531 -4.367 12.086 1 92.25 317 GLY B N 1
ATOM 6380 C CA . GLY B 1 317 ? 27.812 -5.621 11.406 1 92.25 317 GLY B CA 1
ATOM 6381 C C . GLY B 1 317 ? 26.672 -6.617 11.5 1 92.25 317 GLY B C 1
ATOM 6382 O O . GLY B 1 317 ? 26.891 -7.824 11.617 1 92.25 317 GLY B O 1
ATOM 6383 N N . ALA B 1 318 ? 25.5 -6.109 11.516 1 92.75 318 ALA B N 1
ATOM 6384 C CA . ALA B 1 318 ? 24.344 -6.984 11.742 1 92.75 318 ALA B CA 1
ATOM 6385 C C . ALA B 1 318 ? 23.594 -7.262 10.438 1 92.75 318 ALA B C 1
ATOM 6387 O O . ALA B 1 318 ? 22.578 -7.938 10.438 1 92.75 318 ALA B O 1
ATOM 6388 N N . THR B 1 319 ? 24.062 -6.84 9.297 1 93.81 319 THR B N 1
ATOM 6389 C CA . THR B 1 319 ? 23.328 -6.875 8.039 1 93.81 319 THR B CA 1
ATOM 6390 C C . THR B 1 319 ? 23.203 -8.305 7.523 1 93.81 319 THR B C 1
ATOM 6392 O O . THR B 1 319 ? 22.406 -8.586 6.629 1 93.81 319 THR B O 1
ATOM 6395 N N . THR B 1 320 ? 23.953 -9.289 8.047 1 92.81 320 THR B N 1
ATOM 6396 C CA . THR B 1 320 ? 23.953 -10.648 7.516 1 92.81 320 THR B CA 1
ATOM 6397 C C . THR B 1 320 ? 22.922 -11.508 8.25 1 92.81 320 THR B C 1
ATOM 6399 O O . THR B 1 320 ? 22.609 -12.617 7.809 1 92.81 320 THR B O 1
ATOM 6402 N N . TYR B 1 321 ? 22.5 -11.016 9.422 1 93.62 321 TYR B N 1
ATOM 6403 C CA . TYR B 1 321 ? 21.516 -11.781 10.188 1 93.62 321 TYR B CA 1
ATOM 6404 C C . TYR B 1 321 ? 20.141 -11.711 9.547 1 93.62 321 TYR B C 1
ATOM 6406 O O . TYR B 1 321 ? 19.641 -10.625 9.266 1 93.62 321 TYR B O 1
ATOM 6414 N N . LEU B 1 322 ? 19.469 -12.875 9.438 1 94.75 322 LEU B N 1
ATOM 6415 C CA . LEU B 1 322 ? 18.188 -12.984 8.75 1 94.75 322 LEU B CA 1
ATOM 6416 C C . LEU B 1 322 ? 17.125 -12.156 9.445 1 94.75 322 LEU B C 1
ATOM 6418 O O . LEU B 1 322 ? 16.328 -11.484 8.781 1 94.75 322 LEU B O 1
ATOM 6422 N N . HIS B 1 323 ? 17.094 -12.25 10.742 1 94.5 323 HIS B N 1
ATOM 6423 C CA . HIS B 1 323 ? 16.047 -11.531 11.469 1 94.5 323 HIS B CA 1
ATOM 6424 C C . HIS B 1 323 ? 16.203 -10.023 11.32 1 94.5 323 HIS B C 1
ATOM 6426 O O . HIS B 1 323 ? 15.227 -9.281 11.375 1 94.5 323 HIS B O 1
ATOM 6432 N N . VAL B 1 324 ? 17.453 -9.508 11.18 1 96.44 324 VAL B N 1
ATOM 6433 C CA . VAL B 1 324 ? 17.688 -8.086 10.938 1 96.44 324 VAL B CA 1
ATOM 6434 C C . VAL B 1 324 ? 17.266 -7.727 9.516 1 96.44 324 VAL B C 1
ATOM 6436 O O . VAL B 1 324 ? 16.609 -6.711 9.305 1 96.44 324 VAL B O 1
ATOM 6439 N N . GLN B 1 325 ? 17.625 -8.602 8.594 1 97.25 325 GLN B N 1
ATOM 6440 C CA . GLN B 1 325 ? 17.25 -8.375 7.203 1 97.25 325 GLN B CA 1
ATOM 6441 C C . GLN B 1 325 ? 15.727 -8.328 7.043 1 97.25 325 GLN B C 1
ATOM 6443 O O . GLN B 1 325 ? 15.203 -7.516 6.285 1 97.25 325 GLN B O 1
ATOM 6448 N N . GLU B 1 326 ? 15.055 -9.156 7.699 1 97.31 326 GLU B N 1
ATOM 6449 C CA . GLU B 1 326 ? 13.594 -9.172 7.637 1 97.31 326 GLU B CA 1
ATOM 6450 C C . GLU B 1 326 ? 13.008 -7.859 8.156 1 97.31 326 GLU B C 1
ATOM 6452 O O . GLU B 1 326 ? 12.062 -7.324 7.566 1 97.31 326 GLU B O 1
ATOM 6457 N N . LYS B 1 327 ? 13.508 -7.359 9.273 1 97.81 327 LYS B N 1
ATOM 6458 C CA . LYS B 1 327 ? 13.031 -6.102 9.836 1 97.81 327 LYS B CA 1
ATOM 6459 C C . LYS B 1 327 ? 13.289 -4.938 8.883 1 97.81 327 LYS B C 1
ATOM 6461 O O . LYS B 1 327 ? 12.43 -4.074 8.695 1 97.81 327 LYS B O 1
ATOM 6466 N N . LEU B 1 328 ? 14.516 -4.914 8.312 1 98.12 328 LEU B N 1
ATOM 6467 C CA . LEU B 1 328 ? 14.836 -3.871 7.348 1 98.12 328 LEU B CA 1
ATOM 6468 C C . LEU B 1 328 ? 13.961 -3.988 6.105 1 98.12 328 LEU B C 1
ATOM 6470 O O . LEU B 1 328 ? 13.555 -2.977 5.527 1 98.12 328 LEU B O 1
ATOM 6474 N N . GLY B 1 329 ? 13.672 -5.227 5.703 1 98.25 329 GLY B N 1
ATOM 6475 C CA . GLY B 1 329 ? 12.742 -5.449 4.609 1 98.25 329 GLY B CA 1
ATOM 6476 C C . GLY B 1 329 ? 11.344 -4.918 4.891 1 98.25 329 GLY B C 1
ATOM 6477 O O . GLY B 1 329 ? 10.688 -4.371 4 1 98.25 329 GLY B O 1
ATOM 6478 N N . GLU B 1 330 ? 10.906 -5.086 6.102 1 97.94 330 GLU B N 1
ATOM 6479 C CA . GLU B 1 330 ? 9.609 -4.555 6.504 1 97.94 330 GLU B CA 1
ATOM 6480 C C . GLU B 1 330 ? 9.562 -3.037 6.352 1 97.94 330 GLU B C 1
ATOM 6482 O O . GLU B 1 330 ? 8.555 -2.482 5.906 1 97.94 330 GLU B O 1
ATOM 6487 N N . LEU B 1 331 ? 10.641 -2.35 6.715 1 98.5 331 LEU B N 1
ATOM 6488 C CA . LEU B 1 331 ? 10.703 -0.899 6.57 1 98.5 331 LEU B CA 1
ATOM 6489 C C . LEU B 1 331 ? 10.602 -0.494 5.105 1 98.5 331 LEU B C 1
ATOM 6491 O O . LEU B 1 331 ? 9.883 0.451 4.77 1 98.5 331 LEU B O 1
ATOM 6495 N N . ILE B 1 332 ? 11.289 -1.212 4.234 1 98.38 332 ILE B N 1
ATOM 6496 C CA . ILE B 1 332 ? 11.258 -0.927 2.803 1 98.38 332 ILE B CA 1
ATOM 6497 C C . ILE B 1 332 ? 9.852 -1.157 2.26 1 98.38 332 ILE B C 1
ATOM 6499 O O . ILE B 1 332 ? 9.344 -0.36 1.467 1 98.38 332 ILE B O 1
ATOM 6503 N N . MET B 1 333 ? 9.195 -2.205 2.711 1 98.06 333 MET B N 1
ATOM 6504 C CA . MET B 1 333 ? 7.82 -2.484 2.301 1 98.06 333 MET B CA 1
ATOM 6505 C C . MET B 1 333 ? 6.895 -1.332 2.674 1 98.06 333 MET B C 1
ATOM 6507 O O . MET B 1 333 ? 6 -0.977 1.907 1 98.06 333 MET B O 1
ATOM 6511 N N . GLN B 1 334 ? 7.102 -0.746 3.84 1 98.25 334 GLN B N 1
ATOM 6512 C CA . GLN B 1 334 ? 6.285 0.384 4.273 1 98.25 334 GLN B CA 1
ATOM 6513 C C . GLN B 1 334 ? 6.441 1.571 3.328 1 98.25 334 GLN B C 1
ATOM 6515 O O . GLN B 1 334 ? 5.453 2.184 2.922 1 98.25 334 GLN B O 1
ATOM 6520 N N . ILE B 1 335 ? 7.691 1.866 2.953 1 98.62 335 ILE B N 1
ATOM 6521 C CA . ILE B 1 335 ? 7.984 2.988 2.066 1 98.62 335 ILE B CA 1
ATOM 6522 C C . ILE B 1 335 ? 7.277 2.785 0.729 1 98.62 335 ILE B C 1
ATOM 6524 O O . ILE B 1 335 ? 6.539 3.662 0.271 1 98.62 335 ILE B O 1
ATOM 6528 N N . GLU B 1 336 ? 7.449 1.62 0.155 1 98.5 336 GLU B N 1
ATOM 6529 C CA . GLU B 1 336 ? 6.945 1.374 -1.193 1 98.5 336 GLU B CA 1
ATOM 6530 C C . GLU B 1 336 ? 5.422 1.28 -1.205 1 98.5 336 GLU B C 1
ATOM 6532 O O . GLU B 1 336 ? 4.781 1.646 -2.191 1 98.5 336 GLU B O 1
ATOM 6537 N N . THR B 1 337 ? 4.848 0.85 -0.096 1 98.69 337 THR B N 1
ATOM 6538 C CA . THR B 1 337 ? 3.395 0.823 0.041 1 98.69 337 THR B CA 1
ATOM 6539 C C . THR B 1 337 ? 2.822 2.236 -0.004 1 98.69 337 THR B C 1
ATOM 6541 O O . THR B 1 337 ? 1.917 2.521 -0.791 1 98.69 337 THR B O 1
ATOM 6544 N N . ILE B 1 338 ? 3.336 3.123 0.816 1 98.75 338 ILE B N 1
ATOM 6545 C CA . ILE B 1 338 ? 2.826 4.488 0.872 1 98.75 338 ILE B CA 1
ATOM 6546 C C . ILE B 1 338 ? 3.105 5.199 -0.451 1 98.75 338 ILE B C 1
ATOM 6548 O O . ILE B 1 338 ? 2.262 5.941 -0.955 1 98.75 338 ILE B O 1
ATOM 6552 N N . ARG B 1 339 ? 4.258 4.957 -1 1 98.62 339 ARG B N 1
ATOM 6553 C CA . ARG B 1 339 ? 4.582 5.527 -2.303 1 98.62 339 ARG B CA 1
ATOM 6554 C C . ARG B 1 339 ? 3.578 5.086 -3.361 1 98.62 339 ARG B C 1
ATOM 6556 O O . ARG B 1 339 ? 3.133 5.891 -4.18 1 98.62 339 ARG B O 1
ATOM 6563 N N . ALA B 1 340 ? 3.262 3.814 -3.35 1 98.81 340 ALA B N 1
ATOM 6564 C CA . ALA B 1 340 ? 2.305 3.283 -4.316 1 98.81 340 ALA B CA 1
ATOM 6565 C C . ALA B 1 340 ? 0.934 3.928 -4.141 1 98.81 340 ALA B C 1
ATOM 6567 O O . ALA B 1 340 ? 0.258 4.238 -5.125 1 98.81 340 ALA B O 1
ATOM 6568 N N . LEU B 1 341 ? 0.523 4.082 -2.953 1 98.81 341 LEU B N 1
ATOM 6569 C CA . LEU B 1 341 ? -0.76 4.715 -2.668 1 98.81 341 LEU B CA 1
ATOM 6570 C C . LEU B 1 341 ? -0.772 6.16 -3.156 1 98.81 341 LEU B C 1
ATOM 6572 O O . LEU B 1 341 ? -1.78 6.633 -3.686 1 98.81 341 LEU B O 1
ATOM 6576 N N . LEU B 1 342 ? 0.34 6.844 -2.961 1 98.69 342 LEU B N 1
ATOM 6577 C CA . LEU B 1 342 ? 0.481 8.203 -3.475 1 98.69 342 LEU B CA 1
ATOM 6578 C C . LEU B 1 342 ? 0.332 8.227 -4.992 1 98.69 342 LEU B C 1
ATOM 6580 O O . LEU B 1 342 ? -0.445 9.016 -5.531 1 98.69 342 LEU B O 1
ATOM 6584 N N . ILE B 1 343 ? 1.009 7.348 -5.676 1 98.56 343 ILE B N 1
ATOM 6585 C CA . ILE B 1 343 ? 0.988 7.277 -7.133 1 98.56 343 ILE B CA 1
ATOM 6586 C C . ILE B 1 343 ? -0.424 6.953 -7.613 1 98.56 343 ILE B C 1
ATOM 6588 O O . ILE B 1 343 ? -0.94 7.602 -8.531 1 98.56 343 ILE B O 1
ATOM 6592 N N . ALA B 1 344 ? -1.024 5.996 -6.977 1 98.62 344 ALA B N 1
ATOM 6593 C CA . ALA B 1 344 ? -2.377 5.609 -7.363 1 98.62 344 ALA B CA 1
ATOM 6594 C C . ALA B 1 344 ? -3.354 6.77 -7.184 1 98.62 344 ALA B C 1
ATOM 6596 O O . ALA B 1 344 ? -4.223 6.992 -8.031 1 98.62 344 ALA B O 1
ATOM 6597 N N . ALA B 1 345 ? -3.236 7.516 -6.082 1 98.62 345 ALA B N 1
ATOM 6598 C CA . ALA B 1 345 ? -4.102 8.664 -5.816 1 98.62 345 ALA B CA 1
ATOM 6599 C C . ALA B 1 345 ? -3.988 9.703 -6.926 1 98.62 345 ALA B C 1
ATOM 6601 O O . ALA B 1 345 ? -4.988 10.297 -7.332 1 98.62 345 ALA B O 1
ATOM 6602 N N . GLU B 1 346 ? -2.795 9.914 -7.395 1 98.62 346 GLU B N 1
ATOM 6603 C CA . GLU B 1 346 ? -2.531 10.914 -8.422 1 98.62 346 GLU B CA 1
ATOM 6604 C C . GLU B 1 346 ? -3.025 10.453 -9.789 1 98.62 346 GLU B C 1
ATOM 6606 O O . GLU B 1 346 ? -3.697 11.203 -10.5 1 98.62 346 GLU B O 1
ATOM 6611 N N . VAL B 1 347 ? -2.758 9.195 -10.133 1 97.88 347 VAL B N 1
ATOM 6612 C CA . VAL B 1 347 ? -3.062 8.633 -11.445 1 97.88 347 VAL B CA 1
ATOM 6613 C C . VAL B 1 347 ? -4.574 8.484 -11.609 1 97.88 347 VAL B C 1
ATOM 6615 O O . VAL B 1 347 ? -5.113 8.734 -12.688 1 97.88 347 VAL B O 1
ATOM 6618 N N . GLU B 1 348 ? -5.219 8.102 -10.547 1 97.5 348 GLU B N 1
ATOM 6619 C CA . GLU B 1 348 ? -6.668 7.906 -10.609 1 97.5 348 GLU B CA 1
ATOM 6620 C C . GLU B 1 348 ? -7.41 9.141 -10.109 1 97.5 348 GLU B C 1
ATOM 6622 O O . GLU B 1 348 ? -8.555 9.047 -9.664 1 97.5 348 GLU B O 1
ATOM 6627 N N . GLY B 1 349 ? -6.746 10.297 -10.109 1 97.5 349 GLY B N 1
ATOM 6628 C CA . GLY B 1 349 ? -7.422 11.539 -9.773 1 97.5 349 GLY B CA 1
ATOM 6629 C C . GLY B 1 349 ? -8.539 11.891 -10.742 1 97.5 349 GLY B C 1
ATOM 6630 O O . GLY B 1 349 ? -8.641 11.305 -11.82 1 97.5 349 GLY B O 1
ATOM 6631 N N . THR B 1 350 ? -9.422 12.75 -10.344 1 96.31 350 THR B N 1
ATOM 6632 C CA . THR B 1 350 ? -10.531 13.172 -11.188 1 96.31 350 THR B CA 1
ATOM 6633 C C . THR B 1 350 ? -10.688 14.688 -11.18 1 96.31 350 THR B C 1
ATOM 6635 O O . THR B 1 350 ? -10.281 15.352 -10.219 1 96.31 350 THR B O 1
ATOM 6638 N N . THR B 1 351 ? -11.227 15.172 -12.242 1 96.75 351 THR B N 1
ATOM 6639 C CA . THR B 1 351 ? -11.539 16.594 -12.344 1 96.75 351 THR B CA 1
ATOM 6640 C C . THR B 1 351 ? -12.945 16.875 -11.805 1 96.75 351 THR B C 1
ATOM 6642 O O . THR B 1 351 ? -13.914 16.234 -12.227 1 96.75 351 THR B O 1
ATOM 6645 N N . ASN B 1 352 ? -13 17.766 -10.883 1 93 352 ASN B N 1
ATOM 6646 C CA . ASN B 1 352 ? -14.305 18.062 -10.305 1 93 352 ASN B CA 1
ATOM 6647 C C . ASN B 1 352 ? -15.023 19.172 -11.086 1 93 352 ASN B C 1
ATOM 6649 O O . ASN B 1 352 ? -14.594 19.547 -12.172 1 93 352 ASN B O 1
ATOM 6653 N N . GLU B 1 353 ? -16.141 19.625 -10.609 1 90.31 353 GLU B N 1
ATOM 6654 C CA . GLU B 1 353 ? -17 20.562 -11.32 1 90.31 353 GLU B CA 1
ATOM 6655 C C . GLU B 1 353 ? -16.297 21.922 -11.492 1 90.31 353 GLU B C 1
ATOM 6657 O O . GLU B 1 353 ? -16.594 22.656 -12.438 1 90.31 353 GLU B O 1
ATOM 6662 N N . THR B 1 354 ? -15.344 22.234 -10.641 1 92.5 354 THR B N 1
ATOM 6663 C CA . THR B 1 354 ? -14.617 23.5 -10.719 1 92.5 354 THR B CA 1
ATOM 6664 C C . THR B 1 354 ? -13.383 23.359 -11.594 1 92.5 354 THR B C 1
ATOM 6666 O O . THR B 1 354 ? -12.492 24.219 -11.555 1 92.5 354 THR B O 1
ATOM 6669 N N . LYS B 1 355 ? -13.273 22.234 -12.281 1 94.06 355 LYS B N 1
ATOM 6670 C CA . LYS B 1 355 ? -12.164 21.953 -13.18 1 94.06 355 LYS B CA 1
ATOM 6671 C C . LYS B 1 355 ? -10.859 21.781 -12.414 1 94.06 355 LYS B C 1
ATOM 6673 O O . LYS B 1 355 ? -9.789 22.109 -12.914 1 94.06 355 LYS B O 1
ATOM 6678 N N . THR B 1 356 ? -10.992 21.438 -11.195 1 97.62 356 THR B N 1
ATOM 6679 C CA . THR B 1 356 ? -9.836 21.125 -10.359 1 97.62 356 THR B CA 1
ATOM 6680 C C . THR B 1 356 ? -9.547 19.625 -10.359 1 97.62 356 THR B C 1
ATOM 6682 O O . THR B 1 356 ? -10.453 18.828 -10.148 1 97.62 356 THR B O 1
ATOM 6685 N N . TYR B 1 357 ? -8.312 19.25 -10.711 1 98.38 357 TYR B N 1
ATOM 6686 C CA . TYR B 1 357 ? -7.898 17.859 -10.664 1 98.38 357 TYR B CA 1
ATOM 6687 C C . TYR B 1 357 ? -7.496 17.453 -9.242 1 98.38 357 TYR B C 1
ATOM 6689 O O . TYR B 1 357 ? -6.5 17.953 -8.711 1 98.38 357 TYR B O 1
ATOM 6697 N N . LEU B 1 358 ? -8.297 16.641 -8.625 1 98.19 358 LEU B N 1
ATOM 6698 C CA . LEU B 1 358 ? -8.055 16.219 -7.25 1 98.19 358 LEU B CA 1
ATOM 6699 C C . LEU B 1 358 ? -7.59 14.766 -7.195 1 98.19 358 LEU B C 1
ATOM 6701 O O . LEU B 1 358 ? -8.07 13.93 -7.965 1 98.19 358 LEU B O 1
ATOM 6705 N N . PRO B 1 359 ? -6.598 14.477 -6.352 1 98.06 359 PRO B N 1
ATOM 6706 C CA . PRO B 1 359 ? -6.227 13.07 -6.191 1 98.06 359 PRO B CA 1
ATOM 6707 C C . PRO B 1 359 ? -7.375 12.211 -5.668 1 98.06 359 PRO B C 1
ATOM 6709 O O . PRO B 1 359 ? -8.25 12.711 -4.953 1 98.06 359 PRO B O 1
ATOM 6712 N N . ASN B 1 360 ? -7.414 10.938 -6.043 1 97.5 360 ASN B N 1
ATOM 6713 C CA . ASN B 1 360 ? -8.43 10.008 -5.547 1 97.5 360 ASN B CA 1
ATOM 6714 C C . ASN B 1 360 ? -8.297 9.789 -4.043 1 97.5 360 ASN B C 1
ATOM 6716 O O . ASN B 1 360 ? -7.316 9.195 -3.586 1 97.5 360 ASN B O 1
ATOM 6720 N N . PHE B 1 361 ? -9.266 10.156 -3.32 1 96.12 361 PHE B N 1
ATOM 6721 C CA . PHE B 1 361 ? -9.164 10.266 -1.87 1 96.12 361 PHE B CA 1
ATOM 6722 C C . PHE B 1 361 ? -9.094 8.883 -1.227 1 96.12 361 PHE B C 1
ATOM 6724 O O . PHE B 1 361 ? -8.555 8.734 -0.127 1 96.12 361 PHE B O 1
ATOM 6731 N N . LYS B 1 362 ? -9.602 7.816 -1.834 1 95.5 362 LYS B N 1
ATOM 6732 C CA . LYS B 1 362 ? -9.594 6.492 -1.224 1 95.5 362 LYS B CA 1
ATOM 6733 C C . LYS B 1 362 ? -8.164 6.027 -0.939 1 95.5 362 LYS B C 1
ATOM 6735 O O . LYS B 1 362 ? -7.906 5.398 0.089 1 95.5 362 LYS B O 1
ATOM 6740 N N . TYR B 1 363 ? -7.254 6.332 -1.825 1 98 363 TYR B N 1
ATOM 6741 C CA . TYR B 1 363 ? -5.863 5.949 -1.629 1 98 363 TYR B CA 1
ATOM 6742 C C . TYR B 1 363 ? -5.195 6.832 -0.583 1 98 363 TYR B C 1
ATOM 6744 O O . TYR B 1 363 ? -4.363 6.363 0.198 1 98 363 TYR B O 1
ATOM 6752 N N . ILE B 1 364 ? -5.539 8.102 -0.569 1 96.81 364 ILE B N 1
ATOM 6753 C CA . ILE B 1 364 ? -5.023 9.031 0.428 1 96.81 364 ILE B CA 1
ATOM 6754 C C . ILE B 1 364 ? -5.461 8.594 1.822 1 96.81 364 ILE B C 1
ATOM 6756 O O . ILE B 1 364 ? -4.648 8.555 2.75 1 96.81 364 ILE B O 1
ATOM 6760 N N . GLU B 1 365 ? -6.719 8.305 1.919 1 96.31 365 GLU B N 1
ATOM 6761 C CA . GLU B 1 365 ? -7.273 7.84 3.189 1 96.31 365 GLU B CA 1
ATOM 6762 C C . GLU B 1 365 ? -6.586 6.562 3.66 1 96.31 365 GLU B C 1
ATOM 6764 O O . GLU B 1 365 ? -6.273 6.418 4.844 1 96.31 365 GLU B O 1
ATOM 6769 N N . THR B 1 366 ? -6.332 5.66 2.781 1 98.19 366 THR B N 1
ATOM 6770 C CA . THR B 1 366 ? -5.656 4.41 3.102 1 98.19 366 THR B CA 1
ATOM 6771 C C . THR B 1 366 ? -4.23 4.672 3.584 1 98.19 366 THR B C 1
ATOM 6773 O O . THR B 1 366 ? -3.793 4.102 4.582 1 98.19 366 THR B O 1
ATOM 6776 N N . ALA B 1 367 ? -3.521 5.508 2.865 1 98.12 367 ALA B N 1
ATOM 6777 C CA . ALA B 1 367 ? -2.152 5.852 3.244 1 98.12 367 ALA B CA 1
ATOM 6778 C C . ALA B 1 367 ? -2.113 6.496 4.629 1 98.12 367 ALA B C 1
ATOM 6780 O O . ALA B 1 367 ? -1.248 6.172 5.445 1 98.12 367 ALA B O 1
ATOM 6781 N N . ARG B 1 368 ? -3.047 7.41 4.812 1 96.31 368 ARG B N 1
ATOM 6782 C CA . ARG B 1 368 ? -3.133 8.102 6.098 1 96.31 368 ARG B CA 1
ATOM 6783 C C . ARG B 1 368 ? -3.375 7.113 7.234 1 96.31 368 ARG B C 1
ATOM 6785 O O . ARG B 1 368 ? -2.711 7.18 8.273 1 96.31 368 ARG B O 1
ATOM 6792 N N . ASN B 1 369 ? -4.277 6.203 7.09 1 96.56 369 ASN B N 1
ATOM 6793 C CA . ASN B 1 369 ? -4.609 5.227 8.117 1 96.56 369 ASN B CA 1
ATOM 6794 C C . ASN B 1 369 ? -3.451 4.262 8.367 1 96.56 369 ASN B C 1
ATOM 6796 O O . ASN B 1 369 ? -3.174 3.896 9.508 1 96.56 369 ASN B O 1
ATOM 6800 N N . LEU B 1 370 ? -2.775 3.859 7.305 1 97.31 370 LEU B N 1
ATOM 6801 C CA . LEU B 1 370 ? -1.61 2.996 7.453 1 97.31 370 LEU B CA 1
ATOM 6802 C C . LEU B 1 370 ? -0.478 3.727 8.164 1 97.31 370 LEU B C 1
ATOM 6804 O O . LEU B 1 370 ? 0.269 3.121 8.938 1 97.31 370 LEU B O 1
ATOM 6808 N N . GLY B 1 371 ? -0.343 5.004 7.863 1 96.75 371 GLY B N 1
ATOM 6809 C CA . GLY B 1 371 ? 0.727 5.793 8.453 1 96.75 371 GLY B CA 1
ATOM 6810 C C . GLY B 1 371 ? 0.717 5.773 9.969 1 96.75 371 GLY B C 1
ATOM 6811 O O . GLY B 1 371 ? 1.773 5.73 10.602 1 96.75 371 GLY B O 1
ATOM 6812 N N . SER B 1 372 ? -0.441 5.773 10.531 1 95.12 372 SER B N 1
ATOM 6813 C CA . SER B 1 372 ? -0.582 5.789 11.984 1 95.12 372 SER B CA 1
ATOM 6814 C C . SER B 1 372 ? -0.061 4.496 12.602 1 95.12 372 SER B C 1
ATOM 6816 O O . SER B 1 372 ? 0.253 4.457 13.797 1 95.12 372 SER B O 1
ATOM 6818 N N . LYS B 1 373 ? 0.093 3.5 11.805 1 95.06 373 LYS B N 1
ATOM 6819 C CA . LYS B 1 373 ? 0.616 2.217 12.266 1 95.06 373 LYS B CA 1
ATOM 6820 C C . LYS B 1 373 ? 2.068 2.027 11.836 1 95.06 373 LYS B C 1
ATOM 6822 O O . LYS B 1 373 ? 2.883 1.502 12.602 1 95.06 373 LYS B O 1
ATOM 6827 N N . TYR B 1 374 ? 2.359 2.418 10.648 1 97.19 374 TYR B N 1
ATOM 6828 C CA . TYR B 1 374 ? 3.668 2.168 10.055 1 97.19 374 TYR B CA 1
ATOM 6829 C C . TYR B 1 374 ? 4.758 2.932 10.797 1 97.19 374 TYR B C 1
ATOM 6831 O O . TYR B 1 374 ? 5.836 2.389 11.062 1 97.19 374 TYR B O 1
ATOM 6839 N N . TYR B 1 375 ? 4.523 4.188 11.164 1 96.75 375 TYR B N 1
ATOM 6840 C CA . TYR B 1 375 ? 5.59 4.988 11.75 1 96.75 375 TYR B CA 1
ATOM 6841 C C . TYR B 1 375 ? 5.984 4.453 13.117 1 96.75 375 TYR B C 1
ATOM 6843 O O . TYR B 1 375 ? 7.16 4.18 13.375 1 96.75 375 TYR B O 1
ATOM 6851 N N . PRO B 1 376 ? 5.008 4.246 14.047 1 95.75 376 PRO B N 1
ATOM 6852 C CA . PRO B 1 376 ? 5.398 3.65 15.328 1 95.75 376 PRO B CA 1
ATOM 6853 C C . PRO B 1 376 ? 6.113 2.311 15.164 1 95.75 376 PRO B C 1
ATOM 6855 O O . PRO B 1 376 ? 7.062 2.018 15.891 1 95.75 376 PRO B O 1
ATOM 6858 N N . ARG B 1 377 ? 5.676 1.52 14.227 1 97.19 377 ARG B N 1
ATOM 6859 C CA . ARG B 1 377 ? 6.336 0.247 13.953 1 97.19 377 ARG B CA 1
ATOM 6860 C C . ARG B 1 377 ? 7.762 0.465 13.461 1 97.19 377 ARG B C 1
ATOM 6862 O O . ARG B 1 377 ? 8.672 -0.281 13.836 1 97.19 377 ARG B O 1
ATOM 6869 N N . ALA B 1 378 ? 7.977 1.425 12.648 1 97.81 378 ALA B N 1
ATOM 6870 C CA . ALA B 1 378 ? 9.32 1.742 12.164 1 97.81 378 ALA B CA 1
ATOM 6871 C C . ALA B 1 378 ? 10.234 2.143 13.312 1 97.81 378 ALA B C 1
ATOM 6873 O O . ALA B 1 378 ? 11.398 1.729 13.359 1 97.81 378 ALA B O 1
ATOM 6874 N N . ILE B 1 379 ? 9.695 2.932 14.227 1 96.56 379 ILE B N 1
ATOM 6875 C CA . ILE B 1 379 ? 10.461 3.342 15.398 1 96.56 379 ILE B CA 1
ATOM 6876 C C . ILE B 1 379 ? 10.828 2.115 16.234 1 96.56 379 ILE B C 1
ATOM 6878 O O . ILE B 1 379 ? 11.969 1.977 16.672 1 96.56 379 ILE B O 1
ATOM 6882 N N . GLU B 1 380 ? 9.906 1.26 16.422 1 96.12 380 GLU B N 1
ATOM 6883 C CA . GLU B 1 380 ? 10.148 0.029 17.156 1 96.12 380 GLU B CA 1
ATOM 6884 C C . GLU B 1 380 ? 11.25 -0.802 16.516 1 96.12 380 GLU B C 1
ATOM 6886 O O . GLU B 1 380 ? 12.141 -1.312 17.203 1 96.12 380 GLU B O 1
ATOM 6891 N N . ILE B 1 381 ? 11.195 -0.95 15.227 1 97.5 381 ILE B N 1
ATOM 6892 C CA . ILE B 1 381 ? 12.188 -1.731 14.492 1 97.5 381 ILE B CA 1
ATOM 6893 C C . ILE B 1 381 ? 13.57 -1.114 14.672 1 97.5 381 ILE B C 1
ATOM 6895 O O . ILE B 1 381 ? 14.547 -1.827 14.906 1 97.5 381 ILE B O 1
ATOM 6899 N N . LEU B 1 382 ? 13.633 0.228 14.555 1 96.31 382 LEU B N 1
ATOM 6900 C CA . LEU B 1 382 ? 14.898 0.915 14.766 1 96.31 382 LEU B CA 1
ATOM 6901 C C . LEU B 1 382 ? 15.438 0.639 16.156 1 96.31 382 LEU B C 1
ATOM 6903 O O . LEU B 1 382 ? 16.641 0.392 16.328 1 96.31 382 LEU B O 1
ATOM 6907 N N . GLN B 1 383 ? 14.586 0.619 17.172 1 94.56 383 GLN B N 1
ATOM 6908 C CA . GLN B 1 383 ? 14.977 0.316 18.547 1 94.56 383 GLN B CA 1
ATOM 6909 C C . GLN B 1 383 ? 15.477 -1.119 18.672 1 94.56 383 GLN B C 1
ATOM 6911 O O . GLN B 1 383 ? 16.469 -1.375 19.359 1 94.56 383 GLN B O 1
ATOM 6916 N N . LEU B 1 384 ? 14.844 -2.012 18 1 94.56 384 LEU B N 1
ATOM 6917 C CA . LEU B 1 384 ? 15.188 -3.428 18.094 1 94.56 384 LEU B CA 1
ATOM 6918 C C . LEU B 1 384 ? 16.531 -3.699 17.422 1 94.56 384 LEU B C 1
ATOM 6920 O O . LEU B 1 384 ? 17.281 -4.566 17.875 1 94.56 384 LEU B O 1
ATOM 6924 N N . ILE B 1 385 ? 16.828 -2.953 16.391 1 94.19 385 ILE B N 1
ATOM 6925 C CA . ILE B 1 385 ? 18.078 -3.162 15.664 1 94.19 385 ILE B CA 1
ATOM 6926 C C . ILE B 1 385 ? 19.234 -2.535 16.438 1 94.19 385 ILE B C 1
ATOM 6928 O O . ILE B 1 385 ? 20.266 -3.166 16.625 1 94.19 385 ILE B O 1
ATOM 6932 N N . GLY B 1 386 ? 19.047 -1.317 16.922 1 91.31 386 GLY B N 1
ATOM 6933 C CA . GLY B 1 386 ? 20.109 -0.627 17.625 1 91.31 386 GLY B CA 1
ATOM 6934 C C . GLY B 1 386 ? 20.312 -1.138 19.047 1 91.31 386 GLY B C 1
ATOM 6935 O O . GLY B 1 386 ? 21.422 -1.1 19.562 1 91.31 386 GLY B O 1
ATOM 6936 N N . ALA B 1 387 ? 19.234 -1.483 19.719 1 87.5 387 ALA B N 1
ATOM 6937 C CA . ALA B 1 387 ? 19.203 -2.1 21.031 1 87.5 387 ALA B CA 1
ATOM 6938 C C . ALA B 1 387 ? 20.094 -1.327 22.016 1 87.5 387 ALA B C 1
ATOM 6940 O O . ALA B 1 387 ? 19.922 -0.114 22.172 1 87.5 387 ALA B O 1
ATOM 6941 N N . GLY B 1 388 ? 21 -1.975 22.625 1 76.88 388 GLY B N 1
ATOM 6942 C CA . GLY B 1 388 ? 21.844 -1.397 23.656 1 76.88 388 GLY B CA 1
ATOM 6943 C C . GLY B 1 388 ? 22.781 -0.333 23.141 1 76.88 388 GLY B C 1
ATOM 6944 O O . GLY B 1 388 ? 23.281 0.493 23.906 1 76.88 388 GLY B O 1
ATOM 6945 N N . GLY B 1 389 ? 22.953 -0.24 21.859 1 81.19 389 GLY B N 1
ATOM 6946 C CA . GLY B 1 389 ? 23.828 0.75 21.266 1 81.19 389 GLY B CA 1
ATOM 6947 C C . GLY B 1 389 ? 23.391 2.178 21.516 1 81.19 389 GLY B C 1
ATOM 6948 O O . GLY B 1 389 ? 24.203 3.098 21.531 1 81.19 389 GLY B O 1
ATOM 6949 N N . PHE B 1 390 ? 22.188 2.375 21.844 1 82.5 390 PHE B N 1
ATOM 6950 C CA . PHE B 1 390 ? 21.656 3.715 22.031 1 82.5 390 PHE B CA 1
ATOM 6951 C C . PHE B 1 390 ? 21.984 4.242 23.422 1 82.5 390 PHE B C 1
ATOM 6953 O O . PHE B 1 390 ? 22.031 5.457 23.641 1 82.5 390 PHE B O 1
ATOM 6960 N N . ILE B 1 391 ? 22.266 3.297 24.328 1 75.31 391 ILE B N 1
ATOM 6961 C CA . ILE B 1 391 ? 22.438 3.725 25.719 1 75.31 391 ILE B CA 1
ATOM 6962 C C . ILE B 1 391 ? 23.922 3.857 26.031 1 75.31 391 ILE B C 1
ATOM 6964 O O . ILE B 1 391 ? 24.297 4.477 27.031 1 75.31 391 ILE B O 1
ATOM 6968 N N . GLN B 1 392 ? 24.766 3.502 25.109 1 70.94 392 GLN B N 1
ATOM 6969 C CA . GLN B 1 392 ? 26.188 3.471 25.406 1 70.94 392 GLN B CA 1
ATOM 6970 C C . GLN B 1 392 ? 26.922 4.602 24.688 1 70.94 392 GLN B C 1
ATOM 6972 O O . GLN B 1 392 ? 28.156 4.621 24.641 1 70.94 392 GLN B O 1
ATOM 6977 N N . ILE B 1 393 ? 26.266 5.609 24.359 1 75.94 393 ILE B N 1
ATOM 6978 C CA . ILE B 1 393 ? 26.922 6.645 23.562 1 75.94 393 ILE B CA 1
ATOM 6979 C C . ILE B 1 393 ? 27.5 7.723 24.484 1 75.94 393 ILE B C 1
ATOM 6981 O O . ILE B 1 393 ? 26.938 7.98 25.562 1 75.94 393 ILE B O 1
ATOM 6985 N N . PRO B 1 394 ? 28.625 8.18 24.062 1 75.75 394 PRO B N 1
ATOM 6986 C CA . PRO B 1 394 ? 29.203 9.273 24.859 1 75.75 394 PRO B CA 1
ATOM 6987 C C . PRO B 1 394 ? 28.219 10.43 25.047 1 75.75 394 PRO B C 1
ATOM 6989 O O . PRO B 1 394 ? 27.297 10.609 24.25 1 75.75 394 PRO B O 1
ATOM 6992 N N . SER B 1 395 ? 28.453 11.156 26.109 1 72.75 395 SER B N 1
ATOM 6993 C CA . SER B 1 395 ? 27.547 12.234 26.469 1 72.75 395 SER B CA 1
ATOM 6994 C C . SER B 1 395 ? 27.547 13.328 25.406 1 72.75 395 SER B C 1
ATOM 6996 O O . SER B 1 395 ? 26.531 13.992 25.188 1 72.75 395 SER B O 1
ATOM 6998 N N . SER B 1 396 ? 28.734 13.539 24.828 1 80.38 396 SER B N 1
ATOM 6999 C CA . SER B 1 396 ? 28.875 14.578 23.812 1 80.38 396 SER B CA 1
ATOM 7000 C C . SER B 1 396 ? 30 14.25 22.844 1 80.38 396 SER B C 1
ATOM 7002 O O . SER B 1 396 ? 30.906 13.484 23.156 1 80.38 396 SER B O 1
ATOM 7004 N N . SER B 1 397 ? 29.859 14.852 21.672 1 80.5 397 SER B N 1
ATOM 7005 C CA . SER B 1 397 ? 30.953 14.734 20.703 1 80.5 397 SER B CA 1
ATOM 7006 C C . SER B 1 397 ? 32.219 15.391 21.219 1 80.5 397 SER B C 1
ATOM 7008 O O . SER B 1 397 ? 33.312 15.078 20.781 1 80.5 397 SER B O 1
ATOM 7010 N N . ASN B 1 398 ? 32.062 16.188 22.156 1 80.5 398 ASN B N 1
ATOM 7011 C CA . ASN B 1 398 ? 33.219 16.859 22.781 1 80.5 398 ASN B CA 1
ATOM 7012 C C . ASN B 1 398 ? 34.094 15.867 23.5 1 80.5 398 ASN B C 1
ATOM 7014 O O . ASN B 1 398 ? 35.25 16.172 23.812 1 80.5 398 ASN B O 1
ATOM 7018 N N . ASP B 1 399 ? 33.531 14.773 23.766 1 83.06 399 ASP B N 1
ATOM 7019 C CA . ASP B 1 399 ? 34.312 13.75 24.453 1 83.06 399 ASP B CA 1
ATOM 7020 C C . ASP B 1 399 ? 35.5 13.312 23.594 1 83.06 399 ASP B C 1
ATOM 7022 O O . ASP B 1 399 ? 36.531 12.859 24.125 1 83.06 399 ASP B O 1
ATOM 7026 N N . PHE B 1 400 ? 35.438 13.516 22.391 1 87.5 400 PHE B N 1
ATOM 7027 C CA . PHE B 1 400 ? 36.5 13.125 21.484 1 87.5 400 PHE B CA 1
ATOM 7028 C C . PHE B 1 400 ? 37.625 14.164 21.484 1 87.5 400 PHE B C 1
ATOM 7030 O O . PHE B 1 400 ? 38.656 13.969 20.859 1 87.5 400 PHE B O 1
ATOM 7037 N N . LEU B 1 401 ? 37.438 15.25 22.219 1 86.19 401 LEU B N 1
ATOM 7038 C CA . LEU B 1 401 ? 38.469 16.266 22.422 1 86.19 401 LEU B CA 1
ATOM 7039 C C . LEU B 1 401 ? 39.094 16.141 23.797 1 86.19 401 LEU B C 1
ATOM 7041 O O . LEU B 1 401 ? 40.031 16.891 24.125 1 86.19 401 LEU B O 1
ATOM 7045 N N . SER B 1 402 ? 38.625 15.219 24.531 1 85.56 402 SER B N 1
ATOM 7046 C CA . SER B 1 402 ? 39.094 15.023 25.891 1 85.56 402 SER B CA 1
ATOM 7047 C C . SER B 1 402 ? 40.375 14.203 25.922 1 85.56 402 SER B C 1
ATOM 7049 O O . SER B 1 402 ? 40.812 13.664 24.891 1 85.56 402 SER B O 1
ATOM 7051 N N . PRO B 1 403 ? 40.969 14.094 27.078 1 86.62 403 PRO B N 1
ATOM 7052 C CA . PRO B 1 403 ? 42.188 13.32 27.219 1 86.62 403 PRO B CA 1
ATOM 7053 C C . PRO B 1 403 ? 42 11.828 26.938 1 86.62 403 PRO B C 1
ATOM 7055 O O . PRO B 1 403 ? 42.969 11.109 26.703 1 86.62 403 PRO B O 1
ATOM 7058 N N . ILE B 1 404 ? 40.875 11.359 26.938 1 86.31 404 ILE B N 1
ATOM 7059 C CA . ILE B 1 404 ? 40.625 9.938 26.719 1 86.31 404 ILE B CA 1
ATOM 7060 C C . ILE B 1 404 ? 40.188 9.695 25.281 1 86.31 404 ILE B C 1
ATOM 7062 O O . ILE B 1 404 ? 39.625 8.633 24.969 1 86.31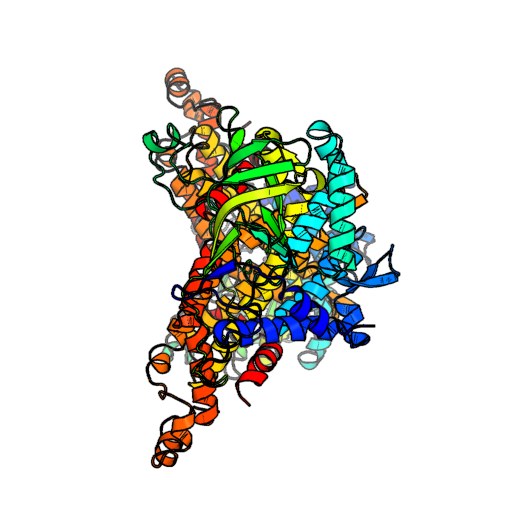 404 ILE B O 1
ATOM 7066 N N . ALA B 1 405 ? 40.312 10.672 24.469 1 88.19 405 ALA B N 1
ATOM 7067 C CA . ALA B 1 405 ? 39.875 10.617 23.094 1 88.19 405 ALA B CA 1
ATOM 7068 C C . ALA B 1 405 ? 40.406 9.367 22.391 1 88.19 405 ALA B C 1
ATOM 7070 O O . ALA B 1 405 ? 39.656 8.703 21.641 1 88.19 405 ALA B O 1
ATOM 7071 N N . ASP B 1 406 ? 41.594 9.016 22.578 1 87.31 406 ASP B N 1
ATOM 7072 C CA . ASP B 1 406 ? 42.219 7.855 21.922 1 87.31 406 ASP B CA 1
ATOM 7073 C C . ASP B 1 406 ? 41.531 6.559 22.359 1 87.31 406 ASP B C 1
ATOM 7075 O O . ASP B 1 406 ? 41.375 5.641 21.562 1 87.31 406 ASP B O 1
ATOM 7079 N N . LEU B 1 407 ? 41.156 6.527 23.594 1 83.69 407 LEU B N 1
ATOM 7080 C CA . LEU B 1 407 ? 40.438 5.355 24.078 1 83.69 407 LEU B CA 1
ATOM 7081 C C . LEU B 1 407 ? 39.062 5.254 23.453 1 83.69 407 LEU B C 1
ATOM 7083 O O . LEU B 1 407 ? 38.625 4.16 23.094 1 83.69 407 LEU B O 1
ATOM 7087 N N . LEU B 1 408 ? 38.469 6.379 23.359 1 86.12 408 LEU B N 1
ATOM 7088 C CA . LEU B 1 408 ? 37.156 6.398 22.734 1 86.12 408 LEU B CA 1
ATOM 7089 C C . LEU B 1 408 ? 37.219 5.938 21.281 1 86.12 408 LEU B C 1
ATOM 7091 O O . LEU B 1 408 ? 36.406 5.133 20.828 1 86.12 408 LEU B O 1
ATOM 7095 N N . LYS B 1 409 ? 38.219 6.453 20.594 1 88.62 409 LYS B N 1
ATOM 7096 C CA . LYS B 1 409 ? 38.406 6.094 19.203 1 88.62 409 LYS B CA 1
ATOM 7097 C C . LYS B 1 409 ? 38.625 4.594 19.031 1 88.62 409 LYS B C 1
ATOM 7099 O O . LYS B 1 409 ? 38.188 3.992 18.062 1 88.62 409 LYS B O 1
ATOM 7104 N N . LYS B 1 410 ? 39.219 4.055 19.984 1 84.44 410 LYS B N 1
ATOM 7105 C CA . LYS B 1 410 ? 39.562 2.633 19.953 1 84.44 410 LYS B CA 1
ATOM 7106 C C . LYS B 1 410 ? 38.344 1.772 20.281 1 84.44 410 LYS B C 1
ATOM 7108 O O . LYS B 1 410 ? 38.094 0.772 19.609 1 84.44 410 LYS B O 1
ATOM 7113 N N . TYR B 1 411 ? 37.594 2.203 21.25 1 81.19 411 TYR B N 1
ATOM 7114 C CA . TYR B 1 411 ? 36.594 1.29 21.812 1 81.19 411 TYR B CA 1
ATOM 7115 C C . TYR B 1 411 ? 35.219 1.552 21.219 1 81.19 411 TYR B C 1
ATOM 7117 O O . TYR B 1 411 ? 34.312 0.716 21.328 1 81.19 411 TYR B O 1
ATOM 7125 N N . PHE B 1 412 ? 35.031 2.625 20.625 1 81.94 412 PHE B N 1
ATOM 7126 C CA . PHE B 1 412 ? 33.688 2.943 20.094 1 81.94 412 PHE B CA 1
ATOM 7127 C C . PHE B 1 412 ? 33.688 2.795 18.578 1 81.94 412 PHE B C 1
ATOM 7129 O O . PHE B 1 412 ? 32.75 3.246 17.906 1 81.94 412 PHE B O 1
ATOM 7136 N N . LYS B 1 413 ? 34.688 2.211 18.094 1 83.06 413 LYS B N 1
ATOM 7137 C CA . LYS B 1 413 ? 34.75 1.973 16.656 1 83.06 413 LYS B CA 1
ATOM 7138 C C . LYS B 1 413 ? 33.688 0.942 16.219 1 83.06 413 LYS B C 1
ATOM 7140 O O . LYS B 1 413 ? 33.406 0.006 16.969 1 83.06 413 LYS B O 1
ATOM 7145 N N . GLY B 1 414 ? 33.156 1.183 15.086 1 84.56 414 GLY B N 1
ATOM 7146 C CA . GLY B 1 414 ? 32.25 0.217 14.5 1 84.56 414 GLY B CA 1
ATOM 7147 C C . GLY B 1 414 ? 32.906 -0.663 13.453 1 84.56 414 GLY B C 1
ATOM 7148 O O . GLY B 1 414 ? 34.125 -0.653 13.305 1 84.56 414 GLY B O 1
ATOM 7149 N N . THR B 1 415 ? 32.188 -1.579 12.797 1 84 415 THR B N 1
ATOM 7150 C CA . THR B 1 415 ? 32.719 -2.518 11.805 1 84 415 THR B CA 1
ATOM 7151 C C . THR B 1 415 ? 33.312 -1.771 10.625 1 84 415 THR B C 1
ATOM 7153 O O . THR B 1 415 ? 34.438 -2.074 10.211 1 84 415 THR B O 1
ATOM 7156 N N . ASN B 1 416 ? 32.719 -0.64 10.078 1 83.62 416 ASN B N 1
ATOM 7157 C CA . ASN B 1 416 ? 33.219 0.115 8.938 1 83.62 416 ASN B CA 1
ATOM 7158 C C . ASN B 1 416 ? 32.969 1.613 9.109 1 83.62 416 ASN B C 1
ATOM 7160 O O . ASN B 1 416 ? 32.656 2.307 8.148 1 83.62 416 ASN B O 1
ATOM 7164 N N . ILE B 1 417 ? 33.094 1.979 10.352 1 89 417 ILE B N 1
ATOM 7165 C CA . ILE B 1 417 ? 32.875 3.383 10.664 1 89 417 ILE B CA 1
ATOM 7166 C C . ILE B 1 417 ? 33.688 3.783 11.883 1 89 417 ILE B C 1
ATOM 7168 O O . ILE B 1 417 ? 33.875 2.994 12.812 1 89 417 ILE B O 1
ATOM 7172 N N . ASP B 1 418 ? 34.281 4.926 11.797 1 89.81 418 ASP B N 1
ATOM 7173 C CA . ASP B 1 418 ? 35.125 5.336 12.922 1 89.81 418 ASP B CA 1
ATOM 7174 C C . ASP B 1 418 ? 34.25 5.746 14.117 1 89.81 418 ASP B C 1
ATOM 7176 O O . ASP B 1 418 ? 33.031 5.832 14.008 1 89.81 418 ASP B O 1
ATOM 7180 N N . ALA B 1 419 ? 34.906 5.926 15.195 1 86.69 419 ALA B N 1
ATOM 7181 C CA . ALA B 1 419 ? 34.219 6.152 16.469 1 86.69 419 ALA B CA 1
ATOM 7182 C C . ALA B 1 419 ? 33.406 7.445 16.438 1 86.69 419 ALA B C 1
ATOM 7184 O O . ALA B 1 419 ? 32.312 7.504 16.969 1 86.69 419 ALA B O 1
ATOM 7185 N N . GLU B 1 420 ? 33.906 8.422 15.844 1 88.25 420 GLU B N 1
ATOM 7186 C CA . GLU B 1 420 ? 33.219 9.711 15.797 1 88.25 420 GLU B CA 1
ATOM 7187 C C . GLU B 1 420 ? 31.953 9.625 14.938 1 88.25 420 GLU B C 1
ATOM 7189 O O . GLU B 1 420 ? 30.891 10.078 15.344 1 88.25 420 GLU B O 1
ATOM 7194 N N . GLN B 1 421 ? 32.125 9.039 13.812 1 90.56 421 GLN B N 1
ATOM 7195 C CA . GLN B 1 421 ? 30.984 8.867 12.914 1 90.56 421 GLN B CA 1
ATOM 7196 C C . GLN B 1 421 ? 29.922 7.965 13.539 1 90.56 421 GLN B C 1
ATOM 7198 O O . GLN B 1 421 ? 28.719 8.211 13.391 1 90.56 421 GLN B O 1
ATOM 7203 N N . ARG B 1 422 ? 30.391 7 14.133 1 89.75 422 ARG B N 1
ATOM 7204 C CA . ARG B 1 422 ? 29.469 6.105 14.812 1 89.75 422 ARG B CA 1
ATOM 7205 C C . ARG B 1 422 ? 28.688 6.848 15.898 1 89.75 422 ARG B C 1
ATOM 7207 O O . ARG B 1 422 ? 27.469 6.676 16.031 1 89.75 422 ARG B O 1
ATOM 7214 N N . THR B 1 423 ? 29.406 7.574 16.641 1 88.19 423 THR B N 1
ATOM 7215 C CA . THR B 1 423 ? 28.766 8.344 17.703 1 88.19 423 THR B CA 1
ATOM 7216 C C . THR B 1 423 ? 27.734 9.305 17.125 1 88.19 423 THR B C 1
ATOM 7218 O O . THR B 1 423 ? 26.609 9.414 17.641 1 88.19 423 THR B O 1
ATOM 7221 N N . LYS B 1 424 ? 28.062 9.969 16.047 1 90.94 424 LYS B N 1
ATOM 7222 C CA . LYS B 1 424 ? 27.125 10.883 15.391 1 90.94 424 LYS B CA 1
ATOM 7223 C C . LYS B 1 424 ? 25.875 10.141 14.922 1 90.94 424 LYS B C 1
ATOM 7225 O O . LYS B 1 424 ? 24.766 10.641 15.086 1 90.94 424 LYS B O 1
ATOM 7230 N N . LEU B 1 425 ? 26.078 9.008 14.352 1 92.75 425 LEU B N 1
ATOM 7231 C CA . LEU B 1 425 ? 24.984 8.195 13.852 1 92.75 425 LEU B CA 1
ATOM 7232 C C . LEU B 1 425 ? 24.047 7.797 14.977 1 92.75 425 LEU B C 1
ATOM 7234 O O . LEU B 1 425 ? 22.812 7.918 14.844 1 92.75 425 LEU B O 1
ATOM 7238 N N . PHE B 1 426 ? 24.562 7.383 16.031 1 90.75 426 PHE B N 1
ATOM 7239 C CA . PHE B 1 426 ? 23.734 6.91 17.141 1 90.75 426 PHE B CA 1
ATOM 7240 C C . PHE B 1 426 ? 23.078 8.078 17.859 1 90.75 426 PHE B C 1
ATOM 7242 O O . PHE B 1 426 ? 21.969 7.938 18.391 1 90.75 426 PHE B O 1
ATOM 7249 N N . LYS B 1 427 ? 23.719 9.18 17.891 1 90.44 427 LYS B N 1
ATOM 7250 C CA . LYS B 1 427 ? 23.062 10.367 18.422 1 90.44 427 LYS B CA 1
ATOM 7251 C C . LYS B 1 427 ? 21.891 10.797 17.562 1 90.44 427 LYS B C 1
ATOM 7253 O O . LYS B 1 427 ? 20.844 11.195 18.078 1 90.44 427 LYS B O 1
ATOM 7258 N N . LEU B 1 428 ? 22.094 10.75 16.266 1 93.06 428 LEU B N 1
ATOM 7259 C CA . LEU B 1 428 ? 21 11.016 15.344 1 93.06 428 LEU B CA 1
ATOM 7260 C C . LEU B 1 428 ? 19.828 10.07 15.602 1 93.06 428 LEU B C 1
ATOM 7262 O O . LEU B 1 428 ? 18.688 10.516 15.711 1 93.06 428 LEU B O 1
ATOM 7266 N N . ALA B 1 429 ? 20.156 8.805 15.719 1 93.94 429 ALA B N 1
ATOM 7267 C CA . ALA B 1 429 ? 19.125 7.797 15.945 1 93.94 429 ALA B CA 1
ATOM 7268 C C . ALA B 1 429 ? 18.438 8.023 17.281 1 93.94 429 ALA B C 1
ATOM 7270 O O . ALA B 1 429 ? 17.203 7.922 17.375 1 93.94 429 ALA B O 1
ATOM 7271 N N . TRP B 1 430 ? 19.172 8.336 18.281 1 90 430 TRP B N 1
ATOM 7272 C CA . TRP B 1 430 ? 18.609 8.586 19.594 1 90 430 TRP B CA 1
ATOM 7273 C C . TRP B 1 430 ? 17.672 9.797 19.578 1 90 430 TRP B C 1
ATOM 7275 O O . TRP B 1 430 ? 16.641 9.805 20.234 1 90 430 TRP B O 1
ATOM 7285 N N . ASP B 1 431 ? 18.094 10.773 18.859 1 91.81 431 ASP B N 1
ATOM 7286 C CA . ASP B 1 431 ? 17.297 12 18.734 1 91.81 431 ASP B CA 1
ATOM 7287 C C . ASP B 1 431 ? 15.922 11.703 18.172 1 91.81 431 ASP B C 1
ATOM 7289 O O . ASP B 1 431 ? 14.961 12.43 18.438 1 91.81 431 ASP B O 1
ATOM 7293 N N . ILE B 1 432 ? 15.773 10.625 17.453 1 92.56 432 ILE B N 1
ATOM 7294 C CA . ILE B 1 432 ? 14.508 10.289 16.828 1 92.56 432 ILE B CA 1
ATOM 7295 C C . ILE B 1 432 ? 13.727 9.312 17.719 1 92.56 432 ILE B C 1
ATOM 7297 O O . ILE B 1 432 ? 12.5 9.336 17.734 1 92.56 432 ILE B O 1
ATOM 7301 N N . ILE B 1 433 ? 14.375 8.516 18.5 1 90.94 433 ILE B N 1
ATOM 7302 C CA . ILE B 1 433 ? 13.648 7.449 19.172 1 90.94 433 ILE B CA 1
ATOM 7303 C C . ILE B 1 433 ? 13.539 7.758 20.672 1 90.94 433 ILE B C 1
ATOM 7305 O O . ILE B 1 433 ? 12.633 7.27 21.344 1 90.94 433 ILE B O 1
ATOM 7309 N N . GLY B 1 434 ? 14.406 8.5 21.156 1 86.81 434 GLY B N 1
ATOM 7310 C CA . GLY B 1 434 ? 14.492 8.562 22.609 1 86.81 434 GLY B CA 1
ATOM 7311 C C . GLY B 1 434 ? 14.398 9.969 23.156 1 86.81 434 GLY B C 1
ATOM 7312 O O . GLY B 1 434 ? 14.258 10.164 24.359 1 86.81 434 GLY B O 1
ATOM 7313 N N . SER B 1 435 ? 14.602 10.945 22.344 1 87.38 435 SER B N 1
ATOM 7314 C CA . SER B 1 435 ? 14.492 12.328 22.797 1 87.38 435 SER B CA 1
ATOM 7315 C C . SER B 1 435 ? 13.039 12.742 22.953 1 87.38 435 SER B C 1
ATOM 7317 O O . SER B 1 435 ? 12.133 12.055 22.469 1 87.38 435 SER B O 1
ATOM 7319 N N . PRO B 1 436 ? 12.852 13.844 23.656 1 86.81 436 PRO B N 1
ATOM 7320 C CA . PRO B 1 436 ? 11.492 14.383 23.703 1 86.81 436 PRO B CA 1
ATOM 7321 C C . PRO B 1 436 ? 10.922 14.672 22.312 1 86.81 436 PRO B C 1
ATOM 7323 O O . PRO B 1 436 ? 9.734 14.445 22.078 1 86.81 436 PRO B O 1
ATOM 7326 N N . LEU B 1 437 ? 11.766 15.148 21.453 1 90.62 437 LEU B N 1
ATOM 7327 C CA . LEU B 1 437 ? 11.305 15.375 20.094 1 90.62 437 LEU B CA 1
ATOM 7328 C C . LEU B 1 437 ? 10.844 14.078 19.453 1 90.62 437 LEU B C 1
ATOM 7330 O O . LEU B 1 437 ? 9.773 14.031 18.828 1 90.62 437 LEU B O 1
AT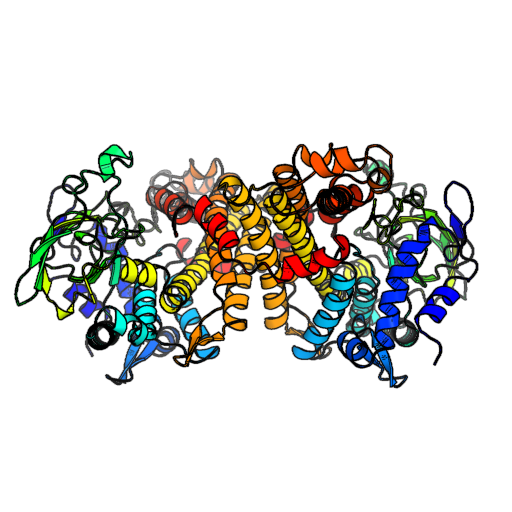OM 7334 N N . GLY B 1 438 ? 11.695 13.086 19.531 1 91.38 438 GLY B N 1
ATOM 7335 C CA . GLY B 1 438 ? 11.328 11.789 19 1 91.38 438 GLY B CA 1
ATOM 7336 C C . GLY B 1 438 ? 10.031 11.25 19.562 1 91.38 438 GLY B C 1
ATOM 7337 O O . GLY B 1 438 ? 9.188 10.734 18.828 1 91.38 438 GLY B O 1
ATOM 7338 N N . SER B 1 439 ? 9.883 11.367 20.844 1 86.12 439 SER B N 1
ATOM 7339 C CA . SER B 1 439 ? 8.664 10.914 21.5 1 86.12 439 SER B CA 1
ATOM 7340 C C . SER B 1 439 ? 7.445 11.68 20.984 1 86.12 439 SER B C 1
ATOM 7342 O O . SER B 1 439 ? 6.383 11.102 20.781 1 86.12 439 SER B O 1
ATOM 7344 N N . ARG B 1 440 ? 7.578 12.898 20.859 1 89.75 440 ARG B N 1
ATOM 7345 C CA . ARG B 1 440 ? 6.504 13.727 20.328 1 89.75 440 ARG B CA 1
ATOM 7346 C C . ARG B 1 440 ? 6.098 13.242 18.938 1 89.75 440 ARG B C 1
ATOM 7348 O O . ARG B 1 440 ? 4.906 13.141 18.625 1 89.75 440 ARG B O 1
ATOM 7355 N N . HIS B 1 441 ? 7.051 12.992 18.125 1 91.75 441 HIS B N 1
ATOM 7356 C CA . HIS B 1 441 ? 6.762 12.578 16.75 1 91.75 441 HIS B CA 1
ATOM 7357 C C . HIS B 1 441 ? 6.039 11.234 16.719 1 91.75 441 HIS B C 1
ATOM 7359 O O . HIS B 1 441 ? 5.121 11.039 15.922 1 91.75 441 HIS B O 1
ATOM 7365 N N . GLU B 1 442 ? 6.449 10.336 17.5 1 90 442 GLU B N 1
ATOM 7366 C CA . GLU B 1 442 ? 5.77 9.039 17.562 1 90 442 GLU B CA 1
ATOM 7367 C C . GLU B 1 442 ? 4.309 9.203 17.969 1 90 442 GLU B C 1
ATOM 7369 O O . GLU B 1 442 ? 3.416 8.625 17.328 1 90 442 GLU B O 1
ATOM 7374 N N . LEU B 1 443 ? 4.109 10.016 18.984 1 81.56 443 LEU B N 1
ATOM 7375 C CA . LEU B 1 443 ? 2.75 10.273 19.453 1 81.56 443 LEU B CA 1
ATOM 7376 C C . LEU B 1 443 ? 1.945 11.016 18.391 1 81.56 443 LEU B C 1
ATOM 7378 O O . LEU B 1 443 ? 0.8 10.656 18.109 1 81.56 443 LEU B O 1
ATOM 7382 N N . TYR B 1 444 ? 2.564 11.969 17.859 1 88.38 444 TYR B N 1
ATOM 7383 C CA . TYR B 1 444 ? 1.917 12.805 16.844 1 88.38 444 TYR B CA 1
ATOM 7384 C C . TYR B 1 444 ? 1.496 11.969 15.641 1 88.38 444 TYR B C 1
ATOM 7386 O O . TYR B 1 444 ? 0.374 12.102 15.148 1 88.38 444 TYR B O 1
ATOM 7394 N N . GLU B 1 445 ? 2.316 11.109 15.172 1 90.5 445 GLU B N 1
ATOM 7395 C CA . GLU B 1 445 ? 2.02 10.297 13.992 1 90.5 445 GLU B CA 1
ATOM 7396 C C . GLU B 1 445 ? 0.938 9.266 14.289 1 90.5 445 GLU B C 1
ATOM 7398 O O . GLU B 1 445 ? 0.136 8.93 13.414 1 90.5 445 GLU B O 1
ATOM 7403 N N . ARG B 1 446 ? 0.853 8.797 15.461 1 87 446 ARG B N 1
ATOM 7404 C CA . ARG B 1 446 ? -0.194 7.863 15.859 1 87 446 ARG B CA 1
ATOM 7405 C C . ARG B 1 446 ? -1.575 8.492 15.711 1 87 446 ARG B C 1
ATOM 7407 O O . ARG B 1 446 ? -2.545 7.801 15.391 1 87 446 ARG B O 1
ATOM 7414 N N . PHE B 1 447 ? -1.629 9.828 15.914 1 83.75 447 PHE B N 1
ATOM 7415 C CA . PHE B 1 447 ? -2.92 10.508 15.945 1 83.75 447 PHE B CA 1
ATOM 7416 C C . PHE B 1 447 ? -2.965 11.633 14.922 1 83.75 447 PHE B C 1
ATOM 7418 O O . PHE B 1 447 ? -3.666 12.625 15.117 1 83.75 447 PHE B O 1
ATOM 7425 N N . TYR B 1 448 ? -2.178 11.469 13.953 1 82.94 448 TYR B N 1
ATOM 7426 C CA . TYR B 1 448 ? -1.986 12.531 12.969 1 82.94 448 TYR B CA 1
ATOM 7427 C C . TYR B 1 448 ? -3.324 13.047 12.461 1 82.94 448 TYR B C 1
ATOM 7429 O O . TYR B 1 448 ? -3.521 14.258 12.328 1 82.94 448 TYR B O 1
ATOM 7437 N N . ALA B 1 449 ? -4.211 12.156 12.156 1 83.38 449 ALA B N 1
ATOM 7438 C CA . ALA B 1 449 ? -5.5 12.547 11.586 1 83.38 449 ALA B CA 1
ATOM 7439 C C . ALA B 1 449 ? -6.648 12.18 12.523 1 83.38 449 ALA B C 1
ATOM 7441 O O . ALA B 1 449 ? -7.754 11.883 12.07 1 83.38 449 ALA B O 1
ATOM 7442 N N . GLY B 1 450 ? -6.344 12.117 13.789 1 85.12 450 GLY B N 1
ATOM 7443 C CA . GLY B 1 450 ? -7.379 11.758 14.75 1 85.12 450 GLY B CA 1
ATOM 7444 C C . GLY B 1 450 ? -7.262 10.328 15.242 1 85.12 450 GLY B C 1
ATOM 7445 O O . GLY B 1 450 ? -6.199 9.719 15.141 1 85.12 450 GLY B O 1
ATOM 7446 N N . ASP B 1 451 ? -8.32 9.883 15.828 1 87.56 451 ASP B N 1
ATOM 7447 C CA . ASP B 1 451 ? -8.352 8.539 16.391 1 87.56 451 ASP B CA 1
ATOM 7448 C C . ASP B 1 451 ? -8.242 7.477 15.297 1 87.56 451 ASP B C 1
ATOM 7450 O O . ASP B 1 451 ? -9.125 7.379 14.438 1 87.56 451 ASP B O 1
ATOM 7454 N N . PRO B 1 452 ? -7.215 6.656 15.438 1 90.75 452 PRO B N 1
ATOM 7455 C CA . PRO B 1 452 ? -6.992 5.691 14.359 1 90.75 452 PRO B CA 1
ATOM 7456 C C . PRO B 1 452 ? -8.125 4.672 14.242 1 90.75 452 PRO B C 1
ATOM 7458 O O . PRO B 1 452 ? -8.438 4.219 13.133 1 90.75 452 PRO B O 1
ATOM 7461 N N . ILE B 1 453 ? -8.703 4.273 15.305 1 91.19 453 ILE B N 1
ATOM 7462 C CA . ILE B 1 453 ? -9.797 3.316 15.281 1 91.19 453 ILE B CA 1
ATOM 7463 C C . ILE B 1 453 ? -10.984 3.914 14.523 1 91.19 453 ILE B C 1
ATOM 7465 O O . ILE B 1 453 ? -11.539 3.281 13.625 1 91.19 453 ILE B O 1
ATOM 7469 N N . ARG B 1 454 ? -11.305 5.152 14.797 1 91 454 ARG B N 1
ATOM 7470 C CA . ARG B 1 454 ? -12.43 5.824 14.156 1 91 454 ARG B CA 1
ATOM 7471 C C . ARG B 1 454 ? -12.133 6.082 12.68 1 91 454 ARG B C 1
ATOM 7473 O O . ARG B 1 454 ? -13.023 5.949 11.836 1 91 454 ARG B O 1
ATOM 7480 N N . ASN B 1 455 ? -10.953 6.477 12.438 1 93.25 455 ASN B N 1
ATOM 7481 C CA . ASN B 1 455 ? -10.578 6.73 11.055 1 93.25 455 ASN B CA 1
ATOM 7482 C C . ASN B 1 455 ? -10.727 5.477 10.195 1 93.25 455 ASN B C 1
ATOM 7484 O O . ASN B 1 455 ? -11.273 5.535 9.094 1 93.25 455 ASN B O 1
ATOM 7488 N N . THR B 1 456 ? -10.289 4.355 10.703 1 95.38 456 THR B N 1
ATOM 7489 C CA . THR B 1 456 ? -10.391 3.094 9.984 1 95.38 456 THR B CA 1
ATOM 7490 C C . THR B 1 456 ? -11.852 2.674 9.844 1 95.38 456 THR B C 1
ATOM 7492 O O . THR B 1 456 ? -12.266 2.205 8.781 1 95.38 456 THR B O 1
ATOM 7495 N N . ALA B 1 457 ? -12.57 2.875 10.859 1 95.88 457 ALA B N 1
ATOM 7496 C CA . ALA B 1 457 ? -13.992 2.561 10.812 1 95.88 457 ALA B CA 1
ATOM 7497 C C . ALA B 1 457 ? -14.719 3.41 9.773 1 95.88 457 ALA B C 1
ATOM 7499 O O . ALA B 1 457 ? -15.57 2.91 9.039 1 95.88 457 ALA B O 1
ATOM 7500 N N . MET B 1 458 ? -14.352 4.66 9.758 1 93.31 458 MET B N 1
ATOM 7501 C CA . MET B 1 458 ? -15 5.578 8.828 1 93.31 458 MET B CA 1
ATOM 7502 C C . MET B 1 458 ? -14.703 5.191 7.383 1 93.31 458 MET B C 1
ATOM 7504 O O . MET B 1 458 ? -15.539 5.398 6.496 1 93.31 458 MET B O 1
ATOM 7508 N N . GLN B 1 459 ? -13.602 4.633 7.18 1 94.88 459 GLN B N 1
ATOM 7509 C CA . GLN B 1 459 ? -13.281 4.156 5.84 1 94.88 459 GLN B CA 1
ATOM 7510 C C . GLN B 1 459 ? -14.289 3.113 5.367 1 94.88 459 GLN B C 1
ATOM 7512 O O . GLN B 1 459 ? -14.672 3.1 4.199 1 94.88 459 GLN B O 1
ATOM 7517 N N . TYR B 1 460 ? -14.703 2.248 6.223 1 96.56 460 TYR B N 1
ATOM 7518 C CA . TYR B 1 460 ? -15.75 1.289 5.891 1 96.56 460 TYR B CA 1
ATOM 7519 C C . TYR B 1 460 ? -17.078 1.993 5.648 1 96.56 460 TYR B C 1
ATOM 7521 O O . TYR B 1 460 ? -17.75 1.738 4.645 1 96.56 460 TYR B O 1
ATOM 7529 N N . VAL B 1 461 ? -17.344 2.891 6.539 1 94.81 461 VAL B N 1
ATOM 7530 C CA . VAL B 1 461 ? -18.656 3.541 6.492 1 94.81 461 VAL B CA 1
ATOM 7531 C C . VAL B 1 461 ? -18.812 4.289 5.168 1 94.81 461 VAL B C 1
ATOM 7533 O O . VAL B 1 461 ? -19.859 4.207 4.523 1 94.81 461 VAL B O 1
ATOM 7536 N N . ASN B 1 462 ? -17.797 4.941 4.734 1 92.38 462 ASN B N 1
ATOM 7537 C CA . ASN B 1 462 ? -17.859 5.824 3.576 1 92.38 462 ASN B CA 1
ATOM 7538 C C . ASN B 1 462 ? -17.625 5.066 2.275 1 92.38 462 ASN B C 1
ATOM 7540 O O . ASN B 1 462 ? -17.875 5.59 1.189 1 92.38 462 ASN B O 1
ATOM 7544 N N . TYR B 1 463 ? -17.219 3.822 2.336 1 95.19 463 TYR B N 1
ATOM 7545 C CA . TYR B 1 463 ? -16.828 3.072 1.15 1 95.19 463 TYR B CA 1
ATOM 7546 C C . TYR B 1 463 ? -18.047 2.615 0.358 1 95.19 463 TYR B C 1
ATOM 7548 O O . TYR B 1 463 ? -19.047 2.201 0.939 1 95.19 463 TYR B O 1
ATOM 7556 N N . ASP B 1 464 ? -17.938 2.725 -0.958 1 94 464 ASP B N 1
ATOM 7557 C CA . ASP B 1 464 ? -19 2.184 -1.815 1 94 464 ASP B CA 1
ATOM 7558 C C . ASP B 1 464 ? -18.984 0.656 -1.797 1 94 464 ASP B C 1
ATOM 7560 O O . ASP B 1 464 ? -18.031 0.03 -2.266 1 94 464 ASP B O 1
ATOM 7564 N N . LYS B 1 465 ? -20.078 0.018 -1.384 1 94.94 465 LYS B N 1
ATOM 7565 C CA . LYS B 1 465 ? -20.109 -1.429 -1.188 1 94.94 465 LYS B CA 1
ATOM 7566 C C . LYS B 1 465 ? -20.906 -2.121 -2.289 1 94.94 465 LYS B C 1
ATOM 7568 O O . LYS B 1 465 ? -21.125 -3.334 -2.234 1 94.94 465 LYS B O 1
ATOM 7573 N N . ASN B 1 466 ? -21.25 -1.433 -3.336 1 94.62 466 ASN B N 1
ATOM 7574 C CA . ASN B 1 466 ? -22.062 -2.012 -4.402 1 94.62 466 ASN B CA 1
ATOM 7575 C C . ASN B 1 466 ? -21.328 -3.135 -5.121 1 94.62 466 ASN B C 1
ATOM 7577 O O . ASN B 1 466 ? -21.922 -4.164 -5.445 1 94.62 466 ASN B O 1
ATOM 7581 N N . HIS B 1 467 ? -20.156 -2.883 -5.348 1 94.88 467 HIS B N 1
ATOM 7582 C CA . HIS B 1 467 ? -19.359 -3.904 -6.012 1 94.88 467 HIS B CA 1
ATOM 7583 C C . HIS B 1 467 ? -19.297 -5.188 -5.191 1 94.88 467 HIS B C 1
ATOM 7585 O O . HIS B 1 467 ? -19.375 -6.285 -5.742 1 94.88 467 HIS B O 1
ATOM 7591 N N . PHE B 1 468 ? -19.172 -5.055 -3.891 1 95.75 468 PHE B N 1
ATOM 7592 C CA . PHE B 1 468 ? -19.141 -6.203 -2.994 1 95.75 468 PHE B CA 1
ATOM 7593 C C . PHE B 1 468 ? -20.453 -6.969 -3.047 1 95.75 468 PHE B C 1
ATOM 7595 O O . PHE B 1 468 ? -20.453 -8.203 -3.129 1 95.75 468 PHE B O 1
ATOM 7602 N N . LYS B 1 469 ? -21.5 -6.23 -3.061 1 94.38 469 LYS B N 1
ATOM 7603 C CA . LYS B 1 469 ? -22.812 -6.848 -3.115 1 94.38 469 LYS B CA 1
ATOM 7604 C C . LYS B 1 469 ? -23 -7.648 -4.402 1 94.38 469 LYS B C 1
ATOM 7606 O O . LYS B 1 469 ? -23.547 -8.75 -4.383 1 94.38 469 LYS B O 1
ATOM 7611 N N . LYS B 1 470 ? -22.531 -7.129 -5.41 1 94.62 470 LYS B N 1
ATOM 7612 C CA . LYS B 1 470 ? -22.641 -7.801 -6.699 1 94.62 470 LYS B CA 1
ATOM 7613 C C . LYS B 1 470 ? -21.828 -9.094 -6.719 1 94.62 470 LYS B C 1
ATOM 7615 O O . LYS B 1 470 ? -22.266 -10.102 -7.281 1 94.62 470 LYS B O 1
ATOM 7620 N N . MET B 1 471 ? -20.75 -9.117 -6.16 1 94.44 471 MET B N 1
ATOM 7621 C CA . MET B 1 471 ? -19.875 -10.281 -6.148 1 94.44 471 MET B CA 1
ATOM 7622 C C . MET B 1 471 ? -20.531 -11.461 -5.445 1 94.44 471 MET B C 1
ATOM 7624 O O . MET B 1 471 ? -20.359 -12.609 -5.859 1 94.44 471 MET B O 1
ATOM 7628 N N . ILE B 1 472 ? -21.328 -11.188 -4.441 1 93.94 472 ILE B N 1
ATOM 7629 C CA . ILE B 1 472 ? -21.828 -12.266 -3.602 1 93.94 472 ILE B CA 1
ATOM 7630 C C . ILE B 1 472 ? -23.266 -12.625 -4.02 1 93.94 472 ILE B C 1
ATOM 7632 O O . ILE B 1 472 ? -23.781 -13.68 -3.637 1 93.94 472 ILE B O 1
ATOM 7636 N N . SER B 1 473 ? -23.844 -11.836 -4.848 1 93.62 473 SER B N 1
ATOM 7637 C CA . SER B 1 473 ? -25.234 -12.008 -5.203 1 93.62 473 SER B CA 1
ATOM 7638 C C . SER B 1 473 ? -25.484 -13.375 -5.832 1 93.62 473 SER B C 1
ATOM 7640 O O . SER B 1 473 ? -26.531 -13.992 -5.594 1 93.62 473 SER B O 1
ATOM 7642 N N . LYS B 1 474 ? -24.562 -13.875 -6.574 1 91.69 474 LYS B N 1
ATOM 7643 C CA . LYS B 1 474 ? -24.734 -15.141 -7.285 1 91.69 474 LYS B CA 1
ATOM 7644 C C . LYS B 1 474 ? -24.797 -16.312 -6.309 1 91.69 474 LYS B C 1
ATOM 7646 O O . LYS B 1 474 ? -25.25 -17.406 -6.664 1 91.69 474 LYS B O 1
ATOM 7651 N N . TYR B 1 475 ? -24.344 -16.109 -5.164 1 92.31 475 TYR B N 1
ATOM 7652 C CA . TYR B 1 475 ? -24.328 -17.203 -4.188 1 92.31 475 TYR B CA 1
ATOM 7653 C C . TYR B 1 475 ? -25.594 -17.156 -3.322 1 92.31 475 TYR B C 1
ATOM 7655 O O . TYR B 1 475 ? -25.891 -18.125 -2.617 1 92.31 475 TYR B O 1
ATOM 7663 N N . LEU B 1 476 ? -26.312 -16.078 -3.346 1 88.81 476 LEU B N 1
ATOM 7664 C CA . LEU B 1 476 ? -27.422 -15.898 -2.416 1 88.81 476 LEU B CA 1
ATOM 7665 C C . LEU B 1 476 ? -28.766 -16.141 -3.109 1 88.81 476 LEU B C 1
ATOM 7667 O O . LEU B 1 476 ? -29.781 -16.328 -2.447 1 88.81 476 LEU B O 1
ATOM 7671 N N . HIS B 1 477 ? -28.859 -16.172 -4.422 1 79.75 477 HIS B N 1
ATOM 7672 C CA . HIS B 1 477 ? -30.125 -16.422 -5.117 1 79.75 477 HIS B CA 1
ATOM 7673 C C . HIS B 1 477 ? -30.25 -17.891 -5.488 1 79.75 477 HIS B C 1
ATOM 7675 O O . HIS B 1 477 ? -29.25 -18.578 -5.676 1 79.75 477 HIS B O 1
#

Nearest PDB structures (foldseek):
  2yyl-assembly1_A  TM=9.541E-01  e=1.136E-36  Thermus thermophilus HB8
  2yyi-assembly1_A  TM=9.528E-01  e=4.924E-36  Thermus thermophilus HB8
  9bke-assembly1_B  TM=9.251E-01  e=6.830E-34  Escherichia coli
  4oo2-assembly1_C  TM=9.265E-01  e=4.825E-33  Streptomyces globisporus
  6qyi-assembly1_A-2  TM=9.114E-01  e=1.019E-33  Escherichia coli

pLDDT: mean 92.0, std 9.31, range [41.34, 98.81]

Secondary structure (DSSP, 8-state):
---HHHHHHHHT-S--EEEETTEEE-TTT-GGGHHHHHHHHHHHHGGGSHHHHHHHEEE-TTT-SEEEGGG----SHHHHHHHHHHHHHHHHHTTTT---SSHHHHHHHHHHHHTTTGGGGT-TTHHHHHHHHHHHHHHTT--EEEE-PPP----SHHHHHTGGGTTB-EEEEE-SSEEEEEEEE---TTGGG-SEEEE--SSPP-GGGGGG--EEEEETT-TTEEEEE------TTS-TTTSTTTTT-----EEEEEEEEEEEGGGEEE-S-HHHHHHHHT-HHHHHHHHHHHHHHHHHHHHHHHHHHHHHHHHTT-TT-HHHHHHHHHHHHHHHHHHHHHHHHHHT-EE-TTS-EE--HHHHHHHHHHHHHHHHHHHHHHHHHHGGGGTS--S-GGGGGSTTHHHHHHHS--SSS-HHHHHHHHHHHHHHHTSHHHHHHHHHHHTTTS-HHHHHHHHHHHS--HHHHHHHHHHH-/---HHHHHHHHT-S--EEEETTEEE-TTT-GGGHHHHHHHHHHHHGGGSHHHHHHHEEE-TTT-SEEEGGG----SHHHHHHHHHHHHHHHHHTTTT---SSHHHHHHHHHHHHTTTGGGGT-TTHHHHHHHHHHHHHHTT--EEEE-PPP----SHHHHHTGGGTTB-EEEEE-SSEEEEEEEE---TTGGG-SEEEE--SSPP-GGGGGG--EEEEETT-TTEEEEE------TTS-TTTSTTTTT-----EEEEEEEEEEEGGGEEE-S-HHHHHHHHT-HHHHHHHHHHHHHHHHHHHHHHHHHHHHHHHHTT-TT-HHHHHHHHHHHHHHHHHHHHHHHHHHT-EE-TTS-EE--HHHHHHHHHHHHHHHHHHHHHHHHHHGGGGTS--S-GGGGGSTTHHHHHHHS--SSS-HHHHHHHHHHHHHHHTSHHHHHHHHHHHTTTS-HHHHHHHHHHHS--HHHHHHHHHHH-

Solvent-accessible surface area (backbone atoms only — not comparable to full-atom values): 48489 Å² total; per-residue (Å²): 128,82,56,58,33,59,50,52,56,53,64,65,69,58,77,41,43,32,32,48,95,90,34,78,48,54,62,88,72,38,66,68,36,44,30,34,51,50,50,53,32,54,58,43,47,36,63,75,36,71,75,51,20,62,45,35,31,43,69,36,89,83,79,64,42,76,26,58,29,42,57,59,80,24,64,35,67,68,46,43,48,48,34,48,45,21,43,42,52,56,18,60,74,49,45,21,67,57,78,70,80,19,49,37,39,38,10,32,52,36,15,48,48,69,46,21,74,72,44,29,86,78,28,78,57,27,38,60,36,44,46,54,48,50,52,48,38,44,77,64,64,56,41,36,24,60,34,40,39,62,59,91,56,74,78,53,73,74,46,62,77,49,48,88,75,61,49,51,49,28,68,76,45,78,54,97,64,23,36,24,29,35,28,30,38,21,64,23,48,37,40,84,81,24,52,35,34,43,35,36,62,74,69,88,52,45,81,93,41,19,65,48,22,37,33,38,51,40,56,44,46,37,64,46,37,36,33,41,44,59,82,71,53,27,40,76,88,41,48,63,63,56,24,47,51,26,33,32,51,48,71,52,40,21,42,37,35,32,51,66,22,70,39,44,49,74,34,48,54,40,73,58,30,25,68,58,47,52,49,59,73,64,29,60,53,17,48,35,48,19,46,51,44,53,51,49,25,48,35,38,29,45,44,43,55,42,26,52,39,54,50,50,33,48,34,68,62,39,66,81,42,64,73,50,24,25,53,50,12,49,43,51,41,52,33,52,49,43,46,13,18,50,46,30,11,50,73,59,34,49,66,48,96,81,52,36,34,38,48,29,51,72,33,47,53,38,38,55,60,48,42,33,52,50,50,52,50,48,51,49,50,42,49,66,71,49,49,71,59,63,76,68,53,74,93,42,75,62,51,64,74,40,95,56,19,68,56,45,47,65,72,47,42,39,75,82,36,52,21,65,41,41,49,29,49,42,28,45,51,34,34,49,64,69,30,69,49,15,47,49,49,46,55,44,43,40,41,66,89,42,59,57,62,57,53,32,18,45,51,38,71,72,46,84,56,63,68,35,50,58,69,50,45,76,65,52,107,129,84,56,57,34,59,51,51,57,52,65,67,69,58,76,40,43,30,31,49,95,92,33,79,49,54,63,88,71,37,66,67,36,44,30,34,50,50,49,53,32,54,58,42,47,36,64,74,37,69,72,51,20,62,44,35,29,43,69,36,88,83,79,65,43,77,27,58,29,43,57,57,79,24,64,35,67,68,46,42,48,46,35,47,45,20,44,43,53,56,18,60,74,49,45,21,67,56,80,71,81,19,51,36,37,37,11,31,50,39,15,48,50,70,46,20,72,73,45,28,84,77,29,78,56,26,38,59,38,44,47,53,48,50,52,48,37,45,77,65,66,56,41,37,24,61,34,40,42,62,58,93,55,74,79,52,74,73,45,59,78,50,48,88,76,62,49,52,49,30,67,78,44,80,55,96,62,25,36,25,30,35,28,29,38,25,58,24,49,38,41,83,79,24,53,34,33,43,35,37,63,73,70,90,53,46,83,92,41,20,65,49,22,38,35,35,52,42,56,45,46,35,64,44,35,36,32,40,44,58,84,72,52,27,40,75,87,42,49,62,64,57,23,48,52,29,33,31,52,48,71,52,38,18,39,37,35,30,51,64,21,70,39,46,50,74,35,49,56,40,70,58,30,26,67,58,48,51,49,59,73,64,29,59,54,16,48,36,48,18,47,52,43,53,51,50,25,47,34,39,27,45,44,43,53,42,28,52,40,53,50,50,32,49,33,69,62,38,65,81,41,63,74,50,24,25,53,51,12,50,45,51,40,51,32,52,50,42,45,12,18,51,46,28,12,49,72,59,34,47,67,49,96,80,53,36,34,39,49,28,51,70,32,46,53,39,38,53,59,47,42,33,50,49,52,52,50,49,52,50,49,42,48,67,72,48,49,71,59,62,75,69,54,74,95,42,75,64,52,64,73,41,96,56,19,68,56,46,48,63,70,47,42,41,74,83,35,53,22,65,41,42,49,29,49,42,28,45,51,34,35,49,66,68,30,69,49,14,47,47,49,47,56,45,43,42,42,66,88,42,58,57,63,58,53,31,17,45,51,39,70,72,47,85,56,63,67,34,51,58,72,49,45,76,64,52,107

Radius of gyration: 32.17 Å; Cα contacts (8 Å, |Δi|>4): 1820; chains: 2; bounding box: 83×92×69 Å

Foldseek 3Di:
DPQLLVLLLVLLPQQFAEDDPRDGDRLSPDLLNPQASVLLSVLSCLCVDPVSLQLAWDQDPPPRGTFGLLLPQALDLVSLVSNLSNLLVSLLSLLLLAQQSQSLVLNLLSLCLLCQVVCCVQPVCLNVLSVVVSSVCGVSVFREWEFAAAPDFDPPPVVVVPVVPRQAWFWDADDPFFTWIFGKTDWTWLLSSGQKYFYAYPDQDDLVPLRRGWTFIAGSRFPQKHWYWDDQLQPSVADCQLQVNSVRRTGIITMIGGDGTTGGPSGTNGGSDSVSRVCSNVRQSSVQSSLLSNLSSLLSNLVSLLVLLVVLCVQAVNCPPPVLVVLSVLSVVLNVLSVVLSVQQSVPWDQDPSSGTTGNVLSSLVSLLVQLVSVLSSLVSSCVRCPCVLVPADPGLCVCVDPCVVVQQVPQGTPPGTSSVSNSSSSHSCSQRPGPSNVVSNVCRNQVPHHSVVSVVVSVVPDDCVVVCVVCVVVVD/DPQLLVLLLVLLPQQFAEDDPRDGDRLSPDQLNPQASVLLSVLSCLCVDPVSLQLAWDQDPPPRGTFGLLLPQALDLVSLVSNLSNLLVSLLSLLLLAQQSQSLVLNLLSLCLLCQVVCCVQPVCLNVLSVVVSSVCGVSVFREWEFAAAPDFDPDPVVVVPVVPRQAWFWDAADPFFTWIFGKTFWGWLLSSGQKYFYAYPDQDDLVPLRRGWTFIAGSRFPQKHWYWDDQLQPSVADCQLQVNSVRRTGIITMIGGDGTTGGPSGTNGGSDSVSRVCSNVRQSSVQSSLLSNLSSLLSNLVSLLVLLVVLCVQAVNCPPPVLVVLSVLSVVLNVLSVVLSVQQSVPWDQDPSSGTTGNVLSSLVSLLVQLVSVLSSLVSSCVRCPCVLVPADPGLCVCVDPCVVVQQVPQGTPPGTSSVSNSSSSNSCSQRPGPSNVCSNVCRNQVPHPSVVSVVVSVVPDDCVVVCVVCVVVVD

=== Feature glossary ===
The features interleaved in this record are:

— What the protein is —

Sequence gives the chain of amino acids in standard one-letter code (A=alanine, C=cysteine, …, Y=tyrosine), read N→C. It is the only feature that is directly encoded by the gene; all structural features are derived from the folded form of this sequence.

Database cross-references. InterPro integrates a dozen domain/family signature databases into unified entries with residue-range hits. GO terms attach function/process/location labels with evidence codes. CATH codes position the fold in a four-level structural taxonomy. Organism is the NCBI-taxonomy species name.

— Where its atoms are —

Atomic coordinates in PDBx/mmCIF format — the same representation the Protein Data Bank distributes. Each line of the _atom_site loop places one backbone atom in Cartesian space (units: ångströms, origin: arbitrary).

The six renders are orthographic views along the three Cartesian axes in both directions. Representation (cartoon, sticks, or surface) and color scheme (sequence-rainbow or by-chain) vary across proteins so the training set covers all the common visualization conventions.

— Local backbone conformation —

Eight-state secondary structure (DSSP): H is the canonical α-helix, G the tighter 3₁₀-helix, I the wider π-helix; E/B are β-structure, T and S are turns and bends, and '-' is everything else. DSSP derives these from the pattern of main-chain N–H···O=C hydrogen bonds, not from the sequence.

P-SEA three-state annotation labels each residue as helix, strand, or coil based purely on the geometry of the Cα trace. It serves as a fallback when the full backbone (and thus DSSP) is unavailable.

The φ/ψ torsion pair specifies the backbone conformation at each residue. φ rotates about the N–Cα bond, ψ about the Cα–C bond. Steric clashes forbid most of the (φ, ψ) plane — the allowed regions (α-helix basin, β-sheet basin, left-handed helix) are the Ramachandran-allowed regions.

— Global shape and packing —

The geometric summary reports three shape descriptors. Rg (radius of gyration) measures how spread out the Cα atoms are about their centre of mass; compact globular proteins have small Rg, elongated or unfolded ones large. Cα contacts (<8 Å, |i−j|>4) count long-range residue pairs in spatial proximity — high for tightly packed folds, near zero for rods or random coil. The bounding-box extents give the protein's footprint along x, y, z in Å.

Solvent-accessible surface area (SASA) is the area in Å² traced out by the centre of a 1.4 Å probe sphere (a water molecule) rolled over the protein's van der Waals surface (Shrake–Rupley / Lee–Richards construction). Buried residues have near-zero SASA; fully exposed residues can exceed 200 Å². The total SASA scales roughly with the number of surface residues.

The contact map is a binary N×N matrix image: pixel (i, j) is dark where Cα_i and Cα_j are within 8 Å and |i−j|>4. Because the |i−j|>4 filter removes local helical contacts, off-diagonal stripes parallel to the main diagonal indicate parallel β-sheets; stripes perpendicular to it indicate antiparallel β-sheets. The Ramachandran plot scatters every residue's (φ, ψ) pair against the sterically allowed regions. The PAE heatmap renders the predicted-aligned-error matrix.

— Structural neighborhood —

3Di is Foldseek's structural alphabet. Each residue is assigned one of twenty discrete states based on how its Cα sits relative to its spatial (not sequential) neighbors. Aligning 3Di strings finds structural homologs roughly as well as full 3D superposition, but orders of magnitude faster.

Nearest PDB neighbors are the top structural matches found by Foldseek when searching this structure against the entire Protein Data Bank. Each hit reports a TM-score (0 to 1; >0.5 almost always implies the same fold) and an E-value. These are *structural* homologs — they may share no detectable sequence similarity.

— Confidence and disorder —

For AlphaFold models, the B-factor field carries pLDDT — the model's own estimate of local accuracy on a 0–100 scale. Regions with pLDDT<50 should be treated as essentially unmodeled; they often correspond to intrinsically disordered segments.

Crystallographic B-factors measure how much each atom's electron density is smeared out, in Å². They rise in mobile loops and surface residues and fall in the buried interior. In AlphaFold models this column is repurposed to hold pLDDT instead.

Predicted aligned error is AlphaFold's pairwise confidence. Unlike pLDDT (per-residue), PAE is per-residue-pair and captures whether two parts of the structure are correctly placed relative to each other. Units are ångströms of expected positional error.